Protein AF-0000000083173110 (afdb_homodimer)

Sequence (834 aa):
MFFTTTPSADDDFALIEDNNPDKIYEQFDQLRRKCPVAHTSQTGGFWLLTRYDDVKRAASATDTFISSVKAVIPSDPRGIRRPPLNTDPPAHTPYRTALDRTLKPARLKRLGPVLERHAQRELDALLKTNNLDNQDAGNETKASQIDISAQFGASFAAWVEVAWLNLEDEIAPVLATTAAKWVNAWRQQNAAETSAQSARLYDLARELFADRKKSNRDPESDPASSLLLEVGPDGQPLDDELLVGALRQSLVVGMVAPPILLGDTCAHLSRDRDLQAKLRADPALIPAAVEEFIRLYVPYRGFCRTPKHDIDLHGRTIPAGQPVTMTYAAANRDPEVFDNPNSFILNRENISSHLGFGRGRHRCAGMPLARMALQIALRVILQRTEDFEVNGPLQYAGMPEMGITSCPLRVVPARSQMFFTTTPSADDDFALIEDNNPDKIYEQFDQLRRKCPVAHTSQTGGFWLLTRYDDVKRAASATDTFISSVKAVIPSDPRGIRRPPLNTDPPAHTPYRTALDRTLKPARLKRLGPVLERHAQRELDALLKTNNLDNQDAGNETKASQIDISAQFGASFAAWVEVAWLNLEDEIAPVLATTAAKWVNAWRQQNAAETSAQSARLYDLARELFADRKKSNRDPESDPASSLLLEVGPDGQPLDDELLVGALRQSLVVGMVAPPILLGDTCAHLSRDRDLQAKLRADPALIPAAVEEFIRLYVPYRGFCRTPKHDIDLHGRTIPAGQPVTMTYAAANRDPEVFDNPNSFILNRENISSHLGFGRGRHRCAGMPLARMALQIALRVILQRTEDFEVNGPLQYAGMPEMGITSCPLRVVPARSQ

Organism: Aspergillus parasiticus (NCBI:txid5067)

InterPro domains:
  IPR001128 Cytochrome P450 [PF00067] (270-384)
  IPR002397 Cytochrome P450, B-class [PR00359] (87-98)
  IPR002397 Cytochrome P450, B-class [PR00359] (288-299)
  IPR002397 Cytochrome P450, B-class [PR00359] (305-332)
  IPR002397 Cytochrome P450, B-class [PR00359] (333-348)
  IPR002397 Cytochrome P450, B-class [PR00359] (355-364)
  IPR002397 Cytochrome P450, B-class [PR00359] (364-375)
  IPR017972 Cytochrome P450, conserved site [PS00086] (357-366)
  IPR036396 Cytochrome P450 superfamily [G3DSA:1.10.630.10] (6-415)
  IPR036396 Cytochrome P450 superfamily [SSF48264] (22-394)

pLDDT: mean 92.24, std 10.42, range [32.91, 98.88]

Secondary structure (DSSP, 8-state):
-----PPPTT-S----TT--HHHHHHHHHHHHHH-SEEEE-GGG-EEEE-SHHHHHHHHH-TTTEESSS-SBSSPPTT----TTTT--TTTTHHHHHHHHHTT-HHHHHHHHHHHHHHHHHHHHHHHHHTEE---SSS----EEEEEIIIIIIHHHHHHHHHHHTT--TTHHHHHHHHHHHHHHHHHTT-HHHHHHHHHHHHHHHHHHHHHHHHS---TTT-HHHHHHH-B-TTSSBPPHHHHHHHHHHHHHHHHHHHHHHHHHHHHHHHH-HHHHHHHHH-GGGHHHHHHHHHHHT-SBS-BEEEESS-EEETTEEE-TT--EEE-HHHHTT-TTTSSSTTS--TT-TTGGG--TT--GGGS-TTHHHHHHHHHHHHHHHHHHEEEEEE-S--EE--TTB-SEEE-EEEEEE----/-----SPPTT-S----TT--HHHHHHHHHHHHHH-SEEEE-GGG-EEEE-SHHHHHHHHH-TTTEESSS-SBSSPPTT----TTTT--TTTTHHHHHHHHHTT-HHHHHHHHHHHHHHHHHHHHHHHHHTEE---SSS----EEEEEIIIIIIHHHHHHHHHHHTT--TTHHHHHHHHHHHHHHHHHTT-HHHHHHHHHHHHHHHHHHHHHHHHS---TTT-HHHHHHH-B-TTSSBPPHHHHHHHHHHHHHHHHHHHHHHHHHHHHHHHH-HHHHHHHHH-GGGHHHHHHHHHHHT-SBS-BEEEESS-EEETTEEE-TT--EEE-HHHHTT-TTTSSSTTS--TT-TTGGG--TT--GGGS-TTHHHHHHHHHHHHHHHHHHEEEEEE-S--EE--TTB-SEEE-EEEEEE----

Radius of gyration: 28.02 Å; Cα contacts (8 Å, |Δi|>4): 1527; chains: 2; bounding box: 62×88×80 Å

Nearest PDB structures (foldseek):
  5fyf-assembly1_A  TM=8.042E-01  e=8.363E-24  Marinobacter nauticus
  6dcd-assembly1_A  TM=8.250E-01  e=1.441E-21  Mycobacterium marinum M
  6t0g-assembly1_A  TM=8.529E-01  e=3.324E-20  Mycobacterium tuberculosis H37Rv
  8fkb-assembly1_A  TM=8.661E-01  e=2.607E-19  Mycobacterium marinum ATCC BAA-535
  5gwe-assembly2_B  TM=8.086E-01  e=7.687E-18  Corynebacterium glutamicum ATCC 13032

Structure (mmCIF, N/CA/C/O backbone):
data_AF-0000000083173110-model_v1
#
loop_
_entity.id
_entity.type
_entity.pdbx_description
1 polymer 'Cytochrome P450'
#
loop_
_atom_site.group_PDB
_atom_site.id
_atom_site.type_symbol
_atom_site.label_atom_id
_atom_site.label_alt_id
_atom_site.label_comp_id
_atom_site.label_asym_id
_atom_site.label_entity_id
_atom_site.label_seq_id
_atom_site.pdbx_PDB_ins_code
_atom_site.Cartn_x
_atom_site.Cartn_y
_atom_site.Cartn_z
_atom_site.occupancy
_atom_site.B_iso_or_equiv
_atom_site.auth_seq_id
_atom_site.auth_comp_id
_atom_site.auth_asym_id
_atom_site.auth_atom_id
_atom_site.pdbx_PDB_model_num
ATOM 1 N N . MET A 1 1 ? -14.875 36.469 5.09 1 32.94 1 MET A N 1
ATOM 2 C CA . MET A 1 1 ? -16.125 35.781 4.812 1 32.94 1 MET A CA 1
ATOM 3 C C . MET A 1 1 ? -16.469 34.781 5.934 1 32.94 1 MET A C 1
ATOM 5 O O . MET A 1 1 ? -15.664 33.938 6.27 1 32.94 1 MET A O 1
ATOM 9 N N . PHE A 1 2 ? -17.25 35.281 6.73 1 40.94 2 PHE A N 1
ATOM 10 C CA . PHE A 1 2 ? -17.703 34.625 7.965 1 40.94 2 PHE A CA 1
ATOM 11 C C . PHE A 1 2 ? -18.438 33.344 7.664 1 40.94 2 PHE A C 1
ATOM 13 O O . PHE A 1 2 ? -19.344 33.312 6.832 1 40.94 2 PHE A O 1
ATOM 20 N N . PHE A 1 3 ? -17.656 32.219 7.637 1 54.19 3 PHE A N 1
ATOM 21 C CA . PHE A 1 3 ? -18.344 30.953 7.449 1 54.19 3 PHE A CA 1
ATOM 22 C C . PHE A 1 3 ? -19.516 30.828 8.422 1 54.19 3 PHE A C 1
ATOM 24 O O . PHE A 1 3 ? -19.406 31.188 9.594 1 54.19 3 PHE A O 1
ATOM 31 N N . THR A 1 4 ? -20.75 31.109 7.863 1 54.44 4 THR A N 1
ATOM 32 C CA . THR A 1 4 ? -21.906 30.906 8.727 1 54.44 4 THR A CA 1
ATOM 33 C C . THR A 1 4 ? -21.812 29.594 9.477 1 54.44 4 THR A C 1
ATOM 35 O O . THR A 1 4 ? -21.625 28.531 8.867 1 54.44 4 THR A O 1
ATOM 38 N N . THR A 1 5 ? -21.547 29.641 10.781 1 64.19 5 THR A N 1
ATOM 39 C CA . THR A 1 5 ? -21.344 28.469 11.625 1 64.19 5 THR A CA 1
ATOM 40 C C . THR A 1 5 ? -22.672 28 12.227 1 64.19 5 THR A C 1
ATOM 42 O O . THR A 1 5 ? -22.719 27.016 12.977 1 64.19 5 THR A O 1
ATOM 45 N N . THR A 1 6 ? -23.828 28.734 11.672 1 72.75 6 THR A N 1
ATOM 46 C CA . THR A 1 6 ? -25.078 28.328 12.305 1 72.75 6 THR A CA 1
ATOM 47 C C . THR A 1 6 ? -25.812 27.312 11.438 1 72.75 6 THR A C 1
ATOM 49 O O . THR A 1 6 ? -26.031 27.531 10.25 1 72.75 6 THR A O 1
ATOM 52 N N . PRO A 1 7 ? -26.156 26.266 12.039 1 82.44 7 PRO A N 1
ATOM 53 C CA . PRO A 1 7 ? -26.859 25.219 11.281 1 82.44 7 PRO A CA 1
ATOM 54 C C . PRO A 1 7 ? -28.281 25.641 10.891 1 82.44 7 PRO A C 1
ATOM 56 O O . PRO A 1 7 ? -28.906 26.453 11.594 1 82.44 7 PRO A O 1
ATOM 59 N N . SER A 1 8 ? -28.672 25.25 9.734 1 84.75 8 SER A N 1
ATOM 60 C CA . SER A 1 8 ? -30.031 25.438 9.25 1 84.75 8 SER A CA 1
ATOM 61 C C . SER A 1 8 ? -30.906 24.234 9.555 1 84.75 8 SER A C 1
ATOM 63 O O . SER A 1 8 ? -30.391 23.141 9.805 1 84.75 8 SER A O 1
ATOM 65 N N . ALA A 1 9 ? -32.219 24.422 9.508 1 84.81 9 ALA A N 1
ATOM 66 C CA . ALA A 1 9 ? -33.156 23.359 9.758 1 84.81 9 ALA A CA 1
ATOM 67 C C . ALA A 1 9 ? -33.094 22.297 8.664 1 84.81 9 ALA A C 1
ATOM 69 O O . ALA A 1 9 ? -33.438 21.125 8.898 1 84.81 9 ALA A O 1
ATOM 70 N N . ASP A 1 10 ? -32.531 22.625 7.559 1 90.12 10 ASP A N 1
ATOM 71 C CA . ASP A 1 10 ? -32.5 21.719 6.422 1 90.12 10 ASP A CA 1
ATOM 72 C C . ASP A 1 10 ? -31.188 20.922 6.41 1 90.12 10 ASP A C 1
ATOM 74 O O . ASP A 1 10 ? -31.016 20.031 5.586 1 90.12 10 ASP A O 1
ATOM 78 N N . ASP A 1 11 ? -30.375 21.266 7.418 1 96 11 ASP A N 1
ATOM 79 C CA . ASP A 1 11 ? -29.094 20.562 7.469 1 96 11 ASP A CA 1
ATOM 80 C C . ASP A 1 11 ? -29.25 19.141 8 1 96 11 ASP A C 1
ATOM 82 O O . ASP A 1 11 ? -30.031 18.906 8.922 1 96 11 ASP A O 1
ATOM 86 N N . ASP A 1 12 ? -28.531 18.219 7.391 1 97.06 12 ASP A N 1
ATOM 87 C CA . ASP A 1 12 ? -28.547 16.828 7.859 1 97.06 12 ASP A CA 1
ATOM 88 C C . ASP A 1 12 ? -27.734 16.688 9.148 1 97.06 12 ASP A C 1
ATOM 90 O O . ASP A 1 12 ? -27.938 15.727 9.906 1 97.06 12 ASP A O 1
ATOM 94 N N . PHE A 1 13 ? -26.766 17.547 9.367 1 96.25 13 PHE A N 1
ATOM 95 C CA . PHE A 1 13 ? -25.922 17.531 10.555 1 96.25 13 PHE A CA 1
ATOM 96 C C . PHE A 1 13 ? -25.359 18.906 10.844 1 96.25 13 PHE A C 1
ATOM 98 O O . PHE A 1 13 ? -25.453 19.812 10.016 1 96.25 13 PHE A O 1
ATOM 105 N N . ALA A 1 14 ? -24.859 19.078 12.086 1 95.38 14 ALA A N 1
ATOM 106 C CA . ALA A 1 14 ? -24.156 20.281 12.5 1 95.38 14 ALA A CA 1
ATOM 107 C C . ALA A 1 14 ? -22.703 19.969 12.898 1 95.38 14 ALA A C 1
ATOM 109 O O . ALA A 1 14 ? -22.438 18.922 13.469 1 95.38 14 ALA A O 1
ATOM 110 N N . LEU A 1 15 ? -21.844 20.922 12.562 1 94 15 LEU A N 1
ATOM 111 C CA . LEU A 1 15 ? -20.438 20.75 12.953 1 94 15 LEU A CA 1
ATOM 112 C C . LEU A 1 15 ? -20.297 20.719 14.469 1 94 15 LEU A C 1
ATOM 114 O O . LEU A 1 15 ? -21 21.453 15.172 1 94 15 LEU A O 1
ATOM 118 N N . ILE A 1 16 ? -19.422 19.844 14.93 1 94 16 ILE A N 1
ATOM 119 C CA . ILE A 1 16 ? -19.156 19.75 16.359 1 94 16 ILE A CA 1
ATOM 120 C C . ILE A 1 16 ? -18.344 20.953 16.812 1 94 16 ILE A C 1
ATOM 122 O O . ILE A 1 16 ? -17.203 21.156 16.375 1 94 16 ILE A O 1
ATOM 126 N N . GLU A 1 17 ? -18.75 21.703 17.75 1 89.5 17 GLU A N 1
ATOM 127 C CA . GLU A 1 17 ? -18.219 23.016 18.094 1 89.5 17 GLU A CA 1
ATOM 128 C C . GLU A 1 17 ? -16.875 22.891 18.828 1 89.5 17 GLU A C 1
ATOM 130 O O . GLU A 1 17 ? -15.969 23.703 18.609 1 89.5 17 GLU A O 1
ATOM 135 N N . ASP A 1 18 ? -16.734 21.969 19.734 1 91.19 18 ASP A N 1
ATOM 136 C CA . ASP A 1 18 ? -15.531 21.906 20.547 1 91.19 18 ASP A CA 1
ATOM 137 C C . ASP A 1 18 ? -14.438 21.094 19.844 1 91.19 18 ASP A C 1
ATOM 139 O O . ASP A 1 18 ? -13.359 20.891 20.391 1 91.19 18 ASP A O 1
ATOM 143 N N . ASN A 1 19 ? -14.711 20.531 18.641 1 93.69 19 ASN A N 1
ATOM 144 C CA . ASN A 1 19 ? -13.773 19.828 17.781 1 93.69 19 ASN A CA 1
ATOM 145 C C . ASN A 1 19 ? -13.219 18.578 18.453 1 93.69 19 ASN A C 1
ATOM 147 O O . ASN A 1 19 ? -12.172 18.062 18.047 1 93.69 19 ASN A O 1
ATOM 151 N N . ASN A 1 20 ? -13.891 18.078 19.469 1 95.94 20 ASN A N 1
ATOM 152 C CA . ASN A 1 20 ? -13.484 16.828 20.109 1 95.94 20 ASN A CA 1
ATOM 153 C C . ASN A 1 20 ? -13.594 15.656 19.141 1 95.94 20 ASN A C 1
ATOM 155 O O . ASN A 1 20 ? -14.688 15.32 18.688 1 95.94 20 ASN A O 1
ATOM 159 N N . PRO A 1 21 ? -12.516 14.992 18.891 1 97.19 21 PRO A N 1
ATOM 160 C CA . PRO A 1 21 ? -12.547 13.922 17.891 1 97.19 21 PRO A CA 1
ATOM 161 C C . PRO A 1 21 ? -13.508 12.797 18.25 1 97.19 21 PRO A C 1
ATOM 163 O O . PRO A 1 21 ? -14.133 12.203 17.375 1 97.19 21 PRO A O 1
ATOM 166 N N . ASP A 1 22 ? -13.617 12.5 19.516 1 96.44 22 ASP A N 1
ATOM 167 C CA . ASP A 1 22 ? -14.508 11.422 19.938 1 96.44 22 ASP A CA 1
ATOM 168 C C . ASP A 1 22 ? -15.953 11.719 19.531 1 96.44 22 ASP A C 1
ATOM 170 O O . ASP A 1 22 ? -16.672 10.828 19.078 1 96.44 22 ASP A O 1
ATOM 174 N N . LYS A 1 23 ? -16.328 12.945 19.719 1 97.25 23 LYS A N 1
ATOM 175 C CA . LYS A 1 23 ? -17.672 13.359 19.328 1 97.25 23 LYS A CA 1
ATOM 176 C C . LYS A 1 23 ? -17.828 13.359 17.812 1 97.25 23 LYS A C 1
ATOM 178 O O . LYS A 1 23 ? -18.891 13.016 17.281 1 97.25 23 LYS A O 1
ATOM 183 N N . ILE A 1 24 ? -16.828 13.742 17.125 1 97.62 24 ILE A N 1
ATOM 184 C CA . ILE A 1 24 ? -16.844 13.781 15.672 1 97.62 24 ILE A CA 1
ATOM 185 C C . ILE A 1 24 ? -16.969 12.367 15.117 1 97.62 24 ILE A C 1
ATOM 187 O O . ILE A 1 24 ? -17.766 12.109 14.219 1 97.62 24 ILE A O 1
ATOM 191 N N . TYR A 1 25 ? -16.203 11.391 15.664 1 97.75 25 TYR A N 1
ATOM 192 C CA . TYR A 1 25 ? -16.281 9.992 15.242 1 97.75 25 TYR A CA 1
ATOM 193 C C . TYR A 1 25 ? -17.688 9.445 15.438 1 97.75 25 TYR A C 1
ATOM 195 O O . TYR A 1 25 ? -18.219 8.727 14.586 1 97.75 25 TYR A O 1
ATOM 203 N N . GLU A 1 26 ? -18.234 9.773 16.578 1 97.5 26 GLU A N 1
ATOM 204 C CA . GLU A 1 26 ? -19.594 9.328 16.875 1 97.5 26 GLU A CA 1
ATOM 205 C C . GLU A 1 26 ? -20.578 9.875 15.852 1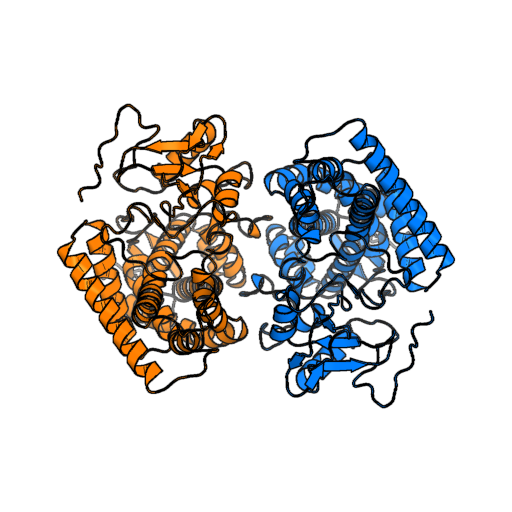 97.5 26 GLU A C 1
ATOM 207 O O . GLU A 1 26 ? -21.484 9.164 15.398 1 97.5 26 GLU A O 1
ATOM 212 N N . GLN A 1 27 ? -20.406 11.117 15.539 1 97.88 27 GLN A N 1
ATOM 213 C CA . GLN A 1 27 ? -21.266 11.727 14.523 1 97.88 27 GLN A CA 1
ATOM 214 C C . GLN A 1 27 ? -21.078 11.039 13.172 1 97.88 27 GLN A C 1
ATOM 216 O O . GLN A 1 27 ? -22.062 10.789 12.469 1 97.88 27 GLN A O 1
ATOM 221 N N . PHE A 1 28 ? -19.891 10.789 12.789 1 98 28 PHE A N 1
ATOM 222 C CA . PHE A 1 28 ? -19.641 10.094 11.531 1 98 28 PHE A CA 1
ATOM 223 C C . PHE A 1 28 ? -20.312 8.719 11.531 1 98 28 PHE A C 1
ATOM 225 O O . PHE A 1 28 ? -20.875 8.305 10.523 1 98 28 PHE A O 1
ATOM 232 N N . ASP A 1 29 ? -20.203 8 12.617 1 97.69 29 ASP A N 1
ATOM 233 C CA . ASP A 1 29 ? -20.828 6.688 12.742 1 97.69 29 ASP A CA 1
ATOM 234 C C . ASP A 1 29 ? -22.344 6.773 12.539 1 97.69 29 ASP A C 1
ATOM 236 O O . ASP A 1 29 ? -22.922 5.961 11.82 1 97.69 29 ASP A O 1
ATOM 240 N N . GLN A 1 30 ? -22.906 7.75 13.203 1 97.56 30 GLN A N 1
ATOM 241 C CA . GLN A 1 30 ? -24.344 7.953 13.078 1 97.56 30 GLN A CA 1
ATOM 242 C C . GLN A 1 30 ? -24.734 8.289 11.641 1 97.56 30 GLN A C 1
ATOM 244 O O . GLN A 1 30 ? -25.703 7.738 11.117 1 97.56 30 GLN A O 1
ATOM 249 N N . LEU A 1 31 ? -23.984 9.172 11.055 1 97.94 31 LEU A N 1
ATOM 250 C CA . LEU A 1 31 ? -24.281 9.578 9.68 1 97.94 31 LEU A CA 1
ATOM 251 C C . LEU A 1 31 ? -24.109 8.398 8.727 1 97.94 31 LEU A C 1
ATOM 253 O O . LEU A 1 31 ? -24.906 8.219 7.805 1 97.94 31 LEU A O 1
ATOM 257 N N . ARG A 1 32 ? -23.094 7.645 8.891 1 97.38 32 ARG A N 1
ATOM 258 C CA . ARG A 1 32 ? -22.844 6.492 8.031 1 97.38 32 ARG A CA 1
ATOM 259 C C . ARG A 1 32 ? -24.047 5.555 8.008 1 97.38 32 ARG A C 1
ATOM 261 O O . ARG A 1 32 ? -24.391 5.008 6.961 1 97.38 32 ARG A O 1
ATOM 268 N N . ARG A 1 33 ? -24.703 5.348 9.117 1 95.69 33 ARG A N 1
ATOM 269 C CA . ARG A 1 33 ? -25.828 4.438 9.258 1 95.69 33 ARG A CA 1
ATOM 270 C C . ARG A 1 33 ? -27.109 5.074 8.734 1 95.69 33 ARG A C 1
ATOM 272 O O . ARG A 1 33 ? -27.906 4.414 8.055 1 95.69 33 ARG A O 1
ATOM 279 N N . LYS A 1 34 ? -27.297 6.391 8.969 1 96.31 34 LYS A N 1
ATOM 280 C CA . LYS A 1 34 ? -28.609 6.988 8.797 1 96.31 34 LYS A CA 1
ATOM 281 C C . LYS A 1 34 ? -28.641 7.883 7.555 1 96.31 34 LYS A C 1
ATOM 283 O O . LYS A 1 34 ? -29.703 8.047 6.938 1 96.31 34 LYS A O 1
ATOM 288 N N . CYS A 1 35 ? -27.562 8.477 7.281 1 97.19 35 CYS A N 1
ATOM 289 C CA . CYS A 1 35 ? -27.484 9.461 6.207 1 97.19 35 CYS A CA 1
ATOM 290 C C . CYS A 1 35 ? -26.078 9.508 5.625 1 97.19 35 CYS A C 1
ATOM 292 O O . CYS A 1 35 ? -25.375 10.508 5.773 1 97.19 35 CYS A O 1
ATOM 294 N N . PRO A 1 36 ? -25.688 8.508 4.855 1 97.19 36 PRO A N 1
ATOM 295 C CA . PRO A 1 36 ? -24.297 8.367 4.43 1 97.19 36 PRO A CA 1
ATOM 296 C C . PRO A 1 36 ? -23.875 9.461 3.445 1 97.19 36 PRO A C 1
ATOM 298 O O . PRO A 1 36 ? -22.688 9.641 3.191 1 97.19 36 PRO A O 1
ATOM 301 N N . VAL A 1 37 ? -24.844 10.109 2.797 1 98.19 37 VAL A N 1
ATOM 302 C CA . VAL A 1 37 ? -24.656 11.297 1.966 1 98.19 37 VAL A CA 1
ATOM 303 C C . VAL A 1 37 ? -25.359 12.492 2.598 1 98.19 37 VAL A C 1
ATOM 305 O O . VAL A 1 37 ? -26.531 12.742 2.33 1 98.19 37 VAL A O 1
ATOM 308 N N . ALA A 1 38 ? -24.594 13.25 3.383 1 98.25 38 ALA A N 1
ATOM 309 C CA . ALA A 1 38 ? -25.203 14.289 4.215 1 98.25 38 ALA A CA 1
ATOM 310 C C . ALA A 1 38 ? -24.797 15.68 3.734 1 98.25 38 ALA A C 1
ATOM 312 O O . ALA A 1 38 ? -23.766 15.852 3.086 1 98.25 38 ALA A O 1
ATOM 313 N N . HIS A 1 39 ? -25.609 16.625 4.012 1 97.94 39 HIS A N 1
ATOM 314 C CA . HIS A 1 39 ? -25.359 18.016 3.611 1 97.94 39 HIS A CA 1
ATOM 315 C C . HIS A 1 39 ? -25.531 18.969 4.789 1 97.94 39 HIS A C 1
ATOM 317 O O . HIS A 1 39 ? -26.406 18.766 5.633 1 97.94 39 HIS A O 1
ATOM 323 N N . THR A 1 40 ? -24.672 19.953 4.871 1 96.88 40 THR A N 1
ATOM 324 C CA . THR A 1 40 ? -24.844 21.062 5.789 1 96.88 40 THR A CA 1
ATOM 325 C C . THR A 1 40 ? -24.594 22.391 5.082 1 96.88 40 THR A C 1
ATOM 327 O O . THR A 1 40 ? -23.828 22.453 4.121 1 96.88 40 THR A O 1
ATOM 330 N N . SER A 1 41 ? -25.234 23.422 5.508 1 95 41 SER A N 1
ATOM 331 C CA . SER A 1 41 ? -25.047 24.75 4.945 1 95 41 SER A CA 1
ATOM 332 C C . SER A 1 41 ? -23.891 25.484 5.629 1 95 41 SER A C 1
ATOM 334 O O . SER A 1 41 ? -23.484 26.562 5.18 1 95 41 SER A O 1
ATOM 336 N N . GLN A 1 42 ? -23.406 24.875 6.645 1 92.19 42 GLN A N 1
ATOM 337 C CA . GLN A 1 42 ? -22.312 25.516 7.371 1 92.19 42 GLN A CA 1
ATOM 338 C C . GLN A 1 42 ? -21.062 25.641 6.496 1 92.19 42 GLN A C 1
ATOM 340 O O . GLN A 1 42 ? -20.859 24.828 5.594 1 92.19 42 GLN A O 1
ATOM 345 N N . THR A 1 43 ? -20.25 26.719 6.781 1 88.06 43 THR A N 1
ATOM 346 C CA . THR A 1 43 ? -19 26.984 6.086 1 88.06 43 THR A CA 1
ATOM 347 C C . THR A 1 43 ? -19.234 27.141 4.586 1 88.06 43 THR A C 1
ATOM 349 O O . THR A 1 43 ? -18.422 26.656 3.775 1 88.06 43 THR A O 1
ATOM 352 N N . GLY A 1 44 ? -20.344 27.625 4.207 1 88.12 44 GLY A N 1
ATOM 353 C CA . GLY A 1 44 ? -20.672 27.875 2.811 1 88.12 44 GLY A CA 1
ATOM 354 C C . GLY A 1 44 ? -21.375 26.719 2.141 1 88.12 44 GLY A C 1
ATOM 355 O O . GLY A 1 44 ? -21.719 26.781 0.958 1 88.12 44 GLY A O 1
ATOM 356 N N . GLY A 1 45 ? -21.562 25.672 2.871 1 93.75 45 GLY A N 1
ATOM 357 C CA . GLY A 1 45 ? -22.297 24.516 2.359 1 93.75 45 GLY A CA 1
ATOM 358 C C . GLY A 1 45 ? -21.406 23.469 1.73 1 93.75 45 GLY A C 1
ATOM 359 O O . GLY A 1 45 ? -20.516 23.797 0.935 1 93.75 45 GLY A O 1
ATOM 360 N N . PHE A 1 46 ? -21.594 22.234 2.127 1 96.31 46 PHE A N 1
ATOM 361 C CA . PHE A 1 46 ? -20.859 21.125 1.533 1 96.31 46 PHE A CA 1
ATOM 362 C C . PHE A 1 46 ? -21.547 19.797 1.83 1 96.31 46 PHE A C 1
ATOM 364 O O . PHE A 1 46 ? -22.359 19.703 2.756 1 96.31 46 PHE A O 1
ATOM 371 N N . TRP A 1 47 ? -21.297 18.844 0.943 1 97.94 47 TRP A N 1
ATOM 372 C CA . TRP A 1 47 ? -21.719 17.469 1.142 1 97.94 47 TRP A CA 1
ATOM 373 C C . TRP A 1 47 ? -20.641 16.656 1.848 1 97.94 47 TRP A C 1
ATOM 375 O O . TRP A 1 47 ? -19.453 16.969 1.75 1 97.94 47 TRP A O 1
ATOM 385 N N . LEU A 1 48 ? -21.109 15.633 2.607 1 98 48 LEU A N 1
ATOM 386 C CA . LEU A 1 48 ? -20.203 14.789 3.385 1 98 48 LEU A CA 1
ATOM 387 C C . LEU A 1 48 ? -20.453 13.312 3.104 1 98 48 LEU A C 1
ATOM 389 O O . LEU A 1 48 ? -21.594 12.844 3.232 1 98 48 LEU A O 1
ATOM 393 N N . LEU A 1 49 ? -19.391 12.609 2.621 1 98.31 49 LEU A N 1
ATOM 394 C CA . LEU A 1 49 ? -19.438 11.156 2.455 1 98.31 49 LEU A CA 1
ATOM 395 C C . LEU A 1 49 ? -18.797 10.453 3.645 1 98.31 49 LEU A C 1
ATOM 397 O O . LEU A 1 49 ? -17.719 10.852 4.105 1 98.31 49 LEU A O 1
ATOM 401 N N . THR A 1 50 ? -19.438 9.352 4.16 1 97.81 50 THR A N 1
ATOM 402 C CA . THR A 1 50 ? -18.906 8.719 5.363 1 97.81 50 THR A CA 1
ATOM 403 C C . THR A 1 50 ? -18.578 7.25 5.098 1 97.81 50 THR A C 1
ATOM 405 O O . THR A 1 50 ? -17.828 6.637 5.852 1 97.81 50 THR A O 1
ATOM 408 N N . ARG A 1 51 ? -19.141 6.684 4.059 1 97.62 51 ARG A N 1
ATOM 409 C CA . ARG A 1 51 ? -18.875 5.273 3.791 1 97.62 51 ARG A CA 1
ATOM 410 C C . ARG A 1 51 ? -17.578 5.082 3.025 1 97.62 51 ARG A C 1
ATOM 412 O O . ARG A 1 51 ? -17.25 5.867 2.129 1 97.62 51 ARG A O 1
ATOM 419 N N . TYR A 1 52 ? -16.875 4.02 3.348 1 97.75 52 TYR A N 1
ATOM 420 C CA . TYR A 1 52 ? -15.562 3.721 2.797 1 97.75 52 TYR A CA 1
ATOM 421 C C . TYR A 1 52 ? -15.602 3.705 1.274 1 97.75 52 TYR A C 1
ATOM 423 O O . TYR A 1 52 ? -14.82 4.406 0.621 1 97.75 52 TYR A O 1
ATOM 431 N N . ASP A 1 53 ? -16.531 2.994 0.734 1 95.06 53 ASP A N 1
ATOM 432 C CA . ASP A 1 53 ? -16.562 2.797 -0.712 1 95.06 53 ASP A CA 1
ATOM 433 C C . ASP A 1 53 ? -16.859 4.109 -1.438 1 95.06 53 ASP A C 1
ATOM 435 O O . ASP A 1 53 ? -16.312 4.363 -2.514 1 95.06 53 ASP A O 1
ATOM 439 N N . ASP A 1 54 ? -17.719 4.902 -0.884 1 97 54 ASP A N 1
ATOM 440 C CA . ASP A 1 54 ? -18.047 6.191 -1.486 1 97 54 ASP A CA 1
ATOM 441 C C . ASP A 1 54 ? -16.859 7.137 -1.463 1 97 54 ASP A C 1
ATOM 443 O O . ASP A 1 54 ? -16.562 7.801 -2.459 1 97 54 ASP A O 1
ATOM 447 N N . VAL A 1 55 ? -16.203 7.195 -0.305 1 97.81 55 VAL A N 1
ATOM 448 C CA . VAL A 1 55 ? -15.047 8.07 -0.135 1 97.81 55 VAL A CA 1
ATOM 449 C C . VAL A 1 55 ? -13.938 7.637 -1.086 1 97.81 55 VAL A C 1
ATOM 451 O O . VAL A 1 55 ? -13.344 8.469 -1.778 1 97.81 55 VAL A O 1
ATOM 454 N N . LYS A 1 56 ? -13.672 6.379 -1.126 1 96.69 56 LYS A N 1
ATOM 455 C CA . LYS A 1 56 ? -12.625 5.844 -1.999 1 96.69 56 LYS A CA 1
ATOM 456 C C . LYS A 1 56 ? -12.93 6.141 -3.465 1 96.69 56 LYS A C 1
ATOM 458 O O . LYS A 1 56 ? -12.039 6.523 -4.223 1 96.69 56 LYS A O 1
ATOM 463 N N . ARG A 1 57 ? -14.148 5.949 -3.873 1 93.94 57 ARG A N 1
ATOM 464 C CA . ARG A 1 57 ? -14.562 6.223 -5.246 1 93.94 57 ARG A CA 1
ATOM 465 C C . ARG A 1 57 ? -14.359 7.691 -5.598 1 93.94 57 ARG A C 1
ATOM 467 O O . ARG A 1 57 ? -13.828 8.016 -6.66 1 93.94 57 ARG A O 1
ATOM 474 N N . ALA A 1 58 ? -14.797 8.539 -4.738 1 96.56 58 ALA A N 1
ATOM 475 C CA . ALA A 1 58 ? -14.656 9.977 -4.984 1 96.56 58 ALA A CA 1
ATOM 476 C C . ALA A 1 58 ? -13.188 10.375 -5.086 1 96.56 58 ALA A C 1
ATOM 478 O O . ALA A 1 58 ? -12.82 11.203 -5.922 1 96.56 58 ALA A O 1
ATOM 479 N N . ALA A 1 59 ? -12.398 9.82 -4.266 1 96.06 59 ALA A N 1
ATOM 480 C CA . ALA A 1 59 ? -10.977 10.133 -4.25 1 96.06 59 ALA A CA 1
ATOM 481 C C . ALA A 1 59 ? -10.289 9.625 -5.516 1 96.06 59 ALA A C 1
ATOM 483 O O . ALA A 1 59 ? -9.32 10.227 -5.988 1 96.06 59 ALA A O 1
ATOM 484 N N . SER A 1 60 ? -10.805 8.594 -6.082 1 93.5 60 SER A N 1
ATOM 485 C CA . SER A 1 60 ? -10.141 7.91 -7.184 1 93.5 60 SER A CA 1
ATOM 486 C C . SER A 1 60 ? -10.625 8.43 -8.531 1 93.5 60 SER A C 1
ATOM 488 O O . SER A 1 60 ? -9.883 8.406 -9.516 1 93.5 60 SER A O 1
ATOM 490 N N . ALA A 1 61 ? -11.859 8.852 -8.617 1 92.62 61 ALA A N 1
ATOM 491 C CA . ALA A 1 61 ? -12.461 9.266 -9.883 1 92.62 61 ALA A CA 1
ATOM 492 C C . ALA A 1 61 ? -12.125 10.711 -10.211 1 92.62 61 ALA A C 1
ATOM 494 O O . ALA A 1 61 ? -13.008 11.57 -10.258 1 92.62 61 ALA A O 1
ATOM 495 N N . THR A 1 62 ? -10.938 10.945 -10.617 1 91.56 62 THR A N 1
ATOM 496 C CA . THR A 1 62 ? -10.398 12.289 -10.773 1 91.56 62 THR A CA 1
ATOM 497 C C . THR A 1 62 ? -11.023 12.992 -11.977 1 91.56 62 THR A C 1
ATOM 499 O O . THR A 1 62 ? -10.977 14.219 -12.078 1 91.56 62 THR A O 1
ATOM 502 N N . ASP A 1 63 ? -11.602 12.258 -12.82 1 90.75 63 ASP A N 1
ATOM 503 C CA . ASP A 1 63 ? -12.258 12.859 -13.977 1 90.75 63 ASP A CA 1
ATOM 504 C C . ASP A 1 63 ? -13.625 13.422 -13.594 1 90.75 63 ASP A C 1
ATOM 506 O O . ASP A 1 63 ? -14.188 14.242 -14.312 1 90.75 63 ASP A O 1
ATOM 510 N N . THR A 1 64 ? -14.133 12.961 -12.523 1 94.19 64 THR A N 1
ATOM 511 C CA . THR A 1 64 ? -15.461 13.359 -12.07 1 94.19 64 THR A CA 1
ATOM 512 C C . THR A 1 64 ? -15.359 14.328 -10.898 1 94.19 64 THR A C 1
ATOM 514 O O . THR A 1 64 ? -16.016 15.367 -10.883 1 94.19 64 THR A O 1
ATOM 517 N N . PHE A 1 65 ? -14.547 14 -9.969 1 96.69 65 PHE A N 1
ATOM 518 C CA . PHE A 1 65 ? -14.344 14.781 -8.758 1 96.69 65 PHE A CA 1
ATOM 519 C C . PHE A 1 65 ? -13.031 15.547 -8.828 1 96.69 65 PHE A C 1
ATOM 521 O O . PHE A 1 65 ? -11.953 14.961 -8.695 1 96.69 65 PHE A O 1
ATOM 528 N N . ILE A 1 66 ? -13.117 16.875 -8.922 1 95.69 66 ILE A N 1
ATOM 529 C CA . ILE A 1 66 ? -11.914 17.656 -9.203 1 95.69 66 ILE A CA 1
ATOM 530 C C . ILE A 1 66 ? -11.5 18.438 -7.961 1 95.69 66 ILE A C 1
ATOM 532 O O . ILE A 1 66 ? -12.336 18.781 -7.125 1 95.69 66 ILE A O 1
ATOM 536 N N . SER A 1 67 ? -10.242 18.719 -7.879 1 93.88 67 SER A N 1
ATOM 537 C CA . SER A 1 67 ? -9.664 19.422 -6.742 1 93.88 67 SER A CA 1
ATOM 538 C C . SER A 1 67 ? -9.453 20.906 -7.059 1 93.88 67 SER A C 1
ATOM 540 O O . SER A 1 67 ? -9.227 21.719 -6.156 1 93.88 67 SER A O 1
ATOM 542 N N . SER A 1 68 ? -9.602 21.344 -8.25 1 92 68 SER A N 1
ATOM 543 C CA . SER A 1 68 ? -9.203 22.656 -8.727 1 92 68 SER A CA 1
ATOM 544 C C . SER A 1 68 ? -10.172 23.734 -8.242 1 92 68 SER A C 1
ATOM 546 O O . SER A 1 68 ? -9.836 24.922 -8.258 1 92 68 SER A O 1
ATOM 548 N N . VAL A 1 69 ? -11.406 23.359 -7.871 1 92.06 69 VAL A N 1
ATOM 549 C CA . VAL A 1 69 ? -12.367 24.328 -7.387 1 92.06 69 VAL A CA 1
ATOM 550 C C . VAL A 1 69 ? -12.188 24.531 -5.883 1 92.06 69 VAL A C 1
ATOM 552 O O . VAL A 1 69 ? -11.891 25.641 -5.43 1 92.06 69 VAL A O 1
ATOM 555 N N . LYS A 1 70 ? -12.305 23.484 -5.086 1 91.62 70 LYS A N 1
ATOM 556 C CA . LYS A 1 70 ? -12.055 23.438 -3.648 1 91.62 70 LYS A CA 1
ATOM 557 C C . LYS A 1 70 ? -11.328 22.156 -3.254 1 91.62 70 LYS A C 1
ATOM 559 O O . LYS A 1 70 ? -11.742 21.062 -3.643 1 91.62 70 LYS A O 1
ATOM 564 N N . ALA A 1 71 ? -10.312 22.391 -2.477 1 91.25 71 ALA A N 1
ATOM 565 C CA . ALA A 1 71 ? -9.555 21.219 -2.051 1 91.25 71 ALA A CA 1
ATOM 566 C C . ALA A 1 71 ? -9.828 20.891 -0.584 1 91.25 71 ALA A C 1
ATOM 568 O O . ALA A 1 71 ? -9.602 19.766 -0.14 1 91.25 71 ALA A O 1
ATOM 569 N N . VAL A 1 72 ? -10.336 21.906 0.153 1 90.38 72 VAL A N 1
ATOM 570 C CA . VAL A 1 72 ? -10.633 21.703 1.569 1 90.38 72 VAL A CA 1
ATOM 571 C C . VAL A 1 72 ? -11.828 22.562 1.973 1 90.38 72 VAL A C 1
ATOM 573 O O . VAL A 1 72 ? -12.148 23.547 1.304 1 90.38 72 VAL A O 1
ATOM 576 N N . ILE A 1 73 ? -12.445 22.094 2.984 1 90 73 ILE A N 1
ATOM 577 C CA . ILE A 1 73 ? -13.5 22.844 3.646 1 90 73 ILE A CA 1
ATOM 578 C C . ILE A 1 73 ? -13.078 23.172 5.078 1 90 73 ILE A C 1
ATOM 580 O O . ILE A 1 73 ? -12.727 22.281 5.852 1 90 73 ILE A O 1
ATOM 584 N N . PRO A 1 74 ? -13.141 24.375 5.527 1 87.12 74 PRO A N 1
ATOM 585 C CA . PRO A 1 74 ? -13.367 25.562 4.695 1 87.12 74 PRO A CA 1
ATOM 586 C C . PRO A 1 74 ? -12.211 25.844 3.742 1 87.12 74 PRO A C 1
ATOM 588 O O . PRO A 1 74 ? -11.086 25.406 3.986 1 87.12 74 PRO A O 1
ATOM 591 N N . SER A 1 75 ? -12.508 26.453 2.654 1 82.5 75 SER A N 1
ATOM 592 C CA . SER A 1 75 ? -11.492 26.781 1.659 1 82.5 75 SER A CA 1
ATOM 593 C C . SER A 1 75 ? -10.906 28.172 1.899 1 82.5 75 SER A C 1
ATOM 595 O O . SER A 1 75 ? -11.531 29 2.555 1 82.5 75 SER A O 1
ATOM 597 N N . ASP A 1 76 ? -9.648 28.281 1.443 1 73.62 76 ASP A N 1
ATOM 598 C CA . ASP A 1 76 ? -9.062 29.609 1.442 1 73.62 76 ASP A CA 1
ATOM 599 C C . ASP A 1 76 ? -9.914 30.594 0.639 1 73.62 76 ASP A C 1
ATOM 601 O O . ASP A 1 76 ? -10.117 30.406 -0.561 1 73.62 76 ASP A O 1
ATOM 605 N N . PRO A 1 77 ? -10.312 31.547 1.342 1 65.62 77 PRO A N 1
ATOM 606 C CA . PRO A 1 77 ? -11.211 32.469 0.663 1 65.62 77 PRO A CA 1
ATOM 607 C C . PRO A 1 77 ? -10.523 33.219 -0.474 1 65.62 77 PRO A C 1
ATOM 609 O O . PRO A 1 77 ? -11.195 33.781 -1.346 1 65.62 77 PRO A O 1
ATOM 612 N N . ARG A 1 78 ? -9.188 33.281 -0.4 1 67.88 78 ARG A N 1
ATOM 613 C CA . ARG A 1 78 ? -8.477 34.031 -1.428 1 67.88 78 ARG A CA 1
ATOM 614 C C . ARG A 1 78 ? -8.375 33.219 -2.723 1 67.88 78 ARG A C 1
ATOM 616 O O . ARG A 1 78 ? -8.047 33.781 -3.775 1 67.88 78 ARG A O 1
ATOM 623 N N . GLY A 1 79 ? -8.734 32.031 -2.643 1 65.62 79 GLY A N 1
ATOM 624 C CA . GLY A 1 79 ? -8.766 31.172 -3.83 1 65.62 79 GLY A CA 1
ATOM 625 C C . GLY A 1 79 ? -7.391 30.906 -4.41 1 65.62 79 GLY A C 1
ATOM 626 O O . GLY A 1 79 ? -7.254 30.672 -5.613 1 65.62 79 GLY A O 1
ATOM 627 N N . ILE A 1 80 ? -6.41 31.031 -3.676 1 71.31 80 ILE A N 1
ATOM 628 C CA . ILE A 1 80 ? -5.055 30.859 -4.176 1 71.31 80 ILE A CA 1
ATOM 629 C C . ILE A 1 80 ? -4.816 29.375 -4.5 1 71.31 80 ILE A C 1
ATOM 631 O O . ILE A 1 80 ? -5.129 28.5 -3.693 1 71.31 80 ILE A O 1
ATOM 635 N N . ARG A 1 81 ? -4.367 29.219 -5.715 1 69.69 81 ARG A N 1
ATOM 636 C CA . ARG A 1 81 ? -4.051 27.875 -6.188 1 69.69 81 ARG A CA 1
ATOM 637 C C . ARG A 1 81 ? -2.613 27.5 -5.84 1 69.69 81 ARG A C 1
ATOM 639 O O . ARG A 1 81 ? -1.682 28.266 -6.129 1 69.69 81 ARG A O 1
ATOM 646 N N . ARG A 1 82 ? -2.459 26.422 -5.266 1 87.06 82 ARG A N 1
ATOM 647 C CA . ARG A 1 82 ? -1.139 25.906 -4.926 1 87.06 82 ARG A CA 1
ATOM 648 C C . ARG A 1 82 ? -0.975 24.469 -5.406 1 87.06 82 ARG A C 1
ATOM 650 O O . ARG A 1 82 ? -1.388 23.531 -4.719 1 87.06 82 ARG A O 1
ATOM 657 N N . PRO A 1 83 ? -0.251 24.328 -6.496 1 90.25 83 PRO A N 1
ATOM 658 C CA . PRO A 1 83 ? -0.048 22.953 -6.988 1 90.25 83 PRO A CA 1
ATOM 659 C C . PRO A 1 83 ? 0.844 22.125 -6.066 1 90.25 83 PRO A C 1
ATOM 661 O O . PRO A 1 83 ? 1.672 22.688 -5.34 1 90.25 83 PRO A O 1
ATOM 664 N N . PRO A 1 84 ? 0.574 20.828 -6.082 1 91.56 84 PRO A N 1
ATOM 665 C CA . PRO A 1 84 ? -0.387 20.125 -6.938 1 91.56 84 PRO A CA 1
ATOM 666 C C . PRO A 1 84 ? -1.787 20.078 -6.332 1 91.56 84 PRO A C 1
ATOM 668 O O . PRO A 1 84 ? -2.734 19.641 -6.992 1 91.56 84 PRO A O 1
ATOM 671 N N . LEU A 1 85 ? -2.043 20.594 -5.203 1 87.88 85 LEU A N 1
ATOM 672 C CA . LEU A 1 85 ? -3.266 20.406 -4.434 1 87.88 85 LEU A CA 1
ATOM 673 C C . LEU A 1 85 ? -4.473 20.953 -5.188 1 87.88 85 LEU A C 1
ATOM 675 O O . LEU A 1 85 ? -5.5 20.266 -5.297 1 87.88 85 LEU A O 1
ATOM 679 N N . ASN A 1 86 ? -4.379 22.062 -5.805 1 90.19 86 ASN A N 1
ATOM 680 C CA . ASN A 1 86 ? -5.527 22.719 -6.414 1 90.19 86 ASN A CA 1
ATOM 681 C C . ASN A 1 86 ? -5.508 22.594 -7.934 1 90.19 86 ASN A C 1
ATOM 683 O O . ASN A 1 86 ? -5.992 23.484 -8.641 1 90.19 86 ASN A O 1
ATOM 687 N N . THR A 1 87 ? -4.859 21.625 -8.398 1 91.5 87 THR A N 1
ATOM 688 C CA . THR A 1 87 ? -4.828 21.375 -9.836 1 91.5 87 THR A CA 1
ATOM 689 C C . THR A 1 87 ? -5.289 19.953 -10.133 1 91.5 87 THR A C 1
ATOM 691 O O . THR A 1 87 ? -5.289 19.094 -9.25 1 91.5 87 THR A O 1
ATOM 694 N N . ASP A 1 88 ? -5.738 19.812 -11.32 1 93.69 88 ASP A N 1
ATOM 695 C CA . ASP A 1 88 ? -6.113 18.484 -11.805 1 93.69 88 ASP A CA 1
ATOM 696 C C . ASP A 1 88 ? -5.297 18.094 -13.031 1 93.69 88 ASP A C 1
ATOM 698 O O . ASP A 1 88 ? -4.789 18.953 -13.75 1 93.69 88 ASP A O 1
ATOM 702 N N . PRO A 1 89 ? -5.125 16.734 -13.242 1 91 89 PRO A N 1
ATOM 703 C CA . PRO A 1 89 ? -4.461 16.359 -14.492 1 91 89 PRO A CA 1
ATOM 704 C C . PRO A 1 89 ? -5.148 16.938 -15.727 1 91 89 PRO A C 1
ATOM 706 O O . PRO A 1 89 ? -6.379 17.031 -15.758 1 91 89 PRO A O 1
ATOM 709 N N . PRO A 1 90 ? -4.328 17.453 -16.641 1 92.31 90 PRO A N 1
ATOM 710 C CA . PRO A 1 90 ? -2.891 17.219 -16.797 1 92.31 90 PRO A CA 1
ATOM 711 C C . PRO A 1 90 ? -2.045 18.297 -16.109 1 92.31 90 PRO A C 1
ATOM 713 O O . PRO A 1 90 ? -0.835 18.109 -15.938 1 92.31 90 PRO A O 1
ATOM 716 N N . ALA A 1 91 ? -2.641 19.359 -15.672 1 92.44 91 ALA A N 1
ATOM 717 C CA . ALA A 1 91 ? -1.887 20.438 -15.047 1 92.44 91 ALA A CA 1
ATOM 718 C C . ALA A 1 91 ? -1.229 19.984 -13.75 1 92.44 91 ALA A C 1
ATOM 720 O O . ALA A 1 91 ? -0.169 20.484 -13.375 1 92.44 91 ALA A O 1
ATOM 721 N N . HIS A 1 92 ? -1.806 19.047 -13.141 1 94.69 92 HIS A N 1
ATOM 722 C CA . HIS A 1 92 ? -1.36 18.484 -11.867 1 94.69 92 HIS A CA 1
ATOM 723 C C . HIS A 1 92 ? -0.082 17.672 -12.047 1 94.69 92 HIS A C 1
ATOM 725 O O . HIS A 1 92 ? 0.802 17.703 -11.188 1 94.69 92 HIS A O 1
ATOM 731 N N . THR A 1 93 ? 0.141 17.047 -13.086 1 94.19 93 THR A N 1
ATOM 732 C CA . THR A 1 93 ? 1.035 15.914 -13.297 1 94.19 93 THR A CA 1
ATOM 733 C C . THR A 1 93 ? 2.494 16.344 -13.172 1 94.19 93 THR A C 1
ATOM 735 O O . THR A 1 93 ? 3.287 15.68 -12.5 1 94.19 93 THR A O 1
ATOM 738 N N . PRO A 1 94 ? 2.877 17.469 -13.758 1 95.38 94 PRO A N 1
ATOM 739 C CA . PRO A 1 94 ? 4.293 17.828 -13.672 1 95.38 94 PRO A CA 1
ATOM 740 C C . PRO A 1 94 ? 4.746 18.094 -12.234 1 95.38 94 PRO A C 1
ATOM 742 O O . PRO A 1 94 ? 5.867 17.734 -11.859 1 95.38 94 PRO A O 1
ATOM 745 N N . TYR A 1 95 ? 3.92 18.656 -11.461 1 96.62 95 TYR A N 1
ATOM 746 C CA . TYR A 1 95 ? 4.266 18.938 -10.07 1 96.62 95 TYR A CA 1
ATOM 747 C C . TYR A 1 95 ? 4.398 17.656 -9.273 1 96.62 95 TYR A C 1
ATOM 749 O O . TYR A 1 95 ? 5.348 17.5 -8.5 1 96.62 95 TYR A O 1
ATOM 757 N N . ARG A 1 96 ? 3.449 16.781 -9.508 1 95.62 96 ARG A N 1
ATOM 758 C CA . ARG A 1 96 ? 3.473 15.508 -8.805 1 95.62 96 ARG A CA 1
ATOM 759 C C . ARG A 1 96 ? 4.703 14.695 -9.195 1 95.62 96 ARG A C 1
ATOM 761 O O . ARG A 1 96 ? 5.348 14.086 -8.336 1 95.62 96 ARG A O 1
ATOM 768 N N . THR A 1 97 ? 4.996 14.695 -10.422 1 93.81 97 THR A N 1
ATOM 769 C CA . THR A 1 97 ? 6.164 13.977 -10.922 1 93.81 97 THR A CA 1
ATOM 770 C C . THR A 1 97 ? 7.438 14.484 -10.258 1 93.81 97 THR A C 1
ATOM 772 O O . THR A 1 97 ? 8.273 13.688 -9.812 1 93.81 97 THR A O 1
ATOM 775 N N . ALA A 1 98 ? 7.535 15.727 -10.195 1 96.56 98 ALA A N 1
ATOM 776 C CA . ALA A 1 98 ? 8.719 16.344 -9.617 1 96.56 98 ALA A CA 1
ATOM 777 C C . ALA A 1 98 ? 8.875 15.969 -8.141 1 96.56 98 ALA A C 1
ATOM 779 O O . ALA A 1 98 ? 9.977 15.625 -7.699 1 96.56 98 ALA A O 1
ATOM 780 N N . LEU A 1 99 ? 7.816 16.047 -7.422 1 96.62 99 LEU A N 1
ATOM 781 C CA . LEU A 1 99 ? 7.883 15.75 -5.996 1 96.62 99 LEU A CA 1
ATOM 782 C C . LEU A 1 99 ? 8.156 14.266 -5.758 1 96.62 99 LEU A C 1
ATOM 784 O O . LEU A 1 99 ? 8.992 13.906 -4.93 1 96.62 99 LEU A O 1
ATOM 788 N N . ASP A 1 100 ? 7.484 13.422 -6.465 1 94.56 100 ASP A N 1
ATOM 789 C CA . ASP A 1 100 ? 7.656 11.984 -6.324 1 94.56 100 ASP A CA 1
ATOM 790 C C . ASP A 1 100 ? 9.102 11.57 -6.598 1 94.56 100 ASP A C 1
ATOM 792 O O . ASP A 1 100 ? 9.617 10.641 -5.973 1 94.56 100 ASP A O 1
ATOM 796 N N . ARG A 1 101 ? 9.727 12.242 -7.492 1 94.19 101 ARG A N 1
ATOM 797 C CA . ARG A 1 101 ? 11.109 11.969 -7.883 1 94.19 101 ARG A CA 1
ATOM 798 C C . ARG A 1 101 ? 12.047 12.07 -6.684 1 94.19 101 ARG A C 1
ATOM 800 O O . ARG A 1 101 ? 13.039 11.344 -6.605 1 94.19 101 ARG A O 1
ATOM 807 N N . THR A 1 102 ? 11.664 12.836 -5.742 1 96.31 102 THR A N 1
ATOM 808 C CA . THR A 1 102 ? 12.555 13.109 -4.621 1 96.31 102 THR A CA 1
ATOM 809 C C . THR A 1 102 ? 12.148 12.297 -3.393 1 96.31 102 THR A C 1
ATOM 811 O O . THR A 1 102 ? 12.672 12.508 -2.299 1 96.31 102 THR A O 1
ATOM 814 N N . LEU A 1 103 ? 11.195 11.383 -3.568 1 95.81 103 LEU A N 1
ATOM 815 C CA . LEU A 1 103 ? 10.695 10.586 -2.453 1 95.81 103 LEU A CA 1
ATOM 816 C C . LEU A 1 103 ? 10.875 9.102 -2.723 1 95.81 103 LEU A C 1
ATOM 818 O O . LEU A 1 103 ? 10.18 8.266 -2.141 1 95.81 103 LEU A O 1
ATOM 822 N N . LYS A 1 104 ? 11.82 8.852 -3.529 1 92.56 104 LYS A N 1
ATOM 823 C CA . LYS A 1 104 ? 12.148 7.461 -3.84 1 92.56 104 LYS A CA 1
ATOM 824 C C . LYS A 1 104 ? 12.758 6.754 -2.633 1 92.56 104 LYS A C 1
ATOM 826 O O . LYS A 1 104 ? 13.391 7.395 -1.786 1 92.56 104 LYS A O 1
ATOM 831 N N . PRO A 1 105 ? 12.641 5.48 -2.572 1 90.19 105 PRO A N 1
ATOM 832 C CA . PRO A 1 105 ? 13.102 4.715 -1.412 1 90.19 105 PRO A CA 1
ATOM 833 C C . PRO A 1 105 ? 14.586 4.898 -1.135 1 90.19 105 PRO A C 1
ATOM 835 O O . PRO A 1 105 ? 14.992 5.008 0.025 1 90.19 105 PRO A O 1
ATOM 838 N N . ALA A 1 106 ? 15.391 4.953 -2.162 1 88.94 106 ALA A N 1
ATOM 839 C CA . ALA A 1 106 ? 16.828 5.125 -1.965 1 88.94 106 ALA A CA 1
ATOM 840 C C . ALA A 1 106 ? 17.125 6.449 -1.266 1 88.94 106 ALA A C 1
ATOM 842 O O . ALA A 1 106 ? 18.016 6.516 -0.4 1 88.94 106 ALA A O 1
ATOM 843 N N . ARG A 1 107 ? 16.438 7.445 -1.666 1 93.62 107 ARG A N 1
ATOM 844 C CA . ARG A 1 107 ? 16.625 8.742 -1.033 1 93.62 107 ARG A CA 1
ATOM 845 C C . ARG A 1 107 ? 16.141 8.727 0.412 1 93.62 107 ARG A C 1
ATOM 847 O O . ARG A 1 107 ? 16.797 9.281 1.299 1 93.62 107 ARG A O 1
ATOM 854 N N . LEU A 1 108 ? 15.023 8.172 0.637 1 94.81 108 LEU A N 1
ATOM 855 C CA . LEU A 1 108 ? 14.477 8.078 1.986 1 94.81 108 LEU A CA 1
ATOM 856 C C . LEU A 1 108 ? 15.43 7.324 2.906 1 94.81 108 LEU A C 1
ATOM 858 O O . LEU A 1 108 ? 15.602 7.695 4.07 1 94.81 108 LEU A O 1
ATOM 862 N N . LYS A 1 109 ? 15.992 6.277 2.381 1 90.19 109 LYS A N 1
ATOM 863 C CA . LYS A 1 109 ? 16.969 5.52 3.156 1 90.19 109 LYS A CA 1
ATOM 864 C C . LYS A 1 109 ? 18.109 6.418 3.625 1 90.19 109 LYS A C 1
ATOM 866 O O . LYS A 1 109 ? 18.578 6.293 4.758 1 90.19 109 LYS A O 1
ATOM 871 N N . ARG A 1 110 ? 18.484 7.348 2.811 1 92.56 110 ARG A N 1
ATOM 872 C CA . ARG A 1 110 ? 19.562 8.258 3.146 1 92.56 110 ARG A CA 1
ATOM 873 C C . ARG A 1 110 ? 19.109 9.312 4.152 1 92.56 110 ARG A C 1
ATOM 875 O O . ARG A 1 110 ? 19.906 9.773 4.977 1 92.56 110 ARG A O 1
ATOM 882 N N . LEU A 1 111 ? 17.891 9.672 4.133 1 96.25 111 LEU A N 1
ATOM 883 C CA . LEU A 1 111 ? 17.344 10.688 5.031 1 96.25 111 LEU A CA 1
ATOM 884 C C . LEU A 1 111 ? 17.141 10.117 6.43 1 96.25 111 LEU A C 1
ATOM 886 O O . LEU A 1 111 ? 17.156 10.859 7.418 1 96.25 111 LEU A O 1
ATOM 890 N N . GLY A 1 112 ? 17 8.828 6.543 1 95.5 112 GLY A N 1
ATOM 891 C CA . GLY A 1 112 ? 16.656 8.156 7.785 1 95.5 112 GLY A CA 1
ATOM 892 C C . GLY A 1 112 ? 17.562 8.539 8.945 1 95.5 112 GLY A C 1
ATOM 893 O O . GLY A 1 112 ? 17.094 9.117 9.93 1 95.5 112 GLY A O 1
ATOM 894 N N . PRO A 1 113 ? 18.859 8.281 8.82 1 95.06 113 PRO A N 1
ATOM 895 C CA . PRO A 1 113 ? 19.781 8.578 9.922 1 95.06 113 PRO A CA 1
ATOM 896 C C . PRO A 1 113 ? 19.812 10.062 10.266 1 95.06 113 PRO A C 1
ATOM 898 O O . PRO A 1 113 ? 19.969 10.422 11.438 1 95.06 113 PRO A O 1
ATOM 901 N N . VAL A 1 114 ? 19.641 10.914 9.266 1 97.25 114 VAL A N 1
ATOM 902 C CA . VAL A 1 114 ? 19.641 12.359 9.492 1 97.25 114 VAL A CA 1
ATOM 903 C C . VAL A 1 114 ? 18.422 12.75 10.344 1 97.25 114 VAL A C 1
ATOM 905 O O . VAL A 1 114 ? 18.562 13.5 11.312 1 97.25 114 VAL A O 1
ATOM 908 N N . LEU A 1 115 ? 17.312 12.25 10.016 1 98.19 115 LEU A N 1
ATOM 909 C CA . LEU A 1 115 ? 16.078 12.578 10.727 1 98.19 115 LEU A CA 1
ATOM 910 C C . LEU A 1 115 ? 16.094 11.984 12.133 1 98.19 115 LEU A C 1
ATOM 912 O O . LEU A 1 115 ? 15.578 12.594 13.078 1 98.19 115 LEU A O 1
ATOM 916 N N . GLU A 1 116 ? 16.672 10.812 12.266 1 97.75 116 GLU A N 1
ATOM 917 C CA . GLU A 1 116 ? 16.766 10.195 13.586 1 97.75 116 GLU A CA 1
ATOM 918 C C . GLU A 1 116 ? 17.609 11.055 14.531 1 97.75 116 GLU A C 1
ATOM 920 O O . GLU A 1 116 ? 17.25 11.25 15.695 1 97.75 116 GLU A O 1
ATOM 925 N N . ARG A 1 117 ? 18.688 11.57 14.039 1 98.06 117 ARG A N 1
ATOM 926 C CA . ARG A 1 117 ? 19.531 12.445 14.836 1 98.06 117 ARG A CA 1
ATOM 927 C C . ARG A 1 117 ? 18.797 13.711 15.25 1 98.06 117 ARG A C 1
ATOM 929 O O . ARG A 1 117 ? 18.906 14.164 16.391 1 98.06 117 ARG A O 1
ATOM 936 N N . HIS A 1 118 ? 18.047 14.273 14.32 1 98.19 118 HIS A N 1
ATOM 937 C CA . HIS A 1 118 ? 17.266 15.469 14.641 1 98.19 118 HIS A CA 1
ATOM 938 C C . HIS A 1 118 ? 16.219 15.172 15.703 1 98.19 118 HIS A C 1
ATOM 940 O O . HIS A 1 118 ? 16.016 15.969 16.625 1 98.19 118 HIS A O 1
ATOM 946 N N . ALA A 1 119 ? 15.555 14.047 15.602 1 98.56 119 ALA A N 1
ATOM 947 C CA . ALA A 1 119 ? 14.531 13.672 16.578 1 98.56 119 ALA A CA 1
ATOM 948 C C . ALA A 1 119 ? 15.133 13.516 17.969 1 98.56 119 ALA A C 1
ATOM 950 O O . ALA A 1 119 ? 14.586 14.039 18.938 1 98.56 119 ALA A O 1
ATOM 951 N N . GLN A 1 120 ? 16.25 12.844 18.016 1 97.94 120 GLN A N 1
ATOM 952 C CA . GLN A 1 120 ? 16.938 12.633 19.281 1 97.94 120 GLN A CA 1
ATOM 953 C C . GLN A 1 120 ? 17.359 13.961 19.922 1 97.94 120 GLN A C 1
ATOM 955 O O . GLN A 1 120 ? 17.094 14.203 21.094 1 97.94 120 GLN A O 1
ATOM 960 N N . ARG A 1 121 ? 17.922 14.781 19.094 1 97.62 121 ARG A N 1
ATOM 961 C CA . ARG A 1 121 ? 18.406 16.062 19.578 1 97.62 121 ARG A CA 1
ATOM 962 C C . ARG A 1 121 ? 17.266 16.922 20.109 1 97.62 121 ARG A C 1
ATOM 964 O O . ARG A 1 121 ? 17.344 17.484 21.203 1 97.62 121 ARG A O 1
ATOM 971 N N . GLU A 1 122 ? 16.188 17.016 19.328 1 97.12 122 GLU A N 1
ATOM 972 C CA . GLU A 1 122 ? 15.055 17.859 19.703 1 97.12 122 GLU A CA 1
ATOM 973 C C . GLU A 1 122 ? 14.383 17.344 20.969 1 97.12 122 GLU A C 1
ATOM 975 O O . GLU A 1 122 ? 13.992 18.125 21.844 1 97.12 122 GLU A O 1
ATOM 980 N N . LEU A 1 123 ? 14.203 16.016 21.109 1 97.88 123 LEU A N 1
ATOM 981 C CA . LEU A 1 123 ? 13.555 15.461 22.281 1 97.88 123 LEU A CA 1
ATOM 982 C C . LEU A 1 123 ? 14.438 15.617 23.516 1 97.88 123 LEU A C 1
ATOM 984 O O . LEU A 1 123 ? 13.953 16 24.594 1 97.88 123 LEU A O 1
ATOM 988 N N . ASP A 1 124 ? 15.727 15.352 23.391 1 95.81 124 ASP A N 1
ATOM 989 C CA . ASP A 1 124 ? 16.672 15.508 24.5 1 95.81 124 ASP A CA 1
ATOM 990 C C . ASP A 1 124 ? 16.672 16.938 25.016 1 95.81 124 ASP A C 1
ATOM 992 O O . ASP A 1 124 ? 16.688 17.172 26.234 1 95.81 124 ASP A O 1
ATOM 996 N N . ALA A 1 125 ? 16.672 17.859 24.125 1 95.19 125 ALA A N 1
ATOM 997 C CA . ALA A 1 125 ? 16.672 19.266 24.516 1 95.19 125 ALA A CA 1
ATOM 998 C C . ALA A 1 125 ? 15.398 19.625 25.297 1 95.19 125 ALA A C 1
ATOM 1000 O O . ALA A 1 125 ? 15.461 20.359 26.281 1 95.19 125 ALA A O 1
ATOM 1001 N N . LEU A 1 126 ? 14.273 19.141 24.875 1 94.69 126 LEU A N 1
ATOM 1002 C CA . LEU A 1 126 ? 13 19.422 25.531 1 94.69 126 LEU A CA 1
ATOM 1003 C C . LEU A 1 126 ? 12.961 18.797 26.922 1 94.69 126 LEU A C 1
ATOM 1005 O O . LEU A 1 126 ? 12.469 19.422 27.859 1 94.69 126 LEU A O 1
ATOM 1009 N N . LEU A 1 127 ? 13.453 17.578 27.016 1 93.44 127 LEU A N 1
ATOM 1010 C CA . LEU A 1 127 ? 13.43 16.875 28.297 1 93.44 127 LEU A CA 1
ATOM 1011 C C . LEU A 1 127 ? 14.367 17.547 29.297 1 93.44 127 LEU A C 1
ATOM 1013 O O . LEU A 1 127 ? 14.078 17.578 30.5 1 93.44 127 LEU A O 1
ATOM 1017 N N . LYS A 1 128 ? 15.422 18.094 28.844 1 90.38 128 LYS A N 1
ATOM 1018 C CA . LYS A 1 128 ? 16.391 18.766 29.703 1 90.38 128 LYS A CA 1
ATOM 1019 C C . LYS A 1 128 ? 15.852 20.094 30.203 1 90.38 128 LYS A C 1
ATOM 1021 O O . LYS A 1 128 ? 16.094 20.484 31.359 1 90.38 128 LYS A O 1
ATOM 1026 N N . THR A 1 129 ? 15.109 20.781 29.453 1 88.81 129 THR A N 1
ATOM 1027 C CA . THR A 1 129 ? 14.695 22.141 29.766 1 88.81 129 THR A CA 1
ATOM 1028 C C . THR A 1 129 ? 13.383 22.141 30.547 1 88.81 129 THR A C 1
ATOM 1030 O O . THR A 1 129 ? 13.008 23.156 31.125 1 88.81 129 THR A O 1
ATOM 1033 N N . ASN A 1 130 ? 12.672 21.062 30.578 1 85.44 130 ASN A N 1
ATOM 1034 C CA . ASN A 1 130 ? 11.344 21.047 31.188 1 85.44 130 ASN A CA 1
ATOM 1035 C C . ASN A 1 130 ? 11.266 20.047 32.312 1 85.44 130 ASN A C 1
ATOM 1037 O O . ASN A 1 130 ? 10.297 19.281 32.438 1 85.44 130 ASN A O 1
ATOM 1041 N N . ASN A 1 131 ? 12.258 20.156 33.156 1 80.69 131 ASN A N 1
ATOM 1042 C CA . ASN A 1 131 ? 12.281 19.281 34.312 1 80.69 131 ASN A CA 1
ATOM 1043 C C . ASN A 1 131 ? 11.242 19.688 35.344 1 80.69 131 ASN A C 1
ATOM 1045 O O . ASN A 1 131 ? 11.023 20.875 35.594 1 80.69 131 ASN A O 1
ATOM 1049 N N . LEU A 1 132 ? 10.469 18.766 35.656 1 74.38 132 LEU A N 1
ATOM 1050 C CA . LEU A 1 132 ? 9.531 19.016 36.75 1 74.38 132 LEU A CA 1
ATOM 1051 C C . LEU A 1 132 ? 10.227 18.953 38.094 1 74.38 132 LEU A C 1
ATOM 1053 O O . LEU A 1 132 ? 11.07 18.078 38.344 1 74.38 132 LEU A O 1
ATOM 1057 N N . ASP A 1 133 ? 10.281 20.203 38.844 1 60.91 133 ASP A N 1
ATOM 1058 C CA . ASP A 1 133 ? 10.844 20.25 40.188 1 60.91 133 ASP A CA 1
ATOM 1059 C C . ASP A 1 133 ? 10.141 19.266 41.125 1 60.91 133 ASP A C 1
ATOM 1061 O O . ASP A 1 133 ? 8.906 19.266 41.219 1 60.91 133 ASP A O 1
ATOM 1065 N N . ASN A 1 134 ? 10.453 18.125 41.094 1 53.62 134 ASN A N 1
ATOM 1066 C CA . ASN A 1 134 ? 9.859 17.328 42.188 1 53.62 134 ASN A CA 1
ATOM 1067 C C . ASN A 1 134 ? 10.203 17.875 43.562 1 53.62 134 ASN A C 1
ATOM 1069 O O . ASN A 1 134 ? 11.375 17.875 43.938 1 53.62 134 ASN A O 1
ATOM 1073 N N . GLN A 1 135 ? 9.422 19.062 44.062 1 45.94 135 GLN A N 1
ATOM 1074 C CA . GLN A 1 135 ? 9.664 19.484 45.438 1 45.94 135 GLN A CA 1
ATOM 1075 C C . GLN A 1 135 ? 9.844 18.281 46.344 1 45.94 135 GLN A C 1
ATOM 1077 O O . GLN A 1 135 ? 10.477 18.391 47.406 1 45.94 135 GLN A O 1
ATOM 1082 N N . ASP A 1 136 ? 8.633 17.734 46.75 1 37.69 136 ASP A N 1
ATOM 1083 C CA . ASP A 1 136 ? 8.664 16.906 47.969 1 37.69 136 ASP A CA 1
ATOM 1084 C C . ASP A 1 136 ? 9.836 15.93 47.906 1 37.69 136 ASP A C 1
ATOM 1086 O O . ASP A 1 136 ? 10.367 15.633 46.844 1 37.69 136 ASP A O 1
ATOM 1090 N N . ALA A 1 137 ? 9.375 14.547 48.844 1 39.5 137 ALA A N 1
ATOM 1091 C CA . ALA A 1 137 ? 10.195 13.602 49.625 1 39.5 137 ALA A CA 1
ATOM 1092 C C . ALA A 1 137 ? 11.273 12.977 48.719 1 39.5 137 ALA A C 1
ATOM 1094 O O . ALA A 1 137 ? 11.195 13.039 47.5 1 39.5 137 ALA A O 1
ATOM 1095 N N . GLY A 1 138 ? 11.836 11.938 48.781 1 40.88 138 GLY A N 1
ATOM 1096 C CA . GLY A 1 138 ? 12.789 10.836 48.812 1 40.88 138 GLY A CA 1
ATOM 1097 C C . GLY A 1 138 ? 12.953 10.18 47.438 1 40.88 138 GLY A C 1
ATOM 1098 O O . GLY A 1 138 ? 13.828 9.344 47.25 1 40.88 138 GLY A O 1
ATOM 1099 N N . ASN A 1 139 ? 11.812 9.695 46.688 1 47.5 139 ASN A N 1
ATOM 1100 C CA . ASN A 1 139 ? 11.914 8.812 45.531 1 47.5 139 ASN A CA 1
ATOM 1101 C C . ASN A 1 139 ? 12.148 9.594 44.25 1 47.5 139 ASN A C 1
ATOM 1103 O O . ASN A 1 139 ? 11.281 10.336 43.812 1 47.5 139 ASN A O 1
ATOM 1107 N N . GLU A 1 140 ? 13.32 10.016 43.812 1 52 140 GLU A N 1
ATOM 1108 C CA . GLU A 1 140 ? 14.008 10.859 42.844 1 52 140 GLU A CA 1
ATOM 1109 C C . GLU A 1 140 ? 13.539 10.555 41.406 1 52 140 GLU A C 1
ATOM 1111 O O . GLU A 1 140 ? 14.352 10.234 40.531 1 52 140 GLU A O 1
ATOM 1116 N N . THR A 1 141 ? 12.406 9.992 41.062 1 59.19 141 THR A N 1
ATOM 1117 C CA . THR A 1 141 ? 12.273 9.742 39.625 1 59.19 141 THR A CA 1
ATOM 1118 C C . THR A 1 141 ? 12.102 11.055 38.875 1 59.19 141 THR A C 1
ATOM 1120 O O . THR A 1 141 ? 11.117 11.773 39.062 1 59.19 141 THR A O 1
ATOM 1123 N N . LYS A 1 142 ? 13.156 11.633 38.156 1 76.88 142 LYS A N 1
ATOM 1124 C CA . LYS A 1 142 ? 13.18 12.812 37.312 1 76.88 142 LYS A CA 1
ATOM 1125 C C . LYS A 1 142 ? 12.086 12.75 36.25 1 76.88 142 LYS A C 1
ATOM 1127 O O . LYS A 1 142 ? 11.867 11.703 35.656 1 76.88 142 LYS A O 1
ATOM 1132 N N . ALA A 1 143 ? 11.094 13.75 36.438 1 85.25 143 ALA A N 1
ATOM 1133 C CA . ALA A 1 143 ? 10.047 13.852 35.438 1 85.25 143 ALA A CA 1
ATOM 1134 C C . ALA A 1 143 ? 10.109 15.195 34.719 1 85.25 143 ALA A C 1
ATOM 1136 O O . ALA A 1 143 ? 10.688 16.156 35.219 1 85.25 143 ALA A O 1
ATOM 1137 N N . SER A 1 144 ? 9.719 15.156 33.406 1 87.94 144 SER A N 1
ATOM 1138 C CA . SER A 1 144 ? 9.609 16.359 32.594 1 87.94 144 SER A CA 1
ATOM 1139 C C . SER A 1 144 ? 8.188 16.547 32.062 1 87.94 144 SER A C 1
ATOM 1141 O O . SER A 1 144 ? 7.43 15.578 31.969 1 87.94 144 SER A O 1
ATOM 1143 N N . GLN A 1 145 ? 7.852 17.781 31.938 1 93.38 145 GLN A N 1
ATOM 1144 C CA . GLN A 1 145 ? 6.578 18.094 31.297 1 93.38 145 GLN A CA 1
ATOM 1145 C C . GLN A 1 145 ? 6.801 18.734 29.922 1 93.38 145 GLN A C 1
ATOM 1147 O O . GLN A 1 145 ? 7.422 19.781 29.812 1 93.38 145 GLN A O 1
ATOM 1152 N N . ILE A 1 146 ? 6.312 18.078 28.906 1 96.12 146 ILE A N 1
ATOM 1153 C CA . ILE A 1 146 ? 6.473 18.594 27.547 1 96.12 146 ILE A CA 1
ATOM 1154 C C . ILE A 1 146 ? 5.164 18.438 26.781 1 96.12 146 ILE A C 1
ATOM 1156 O O . ILE A 1 146 ? 4.324 17.594 27.141 1 96.12 146 ILE A O 1
ATOM 1160 N N . ASP A 1 147 ? 4.922 19.266 25.812 1 96.62 147 ASP A N 1
ATOM 1161 C CA . ASP A 1 147 ? 3.85 19.047 24.844 1 96.62 147 ASP A CA 1
ATOM 1162 C C . ASP A 1 147 ? 4.363 18.281 23.625 1 96.62 147 ASP A C 1
ATOM 1164 O O . ASP A 1 147 ? 5.078 18.844 22.797 1 96.62 147 ASP A O 1
ATOM 1168 N N . ILE A 1 148 ? 3.955 17.047 23.484 1 98.12 148 ILE A N 1
ATOM 1169 C CA . ILE A 1 148 ? 4.555 16.172 22.484 1 98.12 148 ILE A CA 1
ATOM 1170 C C . ILE A 1 148 ? 4.125 16.609 21.094 1 98.12 148 ILE A C 1
ATOM 1172 O O . ILE A 1 148 ? 4.855 16.406 20.125 1 98.12 148 ILE A O 1
ATOM 1176 N N . SER A 1 149 ? 2.959 17.219 20.922 1 96.69 149 SER A N 1
ATOM 1177 C CA . SER A 1 149 ? 2.469 17.688 19.625 1 96.69 149 SER A CA 1
ATOM 1178 C C . SER A 1 149 ? 2.998 19.094 19.312 1 96.69 149 SER A C 1
ATOM 1180 O O . SER A 1 149 ? 3.725 19.281 18.344 1 96.69 149 SER A O 1
ATOM 1182 N N . ALA A 1 150 ? 2.814 20.062 20.172 1 94.06 150 ALA A N 1
ATOM 1183 C CA . ALA A 1 150 ? 3.055 21.484 19.906 1 94.06 150 ALA A CA 1
ATOM 1184 C C . ALA A 1 150 ? 4.539 21.812 20.016 1 94.06 150 ALA A C 1
ATOM 1186 O O . ALA A 1 150 ? 5 22.812 19.453 1 94.06 150 ALA A O 1
ATOM 1187 N N . GLN A 1 151 ? 5.285 20.984 20.734 1 94.88 151 GLN A N 1
ATOM 1188 C CA . GLN A 1 151 ? 6.711 21.266 20.891 1 94.88 151 GLN A CA 1
ATOM 1189 C C . GLN A 1 151 ? 7.547 20.281 20.062 1 94.88 151 GLN A C 1
ATOM 1191 O O . GLN A 1 151 ? 7.961 20.609 18.938 1 94.88 151 GLN A O 1
ATOM 1196 N N . PHE A 1 152 ? 7.641 19.031 20.516 1 97.38 152 PHE A N 1
ATOM 1197 C CA . PHE A 1 152 ? 8.477 18.062 19.812 1 97.38 152 PHE A CA 1
ATOM 1198 C C . PHE A 1 152 ? 7.969 17.844 18.391 1 97.38 152 PHE A C 1
ATOM 1200 O O . PHE A 1 152 ? 8.742 17.891 17.438 1 97.38 152 PHE A O 1
ATOM 1207 N N . GLY A 1 153 ? 6.672 17.547 18.25 1 97.56 153 GLY A N 1
ATOM 1208 C CA . GLY A 1 153 ? 6.09 17.281 16.953 1 97.56 153 GLY A CA 1
ATOM 1209 C C . GLY A 1 153 ? 6.305 18.406 15.953 1 97.56 153 GLY A C 1
ATOM 1210 O O . GLY A 1 153 ? 6.672 18.172 14.805 1 97.56 153 GLY A O 1
ATOM 1211 N N . ALA A 1 154 ? 6.082 19.625 16.406 1 95.19 154 ALA A N 1
ATOM 1212 C CA . ALA A 1 154 ? 6.258 20.797 15.539 1 95.19 154 ALA A CA 1
ATOM 1213 C C . ALA A 1 154 ? 7.719 20.969 15.133 1 95.19 154 ALA A C 1
ATOM 1215 O O . ALA A 1 154 ? 8.023 21.203 13.961 1 95.19 154 ALA A O 1
ATOM 1216 N N . SER A 1 155 ? 8.602 20.828 16.078 1 96.69 155 SER A N 1
ATOM 1217 C CA . SER A 1 155 ? 10.023 21 15.82 1 96.69 155 SER A CA 1
ATOM 1218 C C . SER A 1 155 ? 10.547 19.922 14.875 1 96.69 155 SER A C 1
ATOM 1220 O O . SER A 1 155 ? 11.25 20.219 13.914 1 96.69 155 SER A O 1
ATOM 1222 N N . PHE A 1 156 ? 10.219 18.703 15.188 1 98.19 156 PHE A N 1
ATOM 1223 C CA . PHE A 1 156 ? 10.703 17.594 14.367 1 98.19 156 PHE A CA 1
ATOM 1224 C C . PHE A 1 156 ? 10.148 17.703 12.953 1 98.19 156 PHE A C 1
ATOM 1226 O O . PHE A 1 156 ? 10.852 17.422 11.977 1 98.19 156 PHE A O 1
ATOM 1233 N N . ALA A 1 157 ? 8.859 18.047 12.789 1 97.69 157 ALA A N 1
ATOM 1234 C CA . ALA A 1 157 ? 8.273 18.25 11.461 1 97.69 157 ALA A CA 1
ATOM 1235 C C . ALA A 1 157 ? 9.062 19.266 10.656 1 97.69 157 ALA A C 1
ATOM 1237 O O . ALA A 1 157 ? 9.273 19.094 9.453 1 97.69 157 ALA A O 1
ATOM 1238 N N . ALA A 1 158 ? 9.445 20.328 11.305 1 97.44 158 ALA A N 1
ATOM 1239 C CA . ALA A 1 158 ? 10.242 21.344 10.625 1 97.44 158 ALA A CA 1
ATOM 1240 C C . ALA A 1 158 ? 11.562 20.781 10.125 1 97.44 158 ALA A C 1
ATOM 1242 O O . ALA A 1 158 ? 12 21.078 9.008 1 97.44 158 ALA A O 1
ATOM 1243 N N . TRP A 1 159 ? 12.195 19.938 10.93 1 98 159 TRP A N 1
ATOM 1244 C CA . TRP A 1 159 ? 13.453 19.312 10.531 1 98 159 TRP A CA 1
ATOM 1245 C C . TRP A 1 159 ? 13.242 18.375 9.359 1 98 159 TRP A C 1
ATOM 1247 O O . TRP A 1 159 ? 14.102 18.266 8.477 1 98 159 TRP A O 1
ATOM 1257 N N . VAL A 1 160 ? 12.133 17.672 9.336 1 98.19 160 VAL A N 1
ATOM 1258 C CA . VAL A 1 160 ? 11.812 16.781 8.227 1 98.19 160 VAL A CA 1
ATOM 1259 C C . VAL A 1 160 ? 11.719 17.594 6.934 1 98.19 160 VAL A C 1
ATOM 1261 O O . VAL A 1 160 ? 12.305 17.219 5.918 1 98.19 160 VAL A O 1
ATOM 1264 N N . GLU A 1 161 ? 11.016 18.703 7 1 96.94 161 GLU A N 1
ATOM 1265 C CA . GLU A 1 161 ? 10.836 19.547 5.816 1 96.94 161 GLU A CA 1
ATOM 1266 C C . GLU A 1 161 ? 12.164 20.141 5.359 1 96.94 161 GLU A C 1
ATOM 1268 O O . GLU A 1 161 ? 12.461 20.172 4.164 1 96.94 161 GLU A O 1
ATOM 1273 N N . VAL A 1 162 ? 12.938 20.594 6.305 1 96.81 162 VAL A N 1
ATOM 1274 C CA . VAL A 1 162 ? 14.219 21.234 6.008 1 96.81 162 VAL A CA 1
ATOM 1275 C C . VAL A 1 162 ? 15.164 20.219 5.363 1 96.81 162 VAL A C 1
ATOM 1277 O O . VAL A 1 162 ? 15.828 20.516 4.375 1 96.81 162 VAL A O 1
ATOM 1280 N N . ALA A 1 163 ? 15.172 19.031 5.906 1 97.38 163 ALA A N 1
ATOM 1281 C CA . ALA A 1 163 ? 16.031 17.984 5.359 1 97.38 163 ALA A CA 1
ATOM 1282 C C . ALA A 1 163 ? 15.586 17.578 3.961 1 97.38 163 ALA A C 1
ATOM 1284 O O . ALA A 1 163 ? 16.406 17.422 3.055 1 97.38 163 ALA A O 1
ATOM 1285 N N . TRP A 1 164 ? 14.305 17.406 3.764 1 97.19 164 TRP A N 1
ATOM 1286 C CA . TRP A 1 164 ? 13.773 16.953 2.482 1 97.19 164 TRP A CA 1
ATOM 1287 C C . TRP A 1 164 ? 13.969 18.016 1.406 1 97.19 164 TRP A C 1
ATOM 1289 O O . TRP A 1 164 ? 14.312 17.703 0.266 1 97.19 164 TRP A O 1
ATOM 1299 N N . LEU A 1 165 ? 13.844 19.328 1.735 1 96.75 165 LEU A N 1
ATOM 1300 C CA . LEU A 1 165 ? 13.922 20.422 0.786 1 96.75 165 LEU A CA 1
ATOM 1301 C C . LEU A 1 165 ? 15.359 20.922 0.646 1 96.75 165 LEU A C 1
ATOM 1303 O O . LEU A 1 165 ? 15.633 21.844 -0.112 1 96.75 165 LEU A O 1
ATOM 1307 N N . ASN A 1 166 ? 16.25 20.25 1.394 1 96.62 166 ASN A N 1
ATOM 1308 C CA . ASN A 1 166 ? 17.656 20.625 1.387 1 96.62 166 ASN A CA 1
ATOM 1309 C C . ASN A 1 166 ? 17.844 22.094 1.758 1 96.62 166 ASN A C 1
ATOM 1311 O O . ASN A 1 166 ? 18.547 22.828 1.056 1 96.62 166 ASN A O 1
ATOM 1315 N N . LEU A 1 167 ? 17.234 22.547 2.803 1 96.12 167 LEU A N 1
ATOM 1316 C CA . LEU A 1 167 ? 17.391 23.891 3.33 1 96.12 167 LEU A CA 1
ATOM 1317 C C . LEU A 1 167 ? 18.469 23.938 4.406 1 96.12 167 LEU A C 1
ATOM 1319 O O . LEU A 1 167 ? 18.938 22.891 4.867 1 96.12 167 LEU A O 1
ATOM 1323 N N . GLU A 1 168 ? 18.828 25.172 4.73 1 95.5 168 GLU A N 1
ATOM 1324 C CA . GLU A 1 168 ? 19.781 25.359 5.812 1 95.5 168 GLU A CA 1
ATOM 1325 C C . GLU A 1 168 ? 19.156 25.062 7.172 1 95.5 168 GLU A C 1
ATOM 1327 O O . GLU A 1 168 ? 17.984 25.391 7.395 1 95.5 168 GLU A O 1
ATOM 1332 N N . ASP A 1 169 ? 19.891 24.547 8.07 1 95 169 ASP A N 1
ATOM 1333 C CA . ASP A 1 169 ? 19.422 24.109 9.383 1 95 169 ASP A CA 1
ATOM 1334 C C . ASP A 1 169 ? 18.734 25.25 10.133 1 95 169 ASP A C 1
ATOM 1336 O O . ASP A 1 169 ? 17.797 25.031 10.891 1 95 169 ASP A O 1
ATOM 1340 N N . GLU A 1 170 ? 19.219 26.453 9.867 1 95.06 170 GLU A N 1
ATOM 1341 C CA . GLU A 1 170 ? 18.719 27.625 10.594 1 95.06 170 GLU A CA 1
ATOM 1342 C C . GLU A 1 170 ? 17.266 27.906 10.258 1 95.06 170 GLU A C 1
ATOM 1344 O O . GLU A 1 170 ? 16.578 28.625 11 1 95.06 170 GLU A O 1
ATOM 1349 N N . ILE A 1 171 ? 16.828 27.312 9.219 1 94.5 171 ILE A N 1
ATOM 1350 C CA . ILE A 1 171 ? 15.461 27.562 8.758 1 94.5 171 ILE A CA 1
ATOM 1351 C C . ILE A 1 171 ? 14.477 26.734 9.586 1 94.5 171 ILE A C 1
ATOM 1353 O O . ILE A 1 171 ? 13.297 27.078 9.672 1 94.5 171 ILE A O 1
ATOM 1357 N N . ALA A 1 172 ? 14.906 25.688 10.219 1 94.94 172 ALA A N 1
ATOM 1358 C CA . ALA A 1 172 ? 14.008 24.766 10.898 1 94.94 172 ALA A CA 1
ATOM 1359 C C . ALA A 1 172 ? 13.25 25.453 12.023 1 94.94 172 ALA A C 1
ATOM 1361 O O . ALA A 1 172 ? 12.016 25.422 12.062 1 94.94 172 ALA A O 1
ATOM 1362 N N . PRO A 1 173 ? 13.938 26.203 12.93 1 94 173 PRO A N 1
ATOM 1363 C CA . PRO A 1 173 ? 13.18 26.891 13.977 1 94 173 PRO A CA 1
ATOM 1364 C C . PRO A 1 173 ? 12.258 27.969 13.422 1 94 173 PRO A C 1
ATOM 1366 O O . PRO A 1 173 ? 11.172 28.203 13.961 1 94 173 PRO A O 1
ATOM 1369 N N . VAL A 1 174 ? 12.641 28.625 12.375 1 93.25 174 VAL A N 1
ATOM 1370 C CA . VAL A 1 174 ? 11.828 29.656 11.742 1 93.25 174 VAL A CA 1
ATOM 1371 C C . VAL A 1 174 ? 10.562 29.031 11.164 1 93.25 174 VAL A C 1
ATOM 1373 O O . VAL A 1 174 ? 9.469 29.562 11.344 1 93.25 174 VAL A O 1
ATOM 1376 N N . LEU A 1 175 ? 10.766 27.938 10.492 1 93.62 175 LEU A N 1
ATOM 1377 C CA . LEU A 1 175 ? 9.633 27.25 9.883 1 93.62 175 LEU A CA 1
ATOM 1378 C C . LEU A 1 175 ? 8.664 26.75 10.945 1 93.62 175 LEU A C 1
ATOM 1380 O O . LEU A 1 175 ? 7.445 26.875 10.797 1 93.62 175 LEU A O 1
ATOM 1384 N N . ALA A 1 176 ? 9.18 26.188 12.008 1 92.69 176 ALA A N 1
ATOM 1385 C CA . ALA A 1 176 ? 8.344 25.688 13.094 1 92.69 176 ALA A CA 1
ATOM 1386 C C . ALA A 1 176 ? 7.5 26.797 13.695 1 92.69 176 ALA A C 1
ATOM 1388 O O . ALA A 1 176 ? 6.289 26.641 13.883 1 92.69 176 ALA A O 1
ATOM 1389 N N . THR A 1 177 ? 8.094 27.891 13.945 1 91.12 177 THR A N 1
ATOM 1390 C CA . THR A 1 177 ? 7.414 29.016 14.57 1 91.12 177 THR A CA 1
ATOM 1391 C C . THR A 1 177 ? 6.391 29.625 13.609 1 91.12 177 THR A C 1
ATOM 1393 O O . THR A 1 177 ? 5.262 29.922 14.008 1 91.12 177 THR A O 1
ATOM 1396 N N . THR A 1 178 ? 6.805 29.812 12.414 1 90.06 178 THR A N 1
ATOM 1397 C CA . THR A 1 178 ? 5.938 30.422 11.414 1 90.06 178 THR A CA 1
ATOM 1398 C C . THR A 1 178 ? 4.719 29.547 11.148 1 90.06 178 THR A C 1
ATOM 1400 O O . THR A 1 178 ? 3.59 30.031 11.086 1 90.06 178 THR A O 1
ATOM 1403 N N . ALA A 1 179 ? 4.977 28.281 10.969 1 85.88 179 ALA A N 1
ATOM 1404 C CA . ALA A 1 179 ? 3.885 27.359 10.695 1 85.88 179 ALA A CA 1
ATOM 1405 C C . ALA A 1 179 ? 2.918 27.281 11.875 1 85.88 179 ALA A C 1
ATOM 1407 O O . ALA A 1 179 ? 1.699 27.266 11.68 1 85.88 179 ALA A O 1
ATOM 1408 N N . ALA A 1 180 ? 3.465 27.234 13.07 1 84.88 180 ALA A N 1
ATOM 1409 C CA . ALA A 1 180 ? 2.623 27.203 14.266 1 84.88 180 ALA A CA 1
ATOM 1410 C C . ALA A 1 180 ? 1.74 28.438 14.344 1 84.88 180 ALA A C 1
ATOM 1412 O O . ALA A 1 180 ? 0.544 28.344 14.633 1 84.88 180 ALA A O 1
ATOM 1413 N N . LYS A 1 181 ? 2.309 29.547 14.094 1 85.81 181 LYS A N 1
ATOM 1414 C CA . LYS A 1 181 ? 1.56 30.797 14.125 1 85.81 181 LYS A CA 1
ATOM 1415 C C . LYS A 1 181 ? 0.503 30.828 13.023 1 85.81 181 LYS A C 1
ATOM 1417 O O . LYS A 1 181 ? -0.609 31.328 13.234 1 85.81 181 LYS A O 1
ATOM 1422 N N . TRP A 1 182 ? 0.876 30.359 11.906 1 84.12 182 TRP A N 1
ATOM 1423 C CA . TRP A 1 182 ? -0.051 30.312 10.781 1 84.12 182 TRP A CA 1
ATOM 1424 C C . TRP A 1 182 ? -1.254 29.438 11.094 1 84.12 182 TRP A C 1
ATOM 1426 O O . TRP A 1 182 ? -2.4 29.844 10.891 1 84.12 182 TRP A O 1
ATOM 1436 N N . VAL A 1 183 ? -1.019 28.297 11.586 1 77.69 183 VAL A N 1
ATOM 1437 C CA . VAL A 1 183 ? -2.078 27.344 11.906 1 77.69 183 VAL A CA 1
ATOM 1438 C C . VAL A 1 183 ? -2.984 27.906 12.992 1 77.69 183 VAL A C 1
ATOM 1440 O O . VAL A 1 183 ? -4.211 27.812 12.906 1 77.69 183 VAL A O 1
ATOM 1443 N N . ASN A 1 184 ? -2.322 28.5 14 1 78.31 184 ASN A N 1
ATOM 1444 C CA . ASN A 1 184 ? -3.096 29.094 15.078 1 78.31 184 ASN A CA 1
ATOM 1445 C C . ASN A 1 184 ? -3.951 30.266 14.57 1 78.31 184 ASN A C 1
ATOM 1447 O O . ASN A 1 184 ? -5.098 30.422 14.992 1 78.31 184 ASN A O 1
ATOM 1451 N N . ALA A 1 185 ? -3.348 31.031 13.734 1 82.12 185 ALA A N 1
ATOM 1452 C CA . ALA A 1 185 ? -4.082 32.156 13.156 1 82.12 185 ALA A CA 1
ATOM 1453 C C . ALA A 1 185 ? -5.27 31.656 12.328 1 82.12 185 ALA A C 1
ATOM 1455 O O . ALA A 1 185 ? -6.355 32.25 12.383 1 82.12 185 ALA A O 1
ATOM 1456 N N . TRP A 1 186 ? -5.047 30.625 11.586 1 74.88 186 TRP A N 1
ATOM 1457 C CA . TRP A 1 186 ? -6.102 30.016 10.773 1 74.88 186 TRP A CA 1
ATOM 1458 C C . TRP A 1 186 ? -7.238 29.516 11.656 1 74.88 186 TRP A C 1
ATOM 1460 O O . TRP A 1 186 ? -8.414 29.781 11.383 1 74.88 186 TRP A O 1
ATOM 1470 N N . ARG A 1 187 ? -6.898 28.922 12.742 1 70.31 187 ARG A N 1
ATOM 1471 C CA . ARG A 1 187 ? -7.871 28.359 13.68 1 70.31 187 ARG A CA 1
ATOM 1472 C C . ARG A 1 187 ? -8.688 29.469 14.344 1 70.31 187 ARG A C 1
ATOM 1474 O O . ARG A 1 187 ? -9.875 29.297 14.609 1 70.31 187 ARG A O 1
ATOM 1481 N N . GLN A 1 188 ? -8.039 30.547 14.562 1 74.88 188 GLN A N 1
ATOM 1482 C CA . GLN A 1 188 ? -8.68 31.672 15.227 1 74.88 188 GLN A CA 1
ATOM 1483 C C . GLN A 1 188 ? -9.391 32.562 14.219 1 74.88 188 GLN A C 1
ATOM 1485 O O . GLN A 1 188 ? -9.984 33.594 14.602 1 74.88 188 GLN A O 1
ATOM 1490 N N . GLN A 1 189 ? -9.219 32.156 13.008 1 74.75 189 GLN A N 1
ATOM 1491 C CA . GLN A 1 189 ? -9.805 32.938 11.922 1 74.75 189 GLN A CA 1
ATOM 1492 C C . GLN A 1 189 ? -9.32 34.406 11.969 1 74.75 189 GLN A C 1
ATOM 1494 O O . GLN A 1 189 ? -10.109 35.312 11.797 1 74.75 189 GLN A O 1
ATOM 1499 N N . ASN A 1 190 ? -8.086 34.5 12.383 1 82.31 190 ASN A N 1
ATOM 1500 C CA . ASN A 1 190 ? -7.398 35.781 12.32 1 82.31 190 ASN A CA 1
ATOM 1501 C C . ASN A 1 190 ? -6.777 36.031 10.945 1 82.31 190 ASN A C 1
ATOM 1503 O O . ASN A 1 190 ? -5.617 35.688 10.719 1 82.31 190 ASN A O 1
ATOM 1507 N N . ALA A 1 191 ? -7.508 36.656 10.133 1 80.56 191 ALA A N 1
ATOM 1508 C CA . ALA A 1 191 ? -7.145 36.812 8.727 1 80.56 191 ALA A CA 1
ATOM 1509 C C . ALA A 1 191 ? -5.824 37.562 8.578 1 80.56 191 ALA A C 1
ATOM 1511 O O . ALA A 1 191 ? -4.988 37.188 7.746 1 80.56 191 ALA A O 1
ATOM 1512 N N . ALA A 1 192 ? -5.723 38.656 9.352 1 86.5 192 ALA A N 1
ATOM 1513 C CA . ALA A 1 192 ? -4.523 39.469 9.258 1 86.5 192 ALA A CA 1
ATOM 1514 C C . ALA A 1 192 ? -3.273 38.656 9.602 1 86.5 192 ALA A C 1
ATOM 1516 O O . ALA A 1 192 ? -2.275 38.719 8.883 1 86.5 192 ALA A O 1
ATOM 1517 N N . GLU A 1 193 ? -3.363 37.906 10.68 1 87.75 193 GLU A N 1
ATOM 1518 C CA . GLU A 1 193 ? -2.225 37.094 11.109 1 87.75 193 GLU A CA 1
ATOM 1519 C C . GLU A 1 193 ? -1.976 35.938 10.141 1 87.75 193 GLU A C 1
ATOM 1521 O O . GLU A 1 193 ? -0.826 35.594 9.867 1 87.75 193 GLU A O 1
ATOM 1526 N N . THR A 1 194 ? -3.004 35.375 9.68 1 84.5 194 THR A N 1
ATOM 1527 C CA . THR A 1 194 ? -2.875 34.281 8.695 1 84.5 194 THR A CA 1
ATOM 1528 C C . THR A 1 194 ? -2.131 34.781 7.457 1 84.5 194 THR A C 1
ATOM 1530 O O . THR A 1 194 ? -1.219 34.125 6.965 1 84.5 194 THR A O 1
ATOM 1533 N N . SER A 1 195 ? -2.51 35.938 7.023 1 86.25 195 SER A N 1
ATOM 1534 C CA . SER A 1 195 ? -1.894 36.5 5.836 1 86.25 195 SER A CA 1
ATOM 1535 C C . SER A 1 195 ? -0.425 36.844 6.082 1 86.25 195 SER A C 1
ATOM 1537 O O . SER A 1 195 ? 0.421 36.625 5.211 1 86.25 195 SER A O 1
ATOM 1539 N N . ALA A 1 196 ? -0.208 37.406 7.215 1 90.44 196 ALA A N 1
ATOM 1540 C CA . ALA A 1 196 ? 1.162 37.781 7.547 1 90.44 196 ALA A CA 1
ATOM 1541 C C . ALA A 1 196 ? 2.08 36.562 7.578 1 90.44 196 ALA A C 1
ATOM 1543 O O . ALA A 1 196 ? 3.189 36.594 7.043 1 90.44 196 ALA A O 1
ATOM 1544 N N . GLN A 1 197 ? 1.655 35.531 8.258 1 89.12 197 GLN A N 1
ATOM 1545 C CA . GLN A 1 197 ? 2.461 34.312 8.344 1 89.12 197 GLN A CA 1
ATOM 1546 C C . GLN A 1 197 ? 2.557 33.625 6.992 1 89.12 197 GLN A C 1
ATOM 1548 O O . GLN A 1 197 ? 3.584 33.031 6.664 1 89.12 197 GLN A O 1
ATOM 1553 N N . SER A 1 198 ? 1.501 33.688 6.227 1 88.19 198 SER A N 1
ATOM 1554 C CA . SER A 1 198 ? 1.534 33.156 4.867 1 88.19 198 SER A CA 1
ATOM 1555 C C . SER A 1 198 ? 2.592 33.844 4.027 1 88.19 198 SER A C 1
ATOM 1557 O O . SER A 1 198 ? 3.299 33.219 3.244 1 88.19 198 SER A O 1
ATOM 1559 N N . ALA A 1 199 ? 2.635 35.156 4.168 1 91.38 199 ALA A N 1
ATOM 1560 C CA . ALA A 1 199 ? 3.619 35.938 3.426 1 91.38 199 ALA A CA 1
ATOM 1561 C C . ALA A 1 199 ? 5.039 35.5 3.775 1 91.38 199 ALA A C 1
ATOM 1563 O O . ALA A 1 199 ? 5.914 35.469 2.906 1 91.38 199 ALA A O 1
ATOM 1564 N N . ARG A 1 200 ? 5.262 35.219 5 1 92.69 200 ARG A N 1
ATOM 1565 C CA . ARG A 1 200 ? 6.578 34.75 5.43 1 92.69 200 ARG A CA 1
ATOM 1566 C C . ARG A 1 200 ? 6.926 33.406 4.777 1 92.69 200 ARG A C 1
ATOM 1568 O O . ARG A 1 200 ? 8.07 33.188 4.383 1 92.69 200 ARG A O 1
ATOM 1575 N N . LEU A 1 201 ? 5.988 32.562 4.727 1 91.94 201 LEU A N 1
ATOM 1576 C CA . LEU A 1 201 ? 6.195 31.266 4.078 1 91.94 201 LEU A CA 1
ATOM 1577 C C . LEU A 1 201 ? 6.469 31.453 2.588 1 91.94 201 LEU A C 1
ATOM 1579 O O . LEU A 1 201 ? 7.316 30.75 2.021 1 91.94 201 LEU A O 1
ATOM 1583 N N . TYR A 1 202 ? 5.793 32.375 1.978 1 93.62 202 TYR A N 1
ATOM 1584 C CA . TYR A 1 202 ? 6.047 32.656 0.571 1 93.62 202 TYR A CA 1
ATOM 1585 C C . TYR A 1 202 ? 7.445 33.219 0.376 1 93.62 202 TYR A C 1
ATOM 1587 O O . TYR A 1 202 ? 8.109 32.938 -0.621 1 93.62 202 TYR A O 1
ATOM 1595 N N . ASP A 1 203 ? 7.793 34.062 1.271 1 95.56 203 ASP A N 1
ATOM 1596 C CA . ASP A 1 203 ? 9.141 34.625 1.183 1 95.56 203 ASP A CA 1
ATOM 1597 C C . ASP A 1 203 ? 10.195 33.531 1.222 1 95.56 203 ASP A C 1
ATOM 1599 O O . ASP A 1 203 ? 11.156 33.531 0.445 1 95.56 203 ASP A O 1
ATOM 1603 N N . LEU A 1 204 ? 10.047 32.594 2.123 1 94.44 204 LEU A N 1
ATOM 1604 C CA . LEU A 1 204 ? 10.961 31.453 2.195 1 94.44 204 LEU A CA 1
ATOM 1605 C C . LEU A 1 204 ? 10.953 30.672 0.887 1 94.44 204 LEU A C 1
ATOM 1607 O O . LEU A 1 204 ? 12.008 30.25 0.404 1 94.44 204 LEU A O 1
ATOM 1611 N N . ALA A 1 205 ? 9.789 30.5 0.327 1 96.38 205 ALA A N 1
ATOM 1612 C CA . ALA A 1 205 ? 9.641 29.766 -0.93 1 96.38 205 ALA A CA 1
ATOM 1613 C C . ALA A 1 205 ? 10.32 30.5 -2.078 1 96.38 205 ALA A C 1
ATOM 1615 O O . ALA A 1 205 ? 10.969 29.891 -2.924 1 96.38 205 ALA A O 1
ATOM 1616 N N . ARG A 1 206 ? 10.133 31.781 -2.109 1 97.44 206 ARG A N 1
ATOM 1617 C CA . ARG A 1 206 ? 10.742 32.594 -3.15 1 97.44 206 ARG A CA 1
ATOM 1618 C C . ARG A 1 206 ? 12.258 32.562 -3.057 1 97.44 206 ARG A C 1
ATOM 1620 O O . ARG A 1 206 ? 12.953 32.531 -4.078 1 97.44 206 ARG A O 1
ATOM 1627 N N . GLU A 1 207 ? 12.727 32.625 -1.863 1 96.88 207 GLU A N 1
ATOM 1628 C CA . GLU A 1 207 ? 14.164 32.562 -1.667 1 96.88 207 GLU A CA 1
ATOM 1629 C C . GLU A 1 207 ? 14.719 31.219 -2.139 1 96.88 207 GLU A C 1
ATOM 1631 O O . GLU A 1 207 ? 15.75 31.156 -2.803 1 96.88 207 GLU A O 1
ATOM 1636 N N . LEU A 1 208 ? 14.07 30.188 -1.773 1 96.94 208 LEU A N 1
ATOM 1637 C CA . LEU A 1 208 ? 14.469 28.844 -2.201 1 96.94 208 LEU A CA 1
ATOM 1638 C C . LEU A 1 208 ? 14.43 28.719 -3.721 1 96.94 208 LEU A C 1
ATOM 1640 O O . LEU A 1 208 ? 15.359 28.188 -4.328 1 96.94 208 LEU A O 1
ATOM 1644 N N . PHE A 1 209 ? 13.352 29.219 -4.293 1 97.62 209 PHE A N 1
ATOM 1645 C CA . PHE A 1 209 ? 13.18 29.219 -5.742 1 97.62 209 PHE A CA 1
ATOM 1646 C C . PHE A 1 209 ? 14.32 29.969 -6.426 1 97.62 209 PHE A C 1
ATOM 1648 O O . PHE A 1 209 ? 14.938 29.453 -7.363 1 97.62 209 PHE A O 1
ATOM 1655 N N . ALA A 1 210 ? 14.594 31.125 -5.961 1 97.69 210 ALA A N 1
ATOM 1656 C CA . ALA A 1 210 ? 15.641 31.969 -6.543 1 97.69 210 ALA A CA 1
ATOM 1657 C C . ALA A 1 210 ? 17.016 31.312 -6.43 1 97.69 210 ALA A C 1
ATOM 1659 O O . ALA A 1 210 ? 17.812 31.359 -7.367 1 97.69 210 ALA A O 1
ATOM 1660 N N . ASP A 1 211 ? 17.219 30.719 -5.336 1 97.06 211 ASP A N 1
ATOM 1661 C CA . ASP A 1 211 ? 18.5 30.062 -5.094 1 97.06 211 ASP A CA 1
ATOM 1662 C C . ASP A 1 211 ? 18.719 28.922 -6.09 1 97.06 211 ASP A C 1
ATOM 1664 O O . ASP A 1 211 ? 19.797 28.781 -6.652 1 97.06 211 ASP A O 1
ATOM 1668 N N . ARG A 1 212 ? 17.703 28.109 -6.316 1 97.38 212 ARG A N 1
ATOM 1669 C CA . ARG A 1 212 ? 17.844 26.922 -7.168 1 97.38 212 ARG A CA 1
ATOM 1670 C C . ARG A 1 212 ? 17.828 27.312 -8.641 1 97.38 212 ARG A C 1
ATOM 1672 O O . ARG A 1 212 ? 18.359 26.594 -9.484 1 97.38 212 ARG A O 1
ATOM 1679 N N . LYS A 1 213 ? 17.125 28.391 -8.898 1 95.62 213 LYS A N 1
ATOM 1680 C CA . LYS A 1 213 ? 17.188 28.906 -10.266 1 95.62 213 LYS A CA 1
ATOM 1681 C C . LYS A 1 213 ? 18.609 29.328 -10.633 1 95.62 213 LYS A C 1
ATOM 1683 O O . LYS A 1 213 ? 19.031 29.172 -11.773 1 95.62 213 LYS A O 1
ATOM 1688 N N . LYS A 1 214 ? 19.266 29.891 -9.703 1 96.12 214 LYS A N 1
ATOM 1689 C CA . LYS A 1 214 ? 20.641 30.328 -9.898 1 96.12 214 LYS A CA 1
ATOM 1690 C C . LYS A 1 214 ? 21.594 29.141 -9.906 1 96.12 214 LYS A C 1
ATOM 1692 O O . LYS A 1 214 ? 22.531 29.094 -10.703 1 96.12 214 LYS A O 1
ATOM 1697 N N . SER A 1 215 ? 21.359 28.219 -9.016 1 95.06 215 SER A N 1
ATOM 1698 C CA . SER A 1 215 ? 22.219 27.047 -8.875 1 95.06 215 SER A CA 1
ATOM 1699 C C . SER A 1 215 ? 21.406 25.781 -8.633 1 95.06 215 SER A C 1
ATOM 1701 O O . SER A 1 215 ? 21.172 25.406 -7.484 1 95.06 215 SER A O 1
ATOM 1703 N N . ASN A 1 216 ? 21.156 25.078 -9.695 1 94.25 216 ASN A N 1
ATOM 1704 C CA . ASN A 1 216 ? 20.391 23.844 -9.594 1 94.25 216 ASN A CA 1
ATOM 1705 C C . ASN A 1 216 ? 21.156 22.766 -8.852 1 94.25 216 ASN A C 1
ATOM 1707 O O . ASN A 1 216 ? 22.391 22.75 -8.875 1 94.25 216 ASN A O 1
ATOM 1711 N N . ARG A 1 217 ? 20.406 21.969 -8.203 1 96.06 217 ARG A N 1
ATOM 1712 C CA . ARG A 1 217 ? 20.953 20.781 -7.547 1 96.06 217 ARG A CA 1
ATOM 1713 C C . ARG A 1 217 ? 20.438 19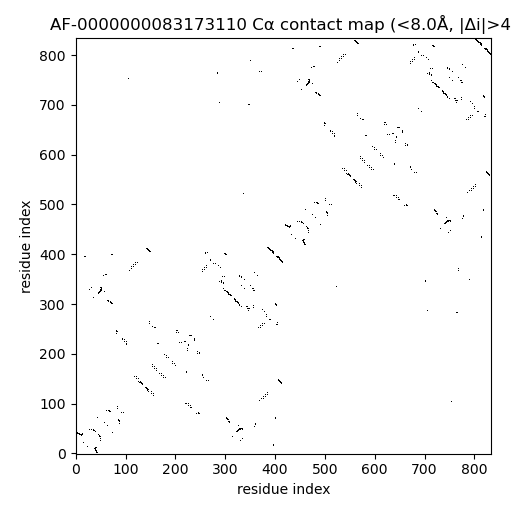.516 -8.211 1 96.06 217 ARG A C 1
ATOM 1715 O O . ARG A 1 217 ? 19.812 19.562 -9.266 1 96.06 217 ARG A O 1
ATOM 1722 N N . ASP A 1 218 ? 20.891 18.344 -7.602 1 95.5 218 ASP A N 1
ATOM 1723 C CA . ASP A 1 218 ? 20.422 17.062 -8.133 1 95.5 218 ASP A CA 1
ATOM 1724 C C . ASP A 1 218 ? 18.906 16.922 -8.008 1 95.5 218 ASP A C 1
ATOM 1726 O O . ASP A 1 218 ? 18.375 16.875 -6.898 1 95.5 218 ASP A O 1
ATOM 1730 N N . PRO A 1 219 ? 18.203 16.859 -9.164 1 95.38 219 PRO A N 1
ATOM 1731 C CA . PRO A 1 219 ? 16.734 16.797 -9.125 1 95.38 219 PRO A CA 1
ATOM 1732 C C . PRO A 1 219 ? 16.219 15.555 -8.406 1 95.38 219 PRO A C 1
ATOM 1734 O O . PRO A 1 219 ? 15.078 15.531 -7.941 1 95.38 219 PRO A O 1
ATOM 1737 N N . GLU A 1 220 ? 17 14.562 -8.25 1 92.19 220 GLU A N 1
ATOM 1738 C CA . GLU A 1 220 ? 16.594 13.344 -7.562 1 92.19 220 GLU A CA 1
ATOM 1739 C C . GLU A 1 220 ? 16.562 13.547 -6.051 1 92.19 220 GLU A C 1
ATOM 1741 O O . GLU A 1 220 ? 15.93 12.781 -5.328 1 92.19 220 GLU A O 1
ATOM 1746 N N . SER A 1 221 ? 17.219 14.602 -5.629 1 95.62 221 SER A N 1
ATOM 1747 C CA . SER A 1 221 ? 17.312 14.758 -4.18 1 95.62 221 SER A CA 1
ATOM 1748 C C . SER A 1 221 ? 16.906 16.156 -3.748 1 95.62 221 SER A C 1
ATOM 1750 O O . SER A 1 221 ? 16.938 16.484 -2.561 1 95.62 221 SER A O 1
ATOM 1752 N N . ASP A 1 222 ? 16.562 17.031 -4.703 1 97.38 222 ASP A N 1
ATOM 1753 C CA . ASP A 1 222 ? 16.172 18.406 -4.383 1 97.38 222 ASP A CA 1
ATOM 1754 C C . ASP A 1 222 ? 14.852 18.766 -5.039 1 97.38 222 ASP A C 1
ATOM 1756 O O . ASP A 1 222 ? 14.805 19.078 -6.227 1 97.38 222 ASP A O 1
ATOM 1760 N N . PRO A 1 223 ? 13.805 18.875 -4.246 1 97.5 223 PRO A N 1
ATOM 1761 C CA . PRO A 1 223 ? 12.469 19.109 -4.801 1 97.5 223 PRO A CA 1
ATOM 1762 C C . PRO A 1 223 ? 12.383 20.391 -5.629 1 97.5 223 PRO A C 1
ATOM 1764 O O . PRO A 1 223 ? 11.719 20.406 -6.668 1 97.5 223 PRO A O 1
ATOM 1767 N N . ALA A 1 224 ? 13.039 21.438 -5.191 1 98.06 224 ALA A N 1
ATOM 1768 C CA . ALA A 1 224 ? 12.992 22.688 -5.945 1 98.06 224 ALA A CA 1
ATOM 1769 C C . ALA A 1 224 ? 13.633 22.531 -7.32 1 98.06 224 ALA A C 1
ATOM 1771 O O . ALA A 1 224 ? 13.07 22.953 -8.328 1 98.06 224 ALA A O 1
ATOM 1772 N N . SER A 1 225 ? 14.758 21.891 -7.34 1 98.31 225 SER A N 1
ATOM 1773 C CA . SER A 1 225 ? 15.438 21.641 -8.609 1 98.31 225 SER A CA 1
ATOM 1774 C C . SER A 1 225 ? 14.633 20.672 -9.477 1 98.31 225 SER A C 1
ATOM 1776 O O . SER A 1 225 ? 14.609 20.812 -10.703 1 98.31 225 SER A O 1
ATOM 1778 N N . SER A 1 226 ? 14.039 19.703 -8.812 1 97.88 226 SER A N 1
ATOM 1779 C CA . SER A 1 226 ? 13.195 18.75 -9.539 1 97.88 226 SER A CA 1
ATOM 1780 C C . SER A 1 226 ? 12.031 19.453 -10.227 1 97.88 226 SER A C 1
ATOM 1782 O O . SER A 1 226 ? 11.703 19.141 -11.375 1 97.88 226 SER A O 1
ATOM 1784 N N . LEU A 1 227 ? 11.438 20.391 -9.547 1 97.62 227 LEU A N 1
ATOM 1785 C CA . LEU A 1 227 ? 10.328 21.156 -10.094 1 97.62 227 LEU A CA 1
ATOM 1786 C C . LEU A 1 227 ? 10.766 21.969 -11.305 1 97.62 227 LEU A C 1
ATOM 1788 O O . LEU A 1 227 ? 10.031 22.078 -12.289 1 97.62 227 LEU A O 1
ATOM 1792 N N . LEU A 1 228 ? 11.945 22.484 -11.266 1 97.19 228 LEU A N 1
ATOM 1793 C CA . LEU A 1 228 ? 12.469 23.328 -12.344 1 97.19 228 LEU A CA 1
ATOM 1794 C C . LEU A 1 228 ? 12.703 22.5 -13.609 1 97.19 228 LEU A C 1
ATOM 1796 O O . LEU A 1 228 ? 12.766 23.062 -14.703 1 97.19 228 LEU A O 1
ATOM 1800 N N . LEU A 1 229 ? 12.82 21.188 -13.461 1 95.62 229 LEU A N 1
ATOM 1801 C CA . LEU A 1 229 ? 13.094 20.297 -14.586 1 95.62 229 LEU A CA 1
ATOM 1802 C C . LEU A 1 229 ? 11.812 20 -15.367 1 95.62 229 LEU A C 1
ATOM 1804 O O . LEU A 1 229 ? 11.875 19.594 -16.531 1 95.62 229 LEU A O 1
ATOM 1808 N N . GLU A 1 230 ? 10.664 20.172 -14.766 1 95.88 230 GLU A N 1
ATOM 1809 C CA . GLU A 1 230 ? 9.398 19.75 -15.359 1 95.88 230 GLU A CA 1
ATOM 1810 C C . GLU A 1 230 ? 8.859 20.781 -16.344 1 95.88 230 GLU A C 1
ATOM 1812 O O . GLU A 1 230 ? 9.195 21.969 -16.234 1 95.88 230 GLU A O 1
ATOM 1817 N N . VAL A 1 231 ? 8.047 20.281 -17.281 1 95.69 231 VAL A N 1
ATOM 1818 C CA . VAL A 1 231 ? 7.371 21.141 -18.25 1 95.69 231 VAL A CA 1
ATOM 1819 C C . VAL A 1 231 ? 5.867 20.875 -18.203 1 95.69 231 VAL A C 1
ATOM 1821 O O . VAL A 1 231 ? 5.43 19.797 -17.812 1 95.69 231 VAL A O 1
ATOM 1824 N N . GLY A 1 232 ? 5.148 21.922 -18.578 1 92.69 232 GLY A N 1
ATOM 1825 C CA . GLY A 1 232 ? 3.699 21.781 -18.609 1 92.69 232 GLY A CA 1
ATOM 1826 C C . GLY A 1 232 ? 3.203 20.953 -19.766 1 92.69 232 GLY A C 1
ATOM 1827 O O . GLY A 1 232 ? 3.998 20.5 -20.594 1 92.69 232 GLY A O 1
ATOM 1828 N N . PRO A 1 233 ? 1.941 20.672 -19.781 1 89.38 233 PRO A N 1
ATOM 1829 C CA . PRO A 1 233 ? 1.346 19.906 -20.875 1 89.38 233 PRO A CA 1
ATOM 1830 C C . PRO A 1 233 ? 1.593 20.547 -22.234 1 89.38 233 PRO A C 1
ATOM 1832 O O . PRO A 1 233 ? 1.585 19.859 -23.266 1 89.38 233 PRO A O 1
ATOM 1835 N N . ASP A 1 234 ? 1.814 21.766 -22.219 1 91.62 234 ASP A N 1
ATOM 1836 C CA . ASP A 1 234 ? 2.057 22.484 -23.469 1 91.62 234 ASP A CA 1
ATOM 1837 C C . ASP A 1 234 ? 3.533 22.438 -23.859 1 91.62 234 ASP A C 1
ATOM 1839 O O . ASP A 1 234 ? 3.936 23.016 -24.875 1 91.62 234 ASP A O 1
ATOM 1843 N N . GLY A 1 235 ? 4.289 21.844 -23.078 1 93.19 235 GLY A N 1
ATOM 1844 C CA . GLY A 1 235 ? 5.711 21.703 -23.359 1 93.19 235 GLY A CA 1
ATOM 1845 C C . GLY A 1 235 ? 6.535 22.875 -22.859 1 93.19 235 GLY A C 1
ATOM 1846 O O . GLY A 1 235 ? 7.758 22.891 -23.031 1 93.19 235 GLY A O 1
ATOM 1847 N N . GLN A 1 236 ? 5.898 23.844 -22.328 1 94.75 236 GLN A N 1
ATOM 1848 C CA . GLN A 1 236 ? 6.59 25.031 -21.812 1 94.75 236 GLN A CA 1
ATOM 1849 C C . GLN A 1 236 ? 6.973 24.859 -20.359 1 94.75 236 GLN A C 1
ATOM 1851 O O . GLN A 1 236 ? 6.355 24.062 -19.625 1 94.75 236 GLN A O 1
ATOM 1856 N N . PRO A 1 237 ? 7.965 25.625 -19.953 1 94.31 237 PRO A N 1
ATOM 1857 C CA . PRO A 1 237 ? 8.297 25.594 -18.531 1 94.31 237 PRO A CA 1
ATOM 1858 C C . PRO A 1 237 ? 7.117 25.984 -17.641 1 94.31 237 PRO A C 1
ATOM 1860 O O . PRO A 1 237 ? 6.273 26.781 -18.047 1 94.31 237 PRO A O 1
ATOM 1863 N N . LEU A 1 238 ? 7.102 25.438 -16.5 1 95.81 238 LEU A N 1
ATOM 1864 C CA . LEU A 1 238 ? 6.055 25.781 -15.539 1 95.81 238 LEU A CA 1
ATOM 1865 C C . LEU A 1 238 ? 6.16 27.25 -15.125 1 95.81 238 LEU A C 1
ATOM 1867 O O . LEU A 1 238 ? 7.254 27.812 -15.102 1 95.81 238 LEU A O 1
ATOM 1871 N N . ASP A 1 239 ? 5.031 27.812 -14.836 1 94.88 239 ASP A N 1
ATOM 1872 C CA . ASP A 1 239 ? 4.965 29.219 -14.422 1 94.88 239 ASP A CA 1
ATOM 1873 C C . ASP A 1 239 ? 5.699 29.438 -13.102 1 94.88 239 ASP A C 1
ATOM 1875 O O . ASP A 1 239 ? 5.508 28.688 -12.148 1 94.88 239 ASP A O 1
ATOM 1879 N N . ASP A 1 240 ? 6.477 30.531 -13.047 1 95.88 240 ASP A N 1
ATOM 1880 C CA . ASP A 1 240 ? 7.297 30.812 -11.875 1 95.88 240 ASP A CA 1
ATOM 1881 C C . ASP A 1 240 ? 6.43 30.984 -10.625 1 95.88 240 ASP A C 1
ATOM 1883 O O . ASP A 1 240 ? 6.793 30.531 -9.547 1 95.88 240 ASP A O 1
ATOM 1887 N N . GLU A 1 241 ? 5.379 31.672 -10.789 1 94.31 241 GLU A N 1
ATOM 1888 C CA . GLU A 1 241 ? 4.523 31.922 -9.633 1 94.31 241 GLU A CA 1
ATOM 1889 C C . GLU A 1 241 ? 3.918 30.625 -9.109 1 94.31 241 GLU A C 1
ATOM 1891 O O . GLU A 1 241 ? 3.748 30.453 -7.902 1 94.31 241 GLU A O 1
ATOM 1896 N N . LEU A 1 242 ? 3.578 29.75 -10.016 1 94.69 242 LEU A N 1
ATOM 1897 C CA . LEU A 1 242 ? 3.02 28.453 -9.617 1 94.69 242 LEU A CA 1
ATOM 1898 C C . LEU A 1 242 ? 4.09 27.578 -8.992 1 94.69 242 LEU A C 1
ATOM 1900 O O . LEU A 1 242 ? 3.801 26.797 -8.07 1 94.69 242 LEU A O 1
ATOM 1904 N N . LEU A 1 243 ? 5.281 27.719 -9.492 1 96.88 243 LEU A N 1
ATOM 1905 C CA . LEU A 1 243 ? 6.395 27 -8.883 1 96.88 243 LEU A CA 1
ATOM 1906 C C . LEU A 1 243 ? 6.633 27.469 -7.453 1 96.88 243 LEU A C 1
ATOM 1908 O O . LEU A 1 243 ? 6.832 26.656 -6.551 1 96.88 243 LEU A O 1
ATOM 1912 N N . VAL A 1 244 ? 6.602 28.766 -7.246 1 96.31 244 VAL A N 1
ATOM 1913 C CA . VAL A 1 244 ? 6.738 29.312 -5.906 1 96.31 244 VAL A CA 1
ATOM 1914 C C . VAL A 1 244 ? 5.586 28.828 -5.027 1 96.31 244 VAL A C 1
ATOM 1916 O O . VAL A 1 244 ? 5.789 28.5 -3.857 1 96.31 244 VAL A O 1
ATOM 1919 N N . GLY A 1 245 ? 4.414 28.828 -5.613 1 94.25 245 GLY A N 1
ATOM 1920 C CA . GLY A 1 245 ? 3.27 28.297 -4.895 1 94.25 245 GLY A CA 1
ATOM 1921 C C . GLY A 1 245 ? 3.445 26.859 -4.473 1 94.25 245 GLY A C 1
ATOM 1922 O O . GLY A 1 245 ? 3.076 26.469 -3.361 1 94.25 245 GLY A O 1
ATOM 1923 N N . ALA A 1 246 ? 3.986 26.047 -5.344 1 96.06 246 ALA A N 1
ATOM 1924 C CA . ALA A 1 246 ? 4.242 24.641 -5.047 1 96.06 246 ALA A CA 1
ATOM 1925 C C . ALA A 1 246 ? 5.262 24.5 -3.924 1 96.06 246 ALA A C 1
ATOM 1927 O O . ALA A 1 246 ? 5.113 23.641 -3.053 1 96.06 246 ALA A O 1
ATOM 1928 N N . LEU A 1 247 ? 6.266 25.312 -3.965 1 96.5 247 LEU A N 1
ATOM 1929 C CA . LEU A 1 247 ? 7.285 25.266 -2.922 1 96.5 247 LEU A CA 1
ATOM 1930 C C . LEU A 1 247 ? 6.715 25.734 -1.585 1 96.5 247 LEU A C 1
ATOM 1932 O O . LEU A 1 247 ? 7.023 25.156 -0.542 1 96.5 247 LEU A O 1
ATOM 1936 N N . ARG A 1 248 ? 5.93 26.75 -1.639 1 93.88 248 ARG A N 1
ATOM 1937 C CA . ARG A 1 248 ? 5.254 27.203 -0.427 1 93.88 248 ARG A CA 1
ATOM 1938 C C . ARG A 1 248 ? 4.398 26.078 0.169 1 93.88 248 ARG A C 1
ATOM 1940 O O . ARG A 1 248 ? 4.418 25.859 1.382 1 93.88 248 ARG A O 1
ATOM 1947 N N . GLN A 1 249 ? 3.652 25.422 -0.649 1 91.81 249 GLN A N 1
ATOM 1948 C CA . GLN A 1 249 ? 2.828 24.297 -0.207 1 91.81 249 GLN A CA 1
ATOM 1949 C C . GLN A 1 249 ? 3.686 23.203 0.405 1 91.81 249 GLN A C 1
ATOM 1951 O O . GLN A 1 249 ? 3.318 22.609 1.429 1 91.81 249 GLN A O 1
ATOM 1956 N N . SER A 1 250 ? 4.785 22.922 -0.164 1 93.56 250 SER A N 1
ATOM 1957 C CA . SER A 1 250 ? 5.699 21.891 0.307 1 93.56 250 SER A CA 1
ATOM 1958 C C . SER A 1 250 ? 6.266 22.234 1.681 1 93.56 250 SER A C 1
ATOM 1960 O O . SER A 1 250 ? 6.559 21.344 2.479 1 93.56 250 SER A O 1
ATOM 1962 N N . LEU A 1 251 ? 6.383 23.5 1.999 1 91.06 251 LEU A N 1
ATOM 1963 C CA . LEU A 1 251 ? 6.906 23.953 3.285 1 91.06 251 LEU A CA 1
ATOM 1964 C C . LEU A 1 251 ? 5.895 23.703 4.398 1 91.06 251 LEU A C 1
ATOM 1966 O O . LEU A 1 251 ? 6.27 23.359 5.52 1 91.06 251 LEU A O 1
ATOM 1970 N N . VAL A 1 252 ? 4.648 23.781 4.043 1 85.56 252 VAL A N 1
ATOM 1971 C CA . VAL A 1 252 ? 3.68 23.844 5.133 1 85.56 252 VAL A CA 1
ATOM 1972 C C . VAL A 1 252 ? 2.943 22.516 5.258 1 85.56 252 VAL A C 1
ATOM 1974 O O . VAL A 1 252 ? 2.438 22.172 6.328 1 85.56 252 VAL A O 1
ATOM 1977 N N . VAL A 1 253 ? 2.867 21.781 4.211 1 82.19 253 VAL A N 1
ATOM 1978 C CA . VAL A 1 253 ? 2 20.609 4.184 1 82.19 253 VAL A CA 1
ATOM 1979 C C . VAL A 1 253 ? 2.484 19.578 5.211 1 82.19 253 VAL A C 1
ATOM 1981 O O . VAL A 1 253 ? 1.682 18.844 5.785 1 82.19 253 VAL A O 1
ATOM 1984 N N . GLY A 1 254 ? 3.721 19.5 5.531 1 89.5 254 GLY A N 1
ATOM 1985 C CA . GLY A 1 254 ? 4.258 18.562 6.5 1 89.5 254 GLY A CA 1
ATOM 1986 C C . GLY A 1 254 ? 4.258 19.094 7.918 1 89.5 254 GLY A C 1
ATOM 1987 O O . GLY A 1 254 ? 4.652 18.406 8.852 1 89.5 254 GLY A O 1
ATOM 1988 N N . MET A 1 255 ? 3.691 20.25 8.086 1 91.5 255 MET A N 1
ATOM 1989 C CA . MET A 1 255 ? 3.797 20.922 9.383 1 91.5 255 MET A CA 1
ATOM 1990 C C . MET A 1 255 ? 2.527 20.734 10.203 1 91.5 255 MET A C 1
ATOM 1992 O O . MET A 1 255 ? 2.518 20.984 11.406 1 91.5 255 MET A O 1
ATOM 1996 N N . VAL A 1 256 ? 1.552 20.219 9.633 1 90.38 256 VAL A N 1
ATOM 1997 C CA . VAL A 1 256 ? 0.273 20.219 10.336 1 90.38 256 VAL A CA 1
ATOM 1998 C C . VAL A 1 256 ? -0.092 18.797 10.75 1 90.38 256 VAL A C 1
ATOM 2000 O O . VAL A 1 256 ? -0.187 18.484 11.938 1 90.38 256 VAL A O 1
ATOM 2003 N N . ALA A 1 257 ? -0.108 17.938 9.805 1 94.38 257 ALA A N 1
ATOM 2004 C CA . ALA A 1 257 ? -0.642 16.594 10.023 1 94.38 257 ALA A CA 1
ATOM 2005 C C . ALA A 1 257 ? 0.266 15.789 10.945 1 94.38 257 ALA A C 1
ATOM 2007 O O . ALA A 1 257 ? -0.204 15.172 11.898 1 94.38 257 ALA A O 1
ATOM 2008 N N . PRO A 1 258 ? 1.575 15.828 10.781 1 96.81 258 PRO A N 1
ATOM 2009 C CA . PRO A 1 258 ? 2.42 14.945 11.594 1 96.81 258 PRO A CA 1
ATOM 2010 C C . PRO A 1 258 ? 2.367 15.281 13.078 1 96.81 258 PRO A C 1
ATOM 2012 O O . PRO A 1 258 ? 2.213 14.383 13.914 1 96.81 258 PRO A O 1
ATOM 2015 N N . PRO A 1 259 ? 2.414 16.578 13.508 1 96.56 259 PRO A N 1
ATOM 2016 C CA . PRO A 1 259 ? 2.287 16.875 14.938 1 96.56 259 PRO A CA 1
ATOM 2017 C C . PRO A 1 259 ? 0.967 16.375 15.531 1 96.56 259 PRO A C 1
ATOM 2019 O O . PRO A 1 259 ? 0.938 15.891 16.656 1 96.56 259 PRO A O 1
ATOM 2022 N N . ILE A 1 260 ? -0.086 16.5 14.766 1 96.81 260 ILE A N 1
ATOM 2023 C CA . ILE A 1 260 ? -1.394 16.062 15.234 1 96.81 260 ILE A CA 1
ATOM 2024 C C . ILE A 1 260 ? -1.383 14.539 15.438 1 96.81 260 ILE A C 1
ATOM 2026 O O . ILE A 1 260 ? -1.821 14.039 16.469 1 96.81 260 ILE A O 1
ATOM 2030 N N . LEU A 1 261 ? -0.826 13.836 14.516 1 98.31 261 LEU A N 1
ATOM 2031 C CA . LEU A 1 261 ? -0.753 12.383 14.594 1 98.31 261 LEU A CA 1
ATOM 2032 C C . LEU A 1 261 ? 0.091 11.945 15.789 1 98.31 261 LEU A C 1
ATOM 2034 O O . LEU A 1 261 ? -0.241 10.969 16.469 1 98.31 261 LEU A O 1
ATOM 2038 N N . LEU A 1 262 ? 1.158 12.641 16.031 1 98.44 262 LEU A N 1
ATOM 2039 C CA . LEU A 1 262 ? 2.006 12.312 17.172 1 98.44 262 LEU A CA 1
ATOM 2040 C C . LEU A 1 262 ? 1.269 12.562 18.484 1 98.44 262 LEU A C 1
ATOM 2042 O O . LEU A 1 262 ? 1.38 11.766 19.422 1 98.44 262 LEU A O 1
ATOM 2046 N N . GLY A 1 263 ? 0.554 13.688 18.531 1 98.5 263 GLY A N 1
ATOM 2047 C CA . GLY A 1 263 ? -0.267 13.945 19.703 1 98.5 263 GLY A CA 1
ATOM 2048 C C . GLY A 1 263 ? -1.29 12.859 19.969 1 98.5 263 GLY A C 1
ATOM 2049 O O . GLY A 1 263 ? -1.406 12.367 21.094 1 98.5 263 GLY A O 1
ATOM 2050 N N . ASP A 1 264 ? -1.979 12.461 18.938 1 98.75 264 ASP A N 1
ATOM 2051 C CA . ASP A 1 264 ? -2.996 11.422 19.062 1 98.75 264 ASP A CA 1
ATOM 2052 C C . ASP A 1 264 ? -2.371 10.078 19.453 1 98.75 264 ASP A C 1
ATOM 2054 O O . ASP A 1 264 ? -2.92 9.352 20.281 1 98.75 264 ASP A O 1
ATOM 2058 N N . THR A 1 265 ? -1.247 9.773 18.828 1 98.81 265 THR A N 1
ATOM 2059 C CA . THR A 1 265 ? -0.542 8.523 19.109 1 98.81 265 THR A CA 1
ATOM 2060 C C . THR A 1 265 ? -0.113 8.461 20.562 1 98.81 265 THR A C 1
ATOM 2062 O O . THR A 1 265 ? -0.357 7.465 21.25 1 98.81 265 THR A O 1
ATOM 2065 N N . CYS A 1 266 ? 0.445 9.508 21.078 1 98.88 266 CYS A N 1
ATOM 2066 C CA . CYS A 1 266 ? 0.944 9.508 22.453 1 98.88 266 CYS A CA 1
ATOM 2067 C C . CYS A 1 266 ? -0.205 9.57 23.453 1 98.88 266 CYS A C 1
ATOM 2069 O O . CYS A 1 266 ? -0.119 9 24.547 1 98.88 266 CYS A O 1
ATOM 2071 N N . ALA A 1 267 ? -1.271 10.312 23.078 1 98.81 267 ALA A N 1
ATOM 2072 C CA . ALA A 1 267 ? -2.465 10.273 23.922 1 98.81 267 ALA A CA 1
ATOM 2073 C C . ALA A 1 267 ? -3.014 8.852 24.031 1 98.81 267 ALA A C 1
ATOM 2075 O O . ALA A 1 267 ? -3.393 8.406 25.109 1 98.81 267 ALA A O 1
ATOM 2076 N N . HIS A 1 268 ? -3.066 8.172 22.906 1 98.81 268 HIS A N 1
ATOM 2077 C CA . HIS A 1 268 ? -3.514 6.789 22.891 1 98.81 268 HIS A CA 1
ATOM 2078 C C . HIS A 1 268 ? -2.633 5.918 23.781 1 98.81 268 HIS A C 1
ATOM 2080 O O . HIS A 1 268 ? -3.141 5.145 24.594 1 98.81 268 HIS A O 1
ATOM 2086 N N . LEU A 1 269 ? -1.334 6.047 23.641 1 98.81 269 LEU A N 1
ATOM 2087 C CA . LEU A 1 269 ? -0.386 5.223 24.375 1 98.81 269 LEU A CA 1
ATOM 2088 C C . LEU A 1 269 ? -0.405 5.578 25.859 1 98.81 269 LEU A C 1
ATOM 2090 O O . LEU A 1 269 ? -0.066 4.746 26.703 1 98.81 269 LEU A O 1
ATOM 2094 N N . SER A 1 270 ? -0.784 6.797 26.219 1 98.62 270 SER A N 1
ATOM 2095 C CA . SER A 1 270 ? -0.957 7.188 27.609 1 98.62 270 SER A CA 1
ATOM 2096 C C . SER A 1 270 ? -2.115 6.434 28.25 1 98.62 270 SER A C 1
ATOM 2098 O O . SER A 1 270 ? -2.096 6.164 29.453 1 98.62 270 SER A O 1
ATOM 2100 N N . ARG A 1 271 ? -3.119 6.133 27.484 1 97.88 271 ARG A N 1
ATOM 2101 C CA . ARG A 1 271 ? -4.277 5.383 27.953 1 97.88 271 ARG A CA 1
ATOM 2102 C C . ARG A 1 271 ? -4.012 3.883 27.906 1 97.88 271 ARG A C 1
ATOM 2104 O O . ARG A 1 271 ? -4.469 3.139 28.781 1 97.88 271 ARG A O 1
ATOM 2111 N N . ASP A 1 272 ? -3.342 3.5 26.922 1 98.19 272 ASP A N 1
ATOM 2112 C CA . ASP A 1 272 ? -3.004 2.094 26.719 1 98.19 272 ASP A CA 1
ATOM 2113 C C . ASP A 1 272 ? -1.564 1.808 27.141 1 98.19 272 ASP A C 1
ATOM 2115 O O . ASP A 1 272 ? -0.701 1.562 26.297 1 98.19 272 ASP A O 1
ATOM 2119 N N . ARG A 1 273 ? -1.366 1.6 28.359 1 97.12 273 ARG A N 1
ATOM 2120 C CA . ARG A 1 273 ? -0.029 1.473 28.938 1 97.12 273 ARG A CA 1
ATOM 2121 C C . ARG A 1 273 ? 0.6 0.134 28.562 1 97.12 273 ARG A C 1
ATOM 2123 O O . ARG A 1 273 ? 1.82 0.033 28.422 1 97.12 273 ARG A O 1
ATOM 2130 N N . ASP A 1 274 ? -0.244 -0.83 28.406 1 97.81 274 ASP A N 1
ATOM 2131 C CA . ASP A 1 274 ? 0.259 -2.129 27.969 1 97.81 274 ASP A CA 1
ATOM 2132 C C . ASP A 1 274 ? 0.89 -2.035 26.578 1 97.81 274 ASP A C 1
ATOM 2134 O O . ASP A 1 274 ? 1.959 -2.6 26.344 1 97.81 274 ASP A O 1
ATOM 2138 N N . LEU A 1 275 ? 0.218 -1.341 25.75 1 98.38 275 LEU A N 1
ATOM 2139 C CA . LEU A 1 275 ? 0.761 -1.156 24.406 1 98.38 275 LEU A CA 1
ATOM 2140 C C . LEU A 1 275 ? 2.031 -0.313 24.438 1 98.38 275 LEU A C 1
ATOM 2142 O O . LEU A 1 275 ? 2.986 -0.588 23.719 1 98.38 275 LEU A O 1
ATOM 2146 N N . GLN A 1 276 ? 2.074 0.755 25.25 1 98.56 276 GLN A N 1
ATOM 2147 C CA . GLN A 1 276 ? 3.27 1.578 25.406 1 98.56 276 GLN A CA 1
ATOM 2148 C C . GLN A 1 276 ? 4.473 0.728 25.812 1 98.56 276 GLN A C 1
ATOM 2150 O O . GLN A 1 276 ? 5.543 0.842 25.203 1 98.56 276 GLN A O 1
ATOM 2155 N N . ALA A 1 277 ? 4.273 -0.156 26.828 1 98.06 277 ALA A N 1
ATOM 2156 C CA . ALA A 1 277 ? 5.336 -1.034 27.312 1 98.06 277 ALA A CA 1
ATOM 2157 C C . ALA A 1 277 ? 5.746 -2.041 26.234 1 98.06 277 ALA A C 1
ATOM 2159 O O . ALA A 1 277 ? 6.938 -2.322 26.062 1 98.06 277 ALA A O 1
ATOM 2160 N N . LYS A 1 278 ? 4.758 -2.529 25.562 1 97.56 278 LYS A N 1
ATOM 2161 C CA . LYS A 1 278 ? 5.004 -3.523 24.531 1 97.56 278 LYS A CA 1
ATOM 2162 C C . LYS A 1 278 ? 5.863 -2.943 23.406 1 97.56 278 LYS A C 1
ATOM 2164 O O . LYS A 1 278 ? 6.828 -3.572 22.969 1 97.56 278 LYS A O 1
ATOM 2169 N N . LEU A 1 279 ? 5.566 -1.774 22.906 1 97.94 279 LEU A N 1
ATOM 2170 C CA . LEU A 1 279 ? 6.305 -1.145 21.812 1 97.94 279 LEU A CA 1
ATOM 2171 C C . LEU A 1 279 ? 7.703 -0.74 22.266 1 97.94 279 LEU A C 1
ATOM 2173 O O . LEU A 1 279 ? 8.648 -0.78 21.484 1 97.94 279 LEU A O 1
ATOM 2177 N N . ARG A 1 280 ? 7.805 -0.318 23.5 1 97.44 280 ARG A N 1
ATOM 2178 C CA . ARG A 1 280 ? 9.117 0 24.047 1 97.44 280 ARG A CA 1
ATOM 2179 C C . ARG A 1 280 ? 10.008 -1.235 24.094 1 97.44 280 ARG A C 1
ATOM 2181 O O . ARG A 1 280 ? 11.195 -1.162 23.75 1 97.44 280 ARG A O 1
ATOM 2188 N N . ALA A 1 281 ? 9.461 -2.334 24.453 1 95.81 281 ALA A N 1
ATOM 2189 C CA . ALA A 1 281 ? 10.203 -3.582 24.609 1 95.81 281 ALA A CA 1
ATOM 2190 C C . ALA A 1 281 ? 10.578 -4.18 23.266 1 95.81 281 ALA A C 1
ATOM 2192 O O . ALA A 1 281 ? 11.594 -4.863 23.141 1 95.81 281 ALA A O 1
ATOM 2193 N N . ASP A 1 282 ? 9.797 -3.949 22.25 1 95.12 282 ASP A N 1
ATOM 2194 C CA . ASP A 1 282 ? 10.039 -4.508 20.938 1 95.12 282 ASP A CA 1
ATOM 2195 C C . ASP A 1 282 ? 9.82 -3.459 19.844 1 95.12 282 ASP A C 1
ATOM 2197 O O . ASP A 1 282 ? 8.789 -3.471 19.156 1 95.12 282 ASP A O 1
ATOM 2201 N N . PRO A 1 283 ? 10.859 -2.699 19.578 1 94.88 283 PRO A N 1
ATOM 2202 C CA . PRO A 1 283 ? 10.742 -1.604 18.609 1 94.88 283 PRO A CA 1
ATOM 2203 C C . PRO A 1 283 ? 10.445 -2.092 17.203 1 94.88 283 PRO A C 1
ATOM 2205 O O . PRO A 1 283 ? 10 -1.312 16.359 1 94.88 283 PRO A O 1
ATOM 2208 N N . ALA A 1 284 ? 10.648 -3.287 16.938 1 91.25 284 ALA A N 1
ATOM 2209 C CA . ALA A 1 284 ? 10.359 -3.842 15.617 1 91.25 284 ALA A CA 1
ATOM 2210 C C . ALA A 1 284 ? 8.867 -3.803 15.32 1 91.25 284 ALA A C 1
ATOM 2212 O O . ALA A 1 284 ? 8.453 -3.949 14.164 1 91.25 284 ALA A O 1
ATOM 2213 N N . LEU A 1 285 ? 7.977 -3.602 16.344 1 95.88 285 LEU A N 1
ATOM 2214 C CA . LEU A 1 285 ? 6.527 -3.557 16.188 1 95.88 285 LEU A CA 1
ATOM 2215 C C . LEU A 1 285 ? 6.07 -2.164 15.773 1 95.88 285 LEU A C 1
ATOM 2217 O O . LEU A 1 285 ? 4.918 -1.978 15.375 1 95.88 285 LEU A O 1
ATOM 2221 N N . ILE A 1 286 ? 6.973 -1.23 15.742 1 97.06 286 ILE A N 1
ATOM 2222 C CA . ILE A 1 286 ? 6.621 0.178 15.609 1 97.06 286 ILE A CA 1
ATOM 2223 C C . ILE A 1 286 ? 6.066 0.434 14.203 1 97.06 286 ILE A C 1
ATOM 2225 O O . ILE A 1 286 ? 5.051 1.12 14.047 1 97.06 286 ILE A O 1
ATOM 2229 N N . PRO A 1 287 ? 6.648 -0.1 13.172 1 95.94 287 PRO A N 1
ATOM 2230 C CA . PRO A 1 287 ? 6.074 0.158 11.844 1 95.94 287 PRO A CA 1
ATOM 2231 C C . PRO A 1 287 ? 4.613 -0.271 11.742 1 95.94 287 PRO A C 1
ATOM 2233 O O . PRO A 1 287 ? 3.777 0.49 11.25 1 95.94 287 PRO A O 1
ATOM 2236 N N . ALA A 1 288 ? 4.246 -1.433 12.242 1 95.94 288 ALA A N 1
ATOM 2237 C CA . ALA A 1 288 ? 2.867 -1.911 12.227 1 95.94 288 ALA A CA 1
ATOM 2238 C C . ALA A 1 288 ? 1.97 -1.035 13.094 1 95.94 288 ALA A C 1
ATOM 2240 O O . ALA A 1 288 ? 0.82 -0.767 12.734 1 95.94 288 ALA A O 1
ATOM 2241 N N . ALA A 1 289 ? 2.506 -0.659 14.203 1 98.12 289 ALA A N 1
ATOM 2242 C CA . ALA A 1 289 ? 1.735 0.194 15.102 1 98.12 289 ALA A CA 1
ATOM 2243 C C . ALA A 1 289 ? 1.432 1.543 14.461 1 98.12 289 ALA A C 1
ATOM 2245 O O . ALA A 1 289 ? 0.304 2.035 14.539 1 98.12 289 ALA A O 1
ATOM 2246 N N . VAL A 1 290 ? 2.414 2.119 13.805 1 98.25 290 VAL A N 1
ATOM 2247 C CA . VAL A 1 290 ? 2.26 3.428 13.18 1 98.25 290 VAL A CA 1
ATOM 2248 C C . VAL A 1 290 ? 1.185 3.361 12.094 1 98.25 290 VAL A C 1
ATOM 2250 O O . VAL A 1 290 ? 0.364 4.273 11.969 1 98.25 290 VAL A O 1
ATOM 2253 N N . GLU A 1 291 ? 1.196 2.32 11.359 1 97.31 291 GLU A N 1
ATOM 2254 C CA . GLU A 1 291 ? 0.188 2.195 10.312 1 97.31 291 GLU A CA 1
ATOM 2255 C C . GLU A 1 291 ? -1.22 2.18 10.898 1 97.31 291 GLU A C 1
ATOM 2257 O O . GLU A 1 291 ? -2.137 2.793 10.344 1 97.31 291 GLU A O 1
ATOM 2262 N N . GLU A 1 292 ? -1.432 1.415 11.953 1 98.25 292 GLU A N 1
ATOM 2263 C CA . GLU A 1 292 ? -2.738 1.377 12.602 1 98.25 292 GLU A CA 1
ATOM 2264 C C . GLU A 1 292 ? -3.094 2.73 13.211 1 98.25 292 GLU A C 1
ATOM 2266 O O . GLU A 1 292 ? -4.262 3.125 13.227 1 98.25 292 GLU A O 1
ATOM 2271 N N . PHE A 1 293 ? -2.086 3.459 13.75 1 98.75 293 PHE A N 1
ATOM 2272 C CA . PHE A 1 293 ? -2.336 4.801 14.258 1 98.75 293 PHE A CA 1
ATOM 2273 C C . PHE A 1 293 ? -2.758 5.738 13.133 1 98.75 293 PHE A C 1
ATOM 2275 O O . PHE A 1 293 ? -3.633 6.586 13.32 1 98.75 293 PHE A O 1
ATOM 2282 N N . ILE A 1 294 ? -2.15 5.613 11.969 1 98.31 294 ILE A N 1
ATOM 2283 C CA . ILE A 1 294 ? -2.525 6.438 10.828 1 98.31 294 ILE A CA 1
ATOM 2284 C C . ILE A 1 294 ? -3.971 6.141 10.43 1 98.31 294 ILE A C 1
ATOM 2286 O O . ILE A 1 294 ? -4.73 7.055 10.102 1 98.31 294 ILE A O 1
ATOM 2290 N N . ARG A 1 295 ? -4.34 4.852 10.453 1 98.25 295 ARG A N 1
ATOM 2291 C CA . ARG A 1 295 ? -5.723 4.504 10.148 1 98.25 295 ARG A CA 1
ATOM 2292 C C . ARG A 1 295 ? -6.684 5.152 11.141 1 98.25 295 ARG A C 1
ATOM 2294 O O . ARG A 1 295 ? -7.672 5.77 10.742 1 98.25 295 ARG A O 1
ATOM 2301 N N . LEU A 1 296 ? -6.395 5.039 12.43 1 98.31 296 LEU A N 1
ATOM 2302 C CA . LEU A 1 296 ? -7.293 5.438 13.516 1 98.31 296 LEU A CA 1
ATOM 2303 C C . LEU A 1 296 ? -7.387 6.953 13.617 1 98.31 296 LEU A C 1
ATOM 2305 O O . LEU A 1 296 ? -8.445 7.492 13.953 1 98.31 296 LEU A O 1
ATOM 2309 N N . TYR A 1 297 ? -6.23 7.633 13.367 1 98.38 297 TYR A N 1
ATOM 2310 C CA . TYR A 1 297 ? -6.16 9.039 13.734 1 98.38 297 TYR A CA 1
ATOM 2311 C C . TYR A 1 297 ? -5.836 9.906 12.523 1 98.38 297 TYR A C 1
ATOM 2313 O O . TYR A 1 297 ? -4.988 10.797 12.602 1 98.38 297 TYR A O 1
ATOM 2321 N N . VAL A 1 298 ? -6.535 9.664 11.445 1 96.12 298 VAL A N 1
ATOM 2322 C CA . VAL A 1 298 ? -6.395 10.516 10.273 1 96.12 298 VAL A CA 1
ATOM 2323 C C . VAL A 1 298 ? -6.609 11.977 10.664 1 96.12 298 VAL A C 1
ATOM 2325 O O . VAL A 1 298 ? -7.637 12.32 11.258 1 96.12 298 VAL A O 1
ATOM 2328 N N . PRO A 1 299 ? -5.715 12.844 10.312 1 96.06 299 PRO A N 1
ATOM 2329 C CA . PRO A 1 299 ? -5.777 14.203 10.859 1 96.06 299 PRO A CA 1
ATOM 2330 C C . PRO A 1 299 ? -6.598 15.156 9.992 1 96.06 299 PRO A C 1
ATOM 2332 O O . PRO A 1 299 ? -6.406 16.375 10.047 1 96.06 299 PRO A O 1
ATOM 2335 N N . TYR A 1 300 ? -7.434 14.641 9.156 1 93.62 300 TYR A N 1
ATOM 2336 C CA . TYR A 1 300 ? -8.227 15.508 8.289 1 93.62 300 TYR A CA 1
ATOM 2337 C C . TYR A 1 300 ? -9.664 15.016 8.195 1 93.62 300 TYR A C 1
ATOM 2339 O O . TYR A 1 300 ? -9.914 13.812 8.195 1 93.62 300 TYR A O 1
ATOM 2347 N N . ARG A 1 301 ? -10.57 15.969 8.102 1 91.25 301 ARG A N 1
ATOM 2348 C CA . ARG A 1 301 ? -11.984 15.656 7.871 1 91.25 301 ARG A CA 1
ATOM 2349 C C . ARG A 1 301 ? -12.57 16.562 6.793 1 91.25 301 ARG A C 1
ATOM 2351 O O . ARG A 1 301 ? -13.766 16.469 6.484 1 91.25 301 ARG A O 1
ATOM 2358 N N . GLY A 1 302 ? -11.719 17.359 6.242 1 90 302 GLY A N 1
ATOM 2359 C CA . GLY A 1 302 ? -12.297 18.391 5.391 1 90 302 GLY A CA 1
ATOM 2360 C C . GLY A 1 302 ? -11.734 18.391 3.982 1 90 302 GLY A C 1
ATOM 2361 O O . GLY A 1 302 ? -11.945 19.344 3.223 1 90 302 GLY A O 1
ATOM 2362 N N . PHE A 1 303 ? -10.945 17.359 3.578 1 94.06 303 PHE A N 1
ATOM 2363 C CA . PHE A 1 303 ? -10.562 17.266 2.172 1 94.06 303 PHE A CA 1
ATOM 2364 C C . PHE A 1 303 ? -11.797 17.172 1.284 1 94.06 303 PHE A C 1
ATOM 2366 O O . PHE A 1 303 ? -12.758 16.469 1.618 1 94.06 303 PHE A O 1
ATOM 2373 N N . CYS A 1 304 ? -11.742 17.922 0.216 1 95.19 304 CYS A N 1
ATOM 2374 C CA . CYS A 1 304 ? -12.961 17.969 -0.579 1 95.19 304 CYS A CA 1
ATOM 2375 C C . CYS A 1 304 ? -12.648 17.953 -2.068 1 95.19 304 CYS A C 1
ATOM 2377 O O . CYS A 1 304 ? -11.5 18.203 -2.467 1 95.19 304 CYS A O 1
ATOM 2379 N N . ARG A 1 305 ? -13.562 17.516 -2.82 1 96.81 305 ARG A N 1
ATOM 2380 C CA . ARG A 1 305 ? -13.617 17.594 -4.277 1 96.81 305 ARG A CA 1
ATOM 2381 C C . ARG A 1 305 ? -14.93 18.203 -4.746 1 96.81 305 ARG A C 1
ATOM 2383 O O . ARG A 1 305 ? -15.883 18.328 -3.967 1 96.81 305 ARG A O 1
ATOM 2390 N N . THR A 1 306 ? -14.898 18.609 -5.969 1 97.19 306 THR A N 1
ATOM 2391 C CA . THR A 1 306 ? -16.109 19.141 -6.578 1 97.19 306 THR A CA 1
ATOM 2392 C C . THR A 1 306 ? -16.5 18.328 -7.812 1 97.19 306 THR A C 1
ATOM 2394 O O . THR A 1 306 ? -15.719 18.219 -8.758 1 97.19 306 THR A O 1
ATOM 2397 N N . PRO A 1 307 ? -17.703 17.75 -7.781 1 98.12 307 PRO A N 1
ATOM 2398 C CA . PRO A 1 307 ? -18.109 16.984 -8.961 1 98.12 307 PRO A CA 1
ATOM 2399 C C . PRO A 1 307 ? -18.391 17.875 -10.172 1 98.12 307 PRO A C 1
ATOM 2401 O O . PRO A 1 307 ? -18.969 18.953 -10.031 1 98.12 307 PRO A O 1
ATOM 2404 N N . LYS A 1 308 ? -18.047 17.438 -11.336 1 97.25 308 LYS A N 1
ATOM 2405 C CA . LYS A 1 308 ? -18.25 18.156 -12.586 1 97.25 308 LYS A CA 1
ATOM 2406 C C . LYS A 1 308 ? -19.688 18.031 -13.078 1 97.25 308 LYS A C 1
ATOM 2408 O O . LYS A 1 308 ? -20.141 18.828 -13.906 1 97.25 308 LYS A O 1
ATOM 2413 N N . HIS A 1 309 ? -20.359 17.016 -12.742 1 97.44 309 HIS A N 1
ATOM 2414 C CA . HIS A 1 309 ? -21.75 16.75 -13.094 1 97.44 309 HIS A CA 1
ATOM 2415 C C . HIS A 1 309 ? -22.531 16.219 -11.891 1 97.44 309 HIS A C 1
ATOM 2417 O O . HIS A 1 309 ? -21.938 15.883 -10.867 1 97.44 309 HIS A O 1
ATOM 2423 N N . ASP A 1 310 ? -23.812 16.25 -12.031 1 98.06 310 ASP A N 1
ATOM 2424 C CA . ASP A 1 310 ? -24.641 15.727 -10.945 1 98.06 310 ASP A CA 1
ATOM 2425 C C . ASP A 1 310 ? -24.297 14.266 -10.641 1 98.06 310 ASP A C 1
ATOM 2427 O O . ASP A 1 310 ? -24.047 13.477 -11.547 1 98.06 310 ASP A O 1
ATOM 2431 N N . ILE A 1 311 ? -24.266 13.93 -9.359 1 97 311 ILE A N 1
ATOM 2432 C CA . ILE A 1 311 ? -23.969 12.578 -8.906 1 97 311 ILE A CA 1
ATOM 2433 C C . ILE A 1 311 ? -25.141 12.023 -8.117 1 97 311 ILE A C 1
ATOM 2435 O O . ILE A 1 311 ? -25.609 12.648 -7.168 1 97 311 ILE A O 1
ATOM 2439 N N . ASP A 1 312 ? -25.656 10.891 -8.547 1 96.38 312 ASP A N 1
ATOM 2440 C CA . ASP A 1 312 ? -26.672 10.188 -7.762 1 96.38 312 ASP A CA 1
ATOM 2441 C C . ASP A 1 312 ? -26.031 9.109 -6.887 1 96.38 312 ASP A C 1
ATOM 2443 O O . ASP A 1 312 ? -25.359 8.203 -7.395 1 96.38 312 ASP A O 1
ATOM 2447 N N . LEU A 1 313 ? -26.234 9.219 -5.621 1 95.69 313 LEU A N 1
ATOM 2448 C CA . LEU A 1 313 ? -25.609 8.297 -4.668 1 95.69 313 LEU A CA 1
ATOM 2449 C C . LEU A 1 313 ? -26.547 8.016 -3.5 1 95.69 313 LEU A C 1
ATOM 2451 O O . LEU A 1 313 ? -26.953 8.938 -2.785 1 95.69 313 LEU A O 1
ATOM 2455 N N . HIS A 1 314 ? -26.891 6.773 -3.309 1 95.38 314 HIS A N 1
ATOM 2456 C CA . HIS A 1 314 ? -27.734 6.297 -2.219 1 95.38 314 HIS A CA 1
ATOM 2457 C C . HIS A 1 314 ? -29.062 7.062 -2.174 1 95.38 314 HIS A C 1
ATOM 2459 O O . HIS A 1 314 ? -29.5 7.484 -1.103 1 95.38 314 HIS A O 1
ATOM 2465 N N . GLY A 1 315 ? -29.609 7.328 -3.281 1 95.5 315 GLY A N 1
ATOM 2466 C CA . GLY A 1 315 ? -30.922 7.941 -3.383 1 95.5 315 GLY A CA 1
ATOM 2467 C C . GLY A 1 315 ? -30.891 9.453 -3.305 1 95.5 315 GLY A C 1
ATOM 2468 O O . GLY A 1 315 ? -31.938 10.109 -3.35 1 95.5 315 GLY A O 1
ATOM 2469 N N . ARG A 1 316 ? -29.703 10.07 -3.201 1 97.06 316 ARG A N 1
ATOM 2470 C CA . ARG A 1 316 ? -29.562 11.523 -3.146 1 97.06 316 ARG A CA 1
ATOM 2471 C C . ARG A 1 316 ? -28.75 12.039 -4.332 1 97.06 316 ARG A C 1
ATOM 2473 O O . ARG A 1 316 ? -27.812 11.375 -4.789 1 97.06 316 ARG A O 1
ATOM 2480 N N . THR A 1 317 ? -29.109 13.25 -4.754 1 97.81 317 THR A N 1
ATOM 2481 C CA . THR A 1 317 ? -28.375 13.891 -5.844 1 97.81 317 THR A CA 1
ATOM 2482 C C . THR A 1 317 ? -27.469 15 -5.316 1 97.81 317 THR A C 1
ATOM 2484 O O . THR A 1 317 ? -27.938 15.938 -4.672 1 97.81 317 THR A O 1
ATOM 2487 N N . ILE A 1 318 ? -26.219 14.852 -5.531 1 98.12 318 ILE A N 1
ATOM 2488 C CA . ILE A 1 318 ? -25.266 15.922 -5.293 1 98.12 318 ILE A CA 1
ATOM 2489 C C . ILE A 1 318 ? -25.125 16.781 -6.551 1 98.12 318 ILE A C 1
ATOM 2491 O O . ILE A 1 318 ? -24.656 16.312 -7.582 1 98.12 318 ILE A O 1
ATOM 2495 N N . PRO A 1 319 ? -25.516 18.031 -6.473 1 97.81 319 PRO A N 1
ATOM 2496 C CA . PRO A 1 319 ? -25.438 18.875 -7.672 1 97.81 319 PRO A CA 1
ATOM 2497 C C . PRO A 1 319 ? -24 19.141 -8.117 1 97.81 319 PRO A C 1
ATOM 2499 O O . PRO A 1 319 ? -23.109 19.281 -7.277 1 97.81 319 PRO A O 1
ATOM 2502 N N . ALA A 1 320 ? -23.859 19.281 -9.445 1 97.81 320 ALA A N 1
ATOM 2503 C CA . ALA A 1 320 ? -22.578 19.734 -9.992 1 97.81 320 ALA A CA 1
ATOM 2504 C C . ALA A 1 320 ? -22.125 21.031 -9.344 1 97.81 320 ALA A C 1
ATOM 2506 O O . ALA A 1 320 ? -22.938 21.922 -9.078 1 97.81 320 ALA A O 1
ATOM 2507 N N . GLY A 1 321 ? -20.875 21.047 -9.016 1 97.19 321 GLY A N 1
ATOM 2508 C CA . GLY A 1 321 ? -20.312 22.281 -8.516 1 97.19 321 GLY A CA 1
ATOM 2509 C C . GLY A 1 321 ? -20.359 22.391 -7 1 97.19 321 GLY A C 1
ATOM 2510 O O . GLY A 1 321 ? -19.734 23.266 -6.414 1 97.19 321 GLY A O 1
ATOM 2511 N N . GLN A 1 322 ? -21.094 21.531 -6.371 1 96.94 322 GLN A N 1
ATOM 2512 C CA . GLN A 1 322 ? -21.156 21.562 -4.914 1 96.94 322 GLN A CA 1
ATOM 2513 C C . GLN A 1 322 ? -20.031 20.75 -4.297 1 96.94 322 GLN A C 1
ATOM 2515 O O . GLN A 1 322 ? -19.781 19.609 -4.707 1 96.94 322 GLN A O 1
ATOM 2520 N N . PRO A 1 323 ? -19.359 21.344 -3.303 1 96.88 323 PRO A N 1
ATOM 2521 C CA . PRO A 1 323 ? -18.219 20.641 -2.711 1 96.88 323 PRO A CA 1
ATOM 2522 C C . PRO A 1 323 ? -18.641 19.391 -1.948 1 96.88 323 PRO A C 1
ATOM 2524 O O . PRO A 1 323 ? -19.656 19.391 -1.256 1 96.88 323 PRO A O 1
ATOM 2527 N N . VAL A 1 324 ? -17.844 18.344 -2.135 1 97.94 324 VAL A N 1
ATOM 2528 C CA . VAL A 1 324 ? -18.047 17.078 -1.463 1 97.94 324 VAL A CA 1
ATOM 2529 C C . VAL A 1 324 ? -16.828 16.719 -0.622 1 97.94 324 VAL A C 1
ATOM 2531 O O . VAL A 1 324 ? -15.719 16.578 -1.151 1 97.94 324 VAL A O 1
ATOM 2534 N N . THR A 1 325 ? -17.031 16.641 0.719 1 97.12 325 THR A N 1
ATOM 2535 C CA . THR A 1 325 ? -15.93 16.25 1.593 1 97.12 325 THR A CA 1
ATOM 2536 C C . THR A 1 325 ? -15.766 14.742 1.62 1 97.12 325 THR A C 1
ATOM 2538 O O . THR A 1 325 ? -16.75 14.008 1.744 1 97.12 325 THR A O 1
ATOM 2541 N N . MET A 1 326 ? -14.531 14.328 1.364 1 95.19 326 MET A N 1
ATOM 2542 C CA . MET A 1 326 ? -14.109 12.938 1.53 1 95.19 326 MET A CA 1
ATOM 2543 C C . MET A 1 326 ? -13.555 12.703 2.93 1 95.19 326 MET A C 1
ATOM 2545 O O . MET A 1 326 ? -12.352 12.859 3.16 1 95.19 326 MET A O 1
ATOM 2549 N N . THR A 1 327 ? -14.359 12.219 3.805 1 96.19 327 THR A N 1
ATOM 2550 C CA . THR A 1 327 ? -13.961 12.07 5.199 1 96.19 327 THR A CA 1
ATOM 2551 C C . THR A 1 327 ? -13.227 10.742 5.41 1 96.19 327 THR A C 1
ATOM 2553 O O . THR A 1 327 ? -13.828 9.758 5.836 1 96.19 327 THR A O 1
ATOM 2556 N N . TYR A 1 328 ? -11.938 10.82 5.25 1 96.69 328 TYR A N 1
ATOM 2557 C CA . TYR A 1 328 ? -11.102 9.633 5.402 1 96.69 328 TYR A CA 1
ATOM 2558 C C . TYR A 1 328 ? -11.203 9.07 6.816 1 96.69 328 TYR A C 1
ATOM 2560 O O . TYR A 1 328 ? -11.141 7.859 7.016 1 96.69 328 TYR A O 1
ATOM 2568 N N . ALA A 1 329 ? -11.391 9.977 7.789 1 96.5 329 ALA A N 1
ATOM 2569 C CA . ALA A 1 329 ? -11.539 9.562 9.18 1 96.5 329 ALA A CA 1
ATOM 2570 C C . ALA A 1 329 ? -12.773 8.68 9.359 1 96.5 329 ALA A C 1
ATOM 2572 O O . ALA A 1 329 ? -12.742 7.711 10.117 1 96.5 329 ALA A O 1
ATOM 2573 N N . ALA A 1 330 ? -13.812 9.039 8.688 1 97.62 330 ALA A N 1
ATOM 2574 C CA . ALA A 1 330 ? -15.023 8.234 8.75 1 97.62 330 ALA A CA 1
ATOM 2575 C C . ALA A 1 330 ? -14.844 6.906 8.016 1 97.62 330 ALA A C 1
ATOM 2577 O O . ALA A 1 330 ? -15.219 5.852 8.531 1 97.62 330 ALA A O 1
ATOM 2578 N N . ALA A 1 331 ? -14.273 6.992 6.828 1 97.69 331 ALA A N 1
ATOM 2579 C CA . ALA A 1 331 ? -14.062 5.805 6.004 1 97.69 331 ALA A CA 1
ATOM 2580 C C . ALA A 1 331 ? -13.211 4.773 6.734 1 97.69 331 ALA A C 1
ATOM 2582 O O . ALA A 1 331 ? -13.484 3.572 6.672 1 97.69 331 ALA A O 1
ATOM 2583 N N . ASN A 1 332 ? -12.195 5.188 7.438 1 97.94 332 ASN A N 1
ATOM 2584 C CA . ASN A 1 332 ? -11.266 4.305 8.133 1 97.94 332 ASN A CA 1
ATOM 2585 C C . ASN A 1 332 ? -11.898 3.67 9.359 1 97.94 332 ASN A C 1
ATOM 2587 O O . ASN A 1 332 ? -11.281 2.838 10.031 1 97.94 332 ASN A O 1
ATOM 2591 N N . ARG A 1 333 ? -13.125 4.027 9.672 1 97.88 333 ARG A N 1
ATOM 2592 C CA . ARG A 1 333 ? -13.844 3.451 10.805 1 97.88 333 ARG A CA 1
ATOM 2593 C C . ARG A 1 333 ? -15.133 2.768 10.344 1 97.88 333 ARG A C 1
ATOM 2595 O O . ARG A 1 333 ? -16.031 2.523 11.156 1 97.88 333 ARG A O 1
ATOM 2602 N N . ASP A 1 334 ? -15.266 2.533 9.055 1 97.94 334 ASP A N 1
ATOM 2603 C CA . ASP A 1 334 ? -16.406 1.812 8.492 1 97.94 334 ASP A CA 1
ATOM 2604 C C . ASP A 1 334 ? -16.359 0.334 8.875 1 97.94 334 ASP A C 1
ATOM 2606 O O . ASP A 1 334 ? -15.438 -0.384 8.492 1 97.94 334 ASP A O 1
ATOM 2610 N N . PRO A 1 335 ? -17.328 -0.149 9.594 1 97.12 335 PRO A N 1
ATOM 2611 C CA . PRO A 1 335 ? -17.312 -1.541 10.047 1 97.12 335 PRO A CA 1
ATOM 2612 C C . PRO A 1 335 ? -17.516 -2.539 8.906 1 97.12 335 PRO A C 1
ATOM 2614 O O . PRO A 1 335 ? -17.281 -3.736 9.086 1 97.12 335 PRO A O 1
ATOM 2617 N N . GLU A 1 336 ? -17.969 -2.049 7.777 1 94.88 336 GLU A N 1
ATOM 2618 C CA . GLU A 1 336 ? -18.078 -2.936 6.621 1 94.88 336 GLU A CA 1
ATOM 2619 C C . GLU A 1 336 ? -16.703 -3.326 6.09 1 94.88 336 GLU A C 1
ATOM 2621 O O . GLU A 1 336 ? -16.562 -4.328 5.387 1 94.88 336 GLU A O 1
ATOM 2626 N N . VAL A 1 337 ? -15.695 -2.6 6.438 1 96 337 VAL A N 1
ATOM 2627 C CA . VAL A 1 337 ? -14.344 -2.818 5.926 1 96 337 VAL A CA 1
ATOM 2628 C C . VAL A 1 337 ? -13.43 -3.264 7.059 1 96 337 VAL A C 1
ATOM 2630 O O . VAL A 1 337 ? -12.688 -4.242 6.922 1 96 337 VAL A O 1
ATOM 2633 N N . PHE A 1 338 ? -13.516 -2.617 8.156 1 96.69 338 PHE A N 1
ATOM 2634 C CA . PHE A 1 338 ? -12.617 -2.895 9.273 1 96.69 338 PHE A CA 1
ATOM 2635 C C . PHE A 1 338 ? -13.383 -3.479 10.453 1 96.69 338 PHE A C 1
ATOM 2637 O O . PHE A 1 338 ? -14.328 -2.865 10.953 1 96.69 338 PHE A O 1
ATOM 2644 N N . ASP A 1 339 ? -12.875 -4.648 10.945 1 93.81 339 ASP A N 1
ATOM 2645 C CA . ASP A 1 339 ? -13.438 -5.203 12.18 1 93.81 339 ASP A CA 1
ATOM 2646 C C . ASP A 1 339 ? -13.023 -4.375 13.391 1 93.81 339 ASP A C 1
ATOM 2648 O O . ASP A 1 339 ? -11.867 -3.953 13.5 1 93.81 339 ASP A O 1
ATOM 2652 N N . ASN A 1 340 ? -13.945 -4.16 14.273 1 96.38 340 ASN A N 1
ATOM 2653 C CA . ASN A 1 340 ? -13.656 -3.318 15.43 1 96.38 340 ASN A CA 1
ATOM 2654 C C . ASN A 1 340 ? -12.93 -2.041 15.031 1 96.38 340 ASN A C 1
ATOM 2656 O O . ASN A 1 340 ? -11.844 -1.75 15.539 1 96.38 340 ASN A O 1
ATOM 2660 N N . PRO A 1 341 ? -13.602 -1.249 14.188 1 97.38 341 PRO A N 1
ATOM 2661 C CA . PRO A 1 341 ? -12.898 -0.165 13.5 1 97.38 341 PRO A CA 1
ATOM 2662 C C . PRO A 1 341 ? -12.43 0.932 14.453 1 97.38 341 PRO A C 1
ATOM 2664 O O . PRO A 1 341 ? -11.555 1.729 14.102 1 97.38 341 PRO A O 1
ATOM 2667 N N . ASN A 1 342 ? -12.961 1.04 15.68 1 97.44 342 ASN A N 1
ATOM 2668 C CA . ASN A 1 342 ? -12.586 2.088 16.625 1 97.44 342 ASN A CA 1
ATOM 2669 C C . ASN A 1 342 ? -11.469 1.628 17.562 1 97.44 342 ASN A C 1
ATOM 2671 O O . ASN A 1 342 ? -10.969 2.412 18.359 1 97.44 342 ASN A O 1
ATOM 2675 N N . SER A 1 343 ? -11.094 0.377 17.422 1 97.5 343 SER A N 1
ATOM 2676 C CA . SER A 1 343 ? -10.07 -0.185 18.297 1 97.5 343 SER A CA 1
ATOM 2677 C C . SER A 1 343 ? -8.734 -0.303 17.562 1 97.5 343 SER A C 1
ATOM 2679 O O . SER A 1 343 ? -8.688 -0.535 16.359 1 97.5 343 SER A O 1
ATOM 2681 N N . PHE A 1 344 ? -7.684 -0.107 18.422 1 98.06 344 PHE A N 1
ATOM 2682 C CA . PHE A 1 344 ? -6.344 -0.401 17.938 1 98.06 344 PHE A CA 1
ATOM 2683 C C . PHE A 1 344 ? -6.117 -1.905 17.844 1 98.06 344 PHE A C 1
ATOM 2685 O O . PHE A 1 344 ? -6.324 -2.631 18.812 1 98.06 344 PHE A O 1
ATOM 2692 N N . ILE A 1 345 ? -5.754 -2.34 16.625 1 96.88 345 ILE A N 1
ATOM 2693 C CA . ILE A 1 345 ? -5.383 -3.734 16.422 1 96.88 345 ILE A CA 1
ATOM 2694 C C . ILE A 1 345 ? -4.016 -3.807 15.734 1 96.88 345 I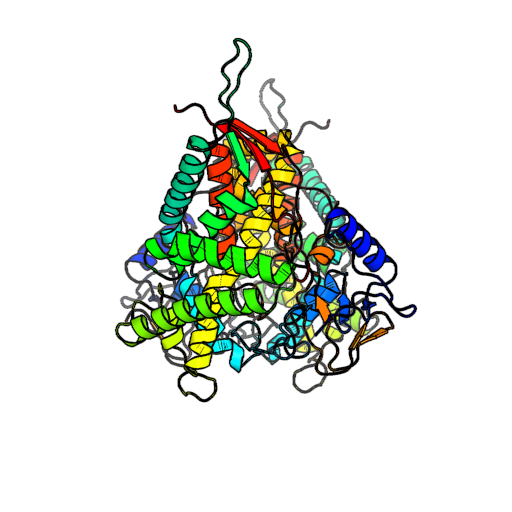LE A C 1
ATOM 2696 O O . ILE A 1 345 ? -3.869 -3.396 14.586 1 96.88 345 ILE A O 1
ATOM 2700 N N . LEU A 1 346 ? -3.018 -4.223 16.516 1 95.75 346 LEU A N 1
ATOM 2701 C CA . LEU A 1 346 ? -1.676 -4.387 15.969 1 95.75 346 LEU A CA 1
ATOM 2702 C C . LEU A 1 346 ? -1.667 -5.434 14.867 1 95.75 346 LEU A C 1
ATOM 2704 O O . LEU A 1 346 ? -2.223 -6.523 15.031 1 95.75 346 LEU A O 1
ATOM 2708 N N . ASN A 1 347 ? -1.091 -5.105 13.664 1 92.94 347 ASN A N 1
ATOM 2709 C CA . ASN A 1 347 ? -0.98 -6 12.516 1 92.94 347 ASN A CA 1
ATOM 2710 C C . ASN A 1 347 ? -2.354 -6.402 11.984 1 92.94 347 ASN A C 1
ATOM 2712 O O . ASN A 1 347 ? -2.604 -7.578 11.727 1 92.94 347 ASN A O 1
ATOM 2716 N N . ARG A 1 348 ? -3.162 -5.434 11.922 1 92.81 348 ARG A N 1
ATOM 2717 C CA . ARG A 1 348 ? -4.473 -5.664 11.32 1 92.81 348 ARG A CA 1
ATOM 2718 C C . ARG A 1 348 ? -4.336 -6.277 9.93 1 92.81 348 ARG A C 1
ATOM 2720 O O . ARG A 1 348 ? -3.543 -5.801 9.109 1 92.81 348 ARG A O 1
ATOM 2727 N N . GLU A 1 349 ? -5.074 -7.328 9.656 1 87.5 349 GLU A N 1
ATOM 2728 C CA . GLU A 1 349 ? -4.945 -8.125 8.445 1 87.5 349 GLU A CA 1
ATOM 2729 C C . GLU A 1 349 ? -5.148 -7.273 7.195 1 87.5 349 GLU A C 1
ATOM 2731 O O . GLU A 1 349 ? -4.473 -7.469 6.184 1 87.5 349 GLU A O 1
ATOM 2736 N N . ASN A 1 350 ? -6.086 -6.367 7.145 1 91.81 350 ASN A N 1
ATOM 2737 C CA . ASN A 1 350 ? -6.359 -5.574 5.953 1 91.81 350 ASN A CA 1
ATOM 2738 C C . ASN A 1 350 ? -5.926 -4.121 6.133 1 91.81 350 ASN A C 1
ATOM 2740 O O . ASN A 1 350 ? -6.559 -3.209 5.598 1 91.81 350 ASN A O 1
ATOM 2744 N N . ILE A 1 351 ? -4.789 -3.936 6.836 1 94.19 351 ILE A N 1
ATOM 2745 C CA . ILE A 1 351 ? -4.34 -2.596 7.199 1 94.19 351 ILE A CA 1
ATOM 2746 C C . ILE A 1 351 ? -3.973 -1.813 5.941 1 94.19 351 ILE A C 1
ATOM 2748 O O . ILE A 1 351 ? -4.105 -0.588 5.906 1 94.19 351 ILE A O 1
ATOM 2752 N N . SER A 1 352 ? -3.596 -2.459 4.922 1 90.5 352 SER A N 1
ATOM 2753 C CA . SER A 1 352 ? -3.174 -1.804 3.689 1 90.5 352 SER A CA 1
ATOM 2754 C C . SER A 1 352 ? -4.352 -1.135 2.988 1 90.5 352 SER A C 1
ATOM 2756 O O . SER A 1 352 ? -4.16 -0.343 2.062 1 90.5 352 SER A O 1
ATOM 2758 N N . SER A 1 353 ? -5.547 -1.395 3.43 1 93.94 353 SER A N 1
ATOM 2759 C CA . SER A 1 353 ? -6.742 -0.853 2.791 1 93.94 353 SER A CA 1
ATOM 2760 C C . SER A 1 353 ? -7.074 0.536 3.326 1 93.94 353 SER A C 1
ATOM 2762 O O . SER A 1 353 ? -7.914 1.24 2.764 1 93.94 353 SER A O 1
ATOM 2764 N N . HIS A 1 354 ? -6.402 0.983 4.348 1 96.81 354 HIS A N 1
ATOM 2765 C CA . HIS A 1 354 ? -6.848 2.234 4.953 1 96.81 354 HIS A CA 1
ATOM 2766 C C . HIS A 1 354 ? -6.586 3.418 4.027 1 96.81 354 HIS A C 1
ATOM 2768 O O . HIS A 1 354 ? -5.762 3.328 3.115 1 96.81 354 HIS A O 1
ATOM 2774 N N . LEU A 1 355 ? -7.297 4.488 4.258 1 97.56 355 LEU A N 1
ATOM 2775 C CA . LEU A 1 355 ? -7.262 5.645 3.373 1 97.56 355 LEU A CA 1
ATOM 2776 C C . LEU A 1 355 ? -6.605 6.836 4.062 1 97.56 355 LEU A C 1
ATOM 2778 O O . LEU A 1 355 ? -6.918 7.988 3.746 1 97.56 355 LEU A O 1
ATOM 2782 N N . GLY A 1 356 ? -5.762 6.559 4.984 1 97.06 356 GLY A N 1
ATOM 2783 C CA . GLY A 1 356 ? -5.188 7.625 5.793 1 97.06 356 GLY A CA 1
ATOM 2784 C C . GLY A 1 356 ? -4.395 8.625 4.977 1 97.06 356 GLY A C 1
ATOM 2785 O O . GLY A 1 356 ? -4.262 9.789 5.371 1 97.06 356 GLY A O 1
ATOM 2786 N N . PHE A 1 357 ? -3.889 8.203 3.826 1 96.75 357 PHE A N 1
ATOM 2787 C CA . PHE A 1 357 ? -3.098 9.094 2.977 1 96.75 357 PHE A CA 1
ATOM 2788 C C . PHE A 1 357 ? -3.857 9.438 1.701 1 96.75 357 PHE A C 1
ATOM 2790 O O . PHE A 1 357 ? -3.271 9.938 0.739 1 96.75 357 PHE A O 1
ATOM 2797 N N . GLY A 1 358 ? -5.141 9.141 1.723 1 95.75 358 GLY A N 1
ATOM 2798 C CA . GLY A 1 358 ? -5.957 9.367 0.538 1 95.75 358 GLY A CA 1
ATOM 2799 C C . GLY A 1 358 ? -5.762 8.305 -0.528 1 95.75 358 GLY A C 1
ATOM 2800 O O . GLY A 1 358 ? -5.234 7.223 -0.25 1 95.75 358 GLY A O 1
ATOM 2801 N N . ARG A 1 359 ? -6.277 8.57 -1.675 1 93.38 359 ARG A N 1
ATOM 2802 C CA . ARG A 1 359 ? -6.246 7.648 -2.805 1 93.38 359 ARG A CA 1
ATOM 2803 C C . ARG A 1 359 ? -6.297 8.398 -4.129 1 93.38 359 ARG A C 1
ATOM 2805 O O . ARG A 1 359 ? -6.719 9.562 -4.176 1 93.38 359 ARG A O 1
ATOM 2812 N N . GLY A 1 360 ? -5.844 7.707 -5.238 1 91.94 360 GLY A N 1
ATOM 2813 C CA . GLY A 1 360 ? -5.934 8.305 -6.562 1 91.94 360 GLY A CA 1
ATOM 2814 C C . GLY A 1 360 ? -4.809 9.281 -6.855 1 91.94 360 GLY A C 1
ATOM 2815 O O . GLY A 1 360 ? -3.742 9.211 -6.238 1 91.94 360 GLY A O 1
ATOM 2816 N N . ARG A 1 361 ? -5.027 10.172 -7.746 1 90.88 361 ARG A N 1
ATOM 2817 C CA . ARG A 1 361 ? -4.004 11.086 -8.25 1 90.88 361 ARG A CA 1
ATOM 2818 C C . ARG A 1 361 ? -3.594 12.086 -7.176 1 90.88 361 ARG A C 1
ATOM 2820 O O . ARG A 1 361 ? -2.473 12.602 -7.195 1 90.88 361 ARG A O 1
ATOM 2827 N N . HIS A 1 362 ? -4.5 12.32 -6.238 1 94.56 362 HIS A N 1
ATOM 2828 C CA . HIS A 1 362 ? -4.215 13.305 -5.207 1 94.56 362 HIS A CA 1
ATOM 2829 C C . HIS A 1 362 ? -3.869 12.641 -3.879 1 94.56 362 HIS A C 1
ATOM 2831 O O . HIS A 1 362 ? -3.973 13.266 -2.82 1 94.56 362 HIS A O 1
ATOM 2837 N N . ARG A 1 363 ? -3.541 11.375 -3.969 1 95.06 363 ARG A N 1
ATOM 2838 C CA . ARG A 1 363 ? -3.006 10.75 -2.764 1 95.06 363 ARG A CA 1
ATOM 2839 C C . ARG A 1 363 ? -1.806 11.523 -2.23 1 95.06 363 ARG A C 1
ATOM 2841 O O . ARG A 1 363 ? -1.095 12.18 -2.994 1 95.06 363 ARG A O 1
ATOM 2848 N N . CYS A 1 364 ? -1.591 11.438 -0.968 1 95.88 364 CYS A N 1
ATOM 2849 C CA . CYS A 1 364 ? -0.511 12.188 -0.341 1 95.88 364 CYS A CA 1
ATOM 2850 C C . CYS A 1 364 ? 0.822 11.898 -1.021 1 95.88 364 CYS A C 1
ATOM 2852 O O . CYS A 1 364 ? 1.287 10.758 -1.025 1 95.88 364 CYS A O 1
ATOM 2854 N N . ALA A 1 365 ? 1.467 12.938 -1.525 1 94.31 365 ALA A N 1
ATOM 2855 C CA . ALA A 1 365 ? 2.781 12.789 -2.146 1 94.31 365 ALA A CA 1
ATOM 2856 C C . ALA A 1 365 ? 3.84 12.422 -1.11 1 94.31 365 ALA A C 1
ATOM 2858 O O . ALA A 1 365 ? 4.746 11.641 -1.392 1 94.31 365 ALA A O 1
ATOM 2859 N N . GLY A 1 366 ? 3.721 12.953 0.056 1 95.81 366 GLY A N 1
ATOM 2860 C CA . GLY A 1 366 ? 4.723 12.789 1.096 1 95.81 366 GLY A CA 1
ATOM 2861 C C . GLY A 1 366 ? 4.527 11.531 1.926 1 95.81 366 GLY A C 1
ATOM 2862 O O . GLY A 1 366 ? 5.164 11.367 2.969 1 95.81 366 GLY A O 1
ATOM 2863 N N . MET A 1 367 ? 3.701 10.625 1.499 1 96 367 MET A N 1
ATOM 2864 C CA . MET A 1 367 ? 3.293 9.461 2.277 1 96 367 MET A CA 1
ATOM 2865 C C . MET A 1 367 ? 4.508 8.664 2.742 1 96 367 MET A C 1
ATOM 2867 O O . MET A 1 367 ? 4.629 8.344 3.926 1 96 367 MET A O 1
ATOM 2871 N N . PRO A 1 368 ? 5.527 8.328 1.877 1 95.5 368 PRO A N 1
ATOM 2872 C CA . PRO A 1 368 ? 6.648 7.504 2.346 1 95.5 368 PRO A CA 1
ATOM 2873 C C . PRO A 1 368 ? 7.52 8.227 3.371 1 95.5 368 PRO A C 1
ATOM 2875 O O . PRO A 1 368 ? 8 7.605 4.324 1 95.5 368 PRO A O 1
ATOM 2878 N N . LEU A 1 369 ? 7.695 9.484 3.182 1 96.56 369 LEU A N 1
ATOM 2879 C CA . LEU A 1 369 ? 8.477 10.273 4.125 1 96.56 369 LEU A CA 1
ATOM 2880 C C . LEU A 1 369 ? 7.742 10.422 5.453 1 96.56 369 LEU A C 1
ATOM 2882 O O . LEU A 1 369 ? 8.352 10.32 6.52 1 96.56 369 LEU A O 1
ATOM 2886 N N . ALA A 1 370 ? 6.438 10.688 5.363 1 97.25 370 ALA A N 1
ATOM 2887 C CA . ALA A 1 370 ? 5.625 10.836 6.57 1 97.25 370 ALA A CA 1
ATOM 2888 C C . ALA A 1 370 ? 5.645 9.555 7.398 1 97.25 370 ALA A C 1
ATOM 2890 O O . ALA A 1 370 ? 5.789 9.602 8.625 1 97.25 370 ALA A O 1
ATOM 2891 N N . ARG A 1 371 ? 5.516 8.422 6.738 1 96.56 371 ARG A N 1
ATOM 2892 C CA . ARG A 1 371 ? 5.574 7.133 7.426 1 96.56 371 ARG A CA 1
ATOM 2893 C C . ARG A 1 371 ? 6.898 6.961 8.164 1 96.56 371 ARG A C 1
ATOM 2895 O O . ARG A 1 371 ? 6.914 6.625 9.352 1 96.56 371 ARG A O 1
ATOM 2902 N N . MET A 1 372 ? 7.938 7.191 7.473 1 96.38 372 MET A N 1
ATOM 2903 C CA . MET A 1 372 ? 9.266 7.027 8.055 1 96.38 372 MET A CA 1
ATOM 2904 C C . MET A 1 372 ? 9.461 7.977 9.234 1 96.38 372 MET A C 1
ATOM 2906 O O . MET A 1 372 ? 9.961 7.574 10.281 1 96.38 372 MET A O 1
ATOM 2910 N N . ALA A 1 373 ? 9.062 9.188 9.039 1 98.19 373 ALA A N 1
ATOM 2911 C CA . ALA A 1 373 ? 9.258 10.195 10.078 1 98.19 373 ALA A CA 1
ATOM 2912 C C . ALA A 1 373 ? 8.453 9.859 11.328 1 98.19 373 ALA A C 1
ATOM 2914 O O . ALA A 1 373 ? 8.938 10.023 12.445 1 98.19 373 ALA A O 1
ATOM 2915 N N . LEU A 1 374 ? 7.238 9.422 11.164 1 98.44 374 LEU A N 1
ATOM 2916 C CA . LEU A 1 374 ? 6.402 9.047 12.297 1 98.44 374 LEU A CA 1
ATOM 2917 C C . LEU A 1 374 ? 6.992 7.844 13.031 1 98.44 374 LEU A C 1
ATOM 2919 O O . LEU A 1 374 ? 6.965 7.789 14.266 1 98.44 374 LEU A O 1
ATOM 2923 N N . GLN A 1 375 ? 7.512 6.914 12.281 1 98.38 375 GLN A N 1
ATOM 2924 C CA . GLN A 1 375 ? 8.156 5.754 12.891 1 98.38 375 GLN A CA 1
ATOM 2925 C C . GLN A 1 375 ? 9.391 6.168 13.695 1 98.38 375 GLN A C 1
ATOM 2927 O O . GLN A 1 375 ? 9.578 5.711 14.82 1 98.38 375 GLN A O 1
ATOM 2932 N N . ILE A 1 376 ? 10.203 7.004 13.102 1 98.38 376 ILE A N 1
ATOM 2933 C CA . ILE A 1 376 ? 11.398 7.5 13.773 1 98.38 376 ILE A CA 1
ATOM 2934 C C . ILE A 1 376 ? 11 8.234 15.055 1 98.38 376 ILE A C 1
ATOM 2936 O O . ILE A 1 376 ? 11.57 7.996 16.125 1 98.38 376 ILE A O 1
ATOM 2940 N N . ALA A 1 377 ? 10.008 9.094 14.945 1 98.81 377 ALA A N 1
ATOM 2941 C CA . ALA A 1 377 ? 9.57 9.883 16.094 1 98.81 377 ALA A CA 1
ATOM 2942 C C . ALA A 1 377 ? 9.109 8.977 17.234 1 98.81 377 ALA A C 1
ATOM 2944 O O . ALA A 1 377 ? 9.531 9.148 18.375 1 98.81 377 ALA A O 1
ATOM 2945 N N . LEU A 1 378 ? 8.242 8.062 16.906 1 98.75 378 LEU A N 1
ATOM 2946 C CA . LEU A 1 378 ? 7.719 7.184 17.953 1 98.75 378 LEU A CA 1
ATOM 2947 C C . LEU A 1 378 ? 8.828 6.348 18.562 1 98.75 378 LEU A C 1
ATOM 2949 O O . LEU A 1 378 ? 8.867 6.164 19.781 1 98.75 378 LEU A O 1
ATOM 2953 N N . ARG A 1 379 ? 9.719 5.82 17.734 1 98.38 379 ARG A N 1
ATOM 2954 C CA . ARG A 1 379 ? 10.844 5.035 18.234 1 98.38 379 ARG A CA 1
ATOM 2955 C C . ARG A 1 379 ? 11.703 5.855 19.188 1 98.38 379 ARG A C 1
ATOM 2957 O O . ARG A 1 379 ? 12.055 5.391 20.266 1 98.38 379 ARG A O 1
ATOM 2964 N N . VAL A 1 380 ? 12.047 7.051 18.812 1 98.56 380 VAL A N 1
ATOM 2965 C CA . VAL A 1 380 ? 12.906 7.918 19.609 1 98.56 380 VAL A CA 1
ATOM 2966 C C . VAL A 1 380 ? 12.203 8.258 20.922 1 98.56 380 VAL A C 1
ATOM 2968 O O . VAL A 1 380 ? 12.82 8.234 22 1 98.56 380 VAL A O 1
ATOM 2971 N N . ILE A 1 381 ? 10.93 8.555 20.906 1 98.62 381 ILE A N 1
ATOM 2972 C CA . ILE A 1 381 ? 10.164 8.875 22.109 1 98.62 381 ILE A CA 1
ATOM 2973 C C . ILE A 1 381 ? 10.219 7.695 23.094 1 98.62 381 ILE A C 1
ATOM 2975 O O . ILE A 1 381 ? 10.508 7.875 24.266 1 98.62 381 ILE A O 1
ATOM 2979 N N . LEU A 1 382 ? 9.984 6.508 22.562 1 98.44 382 LEU A N 1
ATOM 2980 C CA . LEU A 1 382 ? 9.93 5.324 23.422 1 98.44 382 LEU A CA 1
ATOM 2981 C C . LEU A 1 382 ? 11.32 4.965 23.938 1 98.44 382 LEU A C 1
ATOM 2983 O O . LEU A 1 382 ? 11.461 4.469 25.062 1 98.44 382 LEU A O 1
ATOM 2987 N N . GLN A 1 383 ? 12.336 5.227 23.141 1 97.31 383 GLN A N 1
ATOM 2988 C CA . GLN A 1 383 ? 13.711 4.934 23.531 1 97.31 383 GLN A CA 1
ATOM 2989 C C . GLN A 1 383 ? 14.203 5.918 24.594 1 97.31 383 GLN A C 1
ATOM 2991 O O . GLN A 1 383 ? 14.977 5.551 25.469 1 97.31 383 GLN A O 1
ATOM 2996 N N . ARG A 1 384 ? 13.742 7.141 24.531 1 96.56 384 ARG A N 1
ATOM 2997 C CA . ARG A 1 384 ? 14.281 8.203 25.359 1 96.56 384 ARG A CA 1
ATOM 2998 C C . ARG A 1 384 ? 13.438 8.391 26.625 1 96.56 384 ARG A C 1
ATOM 3000 O O . ARG A 1 384 ? 13.75 9.242 27.469 1 96.56 384 ARG A O 1
ATOM 3007 N N . THR A 1 385 ? 12.445 7.594 26.797 1 96.5 385 THR A N 1
ATOM 3008 C CA . THR A 1 385 ? 11.586 7.695 27.969 1 96.5 385 THR A CA 1
ATOM 3009 C C . THR A 1 385 ? 11.352 6.32 28.594 1 96.5 385 THR A C 1
ATOM 3011 O O . THR A 1 385 ? 11.461 5.301 27.906 1 96.5 385 THR A O 1
ATOM 3014 N N . GLU A 1 386 ? 11.055 6.32 29.844 1 95.75 386 GLU A N 1
ATOM 3015 C CA . GLU A 1 386 ? 10.656 5.098 30.547 1 95.75 386 GLU A CA 1
ATOM 3016 C C . GLU A 1 386 ? 9.133 4.988 30.625 1 95.75 386 GLU A C 1
ATOM 3018 O O . GLU A 1 386 ? 8.594 3.885 30.703 1 95.75 386 GLU A O 1
ATOM 3023 N N . ASP A 1 387 ? 8.648 6.168 30.641 1 95.62 387 ASP A N 1
ATOM 3024 C CA . ASP A 1 387 ? 7.195 6.27 30.781 1 95.62 387 ASP A CA 1
ATOM 3025 C C . ASP A 1 387 ? 6.703 7.668 30.406 1 95.62 387 ASP A C 1
ATOM 3027 O O . ASP A 1 387 ? 7.461 8.633 30.484 1 95.62 387 ASP A O 1
ATOM 3031 N N . PHE A 1 388 ? 5.461 7.699 29.922 1 97.75 388 PHE A N 1
ATOM 3032 C CA . PHE A 1 388 ? 4.824 9 29.766 1 97.75 388 PHE A CA 1
ATOM 3033 C C . PHE A 1 388 ? 3.311 8.883 29.859 1 97.75 388 PHE A C 1
ATOM 3035 O O . PHE A 1 388 ? 2.75 7.805 29.625 1 97.75 388 PHE A O 1
ATOM 3042 N N . GLU A 1 389 ? 2.641 9.961 30.234 1 97.94 389 GLU A N 1
ATOM 3043 C CA . GLU A 1 389 ? 1.185 10.039 30.312 1 97.94 389 GLU A CA 1
ATOM 3044 C C . GLU A 1 389 ? 0.701 11.477 30.109 1 97.94 389 GLU A C 1
ATOM 3046 O O . GLU A 1 389 ? 1.403 12.43 30.453 1 97.94 389 GLU A O 1
ATOM 3051 N N . VAL A 1 390 ? -0.469 11.555 29.594 1 98.06 390 VAL A N 1
ATOM 3052 C CA . VAL A 1 390 ? -1.075 12.867 29.438 1 98.06 390 VAL A CA 1
ATOM 3053 C C . VAL A 1 390 ? -1.266 13.508 30.812 1 98.06 390 VAL A C 1
ATOM 3055 O O . VAL A 1 390 ? -1.766 12.867 31.734 1 98.06 390 VAL A O 1
ATOM 3058 N N . ASN A 1 391 ? -0.838 14.727 30.922 1 94.94 391 ASN A N 1
ATOM 3059 C CA . ASN A 1 391 ? -0.913 15.383 32.219 1 94.94 391 ASN A CA 1
ATOM 3060 C C . ASN A 1 391 ? -1.417 16.812 32.094 1 94.94 391 ASN A C 1
ATOM 3062 O O . ASN A 1 391 ? -0.88 17.719 32.75 1 94.94 391 ASN A O 1
ATOM 3066 N N . GLY A 1 392 ? -2.295 17.125 31.312 1 95.69 392 GLY A N 1
ATOM 3067 C CA . GLY A 1 392 ? -2.922 18.422 31.078 1 95.69 392 GLY A CA 1
ATOM 3068 C C . GLY A 1 392 ? -4.035 18.359 30.047 1 95.69 392 GLY A C 1
ATOM 3069 O O . GLY A 1 392 ? -4.32 17.297 29.484 1 95.69 392 GLY A O 1
ATOM 3070 N N . PRO A 1 393 ? -4.684 19.453 29.891 1 95.94 393 PRO A N 1
ATOM 3071 C CA . PRO A 1 393 ? -5.789 19.469 28.922 1 95.94 393 PRO A CA 1
ATOM 3072 C C . PRO A 1 393 ? -5.316 19.297 27.484 1 95.94 393 PRO A C 1
ATOM 3074 O O . PRO A 1 393 ? -4.273 19.828 27.109 1 95.94 393 PRO A O 1
ATOM 3077 N N . LEU A 1 394 ? -6.07 18.5 26.766 1 97.19 394 LEU A N 1
ATOM 3078 C CA . LEU A 1 394 ? -5.848 18.359 25.328 1 97.19 394 LEU A CA 1
ATOM 3079 C C . LEU A 1 394 ? -6.512 19.5 24.562 1 97.19 394 LEU A C 1
ATOM 3081 O O . LEU A 1 394 ? -7.555 20 24.969 1 97.19 394 LEU A O 1
ATOM 3085 N N . GLN A 1 395 ? -5.879 19.953 23.547 1 94.31 395 GLN A N 1
ATOM 3086 C CA . GLN A 1 395 ? -6.5 20.875 22.594 1 94.31 395 GLN A CA 1
ATOM 3087 C C . GLN A 1 395 ? -6.695 20.219 21.234 1 94.31 395 GLN A C 1
ATOM 3089 O O . GLN A 1 395 ? -5.957 19.297 20.875 1 94.31 395 GLN A O 1
ATOM 3094 N N . TYR A 1 396 ? -7.688 20.703 20.516 1 94.62 396 TYR A N 1
ATOM 3095 C CA . TYR A 1 396 ? -8.086 20.016 19.297 1 94.62 396 TYR A CA 1
ATOM 3096 C C . TYR A 1 396 ? -8.07 20.969 18.109 1 94.62 396 TYR A C 1
ATOM 3098 O O . TYR A 1 396 ? -8.312 22.156 18.25 1 94.62 396 TYR A O 1
ATOM 3106 N N . ALA A 1 397 ? -7.773 20.344 16.953 1 91.94 397 ALA A N 1
ATOM 3107 C CA . ALA A 1 397 ? -7.766 21.094 15.695 1 91.94 397 ALA A CA 1
ATOM 3108 C C . ALA A 1 397 ? -9.188 21.344 15.195 1 91.94 397 ALA A C 1
ATOM 3110 O O . ALA A 1 397 ? -10.078 20.516 15.398 1 91.94 397 ALA A O 1
ATOM 3111 N N . GLY A 1 398 ? -9.359 22.453 14.57 1 87.88 398 GLY A N 1
ATOM 3112 C CA . GLY A 1 398 ? -10.586 22.703 13.828 1 87.88 398 GLY A CA 1
ATOM 3113 C C . GLY A 1 398 ? -10.5 22.266 12.383 1 87.88 398 GLY A C 1
ATOM 3114 O O . GLY A 1 398 ? -9.438 21.828 11.914 1 87.88 398 GLY A O 1
ATOM 3115 N N . MET A 1 399 ? -11.586 22.375 11.617 1 87.19 399 MET A N 1
ATOM 3116 C CA . MET A 1 399 ? -11.602 22.047 10.195 1 87.19 399 MET A CA 1
ATOM 3117 C C . MET A 1 399 ? -10.617 22.922 9.422 1 87.19 399 MET A C 1
ATOM 3119 O O . MET A 1 399 ? -10.445 24.094 9.734 1 87.19 399 MET A O 1
ATOM 3123 N N . PRO A 1 400 ? -9.961 22.375 8.352 1 89.94 400 PRO A N 1
ATOM 3124 C CA . PRO A 1 400 ? -10.242 21.094 7.727 1 89.94 400 PRO A CA 1
ATOM 3125 C C . PRO A 1 400 ? -9.578 19.922 8.461 1 89.94 400 PRO A C 1
ATOM 3127 O O . PRO A 1 400 ? -9.82 18.766 8.125 1 89.94 400 PRO A O 1
ATOM 3130 N N . GLU A 1 401 ? -8.781 20.203 9.484 1 92.69 401 GLU A N 1
ATOM 3131 C CA . GLU A 1 401 ? -8.07 19.188 10.242 1 92.69 401 GLU A CA 1
ATOM 3132 C C . GLU A 1 401 ? -8.945 18.609 11.352 1 92.69 401 GLU A C 1
ATOM 3134 O O . GLU A 1 401 ? -10.109 18.984 11.492 1 92.69 401 GLU A O 1
ATOM 3139 N N . MET A 1 402 ? -8.484 17.656 12.008 1 95.25 402 MET A N 1
ATOM 3140 C CA . MET A 1 402 ? -9.008 17.109 13.25 1 95.25 402 MET A CA 1
ATOM 3141 C C . MET A 1 402 ? -7.918 16.375 14.031 1 95.25 402 MET A C 1
ATOM 3143 O O . MET A 1 402 ? -6.891 15.992 13.461 1 95.25 402 MET A O 1
ATOM 3147 N N . GLY A 1 403 ? -8.172 16.281 15.359 1 97.12 403 GLY A N 1
ATOM 3148 C CA . GLY A 1 403 ? -7.211 15.609 16.219 1 97.12 403 GLY A CA 1
ATOM 3149 C C . GLY A 1 403 ? -6.594 16.531 17.25 1 97.12 403 GLY A C 1
ATOM 3150 O O . GLY A 1 403 ? -7.098 17.625 17.5 1 97.12 403 GLY A O 1
ATOM 3151 N N . ILE A 1 404 ? -5.477 16.094 17.875 1 97.06 404 ILE A N 1
ATOM 3152 C CA . ILE A 1 404 ? -4.898 16.75 19.031 1 97.06 404 ILE A CA 1
ATOM 3153 C C . ILE A 1 404 ? -3.773 17.688 18.594 1 97.06 404 ILE A C 1
ATOM 3155 O O . ILE A 1 404 ? -2.779 17.234 18.016 1 97.06 404 ILE A O 1
ATOM 3159 N N . THR A 1 405 ? -3.904 18.984 18.906 1 94.19 405 THR A N 1
ATOM 3160 C CA . THR A 1 405 ? -2.893 19.969 18.531 1 94.19 405 THR A CA 1
ATOM 3161 C C . THR A 1 405 ? -1.995 20.297 19.719 1 94.19 405 THR A C 1
ATOM 3163 O O . THR A 1 405 ? -0.913 20.859 19.531 1 94.19 405 THR A O 1
ATOM 3166 N N . SER A 1 406 ? -2.449 20.031 20.906 1 95.56 406 SER A N 1
ATOM 3167 C CA . SER A 1 406 ? -1.669 20.141 22.141 1 95.56 406 SER A CA 1
ATOM 3168 C C . SER A 1 406 ? -1.885 18.922 23.047 1 95.56 406 SER A C 1
ATOM 3170 O O . SER A 1 406 ? -3.02 18.609 23.406 1 95.56 406 SER A O 1
ATOM 3172 N N . CYS A 1 407 ? -0.815 18.25 23.312 1 97.75 407 CYS A N 1
ATOM 3173 C CA . CYS A 1 407 ? -0.824 17.047 24.125 1 97.75 407 CYS A CA 1
ATOM 3174 C C . CYS A 1 407 ? 0.261 17.109 25.203 1 97.75 407 CYS A C 1
ATOM 3176 O O . CYS A 1 407 ? 1.328 16.516 25.047 1 97.75 407 CYS A O 1
ATOM 3178 N N . PRO A 1 408 ? -0.066 17.766 26.344 1 97.31 408 PRO A N 1
ATOM 3179 C CA . PRO A 1 408 ? 0.903 17.828 27.438 1 97.31 408 PRO A CA 1
ATOM 3180 C C . PRO A 1 408 ? 1.152 16.453 28.062 1 97.31 408 PRO A C 1
ATOM 3182 O O . PRO A 1 408 ? 0.202 15.75 28.422 1 97.31 408 PRO A O 1
ATOM 3185 N N . LEU A 1 409 ? 2.426 16.141 28.156 1 97.75 409 LEU A N 1
ATOM 3186 C CA . LEU A 1 409 ? 2.816 14.859 28.75 1 97.75 409 LEU A CA 1
ATOM 3187 C C . LEU A 1 409 ? 3.693 15.078 29.984 1 97.75 409 LEU A C 1
ATOM 3189 O O . LEU A 1 409 ? 4.535 15.977 30 1 97.75 409 LEU A O 1
ATOM 3193 N N . ARG A 1 410 ? 3.438 14.328 30.984 1 96.69 410 ARG A N 1
ATOM 3194 C CA . ARG A 1 410 ? 4.465 14.023 31.984 1 96.69 410 ARG A CA 1
ATOM 3195 C C . ARG A 1 410 ? 5.352 12.867 31.516 1 96.69 410 ARG A C 1
ATOM 3197 O O . ARG A 1 410 ? 4.855 11.789 31.203 1 96.69 410 ARG A O 1
ATOM 3204 N N . VAL A 1 411 ? 6.609 13.125 31.469 1 96.31 411 VAL A N 1
ATOM 3205 C CA . VAL A 1 411 ? 7.527 12.148 30.891 1 96.31 411 VAL A CA 1
ATOM 3206 C C . VAL A 1 411 ? 8.586 11.766 31.922 1 96.31 411 VAL A C 1
ATOM 3208 O O . VAL A 1 411 ? 9.133 12.625 32.625 1 96.31 411 VAL A O 1
ATOM 3211 N N . VAL A 1 412 ? 8.797 10.484 32.062 1 94.75 412 VAL A N 1
ATOM 3212 C CA . VAL A 1 412 ? 9.953 9.977 32.812 1 94.75 412 VAL A CA 1
ATOM 3213 C C . VAL A 1 412 ? 11.07 9.633 31.828 1 94.75 412 VAL A C 1
ATOM 3215 O O . VAL A 1 412 ? 10.977 8.648 31.078 1 94.75 412 VAL A O 1
ATOM 3218 N N . PRO A 1 413 ? 12.094 10.469 31.766 1 93.25 413 PRO A N 1
ATOM 3219 C CA . PRO A 1 413 ? 13.18 10.203 30.828 1 93.25 413 PRO A CA 1
ATOM 3220 C C . PRO A 1 413 ? 13.852 8.852 31.062 1 93.25 413 PRO A C 1
ATOM 3222 O O . PRO A 1 413 ? 13.906 8.383 32.219 1 93.25 413 PRO A O 1
ATOM 3225 N N . ALA A 1 414 ? 14.336 8.266 29.984 1 91.5 414 ALA A N 1
ATOM 3226 C CA . ALA A 1 414 ? 15.086 7.023 30.125 1 91.5 414 ALA A CA 1
ATOM 3227 C C . ALA A 1 414 ? 16.391 7.25 30.891 1 91.5 414 ALA A C 1
ATOM 3229 O O . ALA A 1 414 ? 17 8.32 30.781 1 91.5 414 ALA A O 1
ATOM 3230 N N . ARG A 1 415 ? 16.688 6.211 31.766 1 75.38 415 ARG A N 1
ATOM 3231 C CA . ARG A 1 415 ? 17.922 6.297 32.531 1 75.38 415 ARG A CA 1
ATOM 3232 C C . ARG A 1 415 ? 19.156 6.203 31.641 1 75.38 415 ARG A C 1
ATOM 3234 O O . ARG A 1 415 ? 19.141 5.465 30.656 1 75.38 415 ARG A O 1
ATOM 3241 N N . SER A 1 416 ? 19.875 7.266 31.422 1 60.56 416 SER A N 1
ATOM 3242 C CA . SER A 1 416 ? 21.125 7.254 30.672 1 60.56 416 SER A CA 1
ATOM 3243 C C . SER A 1 416 ? 21.875 5.945 30.875 1 60.56 416 SER A C 1
ATOM 3245 O O . SER A 1 416 ? 22.047 5.48 32 1 60.56 416 SER A O 1
ATOM 3247 N N . GLN A 1 417 ? 21.75 4.844 30.016 1 41.88 417 GLN A N 1
ATOM 3248 C CA . GLN A 1 417 ? 22.781 3.838 30.234 1 41.88 417 GLN A CA 1
ATOM 3249 C C . GLN A 1 417 ? 24.172 4.469 30.203 1 41.88 417 GLN A C 1
ATOM 3251 O O . GLN A 1 417 ? 24.406 5.441 29.5 1 41.88 417 GLN A O 1
ATOM 3256 N N . MET B 1 1 ? 8.211 -24.672 -30.547 1 32.91 1 MET B N 1
ATOM 3257 C CA . MET B 1 1 ? 9.305 -23.719 -30.734 1 32.91 1 MET B CA 1
ATOM 3258 C C . MET B 1 1 ? 10.32 -23.828 -29.594 1 32.91 1 MET B C 1
ATOM 3260 O O . MET B 1 1 ? 9.953 -23.719 -28.422 1 32.91 1 MET B O 1
ATOM 3264 N N . PHE B 1 2 ? 11.273 -24.531 -29.891 1 41.19 2 PHE B N 1
ATOM 3265 C CA . PHE B 1 2 ? 12.352 -24.922 -29 1 41.19 2 PHE B CA 1
ATOM 3266 C C . PHE B 1 2 ? 13.133 -23.703 -28.516 1 41.19 2 PHE B C 1
ATOM 3268 O O . PHE B 1 2 ? 13.555 -22.875 -29.328 1 41.19 2 PHE B O 1
ATOM 3275 N N . PHE B 1 3 ? 12.656 -23.141 -27.375 1 54.28 3 PHE B N 1
ATOM 3276 C CA . PHE B 1 3 ? 13.453 -22.031 -26.844 1 54.28 3 PHE B CA 1
ATOM 3277 C C . PHE B 1 3 ? 14.922 -22.422 -26.766 1 54.28 3 PHE B C 1
ATOM 3279 O O . PHE B 1 3 ? 15.266 -23.531 -26.375 1 54.28 3 PHE B O 1
ATOM 3286 N N . THR B 1 4 ? 15.695 -21.906 -27.766 1 54.16 4 THR B N 1
ATOM 3287 C CA . THR B 1 4 ? 17.125 -22.156 -27.688 1 54.16 4 THR B CA 1
ATOM 3288 C C . THR B 1 4 ? 17.641 -21.875 -26.281 1 54.16 4 THR B C 1
ATOM 3290 O O . THR B 1 4 ? 17.422 -20.781 -25.734 1 54.16 4 THR B O 1
ATOM 3293 N N . THR B 1 5 ? 17.969 -22.922 -25.5 1 64.12 5 THR B N 1
ATOM 3294 C CA . THR B 1 5 ? 18.391 -22.812 -24.125 1 64.12 5 THR B CA 1
ATOM 3295 C C . THR B 1 5 ? 19.906 -22.688 -24.031 1 64.12 5 THR B C 1
ATOM 3297 O O . THR B 1 5 ? 20.469 -22.578 -22.938 1 64.12 5 THR B O 1
ATOM 3300 N N . THR B 1 6 ? 20.531 -22.516 -25.359 1 73.19 6 THR B N 1
ATOM 3301 C CA . THR B 1 6 ? 21.984 -22.453 -25.266 1 73.19 6 THR B CA 1
ATOM 3302 C C . THR B 1 6 ? 22.469 -21 -25.297 1 73.19 6 THR B C 1
ATOM 3304 O O . THR B 1 6 ? 22.094 -20.234 -26.188 1 73.19 6 THR B O 1
ATOM 3307 N N . PRO B 1 7 ? 23.25 -20.688 -24.375 1 82.44 7 PRO B N 1
ATOM 3308 C CA . PRO B 1 7 ? 23.75 -19.312 -24.328 1 82.44 7 PRO B CA 1
ATOM 3309 C C . PRO B 1 7 ? 24.719 -19 -25.453 1 82.44 7 PRO B C 1
ATOM 3311 O O . PRO B 1 7 ? 25.406 -19.906 -25.938 1 82.44 7 PRO B O 1
ATOM 3314 N N . SER B 1 8 ? 24.641 -17.812 -25.953 1 84.75 8 SER B N 1
ATOM 3315 C CA . SER B 1 8 ? 25.594 -17.312 -26.938 1 84.75 8 SER B CA 1
ATOM 3316 C C . SER B 1 8 ? 26.734 -16.547 -26.281 1 84.75 8 SER B C 1
ATOM 3318 O O . SER B 1 8 ? 26.625 -16.125 -25.125 1 84.75 8 SER B O 1
ATOM 3320 N N . ALA B 1 9 ? 27.828 -16.391 -27 1 84.75 9 ALA B N 1
ATOM 3321 C CA . ALA B 1 9 ? 28.984 -15.664 -26.5 1 84.75 9 ALA B CA 1
ATOM 3322 C C . ALA B 1 9 ? 28.656 -14.195 -26.266 1 84.75 9 ALA B C 1
ATOM 3324 O O . ALA B 1 9 ? 29.297 -13.531 -25.453 1 84.75 9 ALA B O 1
ATOM 3325 N N . ASP B 1 10 ? 27.625 -13.719 -26.891 1 90.12 10 ASP B N 1
ATOM 3326 C CA . ASP B 1 10 ? 27.281 -12.305 -26.812 1 90.12 10 ASP B CA 1
ATOM 3327 C C . ASP B 1 10 ? 26.297 -12.047 -25.656 1 90.12 10 ASP B C 1
ATOM 3329 O O . ASP B 1 10 ? 25.969 -10.898 -25.359 1 90.12 10 ASP B O 1
ATOM 3333 N N . ASP B 1 11 ? 25.953 -13.172 -25.031 1 96 11 ASP B N 1
ATOM 3334 C CA . ASP B 1 11 ? 25 -13.016 -23.938 1 96 11 ASP B CA 1
ATOM 3335 C C . ASP B 1 11 ? 25.672 -12.445 -22.688 1 96 11 ASP B C 1
ATOM 3337 O O . ASP B 1 11 ? 26.797 -12.805 -22.375 1 96 11 ASP B O 1
ATOM 3341 N N . ASP B 1 12 ? 24.953 -11.547 -22.016 1 97.06 12 ASP B N 1
ATOM 3342 C CA . ASP B 1 12 ? 25.453 -10.977 -20.766 1 97.06 12 ASP B CA 1
ATOM 3343 C C . ASP B 1 12 ? 25.344 -11.984 -19.625 1 97.06 12 ASP B C 1
ATOM 3345 O O . ASP B 1 12 ? 26.047 -11.867 -18.625 1 97.06 12 ASP B O 1
ATOM 3349 N N . PHE B 1 13 ? 24.406 -12.914 -19.719 1 96.25 13 PHE B N 1
ATOM 3350 C CA . PHE B 1 13 ? 24.203 -13.938 -18.703 1 96.25 13 PHE B CA 1
ATOM 3351 C C . PHE B 1 13 ? 23.547 -15.172 -19.312 1 96.25 13 PHE B C 1
ATOM 3353 O O . PHE B 1 13 ? 23.078 -15.141 -20.453 1 96.25 13 PHE B O 1
ATOM 3360 N N . ALA B 1 14 ? 23.609 -16.281 -18.547 1 95.38 14 ALA B N 1
ATOM 3361 C CA . ALA B 1 14 ? 22.922 -17.531 -18.906 1 95.38 14 ALA B CA 1
ATOM 3362 C C . ALA B 1 14 ? 21.906 -17.922 -17.844 1 95.38 14 ALA B C 1
ATOM 3364 O O . ALA B 1 14 ? 22.125 -17.703 -16.656 1 95.38 14 ALA B O 1
ATOM 3365 N N . LEU B 1 15 ? 20.797 -18.469 -18.328 1 94 15 LEU B N 1
ATOM 3366 C CA . LEU B 1 15 ? 19.781 -18.938 -17.391 1 94 15 LEU B CA 1
ATOM 3367 C C . LEU B 1 15 ? 20.328 -20.047 -16.5 1 94 15 LEU B C 1
ATOM 3369 O O . LEU B 1 15 ? 21.094 -20.906 -16.969 1 94 15 LEU B O 1
ATOM 3373 N N . ILE B 1 16 ? 19.953 -20 -15.242 1 93.94 16 ILE B N 1
ATOM 3374 C CA . ILE B 1 16 ? 20.344 -21.031 -14.289 1 93.94 16 ILE B CA 1
ATOM 3375 C C . ILE B 1 16 ? 19.578 -22.328 -14.578 1 93.94 16 ILE B C 1
ATOM 3377 O O . ILE B 1 16 ? 18.359 -22.359 -14.453 1 93.94 16 ILE B O 1
ATOM 3381 N N . GLU B 1 17 ? 20.188 -23.422 -14.805 1 89.44 17 GLU B N 1
ATOM 3382 C CA . GLU B 1 17 ? 19.594 -24.641 -15.352 1 89.44 17 GLU B CA 1
ATOM 3383 C C . GLU B 1 17 ? 18.781 -25.375 -14.289 1 89.44 17 GLU B C 1
ATOM 3385 O O . GLU B 1 17 ? 17.719 -25.922 -14.594 1 89.44 17 GLU B O 1
ATOM 3390 N N . ASP B 1 18 ? 19.234 -25.453 -13.086 1 91.19 18 ASP B N 1
ATOM 3391 C CA . ASP B 1 18 ? 18.547 -26.25 -12.078 1 91.19 18 ASP B CA 1
ATOM 3392 C C . ASP B 1 18 ? 17.453 -25.438 -11.391 1 91.19 18 ASP B C 1
ATOM 3394 O O . ASP B 1 18 ? 16.797 -25.922 -10.477 1 91.19 18 ASP B O 1
ATOM 3398 N N . ASN B 1 19 ? 17.297 -24.141 -11.734 1 93.69 19 ASN B N 1
ATOM 3399 C CA . ASN B 1 19 ? 16.234 -23.25 -11.273 1 93.69 19 ASN B CA 1
ATOM 3400 C C . ASN B 1 19 ? 16.297 -23.031 -9.766 1 93.69 19 ASN B C 1
ATOM 3402 O O . ASN B 1 19 ? 15.312 -22.625 -9.148 1 93.69 19 ASN B O 1
ATOM 3406 N N . ASN B 1 20 ? 17.453 -23.312 -9.156 1 95.94 20 ASN B N 1
ATOM 3407 C CA . ASN B 1 20 ? 17.625 -23.047 -7.73 1 95.94 20 ASN B CA 1
ATOM 3408 C C . ASN B 1 20 ? 17.547 -21.547 -7.43 1 95.94 20 ASN B C 1
ATOM 3410 O O . ASN B 1 20 ? 18.359 -20.766 -7.918 1 95.94 20 ASN B O 1
ATOM 3414 N N . PRO B 1 21 ? 16.625 -21.156 -6.613 1 97.19 21 PRO B N 1
ATOM 3415 C CA . PRO B 1 21 ? 16.422 -19.719 -6.379 1 97.19 21 PRO B CA 1
ATOM 3416 C C . PRO B 1 21 ? 17.656 -19.047 -5.781 1 97.19 21 PRO B C 1
ATOM 3418 O O . PRO B 1 21 ? 17.953 -17.891 -6.09 1 97.19 21 PRO B O 1
ATOM 3421 N N . ASP B 1 22 ? 18.375 -19.75 -4.938 1 96.38 22 ASP B N 1
ATOM 3422 C CA . ASP B 1 22 ? 19.562 -19.156 -4.324 1 96.38 22 ASP B CA 1
ATOM 3423 C C . ASP B 1 22 ? 20.578 -18.766 -5.379 1 96.38 22 ASP B C 1
ATOM 3425 O O . ASP B 1 22 ? 21.203 -17.703 -5.285 1 96.38 22 ASP B O 1
ATOM 3429 N N . LYS B 1 23 ? 20.734 -19.625 -6.348 1 97.19 23 LYS B N 1
ATOM 3430 C CA . LYS B 1 23 ? 21.656 -19.328 -7.441 1 97.19 23 LYS B CA 1
ATOM 3431 C C . LYS B 1 23 ? 21.125 -18.203 -8.312 1 97.19 23 LYS B C 1
ATOM 3433 O O . LYS B 1 23 ? 21.906 -17.375 -8.805 1 97.19 23 LYS B O 1
ATOM 3438 N N . ILE B 1 24 ? 19.875 -18.156 -8.508 1 97.62 24 ILE B N 1
ATOM 3439 C CA . ILE B 1 24 ? 19.25 -17.109 -9.32 1 97.62 24 ILE B CA 1
ATOM 3440 C C . ILE B 1 24 ? 19.406 -15.758 -8.633 1 97.62 24 ILE B C 1
ATOM 3442 O O . ILE B 1 24 ? 19.781 -14.773 -9.273 1 97.62 24 ILE B O 1
ATOM 3446 N N . TYR B 1 25 ? 19.188 -15.68 -7.301 1 97.75 25 TYR B N 1
ATOM 3447 C CA . TYR B 1 25 ? 19.359 -14.445 -6.543 1 97.75 25 TYR B CA 1
ATOM 3448 C C . TYR B 1 25 ? 20.797 -13.938 -6.652 1 97.75 25 TYR B C 1
ATOM 3450 O O . TYR B 1 25 ? 21.031 -12.742 -6.812 1 97.75 25 TYR B O 1
ATOM 3458 N N . GLU B 1 26 ? 21.703 -14.875 -6.527 1 97.56 26 GLU B N 1
ATOM 3459 C CA . GLU B 1 26 ? 23.109 -14.508 -6.645 1 97.56 26 GLU B CA 1
ATOM 3460 C C . GLU B 1 26 ? 23.422 -13.922 -8.016 1 97.56 26 GLU B C 1
ATOM 3462 O O . GLU B 1 26 ? 24.156 -12.938 -8.125 1 97.56 26 GLU B O 1
ATOM 3467 N N . GLN B 1 27 ? 22.859 -14.539 -9 1 97.88 27 GLN B N 1
ATOM 3468 C CA . GLN B 1 27 ? 23.047 -14.016 -10.352 1 97.88 27 GLN B CA 1
ATOM 3469 C C . GLN B 1 27 ? 22.453 -12.625 -10.5 1 97.88 27 GLN B C 1
ATOM 3471 O O . GLN B 1 27 ? 23.062 -11.742 -11.109 1 97.88 27 GLN B O 1
ATOM 3476 N N . PHE B 1 28 ? 21.297 -12.422 -10 1 98 28 PHE B N 1
ATOM 3477 C CA . PHE B 1 28 ? 20.656 -11.109 -10.039 1 98 28 PHE B CA 1
ATOM 3478 C C . PHE B 1 28 ? 21.531 -10.07 -9.336 1 98 28 PHE B C 1
ATOM 3480 O O . PHE B 1 28 ? 21.672 -8.945 -9.812 1 98 28 PHE B O 1
ATOM 3487 N N . ASP B 1 29 ? 22.062 -10.414 -8.195 1 97.75 29 ASP B N 1
ATOM 3488 C CA . ASP B 1 29 ? 22.938 -9.523 -7.441 1 97.75 29 ASP B CA 1
ATOM 3489 C C . ASP B 1 29 ? 24.156 -9.117 -8.266 1 97.75 29 ASP B C 1
ATOM 3491 O O . ASP B 1 29 ? 24.516 -7.938 -8.312 1 97.75 29 ASP B O 1
ATOM 3495 N N . GLN B 1 30 ? 24.734 -10.109 -8.883 1 97.56 30 GLN B N 1
ATOM 3496 C CA . GLN B 1 30 ? 25.906 -9.852 -9.719 1 97.56 30 GLN B CA 1
ATOM 3497 C C . GLN B 1 30 ? 25.547 -8.945 -10.891 1 97.56 30 GLN B C 1
ATOM 3499 O O . GLN B 1 30 ? 26.281 -8 -11.195 1 97.56 30 GLN B O 1
ATOM 3504 N N . LEU B 1 31 ? 24.453 -9.258 -11.523 1 98 31 LEU B N 1
ATOM 3505 C CA . LEU B 1 31 ? 24.016 -8.461 -12.672 1 98 31 LEU B CA 1
ATOM 3506 C C . LEU B 1 31 ? 23.688 -7.027 -12.25 1 98 31 LEU B C 1
ATOM 3508 O O . LEU B 1 31 ? 24.031 -6.078 -12.953 1 98 31 LEU B O 1
ATOM 3512 N N . ARG B 1 32 ? 23.031 -6.867 -11.164 1 97.38 32 ARG B N 1
ATOM 3513 C CA . ARG B 1 32 ? 22.672 -5.539 -10.68 1 97.38 32 ARG B CA 1
ATOM 3514 C C . ARG B 1 32 ? 23.922 -4.664 -10.531 1 97.38 32 ARG B C 1
ATOM 3516 O O . ARG B 1 32 ? 23.891 -3.473 -10.844 1 97.38 32 ARG B O 1
ATOM 3523 N N . ARG B 1 33 ? 25.016 -5.199 -10.07 1 95.69 33 ARG B N 1
ATOM 3524 C CA . ARG B 1 33 ? 26.25 -4.473 -9.82 1 95.69 33 ARG B CA 1
ATOM 3525 C C . ARG B 1 33 ? 27.016 -4.238 -11.125 1 95.69 33 ARG B C 1
ATOM 3527 O O . ARG B 1 33 ? 27.547 -3.15 -11.344 1 95.69 33 ARG B O 1
ATOM 3534 N N . LYS B 1 34 ? 27 -5.238 -12.031 1 96.31 34 LYS B N 1
ATOM 3535 C CA . LYS B 1 34 ? 27.953 -5.227 -13.141 1 96.31 34 LYS B CA 1
ATOM 3536 C C . LYS B 1 34 ? 27.266 -4.902 -14.461 1 96.31 34 LYS B C 1
ATOM 3538 O O . LYS B 1 34 ? 27.875 -4.34 -15.367 1 96.31 34 LYS B O 1
ATOM 3543 N N . CYS B 1 35 ? 26.078 -5.312 -14.578 1 97.19 35 CYS B N 1
ATOM 3544 C CA . CYS B 1 35 ? 25.328 -5.191 -15.82 1 97.19 35 CYS B CA 1
ATOM 3545 C C . CYS B 1 35 ? 23.844 -5.086 -15.555 1 97.19 35 CYS B C 1
ATOM 3547 O O . CYS B 1 35 ? 23.078 -5.992 -15.891 1 97.19 35 CYS B O 1
ATOM 3549 N N . PRO B 1 36 ? 23.375 -3.943 -15.062 1 97.12 36 PRO B N 1
ATOM 3550 C CA . PRO B 1 36 ? 22 -3.828 -14.578 1 97.12 36 PRO B CA 1
ATOM 3551 C C . PRO B 1 36 ? 20.969 -3.914 -15.711 1 97.12 36 PRO B C 1
ATOM 3553 O O . PRO B 1 36 ? 19.781 -4.086 -15.453 1 97.12 36 PRO B O 1
ATOM 3556 N N . VAL B 1 37 ? 21.406 -3.672 -16.953 1 98.19 37 VAL B N 1
ATOM 3557 C CA . VAL B 1 37 ? 20.641 -3.883 -18.172 1 98.19 37 VAL B CA 1
ATOM 3558 C C . VAL B 1 37 ? 21.281 -4.98 -19.016 1 98.19 37 VAL B C 1
ATOM 3560 O O . VAL B 1 37 ? 22.141 -4.703 -19.859 1 98.19 37 VAL B O 1
ATOM 3563 N N . ALA B 1 38 ? 20.781 -6.207 -18.812 1 98.25 38 ALA B N 1
ATOM 3564 C CA . ALA B 1 38 ? 21.469 -7.367 -19.391 1 98.25 38 ALA B CA 1
ATOM 3565 C C . ALA B 1 38 ? 2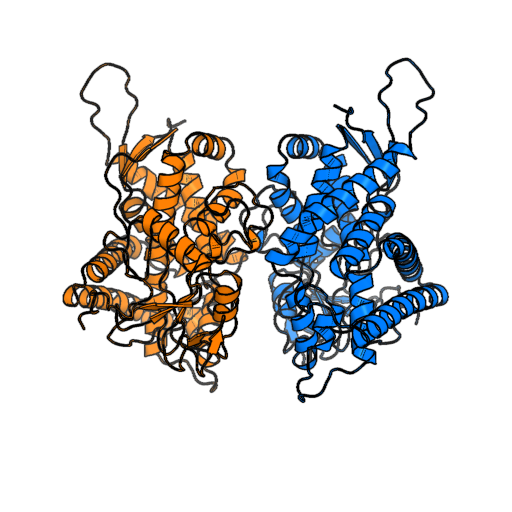0.625 -8.008 -20.484 1 98.25 38 ALA B C 1
ATOM 3567 O O . ALA B 1 38 ? 19.391 -7.855 -20.5 1 98.25 38 ALA B O 1
ATOM 3568 N N . HIS B 1 39 ? 21.25 -8.656 -21.391 1 97.94 39 HIS B N 1
ATOM 3569 C CA . HIS B 1 39 ? 20.562 -9.32 -22.484 1 97.94 39 HIS B CA 1
ATOM 3570 C C . HIS B 1 39 ? 21.031 -10.766 -22.641 1 97.94 39 HIS B C 1
ATOM 3572 O O . HIS B 1 39 ? 22.203 -11.07 -22.422 1 97.94 39 HIS B O 1
ATOM 3578 N N . THR B 1 40 ? 20.125 -11.641 -22.953 1 96.88 40 THR B N 1
ATOM 3579 C CA . THR B 1 40 ? 20.438 -13.008 -23.344 1 96.88 40 THR B CA 1
ATOM 3580 C C . THR B 1 40 ? 19.641 -13.414 -24.578 1 96.88 40 THR B C 1
ATOM 3582 O O . THR B 1 40 ? 18.531 -12.914 -24.781 1 96.88 40 THR B O 1
ATOM 3585 N N . SER B 1 41 ? 20.156 -14.266 -25.375 1 95 41 SER B N 1
ATOM 3586 C CA . SER B 1 41 ? 19.484 -14.766 -26.562 1 95 41 SER B CA 1
ATOM 3587 C C . SER B 1 41 ? 18.625 -15.984 -26.234 1 95 41 SER B C 1
ATOM 3589 O O . SER B 1 41 ? 17.844 -16.438 -27.062 1 95 41 SER B O 1
ATOM 3591 N N . GLN B 1 42 ? 18.766 -16.422 -25.031 1 92.12 42 GLN B N 1
ATOM 3592 C CA . GLN B 1 42 ? 18 -17.609 -24.641 1 92.12 42 GLN B CA 1
ATOM 3593 C C . GLN B 1 42 ? 16.5 -17.312 -24.641 1 92.12 42 GLN B C 1
ATOM 3595 O O . GLN B 1 42 ? 16.078 -16.172 -24.438 1 92.12 42 GLN B O 1
ATOM 3600 N N . THR B 1 43 ? 15.688 -18.391 -24.922 1 87.94 43 THR B N 1
ATOM 3601 C CA . THR B 1 43 ? 14.234 -18.328 -24.938 1 87.94 43 THR B CA 1
ATOM 3602 C C . THR B 1 43 ? 13.75 -17.281 -25.938 1 87.94 43 THR B C 1
ATOM 3604 O O . THR B 1 43 ? 12.789 -16.562 -25.688 1 87.94 43 THR B O 1
ATOM 3607 N N . GLY B 1 44 ? 14.461 -17.094 -26.984 1 88.06 44 GLY B N 1
ATOM 3608 C CA . GLY B 1 44 ? 14.078 -16.172 -28.047 1 88.06 44 GLY B CA 1
ATOM 3609 C C . GLY B 1 44 ? 14.648 -14.781 -27.859 1 88.06 44 GLY B C 1
ATOM 3610 O O . GLY B 1 44 ? 14.422 -13.898 -28.688 1 88.06 44 GLY B O 1
ATOM 3611 N N . GLY B 1 45 ? 15.352 -14.578 -26.797 1 93.81 45 GLY B N 1
ATOM 3612 C CA . GLY B 1 45 ? 16.016 -13.305 -26.547 1 93.81 45 GLY B CA 1
ATOM 3613 C C . GLY B 1 45 ? 15.172 -12.344 -25.734 1 93.81 45 GLY B C 1
ATOM 3614 O O . GLY B 1 45 ? 13.984 -12.156 -26.016 1 93.81 45 GLY B O 1
ATOM 3615 N N . PHE B 1 46 ? 15.766 -11.789 -24.719 1 96.38 46 PHE B N 1
ATOM 3616 C CA . PHE B 1 46 ? 15.094 -10.789 -23.906 1 96.38 46 PHE B CA 1
ATOM 3617 C C . PHE B 1 46 ? 16.094 -9.992 -23.078 1 96.38 46 PHE B C 1
ATOM 3619 O O . PHE B 1 46 ? 17.234 -10.438 -22.875 1 96.38 46 PHE B O 1
ATOM 3626 N N . TRP B 1 47 ? 15.688 -8.773 -22.75 1 97.94 47 TRP B N 1
ATOM 3627 C CA . TRP B 1 47 ? 16.438 -7.93 -21.828 1 97.94 47 TRP B CA 1
ATOM 3628 C C . TRP B 1 47 ? 15.961 -8.141 -20.391 1 97.94 47 TRP B C 1
ATOM 3630 O O . TRP B 1 47 ? 14.82 -8.523 -20.156 1 97.94 47 TRP B O 1
ATOM 3640 N N . LEU B 1 48 ? 16.906 -7.922 -19.438 1 98.06 48 LEU B N 1
ATOM 3641 C CA . LEU B 1 48 ? 16.625 -8.133 -18.016 1 98.06 48 LEU B CA 1
ATOM 3642 C C . LEU B 1 48 ? 17.031 -6.91 -17.203 1 98.06 48 LEU B C 1
ATOM 3644 O O . LEU B 1 48 ? 18.172 -6.457 -17.281 1 98.06 48 LEU B O 1
ATOM 3648 N N . LEU B 1 49 ? 16.031 -6.32 -16.484 1 98.31 49 LEU B N 1
ATOM 3649 C CA . LEU B 1 49 ? 16.297 -5.242 -15.531 1 98.31 49 LEU B CA 1
ATOM 3650 C C . LEU B 1 49 ? 16.406 -5.785 -14.109 1 98.31 49 LEU B C 1
ATOM 3652 O O . LEU B 1 49 ? 15.578 -6.602 -13.695 1 98.31 49 LEU B O 1
ATOM 3656 N N . THR B 1 50 ? 17.422 -5.305 -13.32 1 97.81 50 THR B N 1
ATOM 3657 C CA . THR B 1 50 ? 17.609 -5.875 -11.992 1 97.81 50 THR B CA 1
ATOM 3658 C C . THR B 1 50 ? 17.516 -4.797 -10.914 1 97.81 50 THR B C 1
ATOM 3660 O O . THR B 1 50 ? 17.312 -5.102 -9.734 1 97.81 50 THR B O 1
ATOM 3663 N N . ARG B 1 51 ? 17.656 -3.557 -11.297 1 97.69 51 ARG B N 1
ATOM 3664 C CA . ARG B 1 51 ? 17.625 -2.49 -10.297 1 97.69 51 ARG B CA 1
ATOM 3665 C C . ARG B 1 51 ? 16.172 -2.08 -10 1 97.69 51 ARG B C 1
ATOM 3667 O O . ARG B 1 51 ? 15.352 -2.002 -10.906 1 97.69 51 ARG B O 1
ATOM 3674 N N . TYR B 1 52 ? 15.93 -1.771 -8.75 1 97.75 52 TYR B N 1
ATOM 3675 C CA . TYR B 1 52 ? 14.594 -1.447 -8.25 1 97.75 52 TYR B CA 1
ATOM 3676 C C . TYR B 1 52 ? 13.969 -0.318 -9.062 1 97.75 52 TYR B C 1
ATOM 3678 O O . TYR B 1 52 ? 12.859 -0.46 -9.578 1 97.75 52 TYR B O 1
ATOM 3686 N N . ASP B 1 53 ? 14.695 0.739 -9.234 1 95.12 53 ASP B N 1
ATOM 3687 C CA . ASP B 1 53 ? 14.141 1.929 -9.875 1 95.12 53 ASP B CA 1
ATOM 3688 C C . ASP B 1 53 ? 13.805 1.658 -11.336 1 95.12 53 ASP B C 1
ATOM 3690 O O . ASP B 1 53 ? 12.805 2.16 -11.852 1 95.12 53 ASP B O 1
ATOM 3694 N N . ASP B 1 54 ? 14.625 0.914 -12 1 97.12 54 ASP B N 1
ATOM 3695 C CA . ASP B 1 54 ? 14.391 0.582 -13.398 1 97.12 54 ASP B CA 1
ATOM 3696 C C . ASP B 1 54 ? 13.164 -0.305 -13.562 1 97.12 54 ASP B C 1
ATOM 3698 O O . ASP B 1 54 ? 12.328 -0.074 -14.445 1 97.12 54 ASP B O 1
ATOM 3702 N N . VAL B 1 55 ? 13.086 -1.321 -12.711 1 97.81 55 VAL B N 1
ATOM 3703 C CA . VAL B 1 55 ? 11.969 -2.254 -12.75 1 97.81 55 VAL B CA 1
ATOM 3704 C C . VAL B 1 55 ? 10.664 -1.512 -12.453 1 97.81 55 VAL B C 1
ATOM 3706 O O . VAL B 1 55 ? 9.68 -1.671 -13.172 1 97.81 55 VAL B O 1
ATOM 3709 N N . LYS B 1 56 ? 10.68 -0.723 -11.438 1 96.69 56 LYS B N 1
ATOM 3710 C CA . LYS B 1 56 ? 9.5 0.047 -11.062 1 96.69 56 LYS B CA 1
ATOM 3711 C C . LYS B 1 56 ? 9.07 0.984 -12.188 1 96.69 56 LYS B C 1
ATOM 3713 O O . LYS B 1 56 ? 7.875 1.102 -12.477 1 96.69 56 LYS B O 1
ATOM 3718 N N . ARG B 1 57 ? 10 1.66 -12.797 1 94.06 57 ARG B N 1
ATOM 3719 C CA . ARG B 1 57 ? 9.703 2.568 -13.898 1 94.06 57 ARG B CA 1
ATOM 3720 C C . ARG B 1 57 ? 9.07 1.822 -15.07 1 94.06 57 ARG B C 1
ATOM 3722 O O . ARG B 1 57 ? 8.07 2.275 -15.633 1 94.06 57 ARG B O 1
ATOM 3729 N N . ALA B 1 58 ? 9.648 0.734 -15.422 1 96.62 58 ALA B N 1
ATOM 3730 C CA . ALA B 1 58 ? 9.125 -0.05 -16.531 1 96.62 58 ALA B CA 1
ATOM 3731 C C . ALA B 1 58 ? 7.711 -0.544 -16.234 1 96.62 58 ALA B C 1
ATOM 3733 O O . ALA B 1 58 ? 6.852 -0.552 -17.125 1 96.62 58 ALA B O 1
ATOM 3734 N N . ALA B 1 59 ? 7.488 -0.946 -15.055 1 96.06 59 ALA B N 1
ATOM 3735 C CA . ALA B 1 59 ? 6.184 -1.459 -14.656 1 96.06 59 ALA B CA 1
ATOM 3736 C C . ALA B 1 59 ? 5.133 -0.35 -14.656 1 96.06 59 ALA B C 1
ATOM 3738 O O . ALA B 1 59 ? 3.957 -0.6 -14.922 1 96.06 59 ALA B O 1
ATOM 3739 N N . SER B 1 60 ? 5.555 0.85 -14.422 1 93.5 60 SER B N 1
ATOM 3740 C CA . SER B 1 60 ? 4.629 1.957 -14.219 1 93.5 60 SER B CA 1
ATOM 3741 C C . SER B 1 60 ? 4.359 2.699 -15.523 1 93.5 60 SER B C 1
ATOM 3743 O O . SER B 1 60 ? 3.285 3.277 -15.703 1 93.5 60 SER B O 1
ATOM 3745 N N . ALA B 1 61 ? 5.328 2.742 -16.422 1 92.69 61 ALA B N 1
ATOM 3746 C CA . ALA B 1 61 ? 5.223 3.523 -17.656 1 92.69 61 ALA B CA 1
ATOM 3747 C C . ALA B 1 61 ? 4.477 2.744 -18.734 1 92.69 61 ALA B C 1
ATOM 3749 O O . ALA B 1 61 ? 5.055 2.404 -19.766 1 92.69 61 ALA B O 1
ATOM 3750 N N . THR B 1 62 ? 3.215 2.635 -18.594 1 91.5 62 THR B N 1
ATOM 3751 C CA . THR B 1 62 ? 2.398 1.754 -19.422 1 91.5 62 THR B CA 1
ATOM 3752 C C . THR B 1 62 ? 2.275 2.301 -20.844 1 91.5 62 THR B C 1
ATOM 3754 O O . THR B 1 62 ? 1.928 1.567 -21.766 1 91.5 62 THR B O 1
ATOM 3757 N N . ASP B 1 63 ? 2.564 3.523 -21 1 90.75 63 ASP B N 1
ATOM 3758 C CA . ASP B 1 63 ? 2.516 4.109 -22.328 1 90.75 63 ASP B CA 1
ATOM 3759 C C . ASP B 1 63 ? 3.762 3.746 -23.141 1 90.75 63 ASP B C 1
ATOM 3761 O O . ASP B 1 63 ? 3.766 3.854 -24.375 1 90.75 63 ASP B O 1
ATOM 3765 N N . THR B 1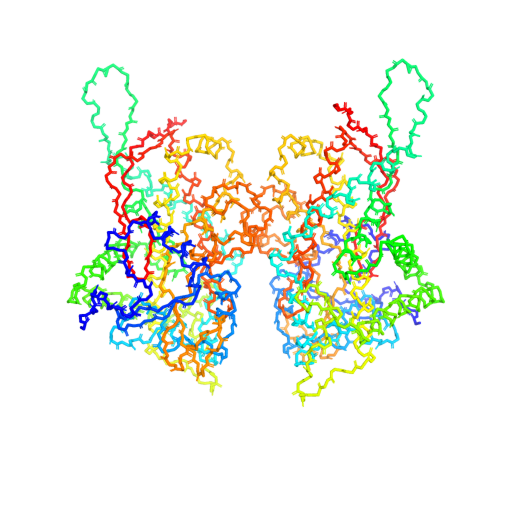 64 ? 4.762 3.383 -22.469 1 94.31 64 THR B N 1
ATOM 3766 C CA . THR B 1 64 ? 6.035 3.066 -23.094 1 94.31 64 THR B CA 1
ATOM 3767 C C . THR B 1 64 ? 6.258 1.557 -23.141 1 94.31 64 THR B C 1
ATOM 3769 O O . THR B 1 64 ? 6.625 1.006 -24.188 1 94.31 64 THR B O 1
ATOM 3772 N N . PHE B 1 65 ? 6.027 0.935 -22.047 1 96.75 65 PHE B N 1
ATOM 3773 C CA . PHE B 1 65 ? 6.215 -0.503 -21.891 1 96.75 65 PHE B CA 1
ATOM 3774 C C . PHE B 1 65 ? 4.875 -1.228 -21.906 1 96.75 65 PHE B C 1
ATOM 3776 O O . PHE B 1 65 ? 4.117 -1.165 -20.938 1 96.75 65 PHE B O 1
ATOM 3783 N N . ILE B 1 66 ? 4.625 -2.01 -22.969 1 95.62 66 ILE B N 1
ATOM 3784 C CA . ILE B 1 66 ? 3.285 -2.557 -23.156 1 95.62 66 ILE B CA 1
ATOM 3785 C C . ILE B 1 66 ? 3.299 -4.059 -22.891 1 95.62 66 ILE B C 1
ATOM 3787 O O . ILE B 1 66 ? 4.328 -4.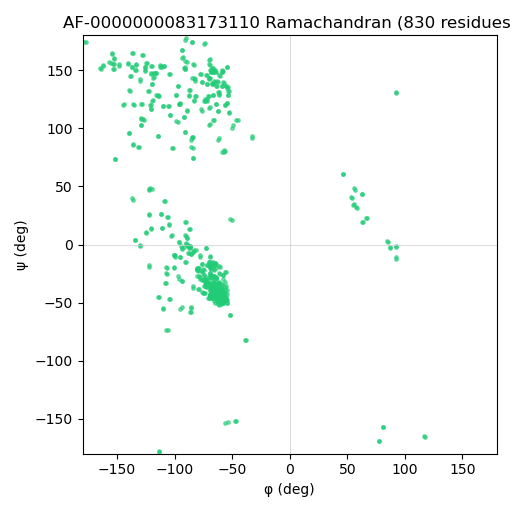719 -23.047 1 95.62 66 ILE B O 1
ATOM 3791 N N . SER B 1 67 ? 2.186 -4.57 -22.5 1 93.88 67 SER B N 1
ATOM 3792 C CA . SER B 1 67 ? 2.025 -5.98 -22.156 1 93.88 67 SER B CA 1
ATOM 3793 C C . SER B 1 67 ? 1.403 -6.762 -23.312 1 93.88 67 SER B C 1
ATOM 3795 O O . SER B 1 67 ? 1.431 -7.992 -23.328 1 93.88 67 SER B O 1
ATOM 3797 N N . SER B 1 68 ? 0.917 -6.141 -24.312 1 92.06 68 SER B N 1
ATOM 3798 C CA . SER B 1 68 ? 0.085 -6.75 -25.359 1 92.06 68 SER B CA 1
ATOM 3799 C C . SER B 1 68 ? 0.92 -7.602 -26.297 1 92.06 68 SER B C 1
ATOM 3801 O O . SER B 1 68 ? 0.381 -8.445 -27.031 1 92.06 68 SER B O 1
ATOM 3803 N N . VAL B 1 69 ? 2.244 -7.359 -26.375 1 92.06 69 VAL B N 1
ATOM 3804 C CA . VAL B 1 69 ? 3.098 -8.148 -27.25 1 92.06 69 VAL B CA 1
ATOM 3805 C C . VAL B 1 69 ? 3.561 -9.414 -26.531 1 92.06 69 VAL B C 1
ATOM 3807 O O . VAL B 1 69 ? 3.27 -10.531 -26.969 1 92.06 69 VAL B O 1
ATOM 3810 N N . LYS B 1 70 ? 4.223 -9.273 -25.406 1 91.62 70 LYS B N 1
ATOM 3811 C CA . LYS B 1 70 ? 4.637 -10.344 -24.5 1 91.62 70 LYS B CA 1
ATOM 3812 C C . LYS B 1 70 ? 4.449 -9.945 -23.047 1 91.62 70 LYS B C 1
ATOM 3814 O O . LYS B 1 70 ? 4.863 -8.859 -22.641 1 91.62 70 LYS B O 1
ATOM 3819 N N . ALA B 1 71 ? 3.855 -10.883 -22.359 1 91.25 71 ALA B N 1
ATOM 3820 C CA . ALA B 1 71 ? 3.623 -10.586 -20.938 1 91.25 71 ALA B CA 1
ATOM 3821 C C . ALA B 1 71 ? 4.566 -11.391 -20.047 1 91.25 71 ALA B C 1
ATOM 3823 O O . ALA B 1 71 ? 4.789 -11.023 -18.891 1 91.25 71 ALA B O 1
ATOM 3824 N N . VAL B 1 72 ? 5.117 -12.477 -20.609 1 90.38 72 VAL B N 1
ATOM 3825 C CA . VAL B 1 72 ? 6.031 -13.32 -19.844 1 90.38 72 VAL B CA 1
ATOM 3826 C C . VAL B 1 72 ? 7.082 -13.93 -20.781 1 90.38 72 VAL B C 1
ATOM 3828 O O . VAL B 1 72 ? 6.863 -14.016 -22 1 90.38 72 VAL B O 1
ATOM 3831 N N . ILE B 1 73 ? 8.172 -14.203 -20.172 1 89.94 73 ILE B N 1
ATOM 3832 C CA . ILE B 1 73 ? 9.227 -14.961 -20.828 1 89.94 73 ILE B CA 1
ATOM 3833 C C . ILE B 1 73 ? 9.414 -16.312 -20.125 1 89.94 73 ILE B C 1
ATOM 3835 O O . ILE B 1 73 ? 9.633 -16.359 -18.922 1 89.94 73 ILE B O 1
ATOM 3839 N N . PRO B 1 74 ? 9.414 -17.406 -20.781 1 87 74 PRO B N 1
ATOM 3840 C CA . PRO B 1 74 ? 9.008 -17.531 -22.188 1 87 74 PRO B CA 1
ATOM 3841 C C . PRO B 1 74 ? 7.516 -17.266 -22.391 1 87 74 PRO B C 1
ATOM 3843 O O . PRO B 1 74 ? 6.723 -17.391 -21.453 1 87 74 PRO B O 1
ATOM 3846 N N . SER B 1 75 ? 7.18 -16.812 -23.547 1 82.31 75 SER B N 1
ATOM 3847 C CA . SER B 1 75 ? 5.789 -16.516 -23.875 1 82.31 75 SER B CA 1
ATOM 3848 C C . SER B 1 75 ? 5.105 -17.719 -24.516 1 82.31 75 SER B C 1
ATOM 3850 O O . SER B 1 75 ? 5.77 -18.609 -25.062 1 82.31 75 SER B O 1
ATOM 3852 N N . ASP B 1 76 ? 3.775 -17.734 -24.281 1 73.38 76 ASP B N 1
ATOM 3853 C CA . ASP B 1 76 ? 2.988 -18.734 -25 1 73.38 76 ASP B CA 1
ATOM 3854 C C . ASP B 1 76 ? 3.186 -18.609 -26.516 1 73.38 76 ASP B C 1
ATOM 3856 O O . ASP B 1 76 ? 2.887 -17.562 -27.094 1 73.38 76 ASP B O 1
ATOM 3860 N N . PRO B 1 77 ? 3.645 -19.656 -27.016 1 65.38 77 PRO B N 1
ATOM 3861 C CA . PRO B 1 77 ? 3.943 -19.578 -28.453 1 65.38 77 PRO B CA 1
ATOM 3862 C C . PRO B 1 77 ? 2.691 -19.391 -29.297 1 65.38 77 PRO B C 1
ATOM 3864 O O . PRO B 1 77 ? 2.789 -18.984 -30.453 1 65.38 77 PRO B O 1
ATOM 3867 N N . ARG B 1 78 ? 1.552 -19.75 -28.719 1 67.75 78 ARG B N 1
ATOM 3868 C CA . ARG B 1 78 ? 0.327 -19.641 -29.5 1 67.75 78 ARG B CA 1
ATOM 3869 C C . ARG B 1 78 ? -0.156 -18.203 -29.562 1 67.75 78 ARG B C 1
ATOM 3871 O O . ARG B 1 78 ? -1.019 -17.859 -30.375 1 67.75 78 ARG B O 1
ATOM 3878 N N . GLY B 1 79 ? 0.434 -17.391 -28.781 1 65.31 79 GLY B N 1
ATOM 3879 C CA . GLY B 1 79 ? 0.117 -15.969 -28.812 1 65.31 79 GLY B CA 1
ATOM 3880 C C . GLY B 1 79 ? -1.287 -15.664 -28.328 1 65.31 79 GLY B C 1
ATOM 3881 O O . GLY B 1 79 ? -1.889 -14.664 -28.734 1 65.31 79 GLY B O 1
ATOM 3882 N N . ILE B 1 80 ? -1.851 -16.484 -27.578 1 71.19 80 ILE B N 1
ATOM 3883 C CA . ILE B 1 80 ? -3.221 -16.281 -27.125 1 71.19 80 ILE B CA 1
ATOM 3884 C C . ILE B 1 80 ? -3.27 -15.133 -26.125 1 71.19 80 ILE B C 1
ATOM 3886 O O . ILE B 1 80 ? -2.461 -15.07 -25.188 1 71.19 80 ILE B O 1
ATOM 3890 N N . ARG B 1 81 ? -4.172 -14.242 -26.453 1 69.38 81 ARG B N 1
ATOM 3891 C CA . ARG B 1 81 ? -4.383 -13.094 -25.594 1 69.38 81 ARG B CA 1
ATOM 3892 C C . ARG B 1 81 ? -5.414 -13.398 -24.5 1 69.38 81 ARG B C 1
ATOM 3894 O O . ARG B 1 81 ? -6.516 -13.859 -24.797 1 69.38 81 ARG B O 1
ATOM 3901 N N . ARG B 1 82 ? -5.07 -13.148 -23.344 1 86.62 82 ARG B N 1
ATOM 3902 C CA . ARG B 1 82 ? -5.973 -13.328 -22.219 1 86.62 82 ARG B CA 1
ATOM 3903 C C . ARG B 1 82 ? -6.027 -12.078 -21.344 1 86.62 82 ARG B C 1
ATOM 3905 O O . ARG B 1 82 ? -5.176 -11.875 -20.484 1 86.62 82 ARG B O 1
ATOM 3912 N N . PRO B 1 83 ? -7.109 -11.336 -21.516 1 89.88 83 PRO B N 1
ATOM 3913 C CA . PRO B 1 83 ? -7.223 -10.133 -20.688 1 89.88 83 PRO B CA 1
ATOM 3914 C C . PRO B 1 83 ? -7.43 -10.445 -19.203 1 89.88 83 PRO B C 1
ATOM 3916 O O . PRO B 1 83 ? -7.949 -11.508 -18.859 1 89.88 83 PRO B O 1
ATOM 3919 N N . PRO B 1 84 ? -6.934 -9.531 -18.391 1 91.44 84 PRO B N 1
ATOM 3920 C CA . PRO B 1 84 ? -6.324 -8.25 -18.75 1 91.44 84 PRO B CA 1
ATOM 3921 C C . PRO B 1 84 ? -4.82 -8.367 -19 1 91.44 84 PRO B C 1
ATOM 3923 O O . PRO B 1 84 ? -4.191 -7.402 -19.438 1 91.44 84 PRO B O 1
ATOM 3926 N N . LEU B 1 85 ? -4.219 -9.469 -18.875 1 87.38 85 LEU B N 1
ATOM 3927 C CA . LEU B 1 85 ? -2.77 -9.648 -18.859 1 87.38 85 LEU B CA 1
ATOM 3928 C C . LEU B 1 85 ? -2.152 -9.203 -20.188 1 87.38 85 LEU B C 1
ATOM 3930 O O . LEU B 1 85 ? -1.165 -8.461 -20.188 1 87.38 85 LEU B O 1
ATOM 3934 N N . ASN B 1 86 ? -2.727 -9.484 -21.281 1 89.81 86 ASN B N 1
ATOM 3935 C CA . ASN B 1 86 ? -2.119 -9.234 -22.578 1 89.81 86 ASN B CA 1
ATOM 3936 C C . ASN B 1 86 ? -2.775 -8.055 -23.281 1 89.81 86 ASN B C 1
ATOM 3938 O O . ASN B 1 86 ? -2.84 -8.016 -24.516 1 89.81 86 ASN B O 1
ATOM 3942 N N . THR B 1 87 ? -3.355 -7.219 -22.547 1 91.38 87 THR B N 1
ATOM 3943 C CA . THR B 1 87 ? -3.955 -6.012 -23.109 1 91.38 87 THR B CA 1
ATOM 3944 C C . THR B 1 87 ? -3.387 -4.766 -22.438 1 91.38 87 THR B C 1
ATOM 3946 O O . THR B 1 87 ? -2.82 -4.848 -21.344 1 91.38 87 THR B O 1
ATOM 3949 N N . ASP B 1 88 ? -3.48 -3.729 -23.156 1 93.62 88 ASP B N 1
ATOM 3950 C CA . ASP B 1 88 ? -3.088 -2.432 -22.609 1 93.62 88 ASP B CA 1
ATOM 3951 C C . ASP B 1 88 ? -4.262 -1.453 -22.609 1 93.62 88 ASP B C 1
ATOM 3953 O O . ASP B 1 88 ? -5.195 -1.605 -23.406 1 93.62 88 ASP B O 1
ATOM 3957 N N . PRO B 1 89 ? -4.227 -0.441 -21.656 1 90.81 89 PRO B N 1
ATOM 3958 C CA . PRO B 1 89 ? -5.277 0.576 -21.766 1 90.81 89 PRO B CA 1
ATOM 3959 C C . PRO B 1 89 ? -5.332 1.238 -23.141 1 90.81 89 PRO B C 1
ATOM 3961 O O . PRO B 1 89 ? -4.293 1.445 -23.766 1 90.81 89 PRO B O 1
ATOM 3964 N N . PRO B 1 90 ? -6.562 1.391 -23.641 1 92.19 90 PRO B N 1
ATOM 3965 C CA . PRO B 1 90 ? -7.84 1.354 -22.938 1 92.19 90 PRO B CA 1
ATOM 3966 C C . PRO B 1 90 ? -8.5 -0.022 -22.984 1 92.19 90 PRO B C 1
ATOM 3968 O O . PRO B 1 90 ? -9.453 -0.278 -22.234 1 92.19 90 PRO B O 1
ATOM 3971 N N . ALA B 1 91 ? -8.008 -0.91 -23.781 1 92.31 91 ALA B N 1
ATOM 3972 C CA . ALA B 1 91 ? -8.625 -2.23 -23.922 1 92.31 91 ALA B CA 1
ATOM 3973 C C . ALA B 1 91 ? -8.539 -3.008 -22.609 1 92.31 91 ALA B C 1
ATOM 3975 O O . ALA B 1 91 ? -9.406 -3.83 -22.312 1 92.31 91 ALA B O 1
ATOM 3976 N N . HIS B 1 92 ? -7.57 -2.736 -21.859 1 94.62 92 HIS B N 1
ATOM 3977 C CA . HIS B 1 92 ? -7.289 -3.379 -20.578 1 94.62 92 HIS B CA 1
ATOM 3978 C C . HIS B 1 92 ? -8.32 -2.984 -19.531 1 94.62 92 HIS B C 1
ATOM 3980 O O . HIS B 1 92 ? -8.727 -3.812 -18.719 1 94.62 92 HIS B O 1
ATOM 3986 N N . THR B 1 93 ? -8.836 -1.871 -19.531 1 94.12 93 THR B N 1
ATOM 3987 C CA . THR B 1 93 ? -9.477 -1.164 -18.422 1 94.12 93 THR B CA 1
ATOM 3988 C C . THR B 1 93 ? -10.789 -1.842 -18.031 1 94.12 93 THR B C 1
ATOM 3990 O O . THR B 1 93 ? -11.055 -2.064 -16.859 1 94.12 93 THR B O 1
ATOM 3993 N N . PRO B 1 94 ? -11.617 -2.234 -19.016 1 95.25 94 PRO B N 1
ATOM 3994 C CA . PRO B 1 94 ? -12.891 -2.83 -18.609 1 95.25 94 PRO B CA 1
ATOM 3995 C C . PRO B 1 94 ? -12.719 -4.141 -17.844 1 95.25 94 PRO B C 1
ATOM 3997 O O . PRO B 1 94 ? -13.461 -4.414 -16.906 1 95.25 94 PRO B O 1
ATOM 4000 N N . TYR B 1 95 ? -11.766 -4.898 -18.203 1 96.62 95 TYR B N 1
ATOM 4001 C CA . TYR B 1 95 ? -11.523 -6.164 -17.531 1 96.62 95 TYR B CA 1
ATOM 4002 C C . TYR B 1 95 ? -11.023 -5.938 -16.109 1 96.62 95 TYR B C 1
ATOM 4004 O O . TYR B 1 95 ? -11.492 -6.582 -15.172 1 96.62 95 TYR B O 1
ATOM 4012 N N . ARG B 1 96 ?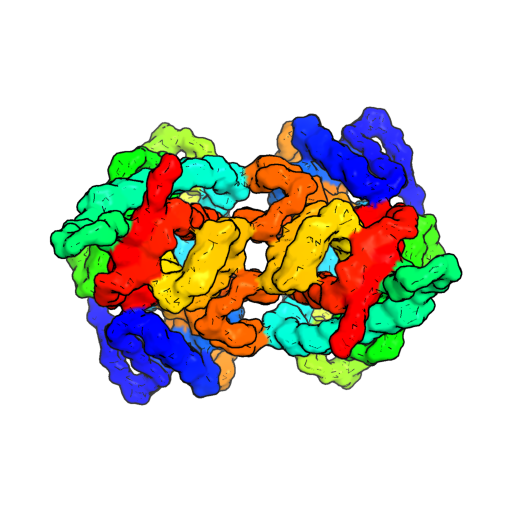 -10.109 -5 -16 1 95.62 96 ARG B N 1
ATOM 4013 C CA . ARG B 1 96 ? -9.562 -4.68 -14.695 1 95.62 96 ARG B CA 1
ATOM 4014 C C . ARG B 1 96 ? -10.641 -4.117 -13.773 1 95.62 96 ARG B C 1
ATOM 4016 O O . ARG B 1 96 ? -10.711 -4.477 -12.594 1 95.62 96 ARG B O 1
ATOM 4023 N N . THR B 1 97 ? -11.438 -3.295 -14.289 1 93.81 97 THR B N 1
ATOM 4024 C CA . THR B 1 97 ? -12.531 -2.701 -13.523 1 93.81 97 THR B CA 1
ATOM 4025 C C . THR B 1 97 ? -13.461 -3.783 -12.984 1 93.81 97 THR B C 1
ATOM 4027 O O . THR B 1 97 ? -13.828 -3.762 -11.805 1 93.81 97 THR B O 1
ATOM 4030 N N . ALA B 1 98 ? -13.781 -4.656 -13.82 1 96.56 98 ALA B N 1
ATOM 4031 C CA . ALA B 1 98 ? -14.695 -5.734 -13.453 1 96.56 98 ALA B CA 1
ATOM 4032 C C . ALA B 1 98 ? -14.109 -6.586 -12.328 1 96.56 98 ALA B C 1
ATOM 4034 O O . ALA B 1 98 ? -14.805 -6.918 -11.367 1 96.56 98 ALA B O 1
ATOM 4035 N N . LEU B 1 99 ? -12.883 -6.941 -12.461 1 96.62 99 LEU B N 1
ATOM 4036 C CA . LEU B 1 99 ? -12.258 -7.801 -11.461 1 96.62 99 LEU B CA 1
ATOM 4037 C C . LEU B 1 99 ? -12.078 -7.059 -10.141 1 96.62 99 LEU B C 1
ATOM 4039 O O . LEU B 1 99 ? -12.383 -7.602 -9.078 1 96.62 99 LEU B O 1
ATOM 4043 N N . ASP B 1 100 ? -11.633 -5.852 -10.195 1 94.5 100 ASP B N 1
ATOM 4044 C CA . ASP B 1 100 ? -11.422 -5.047 -9 1 94.5 100 ASP B CA 1
ATOM 4045 C C . ASP B 1 100 ? -12.719 -4.883 -8.219 1 94.5 100 ASP B C 1
ATOM 4047 O O . ASP B 1 100 ? -12.711 -4.836 -6.984 1 94.5 100 ASP B O 1
ATOM 4051 N N . ARG B 1 101 ? -13.805 -4.797 -8.906 1 94.19 101 ARG B N 1
ATOM 4052 C CA . ARG B 1 101 ? -15.125 -4.629 -8.312 1 94.19 101 ARG B CA 1
ATOM 4053 C C . ARG B 1 101 ? -15.445 -5.762 -7.344 1 94.19 101 ARG B C 1
ATOM 4055 O O . ARG B 1 101 ? -16.141 -5.555 -6.344 1 94.19 101 ARG B O 1
ATOM 4062 N N . THR B 1 102 ? -14.859 -6.863 -7.562 1 96.38 102 THR B N 1
ATOM 4063 C CA . THR B 1 102 ? -15.203 -8.047 -6.777 1 96.38 102 THR B CA 1
ATOM 4064 C C . THR B 1 102 ? -14.141 -8.32 -5.719 1 96.38 102 THR B C 1
ATOM 4066 O O . THR B 1 102 ? -14.164 -9.375 -5.07 1 96.38 102 THR B O 1
ATOM 4069 N N . LEU B 1 103 ? -13.195 -7.395 -5.566 1 95.81 103 LEU B N 1
ATOM 4070 C CA . LEU B 1 103 ? -12.109 -7.582 -4.613 1 95.81 103 LEU B CA 1
ATOM 4071 C C . LEU B 1 103 ? -12.078 -6.449 -3.594 1 95.81 103 LEU B C 1
ATOM 4073 O O . LEU B 1 103 ? -11.039 -6.176 -2.99 1 95.81 103 LEU B O 1
ATOM 4077 N N . LYS B 1 104 ? -13.203 -5.898 -3.42 1 92.5 104 LYS B N 1
ATOM 4078 C CA . LYS B 1 104 ? -13.336 -4.832 -2.434 1 92.5 104 LYS B CA 1
ATOM 4079 C C . LYS B 1 104 ? -13.211 -5.371 -1.014 1 92.5 104 LYS B C 1
ATOM 4081 O O . LYS B 1 104 ? -13.516 -6.539 -0.759 1 92.5 104 LYS B O 1
ATOM 4086 N N . PRO B 1 105 ? -12.82 -4.559 -0.102 1 89.94 105 PRO B N 1
ATOM 4087 C CA . PRO B 1 105 ? -12.562 -4.996 1.272 1 89.94 105 PRO B CA 1
ATOM 4088 C C . PRO B 1 105 ? -13.781 -5.633 1.93 1 89.94 105 PRO B C 1
ATOM 4090 O O . PRO B 1 105 ? -13.656 -6.633 2.641 1 89.94 105 PRO B O 1
ATOM 4093 N N . ALA B 1 106 ? -14.945 -5.082 1.701 1 88.81 106 ALA B N 1
ATOM 4094 C CA . ALA B 1 106 ? -16.156 -5.641 2.305 1 88.81 106 ALA B CA 1
ATOM 4095 C C . ALA B 1 106 ? -16.391 -7.074 1.843 1 88.81 106 ALA B C 1
ATOM 4097 O O . ALA B 1 106 ? -16.781 -7.934 2.637 1 88.81 106 ALA B O 1
ATOM 4098 N N . ARG B 1 107 ? -16.172 -7.297 0.603 1 93.56 107 ARG B N 1
ATOM 4099 C CA . ARG B 1 107 ? -16.328 -8.648 0.075 1 93.56 107 ARG B CA 1
ATOM 4100 C C . ARG B 1 107 ? -15.258 -9.586 0.643 1 93.56 107 ARG B C 1
ATOM 4102 O O . ARG B 1 107 ? -15.562 -10.727 0.998 1 93.56 107 ARG B O 1
ATOM 4109 N N . LEU B 1 108 ? -14.062 -9.148 0.669 1 94.81 108 LEU B N 1
ATOM 4110 C CA . LEU B 1 108 ? -12.977 -9.953 1.217 1 94.81 108 LEU B CA 1
ATOM 4111 C C . LEU B 1 108 ? -13.258 -10.336 2.666 1 94.81 108 LEU B C 1
ATOM 4113 O O . LEU B 1 108 ? -12.977 -11.461 3.084 1 94.81 108 LEU B O 1
ATOM 4117 N N . LYS B 1 109 ? -13.758 -9.375 3.396 1 90.19 109 LYS B N 1
ATOM 4118 C CA . LYS B 1 109 ? -14.125 -9.656 4.781 1 90.19 109 LYS B CA 1
ATOM 4119 C C . LYS B 1 109 ? -15.102 -10.82 4.867 1 90.19 109 LYS B C 1
ATOM 4121 O O . LYS B 1 109 ? -14.992 -11.664 5.762 1 90.19 109 LYS B O 1
ATOM 4126 N N . ARG B 1 110 ? -15.977 -10.922 3.922 1 92.69 110 ARG B N 1
ATOM 4127 C CA . ARG B 1 110 ? -16.969 -11.984 3.908 1 92.69 110 ARG B CA 1
ATOM 4128 C C . ARG B 1 110 ? -16.344 -13.312 3.479 1 92.69 110 ARG B C 1
ATOM 4130 O O . ARG B 1 110 ? -16.781 -14.375 3.918 1 92.69 110 ARG B O 1
ATOM 4137 N N . LEU B 1 111 ? -15.359 -13.273 2.674 1 96.31 111 LEU B N 1
ATOM 4138 C CA . LEU B 1 111 ? -14.703 -14.484 2.176 1 96.31 111 LEU B CA 1
ATOM 4139 C C . LEU B 1 111 ? -13.797 -15.086 3.242 1 96.31 111 LEU B C 1
ATOM 4141 O O . LEU B 1 111 ? -13.539 -16.297 3.232 1 96.31 111 LEU B O 1
ATOM 4145 N N . GLY B 1 112 ? -13.359 -14.305 4.18 1 95.5 112 GLY B N 1
ATOM 4146 C CA . GLY B 1 112 ? -12.375 -14.695 5.176 1 95.5 112 GLY B CA 1
ATOM 4147 C C . GLY B 1 112 ? -12.734 -15.977 5.902 1 95.5 112 GLY B C 1
ATOM 4148 O O . GLY B 1 112 ? -12.023 -16.984 5.805 1 95.5 112 GLY B O 1
ATOM 4149 N N . PRO B 1 113 ? -13.875 -15.984 6.586 1 95.19 113 PRO B N 1
ATOM 4150 C CA . PRO B 1 113 ? -14.266 -17.172 7.352 1 95.19 113 PRO B CA 1
ATOM 4151 C C . PRO B 1 113 ? -14.461 -18.406 6.469 1 95.19 113 PRO B C 1
ATOM 4153 O O . PRO B 1 113 ? -14.164 -19.531 6.895 1 95.19 113 PRO B O 1
ATOM 4156 N N . VAL B 1 114 ? -14.906 -18.188 5.242 1 97.25 114 VAL B N 1
ATOM 4157 C CA . VAL B 1 114 ? -15.102 -19.297 4.309 1 97.25 114 VAL B CA 1
ATOM 4158 C C . VAL B 1 114 ? -13.758 -19.922 3.951 1 97.25 114 VAL B C 1
ATOM 4160 O O . VAL B 1 114 ? -13.602 -21.141 3.975 1 97.25 114 VAL B O 1
ATOM 4163 N N . LEU B 1 115 ? -12.82 -19.125 3.654 1 98.25 115 LEU B N 1
ATOM 4164 C CA . LEU B 1 115 ? -11.5 -19.594 3.258 1 98.25 115 LEU B CA 1
ATOM 4165 C C . LEU B 1 115 ? -10.773 -20.234 4.438 1 98.25 115 LEU B C 1
ATOM 4167 O O . LEU B 1 115 ? -10.047 -21.219 4.27 1 98.25 115 LEU B O 1
ATOM 4171 N N . GLU B 1 116 ? -10.984 -19.688 5.613 1 97.75 116 GLU B N 1
ATOM 4172 C CA . GLU B 1 116 ? -10.375 -20.281 6.805 1 97.75 116 GLU B CA 1
ATOM 4173 C C . GLU B 1 116 ? -10.875 -21.703 7.043 1 97.75 116 GLU B C 1
ATOM 4175 O O . GLU B 1 116 ? -10.094 -22.594 7.363 1 97.75 116 GLU B O 1
ATOM 4180 N N . ARG B 1 117 ? -12.141 -21.906 6.875 1 98.06 117 ARG B N 1
ATOM 4181 C CA . ARG B 1 117 ? -12.711 -23.234 7.035 1 98.06 117 ARG B CA 1
ATOM 4182 C C . ARG B 1 117 ? -12.141 -24.203 6.004 1 98.06 117 ARG B C 1
ATOM 4184 O O . ARG B 1 117 ? -11.836 -25.344 6.332 1 98.06 117 ARG B O 1
ATOM 4191 N N . HIS B 1 118 ? -12 -23.734 4.781 1 98.19 118 HIS B N 1
ATOM 4192 C CA . HIS B 1 118 ? -11.43 -24.594 3.746 1 98.19 118 HIS B CA 1
ATOM 4193 C C . HIS B 1 118 ? -9.984 -24.953 4.066 1 98.19 118 HIS B C 1
ATOM 4195 O O . HIS B 1 118 ? -9.562 -26.094 3.887 1 98.19 118 HIS B O 1
ATOM 4201 N N . ALA B 1 119 ? -9.219 -24 4.551 1 98.62 119 ALA B N 1
ATOM 4202 C CA . ALA B 1 119 ? -7.824 -24.25 4.898 1 98.62 119 ALA B CA 1
ATOM 4203 C C . ALA B 1 119 ? -7.711 -25.281 6.008 1 98.62 119 ALA B C 1
ATOM 4205 O O . ALA B 1 119 ? -6.918 -26.219 5.91 1 98.62 119 ALA B O 1
ATOM 4206 N N . GLN B 1 120 ? -8.523 -25.125 7.008 1 98 120 GLN B N 1
ATOM 4207 C CA . GLN B 1 120 ? -8.523 -26.047 8.133 1 98 120 GLN B CA 1
ATOM 4208 C C . GLN B 1 120 ? -8.891 -27.453 7.68 1 98 120 GLN B C 1
ATOM 4210 O O . GLN B 1 120 ? -8.203 -28.422 8.016 1 98 120 GLN B O 1
ATOM 4215 N N . ARG B 1 121 ? -9.914 -27.516 6.895 1 97.62 121 ARG B N 1
ATOM 4216 C CA . ARG B 1 121 ? -10.391 -28.812 6.426 1 97.62 121 ARG B CA 1
ATOM 4217 C C . ARG B 1 121 ? -9.336 -29.516 5.586 1 97.62 121 ARG B C 1
ATOM 4219 O O . ARG B 1 121 ? -9.055 -30.703 5.793 1 97.62 121 ARG B O 1
ATOM 4226 N N . GLU B 1 122 ? -8.758 -28.797 4.629 1 97.12 122 GLU B N 1
ATOM 4227 C CA . GLU B 1 122 ? -7.773 -29.375 3.727 1 97.12 122 GLU B CA 1
ATOM 4228 C C . GLU B 1 122 ? -6.523 -29.828 4.484 1 97.12 122 GLU B C 1
ATOM 4230 O O . GLU B 1 122 ? -5.969 -30.891 4.211 1 97.12 122 GLU B O 1
ATOM 4235 N N . LEU B 1 123 ? -6.031 -29.016 5.445 1 97.88 123 LEU B N 1
ATOM 4236 C CA . LEU B 1 123 ? -4.832 -29.375 6.188 1 97.88 123 LEU B CA 1
ATOM 4237 C C . LEU B 1 123 ? -5.102 -30.562 7.113 1 97.88 123 LEU B C 1
ATOM 4239 O O . LEU B 1 123 ? -4.297 -31.484 7.188 1 97.88 123 LEU B O 1
ATOM 4243 N N . ASP B 1 124 ? -6.238 -30.562 7.801 1 95.94 124 ASP B N 1
ATOM 4244 C CA . ASP B 1 124 ? -6.609 -31.656 8.68 1 95.94 124 ASP B CA 1
ATOM 4245 C C . ASP B 1 124 ? -6.68 -32.969 7.918 1 95.94 124 ASP B C 1
ATOM 4247 O O . ASP B 1 124 ? -6.211 -34 8.406 1 95.94 124 ASP B O 1
ATOM 4251 N N . ALA B 1 125 ? -7.258 -32.938 6.766 1 95.19 125 ALA B N 1
ATOM 4252 C CA . ALA B 1 125 ? -7.379 -34.125 5.949 1 95.19 125 ALA B CA 1
ATOM 4253 C C . ALA B 1 125 ? -6.008 -34.688 5.555 1 95.19 125 ALA B C 1
ATOM 4255 O O . ALA B 1 125 ? -5.777 -35.875 5.57 1 95.19 125 ALA B O 1
ATOM 4256 N N . LEU B 1 126 ? -5.109 -33.812 5.191 1 94.75 126 LEU B N 1
ATOM 4257 C CA . LEU B 1 126 ? -3.766 -34.219 4.785 1 94.75 126 LEU B CA 1
ATOM 4258 C C . LEU B 1 126 ? -2.996 -34.812 5.957 1 94.75 126 LEU B C 1
ATOM 4260 O O . LEU B 1 126 ? -2.283 -35.812 5.797 1 94.75 126 LEU B O 1
ATOM 4264 N N . LEU B 1 127 ? -3.121 -34.156 7.117 1 93.5 127 LEU B N 1
ATOM 4265 C CA . LEU B 1 127 ? -2.398 -34.656 8.297 1 93.5 127 LEU B CA 1
ATOM 4266 C C . LEU B 1 127 ? -2.92 -36 8.742 1 93.5 127 LEU B C 1
ATOM 4268 O O . LEU B 1 127 ? -2.148 -36.844 9.219 1 93.5 127 LEU B O 1
ATOM 4272 N N . LYS B 1 128 ? -4.16 -36.25 8.562 1 90.44 128 LYS B N 1
ATOM 4273 C CA . LYS B 1 128 ? -4.777 -37.5 8.953 1 90.44 128 LYS B CA 1
ATOM 4274 C C . LYS B 1 128 ? -4.359 -38.625 8.008 1 90.44 128 LYS B C 1
ATOM 4276 O O . LYS B 1 128 ? -4.156 -39.781 8.445 1 90.44 128 LYS B O 1
ATOM 4281 N N . THR B 1 129 ? -4.168 -38.375 6.789 1 89 129 THR B N 1
ATOM 4282 C CA . THR B 1 129 ? -3.955 -39.406 5.781 1 89 129 THR B CA 1
ATOM 4283 C C . THR B 1 129 ? -2.469 -39.719 5.609 1 89 129 THR B C 1
ATOM 4285 O O . THR B 1 129 ? -2.094 -40.719 5.004 1 89 129 THR B O 1
ATOM 4288 N N . ASN B 1 130 ? -1.605 -38.875 6.109 1 85.69 130 ASN B N 1
ATOM 4289 C CA . ASN B 1 130 ? -0.175 -39.031 5.863 1 85.69 130 ASN B CA 1
ATOM 4290 C C . ASN B 1 130 ? 0.602 -39.219 7.168 1 85.69 130 ASN B C 1
ATOM 4292 O O . ASN B 1 130 ? 1.652 -38.594 7.352 1 85.69 130 ASN B O 1
ATOM 4296 N N . ASN B 1 131 ? 0.08 -40.094 7.965 1 80.88 131 ASN B N 1
ATOM 4297 C CA . ASN B 1 131 ? 0.749 -40.375 9.234 1 80.88 131 ASN B CA 1
ATOM 4298 C C . ASN B 1 131 ? 2.031 -41.156 9.023 1 80.88 131 ASN B C 1
ATOM 4300 O O . ASN B 1 131 ? 2.076 -42.062 8.18 1 80.88 131 ASN B O 1
ATOM 4304 N N . LEU B 1 132 ? 3.029 -40.625 9.531 1 74.5 132 LEU B N 1
ATOM 4305 C CA . LEU B 1 132 ? 4.273 -41.375 9.5 1 74.5 132 LEU B CA 1
ATOM 4306 C C . LEU B 1 132 ? 4.27 -42.469 10.555 1 74.5 132 LEU B C 1
ATOM 4308 O O . LEU B 1 132 ? 3.795 -42.281 11.672 1 74.5 132 LEU B O 1
ATOM 4312 N N . ASP B 1 133 ? 4.332 -43.844 10.055 1 60.91 133 ASP B N 1
ATOM 4313 C CA . ASP B 1 133 ? 4.418 -44.969 10.969 1 60.91 133 ASP B CA 1
ATOM 4314 C C . ASP B 1 133 ? 5.625 -44.875 11.891 1 60.91 133 ASP B C 1
ATOM 4316 O O . ASP B 1 133 ? 6.75 -44.656 11.43 1 60.91 133 ASP B O 1
ATOM 4320 N N . ASN B 1 134 ? 5.547 -44.188 12.859 1 53.69 134 ASN B N 1
ATOM 4321 C CA . ASN B 1 134 ? 6.688 -44.312 13.758 1 53.69 134 ASN B CA 1
ATOM 4322 C C . ASN B 1 134 ? 6.867 -45.75 14.234 1 53.69 134 ASN B C 1
ATOM 4324 O O . ASN B 1 134 ? 6.02 -46.281 14.953 1 53.69 134 ASN B O 1
ATOM 4328 N N . GLN B 1 135 ? 7.535 -46.719 13.297 1 45.97 135 GLN B N 1
ATOM 4329 C CA . GLN B 1 135 ? 7.84 -48.031 13.828 1 45.97 135 GLN B CA 1
ATOM 4330 C C . GLN B 1 135 ? 8.312 -47.969 15.273 1 45.97 135 GLN B C 1
ATOM 4332 O O . GLN B 1 135 ? 8.172 -48.906 16.047 1 45.97 135 GLN B O 1
ATOM 4337 N N . ASP B 1 136 ? 9.672 -47.656 15.383 1 37.78 136 ASP B N 1
ATOM 4338 C CA . ASP B 1 136 ? 10.328 -48 16.641 1 37.78 136 ASP B CA 1
ATOM 4339 C C . ASP B 1 136 ? 9.492 -47.531 17.828 1 37.78 136 ASP B C 1
ATOM 4341 O O . ASP B 1 136 ? 8.617 -46.688 17.703 1 37.78 136 ASP B O 1
ATOM 4345 N N . ALA B 1 137 ? 10.578 -47.219 19.141 1 38.62 137 ALA B N 1
ATOM 4346 C CA . ALA B 1 137 ? 10.375 -47.312 20.578 1 38.62 137 ALA B CA 1
ATOM 4347 C C . ALA B 1 137 ? 9.164 -46.5 21.016 1 38.62 137 ALA B C 1
ATOM 4349 O O . ALA B 1 137 ? 8.695 -45.625 20.266 1 38.62 137 ALA B O 1
ATOM 4350 N N . GLY B 1 138 ? 8.898 -45.969 22.031 1 40.72 138 GLY B N 1
ATOM 4351 C CA . GLY B 1 138 ? 8.305 -45.438 23.266 1 40.72 138 GLY B CA 1
ATOM 4352 C C . GLY B 1 138 ? 7.711 -44.062 23.094 1 40.72 138 GLY B C 1
ATOM 4353 O O . GLY B 1 138 ? 7.035 -43.562 24 1 40.72 138 GLY B O 1
ATOM 4354 N N . ASN B 1 139 ? 8.484 -42.969 22.594 1 47.47 139 ASN B N 1
ATOM 4355 C CA . ASN B 1 139 ? 8.062 -41.562 22.656 1 47.47 139 ASN B CA 1
ATOM 4356 C C . ASN B 1 139 ? 7.141 -41.188 21.5 1 47.47 139 ASN B C 1
ATOM 4358 O O . ASN B 1 139 ? 7.57 -41.156 20.359 1 47.47 139 ASN B O 1
ATOM 4362 N N . GLU B 1 140 ? 5.844 -41.406 21.453 1 51.88 140 GLU B N 1
ATOM 4363 C CA . GLU B 1 140 ? 4.648 -41.375 20.609 1 51.88 140 GLU B CA 1
ATOM 4364 C C . GLU B 1 140 ? 4.496 -40.062 19.875 1 51.88 140 GLU B C 1
ATOM 4366 O O . GLU B 1 140 ? 3.482 -39.375 20.016 1 51.88 140 GLU B O 1
ATOM 4371 N N . THR B 1 141 ? 5.453 -39.188 19.625 1 59.12 141 THR B N 1
ATOM 4372 C CA . THR B 1 141 ? 4.996 -37.969 18.984 1 59.12 141 THR B CA 1
ATOM 4373 C C . THR B 1 141 ? 4.551 -38.25 17.547 1 59.12 141 THR B C 1
ATOM 4375 O O . THR B 1 141 ? 5.352 -38.656 16.703 1 59.12 141 THR B O 1
ATOM 4378 N N . LYS B 1 142 ? 3.215 -38.312 17.203 1 76.75 142 LYS B N 1
ATOM 4379 C CA . LYS B 1 142 ? 2.584 -38.469 15.906 1 76.75 142 LYS B CA 1
ATOM 4380 C C . LYS B 1 142 ? 3.102 -37.438 14.914 1 76.75 142 LYS B C 1
ATOM 4382 O O . LYS B 1 142 ? 3.246 -36.281 15.258 1 76.75 142 LYS B O 1
ATOM 4387 N N . ALA B 1 143 ? 3.842 -38.031 13.867 1 85.38 143 ALA B N 1
ATOM 4388 C CA . ALA B 1 143 ? 4.297 -37.156 12.797 1 85.38 143 ALA B CA 1
ATOM 4389 C C . ALA B 1 143 ? 3.656 -37.531 11.469 1 85.38 143 ALA B C 1
ATOM 4391 O O . ALA B 1 143 ? 3.176 -38.625 11.289 1 85.38 143 ALA B O 1
ATOM 4392 N N . SER B 1 144 ? 3.445 -36.469 10.641 1 88.06 144 SER B N 1
ATOM 4393 C CA . SER B 1 144 ? 2.936 -36.625 9.281 1 88.06 144 SER B CA 1
ATOM 4394 C C . SER B 1 144 ? 3.91 -36.062 8.25 1 88.06 144 SER B C 1
ATOM 4396 O O . SER B 1 144 ? 4.723 -35.188 8.57 1 88.06 144 SER B O 1
ATOM 4398 N N . GLN B 1 145 ? 3.893 -36.719 7.137 1 93.38 145 GLN B N 1
ATOM 4399 C CA . GLN B 1 145 ? 4.66 -36.188 6.016 1 93.38 145 GLN B CA 1
ATOM 4400 C C . GLN B 1 145 ? 3.74 -35.656 4.922 1 93.38 145 GLN B C 1
ATOM 4402 O O . GLN B 1 145 ? 2.934 -36.406 4.363 1 93.38 145 GLN B O 1
ATOM 4407 N N . ILE B 1 146 ? 3.855 -34.406 4.645 1 96.19 146 ILE B N 1
ATOM 4408 C CA . ILE B 1 146 ? 3.021 -33.781 3.621 1 96.19 146 ILE B CA 1
ATOM 4409 C C . ILE B 1 146 ? 3.867 -32.844 2.764 1 96.19 146 ILE B C 1
ATOM 4411 O O . ILE B 1 146 ? 4.93 -32.375 3.191 1 96.19 146 ILE B O 1
ATOM 4415 N N . ASP B 1 147 ? 3.492 -32.625 1.525 1 96.69 147 ASP B N 1
ATOM 4416 C CA . ASP B 1 147 ? 4.059 -31.547 0.718 1 96.69 147 ASP B CA 1
ATOM 4417 C C . ASP B 1 147 ? 3.232 -30.281 0.848 1 96.69 147 ASP B C 1
ATOM 4419 O O . ASP B 1 147 ? 2.129 -30.188 0.305 1 96.69 147 ASP B O 1
ATOM 4423 N N . ILE B 1 148 ? 3.777 -29.297 1.5 1 98.12 148 ILE B N 1
ATOM 4424 C CA . ILE B 1 148 ? 2.998 -28.109 1.871 1 98.12 148 ILE B CA 1
ATOM 4425 C C . ILE B 1 148 ? 2.672 -27.297 0.624 1 98.12 148 ILE B C 1
ATOM 4427 O O . ILE B 1 148 ? 1.648 -26.609 0.575 1 98.12 148 ILE B O 1
ATOM 4431 N N . SER B 1 149 ? 3.494 -27.328 -0.42 1 96.69 149 SER B N 1
ATOM 4432 C CA . SER B 1 149 ? 3.264 -26.594 -1.659 1 96.69 149 SER B CA 1
ATOM 4433 C C . SER B 1 149 ? 2.373 -27.375 -2.613 1 96.69 149 SER B C 1
ATOM 4435 O O . SER B 1 149 ? 1.272 -26.938 -2.951 1 96.69 149 SER B O 1
ATOM 4437 N N . ALA B 1 150 ? 2.707 -28.594 -2.947 1 94.12 150 ALA B N 1
ATOM 4438 C CA . ALA B 1 150 ? 2.086 -29.375 -4.016 1 94.12 150 ALA B CA 1
ATOM 4439 C C . ALA B 1 150 ? 0.767 -29.984 -3.555 1 94.12 150 ALA B C 1
ATOM 4441 O O . ALA B 1 150 ? -0.09 -30.328 -4.375 1 94.12 150 ALA B O 1
ATOM 4442 N N . GLN B 1 151 ? 0.597 -30.141 -2.246 1 94.94 151 GLN B N 1
ATOM 4443 C CA . GLN B 1 151 ? -0.642 -30.719 -1.747 1 94.94 151 GLN B CA 1
ATOM 4444 C C . GLN B 1 151 ? -1.537 -29.656 -1.114 1 94.94 151 GLN B C 1
ATOM 4446 O O . GLN B 1 151 ? -2.461 -29.156 -1.757 1 94.94 151 GLN B O 1
ATOM 4451 N N . PHE B 1 152 ? -1.16 -29.188 0.079 1 97.38 152 PHE B N 1
ATOM 4452 C CA . PHE B 1 152 ? -2.006 -28.219 0.77 1 97.38 152 PHE B CA 1
ATOM 4453 C C . PHE B 1 152 ? -2.135 -26.938 -0.043 1 97.38 152 PHE B C 1
ATOM 4455 O O . PHE B 1 152 ? -3.242 -26.438 -0.247 1 97.38 152 PHE B O 1
ATOM 4462 N N . GLY B 1 153 ? -0.991 -26.375 -0.467 1 97.62 153 GLY B N 1
ATOM 4463 C CA . GLY B 1 153 ? -0.996 -25.125 -1.218 1 97.62 153 GLY B CA 1
ATOM 4464 C C . GLY B 1 153 ? -1.85 -25.188 -2.471 1 97.62 153 GLY B C 1
ATOM 4465 O O . GLY B 1 153 ? -2.625 -24.281 -2.746 1 97.62 153 GLY B O 1
ATOM 4466 N N . ALA B 1 154 ? -1.716 -26.266 -3.213 1 95.19 154 ALA B N 1
ATOM 4467 C CA . ALA B 1 154 ? -2.484 -26.438 -4.441 1 95.19 154 ALA B CA 1
ATOM 4468 C C . ALA B 1 154 ? -3.977 -26.562 -4.145 1 95.19 154 ALA B C 1
ATOM 4470 O O . ALA B 1 154 ? -4.801 -25.922 -4.812 1 95.19 154 ALA B O 1
ATOM 4471 N N . SER B 1 155 ? -4.305 -27.344 -3.17 1 96.69 155 SER B N 1
ATOM 4472 C CA . SER B 1 155 ? -5.699 -27.562 -2.809 1 96.69 155 SER B CA 1
ATOM 4473 C C . SER B 1 155 ? -6.348 -26.266 -2.303 1 96.69 155 SER B C 1
ATOM 4475 O O . SER B 1 155 ? -7.449 -25.922 -2.729 1 96.69 155 SER B O 1
ATOM 4477 N N . PHE B 1 156 ? -5.68 -25.641 -1.385 1 98.19 156 PHE B N 1
ATOM 4478 C CA . PHE B 1 156 ? -6.234 -24.422 -0.81 1 98.19 156 PHE B CA 1
ATOM 4479 C C . PHE B 1 156 ? -6.383 -23.344 -1.874 1 98.19 156 PHE B C 1
ATOM 4481 O O . PHE B 1 156 ? -7.375 -22.609 -1.885 1 98.19 156 PHE B O 1
ATOM 4488 N N . ALA B 1 157 ? -5.406 -23.188 -2.775 1 97.69 157 ALA B N 1
ATOM 4489 C CA . ALA B 1 157 ? -5.508 -22.219 -3.871 1 97.69 157 ALA B CA 1
ATOM 4490 C C . ALA B 1 157 ? -6.762 -22.469 -4.707 1 97.69 157 ALA B C 1
ATOM 4492 O O . ALA B 1 157 ? -7.438 -21.516 -5.117 1 97.69 157 ALA B O 1
ATOM 4493 N N . ALA B 1 158 ? -7.035 -23.703 -4.961 1 97.44 158 ALA B N 1
ATOM 4494 C CA . ALA B 1 158 ? -8.234 -24.047 -5.719 1 97.44 158 ALA B CA 1
ATOM 4495 C C . ALA B 1 158 ? -9.492 -23.594 -4.992 1 97.44 158 ALA B C 1
ATOM 4497 O O . ALA B 1 158 ? -10.422 -23.062 -5.613 1 97.44 158 ALA B O 1
ATOM 4498 N N . TRP B 1 159 ? -9.523 -23.75 -3.684 1 98 159 TRP B N 1
ATOM 4499 C CA . TRP B 1 159 ? -10.672 -23.328 -2.896 1 98 159 TRP B CA 1
ATOM 4500 C C . TRP B 1 159 ? -10.805 -21.797 -2.916 1 98 159 TRP B C 1
ATOM 4502 O O . TRP B 1 159 ? -11.922 -21.266 -2.93 1 98 159 TRP B O 1
ATOM 4512 N N . VAL B 1 160 ? -9.695 -21.109 -2.9 1 98.19 160 VAL B N 1
ATOM 4513 C CA . VAL B 1 160 ? -9.719 -19.641 -2.979 1 98.19 160 VAL B CA 1
ATOM 4514 C C . VAL B 1 160 ? -10.367 -19.203 -4.293 1 98.19 160 VAL B C 1
ATOM 4516 O O . VAL B 1 160 ? -11.25 -18.344 -4.297 1 98.19 160 VAL B O 1
ATOM 4519 N N . GLU B 1 161 ? -9.953 -19.844 -5.375 1 96.94 161 GLU B N 1
ATOM 4520 C CA . GLU B 1 161 ? -10.484 -19.484 -6.688 1 96.94 161 GLU B CA 1
ATOM 4521 C C . GLU B 1 161 ? -11.969 -19.828 -6.793 1 96.94 161 GLU B C 1
ATOM 4523 O O . GLU B 1 161 ? -12.758 -19.031 -7.312 1 96.94 161 GLU B O 1
ATOM 4528 N N . VAL B 1 162 ? -12.328 -20.969 -6.293 1 96.81 162 VAL B N 1
ATOM 4529 C CA . VAL B 1 162 ? -13.711 -21.438 -6.352 1 96.81 162 VAL B CA 1
ATOM 4530 C C . VAL B 1 162 ? -14.609 -20.5 -5.543 1 96.81 162 VAL B C 1
ATOM 4532 O O . VAL B 1 162 ? -15.688 -20.125 -5.996 1 96.81 162 VAL B O 1
ATOM 4535 N N . ALA B 1 163 ? -14.141 -20.125 -4.383 1 97.44 163 ALA B N 1
ATOM 4536 C CA . ALA B 1 163 ? -14.922 -19.219 -3.537 1 97.44 163 ALA B CA 1
ATOM 4537 C C . ALA B 1 163 ? -15.047 -17.844 -4.176 1 97.44 163 ALA B C 1
ATOM 4539 O O . ALA B 1 163 ? -16.141 -17.25 -4.195 1 97.44 163 ALA B O 1
ATOM 4540 N N . TRP B 1 164 ? -13.977 -17.312 -4.715 1 97.25 164 TRP B N 1
ATOM 4541 C CA . TRP B 1 164 ? -13.977 -15.984 -5.301 1 97.25 164 TRP B CA 1
ATOM 4542 C C . TRP B 1 164 ? -14.836 -15.938 -6.559 1 97.25 164 TRP B C 1
ATOM 4544 O O . TRP B 1 164 ? -15.57 -14.969 -6.781 1 97.25 164 TRP B O 1
ATOM 4554 N N . LEU B 1 165 ? -14.852 -17 -7.387 1 96.81 165 LEU B N 1
ATOM 4555 C CA . LEU B 1 165 ? -15.57 -17.047 -8.656 1 96.81 165 LEU B CA 1
ATOM 4556 C C . LEU B 1 165 ? -16.984 -17.562 -8.461 1 96.81 165 LEU B C 1
ATOM 4558 O O . LEU B 1 165 ? -17.75 -17.688 -9.422 1 96.81 165 LEU B O 1
ATOM 4562 N N . ASN B 1 166 ? -17.312 -17.859 -7.199 1 96.62 166 ASN B N 1
ATOM 4563 C CA . ASN B 1 166 ? -18.625 -18.391 -6.863 1 96.62 166 ASN B CA 1
ATOM 4564 C C . ASN B 1 166 ? -18.938 -19.672 -7.648 1 96.62 166 ASN B C 1
ATOM 4566 O O . ASN B 1 166 ? -20 -19.781 -8.258 1 96.62 166 ASN B O 1
ATOM 4570 N N . LEU B 1 167 ? -18.016 -20.594 -7.691 1 96.19 167 LEU B N 1
ATOM 4571 C CA . LEU B 1 167 ? -18.203 -21.891 -8.328 1 96.19 167 LEU B CA 1
ATOM 4572 C C . LEU B 1 167 ? -18.672 -22.922 -7.316 1 96.19 167 LEU B C 1
ATOM 4574 O O . LEU B 1 167 ? -18.656 -22.688 -6.109 1 96.19 167 LEU B O 1
ATOM 4578 N N . GLU B 1 168 ? -19.109 -24.031 -7.875 1 95.56 168 GLU B N 1
ATOM 4579 C CA . GLU B 1 168 ? -19.516 -25.141 -7.016 1 95.56 168 GLU B CA 1
ATOM 4580 C C . GLU B 1 168 ? -18.312 -25.812 -6.371 1 95.56 168 GLU B C 1
ATOM 4582 O O . GLU B 1 168 ? -17.25 -25.938 -7 1 95.56 168 GLU B O 1
ATOM 4587 N N . ASP B 1 169 ? -18.469 -26.281 -5.191 1 95.12 169 ASP B N 1
ATOM 4588 C CA . ASP B 1 169 ? -17.375 -26.844 -4.391 1 95.12 169 ASP B CA 1
ATOM 4589 C C . ASP B 1 169 ? -16.703 -28 -5.121 1 95.12 169 ASP B C 1
ATOM 4591 O O . ASP B 1 169 ? -15.492 -28.219 -4.973 1 95.12 169 ASP B O 1
ATOM 4595 N N . GLU B 1 170 ? -17.484 -28.688 -5.934 1 95.19 170 GLU B N 1
ATOM 4596 C CA . GLU B 1 170 ? -16.969 -29.891 -6.605 1 95.19 170 GLU B CA 1
ATOM 4597 C C . GLU B 1 170 ? -15.898 -29.531 -7.633 1 95.19 170 GLU B C 1
ATOM 4599 O O . GLU B 1 170 ? -15.125 -30.375 -8.055 1 95.19 170 GLU B O 1
ATOM 4604 N N . ILE B 1 171 ? -15.852 -28.297 -7.938 1 94.69 171 ILE B N 1
ATOM 4605 C CA . ILE B 1 171 ? -14.914 -27.844 -8.961 1 94.69 171 ILE B CA 1
ATOM 4606 C C . ILE B 1 171 ? -13.516 -27.703 -8.352 1 94.69 171 ILE B C 1
ATOM 4608 O O . ILE B 1 171 ? -12.516 -27.734 -9.07 1 94.69 171 ILE B O 1
ATOM 4612 N N . ALA B 1 172 ? -13.398 -27.562 -7.059 1 95.19 172 ALA B N 1
ATOM 4613 C CA . ALA B 1 172 ? -12.125 -27.266 -6.41 1 95.19 172 ALA B CA 1
ATOM 4614 C C . ALA B 1 172 ? -11.109 -28.375 -6.656 1 95.19 172 ALA B C 1
ATOM 4616 O O . ALA B 1 172 ? -10.008 -28.125 -7.148 1 95.19 172 ALA B O 1
ATOM 4617 N N . PRO B 1 173 ? -11.469 -29.672 -6.426 1 94.19 173 PRO B N 1
ATOM 4618 C CA . PRO B 1 173 ? -10.5 -30.734 -6.703 1 94.19 173 PRO B CA 1
ATOM 4619 C C . PRO B 1 173 ? -10.148 -30.844 -8.188 1 94.19 173 PRO B C 1
ATOM 4621 O O . PRO B 1 173 ? -9.008 -31.141 -8.539 1 94.19 173 PRO B O 1
ATOM 4624 N N . VAL B 1 174 ? -11.086 -30.578 -9.055 1 93.38 174 VAL B N 1
ATOM 4625 C CA . VAL B 1 174 ? -10.859 -30.625 -10.492 1 93.38 174 VAL B CA 1
ATOM 4626 C C . VAL B 1 174 ? -9.875 -29.531 -10.898 1 93.38 174 VAL B C 1
ATOM 4628 O O . VAL B 1 174 ? -8.945 -29.781 -11.664 1 93.38 174 VAL B O 1
ATOM 4631 N N . LEU B 1 175 ? -10.109 -28.359 -10.359 1 93.75 175 LEU B N 1
ATOM 4632 C CA . LEU B 1 175 ? -9.242 -27.234 -10.672 1 93.75 175 LEU B CA 1
ATOM 4633 C C . LEU B 1 175 ? -7.824 -27.484 -10.172 1 93.75 175 LEU B C 1
ATOM 4635 O O . LEU B 1 175 ? -6.852 -27.219 -10.883 1 93.75 175 LEU B O 1
ATOM 4639 N N . ALA B 1 176 ? -7.695 -27.984 -8.969 1 92.75 176 ALA B N 1
ATOM 4640 C CA . ALA B 1 176 ? -6.387 -28.281 -8.391 1 92.75 176 ALA B CA 1
ATOM 4641 C C . ALA B 1 176 ? -5.613 -29.266 -9.258 1 92.75 176 ALA B C 1
ATOM 4643 O O . ALA B 1 176 ? -4.441 -29.047 -9.57 1 92.75 176 ALA B O 1
ATOM 4644 N N . THR B 1 177 ? -6.254 -30.297 -9.656 1 91.12 177 THR B N 1
ATOM 4645 C CA . THR B 1 177 ? -5.617 -31.344 -10.445 1 91.12 177 THR B CA 1
ATOM 4646 C C . THR B 1 177 ? -5.266 -30.828 -11.844 1 91.12 177 THR B C 1
ATOM 4648 O O . THR B 1 177 ? -4.16 -31.078 -12.336 1 91.12 177 THR B O 1
ATOM 4651 N N . THR B 1 178 ? -6.191 -30.172 -12.438 1 90.19 178 THR B N 1
ATOM 4652 C CA . THR B 1 178 ? -5.988 -29.656 -13.789 1 90.19 178 THR B CA 1
ATOM 4653 C C . THR B 1 178 ? -4.855 -28.641 -13.82 1 90.19 178 THR B C 1
ATOM 4655 O O . THR B 1 178 ? -3.994 -28.688 -14.695 1 90.19 178 THR B O 1
ATOM 4658 N N . ALA B 1 179 ? -4.898 -27.75 -12.883 1 85.94 179 ALA B N 1
ATOM 4659 C CA . ALA B 1 179 ? -3.865 -26.703 -12.82 1 85.94 179 ALA B CA 1
ATOM 4660 C C . ALA B 1 179 ? -2.49 -27.328 -12.57 1 85.94 179 ALA B C 1
ATOM 4662 O O . ALA B 1 179 ? -1.504 -26.922 -13.195 1 85.94 179 ALA B O 1
ATOM 4663 N N . ALA B 1 180 ? -2.436 -28.281 -11.664 1 84.75 180 ALA B N 1
ATOM 4664 C CA . ALA B 1 180 ? -1.173 -28.953 -11.375 1 84.75 180 ALA B CA 1
ATOM 4665 C C . ALA B 1 180 ? -0.622 -29.641 -12.625 1 84.75 180 ALA B C 1
ATOM 4667 O O . ALA B 1 180 ? 0.569 -29.531 -12.922 1 84.75 180 ALA B O 1
ATOM 4668 N N . LYS B 1 181 ? -1.466 -30.297 -13.312 1 85.75 181 LYS B N 1
ATOM 4669 C CA . LYS B 1 181 ? -1.059 -30.969 -14.539 1 85.75 181 LYS B CA 1
ATOM 4670 C C . LYS B 1 181 ? -0.619 -29.969 -15.609 1 85.75 181 LYS B C 1
ATOM 4672 O O . LYS B 1 181 ? 0.346 -30.219 -16.328 1 85.75 181 LYS B O 1
ATOM 4677 N N . TRP B 1 182 ? -1.326 -28.938 -15.688 1 84.25 182 TRP B N 1
ATOM 4678 C CA . TRP B 1 182 ? -0.999 -27.891 -16.656 1 84.25 182 TRP B CA 1
ATOM 4679 C C . TRP B 1 182 ? 0.377 -27.297 -16.375 1 84.25 182 TRP B C 1
ATOM 4681 O O . TRP B 1 182 ? 1.206 -27.172 -17.281 1 84.25 182 TRP B O 1
ATOM 4691 N N . VAL B 1 183 ? 0.625 -26.953 -15.172 1 77.75 183 VAL B N 1
ATOM 4692 C CA . VAL B 1 183 ? 1.888 -26.344 -14.781 1 77.75 183 VAL B CA 1
ATOM 4693 C C . VAL B 1 183 ? 3.035 -27.328 -15.016 1 77.75 183 VAL B C 1
ATOM 4695 O O . VAL B 1 183 ? 4.09 -26.938 -15.531 1 77.75 183 VAL B O 1
ATOM 4698 N N . ASN B 1 184 ? 2.77 -28.578 -14.617 1 78 184 ASN B N 1
ATOM 4699 C CA . ASN B 1 184 ? 3.789 -29.594 -14.828 1 78 184 ASN B CA 1
ATOM 4700 C C . ASN B 1 184 ? 4.078 -29.812 -16.312 1 78 184 ASN B C 1
ATOM 4702 O O . ASN B 1 184 ? 5.23 -29.984 -16.703 1 78 184 ASN B O 1
ATOM 4706 N N . ALA B 1 185 ? 3.035 -29.828 -17.047 1 82.06 185 ALA B N 1
ATOM 4707 C CA . ALA B 1 185 ? 3.191 -29.984 -18.5 1 82.06 185 ALA B CA 1
ATOM 4708 C C . ALA B 1 185 ? 3.975 -28.812 -19.094 1 82.06 185 ALA B C 1
ATOM 4710 O O . ALA B 1 185 ? 4.824 -29.016 -19.969 1 82.06 185 ALA B O 1
ATOM 4711 N N . TRP B 1 186 ? 3.668 -27.656 -18.641 1 74.62 186 TRP B N 1
ATOM 4712 C CA . TRP B 1 186 ? 4.363 -26.453 -19.094 1 74.62 186 TRP B CA 1
ATOM 4713 C C . TRP B 1 186 ? 5.848 -26.516 -18.75 1 74.62 186 TRP B C 1
ATOM 4715 O O . TRP B 1 186 ? 6.699 -26.266 -19.609 1 74.62 186 TRP B O 1
ATOM 4725 N N . ARG B 1 187 ? 6.145 -27 -17.578 1 70.38 187 ARG B N 1
ATOM 4726 C CA . ARG B 1 187 ? 7.52 -27.109 -17.094 1 70.38 187 ARG B CA 1
ATOM 4727 C C . ARG B 1 187 ? 8.289 -28.156 -17.906 1 70.38 187 ARG B C 1
ATOM 4729 O O . ARG B 1 187 ? 9.484 -27.984 -18.156 1 70.38 187 ARG B O 1
ATOM 4736 N N . GLN B 1 188 ? 7.605 -29.156 -18.297 1 74.56 188 GLN B N 1
ATOM 4737 C CA . GLN B 1 188 ? 8.227 -30.234 -19.047 1 74.56 188 GLN B CA 1
ATOM 4738 C C . GLN B 1 188 ? 8.219 -29.953 -20.547 1 74.56 188 GLN B C 1
ATOM 4740 O O . GLN B 1 188 ? 8.688 -30.766 -21.344 1 74.56 188 GLN B O 1
ATOM 4745 N N . GLN B 1 189 ? 7.633 -28.812 -20.812 1 74.69 189 GLN B N 1
ATOM 4746 C CA . GLN B 1 189 ? 7.508 -28.406 -22.219 1 74.69 189 GLN B CA 1
ATOM 4747 C C . GLN B 1 189 ? 6.805 -29.484 -23.031 1 74.69 189 GLN B C 1
ATOM 4749 O O . GLN B 1 189 ? 7.234 -29.812 -24.141 1 74.69 189 GLN B O 1
ATOM 4754 N N . ASN B 1 190 ? 5.875 -30.141 -22.359 1 82.06 190 ASN B N 1
ATOM 4755 C CA . ASN B 1 190 ? 4.977 -31.078 -23.031 1 82.06 190 ASN B CA 1
ATOM 4756 C C . ASN B 1 190 ? 3.789 -30.359 -23.656 1 82.06 190 ASN B C 1
ATOM 4758 O O . ASN B 1 190 ? 2.748 -30.188 -23.031 1 82.06 190 ASN B O 1
ATOM 4762 N N . ALA B 1 191 ? 3.941 -30.016 -24.859 1 80.38 191 ALA B N 1
ATOM 4763 C CA . ALA B 1 191 ? 2.982 -29.156 -25.562 1 80.38 191 ALA B CA 1
ATOM 4764 C C . ALA B 1 191 ? 1.604 -29.812 -25.609 1 80.38 191 ALA B C 1
ATOM 4766 O O . ALA B 1 191 ? 0.585 -29.141 -25.422 1 80.38 191 ALA B O 1
ATOM 4767 N N . ALA B 1 192 ? 1.625 -31.109 -25.953 1 86.5 192 ALA B N 1
ATOM 4768 C CA . ALA B 1 192 ? 0.359 -31.828 -26.078 1 86.5 192 ALA B CA 1
ATOM 4769 C C . ALA B 1 192 ? -0.418 -31.812 -24.766 1 86.5 192 ALA B C 1
ATOM 4771 O O . ALA B 1 192 ? -1.612 -31.516 -24.75 1 86.5 192 ALA B O 1
ATOM 4772 N N . GLU B 1 193 ? 0.288 -32.094 -23.688 1 87.62 193 GLU B N 1
ATOM 4773 C CA . GLU B 1 193 ? -0.358 -32.094 -22.375 1 87.62 193 GLU B CA 1
ATOM 4774 C C . GLU B 1 193 ? -0.75 -30.703 -21.938 1 87.62 193 GLU B C 1
ATOM 4776 O O . GLU B 1 193 ? -1.8 -30.5 -21.312 1 87.62 193 GLU B O 1
ATOM 4781 N N . THR B 1 194 ? 0.067 -29.781 -22.203 1 84.38 194 THR B N 1
ATOM 4782 C CA . THR B 1 194 ? -0.249 -28.391 -21.891 1 84.38 194 THR B CA 1
ATOM 4783 C C . THR B 1 194 ? -1.543 -27.953 -22.578 1 84.38 194 THR B C 1
ATOM 4785 O O . THR B 1 194 ? -2.416 -27.359 -21.953 1 84.38 194 THR B O 1
ATOM 4788 N N . SER B 1 195 ? -1.63 -28.312 -23.797 1 86.12 195 SER B N 1
ATOM 4789 C CA . SER B 1 195 ? -2.809 -27.953 -24.578 1 86.12 195 SER B CA 1
ATOM 4790 C C . SER B 1 195 ? -4.055 -28.656 -24.062 1 86.12 195 SER B C 1
ATOM 4792 O O . SER B 1 195 ? -5.129 -28.047 -23.984 1 86.12 195 SER B O 1
ATOM 4794 N N . ALA B 1 196 ? -3.879 -29.891 -23.766 1 90.5 196 ALA B N 1
ATOM 4795 C CA . ALA B 1 196 ? -5.016 -30.672 -23.281 1 90.5 196 ALA B CA 1
ATOM 4796 C C . ALA B 1 196 ? -5.551 -30.078 -21.969 1 90.5 196 ALA B C 1
ATOM 4798 O O . ALA B 1 196 ? -6.766 -29.938 -21.797 1 90.5 196 ALA B O 1
ATOM 4799 N N . GLN B 1 197 ? -4.672 -29.828 -21.047 1 89.12 197 GLN B N 1
ATOM 4800 C CA . GLN B 1 197 ? -5.086 -29.266 -19.766 1 89.12 197 GLN B CA 1
ATOM 4801 C C . GLN B 1 197 ? -5.613 -27.844 -19.938 1 89.12 197 GLN B C 1
ATOM 4803 O O . GLN B 1 197 ? -6.531 -27.422 -19.219 1 89.12 197 GLN B O 1
ATOM 4808 N N . SER B 1 198 ? -5.031 -27.094 -20.828 1 88.12 198 SER B N 1
ATOM 4809 C CA . SER B 1 198 ? -5.539 -25.766 -21.156 1 88.12 198 SER B CA 1
ATOM 4810 C C . SER B 1 198 ? -6.98 -25.844 -21.656 1 88.12 198 SER B C 1
ATOM 4812 O O . SER B 1 198 ? -7.805 -25 -21.297 1 88.12 198 SER B O 1
ATOM 4814 N N . ALA B 1 199 ? -7.223 -26.781 -22.5 1 91.44 199 ALA B N 1
ATOM 4815 C CA . ALA B 1 199 ? -8.57 -26.969 -23.047 1 91.44 199 ALA B CA 1
ATOM 4816 C C . ALA B 1 199 ? -9.578 -27.234 -21.922 1 91.44 199 ALA B C 1
ATOM 4818 O O . ALA B 1 199 ? -10.711 -26.75 -21.969 1 91.44 199 ALA B O 1
ATOM 4819 N N . ARG B 1 200 ? -9.172 -27.969 -20.953 1 92.75 200 ARG B N 1
ATOM 4820 C CA . ARG B 1 200 ? -10.047 -28.25 -19.828 1 92.75 200 ARG B CA 1
ATOM 4821 C C . ARG B 1 200 ? -10.359 -26.984 -19.047 1 92.75 200 ARG B C 1
ATOM 4823 O O . ARG B 1 200 ? -11.492 -26.797 -18.594 1 92.75 200 ARG B O 1
ATOM 4830 N N . LEU B 1 201 ? -9.391 -26.188 -18.859 1 91.88 201 LEU B N 1
ATOM 4831 C CA . LEU B 1 201 ? -9.586 -24.922 -18.172 1 91.88 201 LEU B CA 1
ATOM 4832 C C . LEU B 1 201 ? -10.508 -24.016 -18.969 1 91.88 201 LEU B C 1
ATOM 4834 O O . LEU B 1 201 ? -11.352 -23.312 -18.406 1 91.88 201 LEU B O 1
ATOM 4838 N N . TYR B 1 202 ? -10.383 -24.031 -20.25 1 93.62 202 TYR B N 1
ATOM 4839 C CA . TYR B 1 202 ? -11.273 -23.25 -21.109 1 93.62 202 TYR B CA 1
ATOM 4840 C C . TYR B 1 202 ? -12.703 -23.766 -21.016 1 93.62 202 TYR B C 1
ATOM 4842 O O . TYR B 1 202 ? -13.656 -22.984 -21.047 1 93.62 202 TYR B O 1
ATOM 4850 N N . ASP B 1 203 ? -12.789 -25.031 -21 1 95.56 203 ASP B N 1
ATOM 4851 C CA . ASP B 1 203 ? -14.117 -25.625 -20.859 1 95.56 203 ASP B CA 1
ATOM 4852 C C . ASP B 1 203 ? -14.797 -25.141 -19.578 1 95.56 203 ASP B C 1
ATOM 4854 O O . ASP B 1 203 ? -15.984 -24.797 -19.594 1 95.56 203 ASP B O 1
ATOM 4858 N N . LEU B 1 204 ? -14.086 -25.172 -18.5 1 94.44 204 LEU B N 1
ATOM 4859 C CA . LEU B 1 204 ? -14.617 -24.672 -17.234 1 94.44 204 LEU B CA 1
ATOM 4860 C C . LEU B 1 204 ? -15.016 -23.203 -17.359 1 94.44 204 LEU B C 1
ATOM 4862 O O . LEU B 1 204 ? -16.062 -22.797 -16.859 1 94.44 204 LEU B O 1
ATOM 4866 N N . ALA B 1 205 ? -14.203 -22.422 -18.031 1 96.38 205 ALA B N 1
ATOM 4867 C CA . ALA B 1 205 ? -14.477 -21 -18.234 1 96.38 205 ALA B CA 1
ATOM 4868 C C . ALA B 1 205 ? -15.719 -20.797 -19.078 1 96.38 205 ALA B C 1
ATOM 4870 O O . ALA B 1 205 ? -16.531 -19.922 -18.797 1 96.38 205 ALA B O 1
ATOM 4871 N N . ARG B 1 206 ? -15.836 -21.578 -20.109 1 97.44 206 ARG B N 1
ATOM 4872 C CA . ARG B 1 206 ? -16.984 -21.484 -21 1 97.44 206 ARG B CA 1
ATOM 4873 C C . ARG B 1 206 ? -18.281 -21.844 -20.266 1 97.44 206 ARG B C 1
ATOM 4875 O O . ARG B 1 206 ? -19.312 -21.234 -20.484 1 97.44 206 ARG B O 1
ATOM 4882 N N . GLU B 1 207 ? -18.172 -22.859 -19.469 1 96.88 207 GLU B N 1
ATOM 4883 C CA . GLU B 1 207 ? -19.344 -23.25 -18.688 1 96.88 207 GLU B CA 1
ATOM 4884 C C . GLU B 1 207 ? -19.75 -22.141 -17.719 1 96.88 207 GLU B C 1
ATOM 4886 O O . GLU B 1 207 ? -20.938 -21.828 -17.578 1 96.88 207 GLU B O 1
ATOM 4891 N N . LEU B 1 208 ? -18.812 -21.578 -17.047 1 97 208 LEU B N 1
ATOM 4892 C CA . LEU B 1 208 ? -19.062 -20.484 -16.125 1 97 208 LEU B CA 1
ATOM 4893 C C . LEU B 1 208 ? -19.672 -19.297 -16.859 1 97 208 LEU B C 1
ATOM 4895 O O . LEU B 1 208 ? -20.641 -18.688 -16.391 1 97 208 LEU B O 1
ATOM 4899 N N . PHE B 1 209 ? -19.094 -18.984 -18 1 97.62 209 PHE B N 1
ATOM 4900 C CA . PHE B 1 209 ? -19.562 -17.891 -18.844 1 97.62 209 PHE B CA 1
ATOM 4901 C C . PHE B 1 209 ? -21.016 -18.125 -19.25 1 97.62 209 PHE B C 1
ATOM 4903 O O . PHE B 1 209 ? -21.859 -17.234 -19.109 1 97.62 209 PHE B O 1
ATOM 4910 N N . ALA B 1 210 ? -21.312 -19.266 -19.734 1 97.69 210 ALA B N 1
ATOM 4911 C CA . ALA B 1 210 ? -22.656 -19.609 -20.203 1 97.69 210 ALA B CA 1
ATOM 4912 C C . ALA B 1 210 ? -23.656 -19.547 -19.062 1 97.69 210 ALA B C 1
ATOM 4914 O O . ALA B 1 210 ? -24.781 -19.047 -19.25 1 97.69 210 ALA B O 1
ATOM 4915 N N . ASP B 1 211 ? -23.266 -20 -17.953 1 97.12 211 ASP B N 1
ATOM 4916 C CA . ASP B 1 211 ? -24.125 -20 -16.797 1 97.12 211 ASP B CA 1
ATOM 4917 C C . ASP B 1 211 ? -24.516 -18.578 -16.391 1 97.12 211 ASP B C 1
ATOM 4919 O O . ASP B 1 211 ? -25.688 -18.312 -16.109 1 97.12 211 ASP B O 1
ATOM 4923 N N . ARG B 1 212 ? -23.547 -17.688 -16.359 1 97.38 212 ARG B N 1
ATOM 4924 C CA . ARG B 1 212 ? -23.797 -16.328 -15.891 1 97.38 212 ARG B CA 1
ATOM 4925 C C . ARG B 1 212 ? -24.5 -15.492 -16.969 1 97.38 212 ARG B C 1
ATOM 4927 O O . ARG B 1 212 ? -25.203 -14.523 -16.656 1 97.38 212 ARG B O 1
ATOM 4934 N N . LYS B 1 213 ? -24.234 -15.867 -18.188 1 95.69 213 LYS B N 1
ATOM 4935 C CA . LYS B 1 213 ? -24.984 -15.219 -19.266 1 95.69 213 LYS B CA 1
ATOM 4936 C C . LYS B 1 213 ? -26.484 -15.531 -19.141 1 95.69 213 LYS B C 1
ATOM 4938 O O . LYS B 1 213 ? -27.328 -14.68 -19.438 1 95.69 213 LYS B O 1
ATOM 4943 N N . LYS B 1 214 ? -26.766 -16.719 -18.781 1 96.12 214 LYS B N 1
ATOM 4944 C CA . LYS B 1 214 ? -28.156 -17.141 -18.594 1 96.12 214 LYS B CA 1
ATOM 4945 C C . LYS B 1 214 ? -28.75 -16.547 -17.312 1 96.12 214 LYS B C 1
ATOM 4947 O O . LYS B 1 214 ? -29.906 -16.141 -17.297 1 96.12 214 LYS B O 1
ATOM 4952 N N . SER B 1 215 ? -27.969 -16.547 -16.281 1 95.06 215 SER B N 1
ATOM 4953 C CA . SER B 1 215 ? -28.422 -16.062 -14.977 1 95.06 215 SER B CA 1
ATOM 4954 C C . SER B 1 215 ? -27.328 -15.25 -14.289 1 95.06 215 SER B C 1
ATOM 4956 O O . SER B 1 215 ? -26.547 -15.781 -13.5 1 95.06 215 SER B O 1
ATOM 4958 N N . ASN B 1 216 ? -27.422 -13.961 -14.445 1 94.19 216 ASN B N 1
ATOM 4959 C CA . ASN B 1 216 ? -26.453 -13.07 -13.828 1 94.19 216 ASN B CA 1
ATOM 4960 C C . ASN B 1 216 ? -26.578 -13.062 -12.305 1 94.19 216 ASN B C 1
ATOM 4962 O O . ASN B 1 216 ? -27.656 -13.289 -11.773 1 94.19 216 ASN B O 1
ATOM 4966 N N . ARG B 1 217 ? -25.469 -12.859 -11.719 1 96.06 217 ARG B N 1
ATOM 4967 C CA . ARG B 1 217 ? -25.422 -12.68 -10.266 1 96.06 217 ARG B CA 1
ATOM 4968 C C . ARG B 1 217 ? -25 -11.258 -9.906 1 96.06 217 ARG B C 1
ATOM 4970 O O . ARG B 1 217 ? -24.922 -10.391 -10.781 1 96.06 217 ARG B O 1
ATOM 4977 N N . ASP B 1 218 ? -24.891 -11.016 -8.539 1 95.5 218 ASP B N 1
ATOM 4978 C CA . ASP B 1 218 ? -24.453 -9.695 -8.094 1 95.5 218 ASP B CA 1
ATOM 4979 C C . ASP B 1 218 ? -23.047 -9.383 -8.586 1 95.5 218 ASP B C 1
ATOM 4981 O O . ASP B 1 218 ? -22.078 -10.047 -8.188 1 95.5 218 ASP B O 1
ATOM 4985 N N . PRO B 1 219 ? -22.906 -8.359 -9.461 1 95.44 219 PRO B N 1
ATOM 4986 C CA . PRO B 1 219 ? -21.594 -8.039 -10.031 1 95.44 219 PRO B CA 1
ATOM 4987 C C . PRO B 1 219 ? -20.562 -7.652 -8.969 1 95.44 219 PRO B C 1
ATOM 4989 O O . PRO B 1 219 ? -19.359 -7.738 -9.211 1 95.44 219 PRO B O 1
ATOM 4992 N N . GLU B 1 220 ? -20.984 -7.277 -7.828 1 92.31 220 GLU B N 1
ATOM 4993 C CA . GLU B 1 220 ? -20.078 -6.902 -6.754 1 92.31 220 GLU B CA 1
ATOM 4994 C C . GLU B 1 220 ? -19.438 -8.133 -6.113 1 92.31 220 GLU B C 1
ATOM 4996 O O . GLU B 1 220 ? -18.406 -8.023 -5.434 1 92.31 220 GLU B O 1
ATOM 5001 N N . SER B 1 221 ? -20.047 -9.266 -6.379 1 95.69 221 SER B N 1
ATOM 5002 C CA . SER B 1 221 ? -19.531 -10.445 -5.684 1 95.69 221 SER B CA 1
ATOM 5003 C C . SER B 1 221 ? -19.281 -11.586 -6.656 1 95.69 221 SER B C 1
ATOM 5005 O O . SER B 1 221 ? -18.891 -12.68 -6.246 1 95.69 221 SER B O 1
ATOM 5007 N N . ASP B 1 222 ? -19.562 -11.383 -7.934 1 97.38 222 ASP B N 1
ATOM 5008 C CA . ASP B 1 222 ? -19.359 -12.43 -8.93 1 97.38 222 ASP B CA 1
ATOM 5009 C C . ASP B 1 222 ? -18.562 -11.914 -10.125 1 97.38 222 ASP B C 1
ATOM 5011 O O . ASP B 1 222 ? -19.109 -11.25 -11 1 97.38 222 ASP B O 1
ATOM 5015 N N . PRO B 1 223 ? -17.328 -12.359 -10.242 1 97.5 223 PRO B N 1
ATOM 5016 C CA . PRO B 1 223 ? -16.453 -11.82 -11.281 1 97.5 223 PRO B CA 1
ATOM 5017 C C . PRO B 1 223 ? -17 -12.039 -12.695 1 97.5 223 PRO B C 1
ATOM 5019 O O . PRO B 1 223 ? -16.875 -11.156 -13.547 1 97.5 223 PRO B O 1
ATOM 5022 N N . ALA B 1 224 ? -17.594 -13.172 -12.938 1 98.06 224 ALA B N 1
ATOM 5023 C CA . ALA B 1 224 ? -18.141 -13.43 -14.273 1 98.06 224 ALA B CA 1
ATOM 5024 C C . ALA B 1 224 ? -19.266 -12.461 -14.602 1 98.06 224 ALA B C 1
ATOM 5026 O O . ALA B 1 224 ? -19.297 -11.883 -15.688 1 98.06 224 ALA B O 1
ATOM 5027 N N . SER B 1 225 ? -20.125 -12.266 -13.656 1 98.31 225 SER B N 1
ATOM 5028 C CA . SER B 1 225 ? -21.219 -11.312 -13.844 1 98.31 225 SER B CA 1
ATOM 5029 C C . SER B 1 225 ? -20.703 -9.891 -13.953 1 98.31 225 SER B C 1
ATOM 5031 O O . SER B 1 225 ? -21.234 -9.078 -14.719 1 98.31 225 SER B O 1
ATOM 5033 N N . SER B 1 226 ? -19.688 -9.617 -13.156 1 97.88 226 SER B N 1
ATOM 5034 C CA . SER B 1 226 ? -19.078 -8.297 -13.211 1 97.88 226 SER B CA 1
ATOM 5035 C C . SER B 1 226 ? -18.5 -8.008 -14.602 1 97.88 226 SER B C 1
ATOM 5037 O O . SER B 1 226 ? -18.641 -6.902 -15.125 1 97.88 226 SER B O 1
ATOM 5039 N N . LEU B 1 227 ? -17.875 -8.992 -15.18 1 97.62 227 LEU B N 1
ATOM 5040 C CA . LEU B 1 227 ? -17.297 -8.867 -16.516 1 97.62 227 LEU B CA 1
ATOM 5041 C C . LEU B 1 227 ? -18.375 -8.609 -17.547 1 97.62 227 LEU B C 1
ATOM 5043 O O . LEU B 1 227 ? -18.188 -7.809 -18.469 1 97.62 227 LEU B O 1
ATOM 5047 N N . LEU B 1 228 ? -19.5 -9.203 -17.406 1 97.19 228 LEU B N 1
ATOM 5048 C CA . LEU B 1 228 ? -20.594 -9.086 -18.344 1 97.19 228 LEU B CA 1
ATOM 5049 C C . LEU B 1 228 ? -21.188 -7.676 -18.328 1 97.19 228 LEU B C 1
ATOM 5051 O O . LEU B 1 228 ? -21.844 -7.254 -19.281 1 97.19 228 LEU B O 1
ATOM 5055 N N . LEU B 1 229 ? -20.953 -6.953 -17.234 1 95.62 229 LEU B N 1
ATOM 5056 C CA . LEU B 1 229 ? -21.5 -5.609 -17.078 1 95.62 229 LEU B CA 1
ATOM 5057 C C . LEU B 1 229 ? -20.656 -4.582 -17.828 1 95.62 229 LEU B C 1
ATOM 5059 O O . LEU B 1 229 ? -21.141 -3.486 -18.125 1 95.62 229 LEU B O 1
ATOM 5063 N N . GLU B 1 230 ? -19.422 -4.891 -18.141 1 95.88 230 GLU B N 1
ATOM 5064 C CA . GLU B 1 230 ? -18.484 -3.914 -18.672 1 95.88 230 GLU B CA 1
ATOM 5065 C C . GLU B 1 230 ? -18.656 -3.77 -20.188 1 95.88 230 GLU B C 1
ATOM 5067 O O . GLU B 1 230 ? -19.156 -4.68 -20.859 1 95.88 230 GLU B O 1
ATOM 5072 N N . VAL B 1 231 ? -18.25 -2.594 -20.672 1 95.69 231 VAL B N 1
ATOM 5073 C CA . VAL B 1 231 ? -18.25 -2.309 -22.109 1 95.69 231 VAL B CA 1
ATOM 5074 C C . VAL B 1 231 ? -16.859 -1.852 -22.547 1 95.69 231 VAL B C 1
ATOM 5076 O O . VAL B 1 231 ? -16.078 -1.349 -21.734 1 95.69 231 VAL B O 1
ATOM 5079 N N . GLY B 1 232 ? -16.609 -2.113 -23.812 1 92.69 232 GLY B N 1
ATOM 5080 C CA . GLY B 1 232 ? -15.32 -1.697 -24.359 1 92.69 232 GLY B CA 1
ATOM 5081 C C . GLY B 1 232 ? -15.227 -0.201 -24.594 1 92.69 232 GLY B C 1
ATOM 5082 O O . GLY B 1 232 ? -16.203 0.53 -24.359 1 92.69 232 GLY B O 1
ATOM 5083 N N . PRO B 1 233 ? -14.062 0.254 -24.938 1 89.38 233 PRO B N 1
ATOM 5084 C CA . PRO B 1 233 ? -13.867 1.679 -25.219 1 89.38 233 PRO B CA 1
ATOM 5085 C C . PRO B 1 233 ? -14.812 2.201 -26.297 1 89.38 233 PRO B C 1
ATOM 5087 O O . PRO B 1 233 ? -15.109 3.398 -26.328 1 89.38 233 PRO B O 1
ATOM 5090 N N . ASP B 1 234 ? -15.258 1.344 -27.078 1 91.62 234 ASP B N 1
ATOM 5091 C CA . ASP B 1 234 ? -16.172 1.731 -28.141 1 91.62 234 ASP B CA 1
ATOM 5092 C C . ASP B 1 234 ? -17.609 1.735 -27.672 1 91.62 234 ASP B C 1
ATOM 5094 O O . ASP B 1 234 ? -18.531 2.004 -28.453 1 91.62 234 ASP B O 1
ATOM 5098 N N . GLY B 1 235 ? -17.812 1.396 -26.5 1 93.12 235 GLY B N 1
ATOM 5099 C CA . GLY B 1 235 ? -19.141 1.397 -25.922 1 93.12 235 GLY B CA 1
ATOM 5100 C C . GLY B 1 235 ? -19.906 0.103 -26.156 1 93.12 235 GLY B C 1
ATOM 5101 O O . GLY B 1 235 ? -21.047 -0.042 -25.734 1 93.12 235 GLY B O 1
ATOM 5102 N N . GLN B 1 236 ? -19.297 -0.795 -26.859 1 94.75 236 GLN B N 1
ATOM 5103 C CA . GLN B 1 236 ? -19.938 -2.078 -27.156 1 94.75 236 GLN B CA 1
ATOM 5104 C C . GLN B 1 236 ? -19.594 -3.115 -26.094 1 94.75 236 GLN B C 1
ATOM 5106 O O . GLN B 1 236 ? -18.578 -2.998 -25.406 1 94.75 236 GLN B O 1
ATOM 5111 N N . PRO B 1 237 ? -20.453 -4.109 -26.016 1 94.31 237 PRO B N 1
ATOM 5112 C CA . PRO B 1 237 ? -20.109 -5.195 -25.094 1 94.31 237 PRO B CA 1
ATOM 5113 C C . PRO B 1 237 ? -18.781 -5.855 -25.422 1 94.31 237 PRO B C 1
ATOM 5115 O O . PRO B 1 237 ? -18.375 -5.898 -26.594 1 94.31 237 PRO B O 1
ATOM 5118 N N . LEU B 1 238 ? -18.141 -6.336 -24.422 1 95.75 238 LEU B N 1
ATOM 5119 C CA . LEU B 1 238 ? -16.891 -7.039 -24.625 1 95.75 238 LEU B CA 1
ATOM 5120 C C . LEU B 1 238 ? -17.094 -8.312 -25.422 1 95.75 238 LEU B C 1
ATOM 5122 O O . LEU B 1 238 ? -18.156 -8.938 -25.344 1 95.75 238 LEU B O 1
ATOM 5126 N N . ASP B 1 239 ? -16.094 -8.656 -26.172 1 94.94 239 ASP B N 1
ATOM 5127 C CA . ASP B 1 239 ? -16.141 -9.852 -27 1 94.94 239 ASP B CA 1
ATOM 5128 C C . ASP B 1 239 ? -16.266 -11.109 -26.156 1 94.94 239 ASP B C 1
ATOM 5130 O O . ASP B 1 239 ? -15.523 -11.273 -25.172 1 94.94 239 ASP B O 1
ATOM 5134 N N . ASP B 1 240 ? -17.141 -12.039 -26.578 1 95.88 240 ASP B N 1
ATOM 5135 C CA . ASP B 1 240 ? -17.406 -13.242 -25.797 1 95.88 240 ASP B CA 1
ATOM 5136 C C . ASP B 1 240 ? -16.141 -14.086 -25.656 1 95.88 240 ASP B C 1
ATOM 5138 O O . ASP B 1 240 ? -15.891 -14.648 -24.578 1 95.88 240 ASP B O 1
ATOM 5142 N N . GLU B 1 241 ? -15.43 -14.203 -26.688 1 94.25 241 GLU B N 1
ATOM 5143 C CA . GLU B 1 241 ? -14.227 -15.023 -26.625 1 94.25 241 GLU B CA 1
ATOM 5144 C C . GLU B 1 241 ? -13.195 -14.43 -25.672 1 94.25 241 GLU B C 1
ATOM 5146 O O . GLU B 1 241 ? -12.484 -15.164 -24.984 1 94.25 241 GLU B O 1
ATOM 5151 N N . LEU B 1 242 ? -13.125 -13.125 -25.656 1 94.56 242 LEU B N 1
ATOM 5152 C CA . LEU B 1 242 ? -12.195 -12.461 -24.75 1 94.56 242 LEU B CA 1
ATOM 5153 C C . LEU B 1 242 ? -12.68 -12.562 -23.312 1 94.56 242 LEU B C 1
ATOM 5155 O O . LEU B 1 242 ? -11.867 -12.664 -22.375 1 94.56 242 LEU B O 1
ATOM 5159 N N . LEU B 1 243 ? -13.969 -12.547 -23.172 1 96.81 243 LEU B N 1
ATOM 5160 C CA . LEU B 1 243 ? -14.531 -12.742 -21.844 1 96.81 243 LEU B CA 1
ATOM 5161 C C . LEU B 1 243 ? -14.219 -14.141 -21.312 1 96.81 243 LEU B C 1
ATOM 5163 O O . LEU B 1 243 ? -13.828 -14.305 -20.156 1 96.81 243 LEU B O 1
ATOM 5167 N N . VAL B 1 244 ? -14.367 -15.125 -22.156 1 96.25 244 VAL B N 1
ATOM 5168 C CA . VAL B 1 244 ? -14.016 -16.5 -21.797 1 96.25 244 VAL B CA 1
ATOM 5169 C C . VAL B 1 244 ? -12.523 -16.578 -21.484 1 96.25 244 VAL B C 1
ATOM 5171 O O . VAL B 1 244 ? -12.125 -17.25 -20.516 1 96.25 244 VAL B O 1
ATOM 5174 N N . GLY B 1 245 ? -11.75 -15.906 -22.297 1 94.25 245 GLY B N 1
ATOM 5175 C CA . GLY B 1 245 ? -10.32 -15.852 -22.031 1 94.25 245 GLY B CA 1
ATOM 5176 C C . GLY B 1 245 ? -10 -15.242 -20.688 1 94.25 245 GLY B C 1
ATOM 5177 O O . GLY B 1 245 ? -9.109 -15.734 -19.969 1 94.25 245 GLY B O 1
ATOM 5178 N N . ALA B 1 246 ? -10.688 -14.203 -20.328 1 96 246 ALA B N 1
ATOM 5179 C CA . ALA B 1 246 ? -10.492 -13.555 -19.031 1 96 246 ALA B CA 1
ATOM 5180 C C . ALA B 1 246 ? -10.867 -14.484 -17.891 1 96 246 ALA B C 1
ATOM 5182 O O . ALA B 1 246 ? -10.18 -14.531 -16.859 1 96 246 ALA B O 1
ATOM 5183 N N . LEU B 1 247 ? -11.93 -15.195 -18.047 1 96.44 247 LEU B N 1
ATOM 5184 C CA . LEU B 1 247 ? -12.359 -16.141 -17.031 1 96.44 247 LEU B CA 1
ATOM 5185 C C . LEU B 1 247 ? -11.367 -17.297 -16.906 1 96.44 247 LEU B C 1
ATOM 5187 O O . LEU B 1 247 ? -11.07 -17.734 -15.797 1 96.44 247 LEU B O 1
ATOM 5191 N N . ARG B 1 248 ? -10.922 -17.75 -18.031 1 93.88 248 ARG B N 1
ATOM 5192 C CA . ARG B 1 248 ? -9.898 -18.797 -18 1 93.88 248 ARG B CA 1
ATOM 5193 C C . ARG B 1 248 ? -8.664 -18.328 -17.25 1 93.88 248 ARG B C 1
ATOM 5195 O O . ARG B 1 248 ? -8.102 -19.062 -16.438 1 93.88 248 ARG B O 1
ATOM 5202 N N . GLN B 1 249 ? -8.219 -17.141 -17.516 1 91.81 249 GLN B N 1
ATOM 5203 C CA . GLN B 1 249 ? -7.078 -16.562 -16.828 1 91.81 249 GLN B CA 1
ATOM 5204 C C . GLN B 1 249 ? -7.336 -16.453 -15.32 1 91.81 249 GLN B C 1
ATOM 5206 O O . GLN B 1 249 ? -6.453 -16.75 -14.516 1 91.81 249 GLN B O 1
ATOM 5211 N N . SER B 1 250 ? -8.5 -16.109 -14.953 1 93.56 250 SER B N 1
ATOM 5212 C CA . SER B 1 250 ? -8.883 -15.953 -13.555 1 93.56 250 SER B CA 1
ATOM 5213 C C . SER B 1 250 ? -8.867 -17.297 -12.828 1 93.56 250 SER B C 1
ATOM 5215 O O . SER B 1 250 ? -8.617 -17.359 -11.617 1 93.56 250 SER B O 1
ATOM 5217 N N . LEU B 1 251 ? -9.07 -18.391 -13.531 1 91.12 251 LEU B N 1
ATOM 5218 C CA . LEU B 1 251 ? -9.062 -19.719 -12.938 1 91.12 251 LEU B CA 1
ATOM 5219 C C . LEU B 1 251 ? -7.645 -20.172 -12.609 1 91.12 251 LEU B C 1
ATOM 5221 O O . LEU B 1 251 ? -7.418 -20.844 -11.602 1 91.12 251 LEU B O 1
ATOM 5225 N N . VAL B 1 252 ? -6.715 -19.688 -13.383 1 85.56 252 VAL B N 1
ATOM 5226 C CA . VAL B 1 252 ? -5.406 -20.328 -13.281 1 85.56 252 VAL B CA 1
ATOM 5227 C C . VAL B 1 252 ? -4.434 -19.391 -12.57 1 85.56 252 VAL B C 1
ATOM 5229 O O . VAL B 1 252 ? -3.451 -19.844 -11.977 1 85.56 252 VAL B O 1
ATOM 5232 N N . VAL B 1 253 ? -4.68 -18.125 -12.609 1 82.31 253 VAL B N 1
ATOM 5233 C CA . VAL B 1 253 ? -3.691 -17.156 -12.148 1 82.31 253 VAL B CA 1
ATOM 5234 C C . VAL B 1 253 ? -3.445 -17.344 -10.656 1 82.31 253 VAL B C 1
ATOM 5236 O O . VAL B 1 253 ? -2.334 -17.109 -10.172 1 82.31 253 VAL B O 1
ATOM 5239 N N . GLY B 1 254 ? -4.363 -17.781 -9.891 1 89.62 254 GLY B N 1
ATOM 5240 C CA . GLY B 1 254 ? -4.211 -17.984 -8.461 1 89.62 254 GLY B CA 1
ATOM 5241 C C . GLY B 1 254 ? -3.703 -19.359 -8.102 1 89.62 254 GLY B C 1
ATOM 5242 O O . GLY B 1 254 ? -3.498 -19.672 -6.93 1 89.62 254 GLY B O 1
ATOM 5243 N N . MET B 1 255 ? -3.369 -20.125 -9.102 1 91.44 255 MET B N 1
ATOM 5244 C CA . MET B 1 255 ? -3.035 -21.531 -8.859 1 91.44 255 MET B CA 1
ATOM 5245 C C . MET B 1 255 ? -1.523 -21.734 -8.836 1 91.44 255 MET B C 1
ATOM 5247 O O . MET B 1 255 ? -1.039 -22.766 -8.391 1 91.44 255 MET B O 1
ATOM 5251 N N . VAL B 1 256 ? -0.808 -20.781 -9.188 1 90.38 256 VAL B N 1
ATOM 5252 C CA . VAL B 1 256 ? 0.619 -21.016 -9.375 1 90.38 256 VAL B CA 1
ATOM 5253 C C . VAL B 1 256 ? 1.409 -20.312 -8.281 1 90.38 256 VAL B C 1
ATOM 5255 O O . VAL B 1 256 ? 2.072 -20.953 -7.461 1 90.38 256 VAL B O 1
ATOM 5258 N N . ALA B 1 257 ? 1.189 -19.062 -8.172 1 94.38 257 ALA B N 1
ATOM 5259 C CA . ALA B 1 257 ? 2.027 -18.234 -7.312 1 94.38 257 ALA B CA 1
ATOM 5260 C C . ALA B 1 257 ? 1.8 -18.562 -5.84 1 94.38 257 ALA B C 1
ATOM 5262 O O . ALA B 1 257 ? 2.756 -18.75 -5.086 1 94.38 257 ALA B O 1
ATOM 5263 N N . PRO B 1 258 ? 0.574 -18.75 -5.383 1 96.81 258 PRO B N 1
ATOM 5264 C CA . PRO B 1 258 ? 0.371 -18.938 -3.945 1 96.81 258 PRO B CA 1
ATOM 5265 C C . PRO B 1 258 ? 0.998 -20.234 -3.424 1 96.81 258 PRO B C 1
ATOM 5267 O O . PRO B 1 258 ? 1.682 -20.219 -2.396 1 96.81 258 PRO B O 1
ATOM 5270 N N . PRO B 1 259 ? 0.872 -21.391 -4.113 1 96.56 259 PRO B N 1
ATOM 5271 C CA . PRO B 1 259 ? 1.545 -22.594 -3.633 1 96.56 259 PRO B CA 1
ATOM 5272 C C . PRO B 1 259 ? 3.061 -22.438 -3.541 1 96.56 259 PRO B C 1
ATOM 5274 O O . PRO B 1 259 ? 3.682 -22.922 -2.596 1 96.56 259 PRO B O 1
ATOM 5277 N N . ILE B 1 260 ? 3.623 -21.734 -4.484 1 96.75 260 ILE B N 1
ATOM 5278 C CA . ILE B 1 260 ? 5.062 -21.516 -4.48 1 96.75 260 ILE B CA 1
ATOM 5279 C C . ILE B 1 260 ? 5.453 -20.672 -3.27 1 96.75 260 ILE B C 1
ATOM 5281 O O . ILE B 1 260 ? 6.395 -21.016 -2.547 1 96.75 260 ILE B O 1
ATOM 5285 N N . LEU B 1 261 ? 4.707 -19.656 -3.004 1 98.31 261 LEU B N 1
ATOM 5286 C CA . LEU B 1 261 ? 4.98 -18.781 -1.87 1 98.31 261 LEU B CA 1
ATOM 5287 C C . LEU B 1 261 ? 4.848 -19.547 -0.552 1 98.31 261 LEU B C 1
ATOM 5289 O O . LEU B 1 261 ? 5.637 -19.328 0.372 1 98.31 261 LEU B O 1
ATOM 5293 N N . LEU B 1 262 ? 3.883 -20.391 -0.471 1 98.44 262 LEU B N 1
ATOM 5294 C CA . LEU B 1 262 ? 3.703 -21.188 0.741 1 98.44 262 LEU B CA 1
ATOM 5295 C C . LEU B 1 262 ? 4.867 -22.156 0.939 1 98.44 262 LEU B C 1
ATOM 5297 O O . LEU B 1 262 ? 5.344 -22.328 2.062 1 98.44 262 LEU B O 1
ATOM 5301 N N . GLY B 1 263 ? 5.285 -22.766 -0.168 1 98.5 263 GLY B N 1
ATOM 5302 C CA . GLY B 1 263 ? 6.461 -23.625 -0.092 1 98.5 263 GLY B CA 1
ATOM 5303 C C . GLY B 1 263 ? 7.699 -22.891 0.395 1 98.5 263 GLY B C 1
ATOM 5304 O O . GLY B 1 263 ? 8.391 -23.359 1.299 1 98.5 263 GLY B O 1
ATOM 5305 N N . ASP B 1 264 ? 7.941 -21.734 -0.154 1 98.75 264 ASP B N 1
ATOM 5306 C CA . ASP B 1 264 ? 9.094 -20.938 0.224 1 98.75 264 ASP B CA 1
ATOM 5307 C C . ASP B 1 264 ? 8.992 -20.469 1.674 1 98.75 264 ASP B C 1
ATOM 5309 O O . ASP B 1 264 ? 9.984 -20.469 2.406 1 98.75 264 ASP B O 1
ATOM 5313 N N . THR B 1 265 ? 7.801 -20.047 2.057 1 98.81 265 THR B N 1
ATOM 5314 C CA . THR B 1 265 ? 7.562 -19.578 3.418 1 98.81 265 THR B CA 1
ATOM 5315 C C . THR B 1 265 ? 7.836 -20.688 4.426 1 98.81 265 THR B C 1
ATOM 5317 O O . THR B 1 265 ? 8.555 -20.484 5.402 1 98.81 265 THR B O 1
ATOM 5320 N N . CYS B 1 266 ? 7.348 -21.859 4.184 1 98.88 266 CYS B N 1
ATOM 5321 C CA . CYS B 1 266 ? 7.504 -22.969 5.125 1 98.88 266 CYS B CA 1
ATOM 5322 C C . CYS B 1 266 ? 8.93 -23.5 5.109 1 98.88 266 CYS B C 1
ATOM 5324 O O . CYS B 1 266 ? 9.445 -23.938 6.141 1 98.88 266 CYS B O 1
ATOM 5326 N N . ALA B 1 267 ? 9.555 -23.5 3.91 1 98.81 267 ALA B N 1
ATOM 5327 C CA . ALA B 1 267 ? 10.977 -23.844 3.867 1 98.81 267 ALA B CA 1
ATOM 5328 C C . ALA B 1 267 ? 11.797 -22.875 4.715 1 98.81 267 ALA B C 1
ATOM 5330 O O . ALA B 1 267 ? 12.695 -23.297 5.457 1 98.81 267 ALA B O 1
ATOM 5331 N N . HIS B 1 268 ? 11.5 -21.609 4.582 1 98.81 268 HIS B N 1
ATOM 5332 C CA . HIS B 1 268 ? 12.172 -20.594 5.391 1 98.81 268 HIS B CA 1
ATOM 5333 C C . HIS B 1 268 ? 11.969 -20.859 6.879 1 98.81 268 HIS B C 1
ATOM 5335 O O . HIS B 1 268 ? 12.93 -20.844 7.652 1 98.81 268 HIS B O 1
ATOM 5341 N N . LEU B 1 269 ? 10.75 -21.094 7.277 1 98.81 269 LEU B N 1
ATOM 5342 C CA . LEU B 1 269 ? 10.414 -21.297 8.688 1 98.81 269 LEU B CA 1
ATOM 5343 C C . LEU B 1 269 ? 11.008 -22.609 9.203 1 98.81 269 LEU B C 1
ATOM 5345 O O . LEU B 1 269 ? 11.25 -22.75 10.406 1 98.81 269 LEU B O 1
ATOM 5349 N N . SER B 1 270 ? 11.234 -23.578 8.344 1 98.62 270 SER B N 1
ATOM 5350 C CA . SER B 1 270 ? 11.914 -24.812 8.727 1 98.62 270 SER B CA 1
ATOM 5351 C C . SER B 1 270 ? 13.367 -24.547 9.109 1 98.62 270 SER B C 1
ATOM 5353 O O . SER B 1 270 ? 13.93 -25.25 9.945 1 98.62 270 SER B O 1
ATOM 5355 N N . ARG B 1 271 ? 13.969 -23.578 8.477 1 97.88 271 ARG B N 1
ATOM 5356 C CA . ARG B 1 271 ? 15.344 -23.188 8.773 1 97.88 271 ARG B CA 1
ATOM 5357 C C . ARG B 1 271 ? 15.406 -22.219 9.945 1 97.88 271 ARG B C 1
ATOM 5359 O O . ARG B 1 271 ? 16.344 -22.266 10.75 1 97.88 271 ARG B O 1
ATOM 5366 N N . ASP B 1 272 ? 14.453 -21.406 10.008 1 98.19 272 ASP B N 1
ATOM 5367 C CA . ASP B 1 272 ? 14.359 -20.406 11.07 1 98.19 272 ASP B CA 1
ATOM 5368 C C . ASP B 1 272 ? 13.344 -20.828 12.125 1 98.19 272 ASP B C 1
ATOM 5370 O O . ASP B 1 272 ? 12.273 -20.219 12.234 1 98.19 272 ASP B O 1
ATOM 5374 N N . ARG B 1 273 ? 13.742 -21.625 13.008 1 97.12 273 ARG B N 1
ATOM 5375 C CA . ARG B 1 273 ? 12.844 -22.234 13.984 1 97.12 273 ARG B CA 1
ATOM 5376 C C . ARG B 1 273 ? 12.406 -21.219 15.039 1 97.12 273 ARG B C 1
ATOM 5378 O O . ARG B 1 273 ? 11.297 -21.297 15.57 1 97.12 273 ARG B O 1
ATOM 5385 N N . ASP B 1 274 ? 13.289 -20.297 15.289 1 97.81 274 ASP B N 1
ATOM 5386 C CA . ASP B 1 274 ? 12.922 -19.234 16.219 1 97.81 274 ASP B CA 1
ATOM 5387 C C . ASP B 1 274 ? 11.75 -18.406 15.695 1 97.81 274 ASP B C 1
ATOM 5389 O O . ASP B 1 274 ? 10.82 -18.094 16.438 1 97.81 274 ASP B O 1
ATOM 5393 N N . LEU B 1 275 ? 11.82 -18.125 14.445 1 98.38 275 LEU B N 1
ATOM 5394 C CA . LEU B 1 275 ? 10.727 -17.391 13.836 1 98.38 275 LEU B CA 1
ATOM 5395 C C . LEU B 1 275 ? 9.453 -18.234 13.797 1 98.38 275 LEU B C 1
ATOM 5397 O O . LEU B 1 275 ? 8.359 -17.719 14.023 1 98.38 275 LEU B O 1
ATOM 5401 N N . GLN B 1 276 ? 9.547 -19.531 13.469 1 98.56 276 GLN B N 1
ATOM 5402 C CA . GLN B 1 276 ? 8.398 -20.422 13.477 1 98.56 276 GLN B CA 1
ATOM 5403 C C . GLN B 1 276 ? 7.695 -20.406 14.828 1 98.56 276 GLN B C 1
ATOM 5405 O O . GLN B 1 276 ? 6.473 -20.266 14.898 1 98.56 276 GLN B O 1
ATOM 5410 N N . ALA B 1 277 ? 8.5 -20.531 15.922 1 98.06 277 ALA B N 1
ATOM 5411 C CA . ALA B 1 277 ? 7.961 -20.531 17.281 1 98.06 277 ALA B CA 1
ATOM 5412 C C . ALA B 1 277 ? 7.344 -19.188 17.625 1 98.06 277 ALA B C 1
ATOM 5414 O O . ALA B 1 277 ? 6.281 -19.125 18.25 1 98.06 277 ALA B O 1
ATOM 5415 N N . LYS B 1 278 ? 8.023 -18.156 17.188 1 97.56 278 LYS B N 1
ATOM 5416 C CA . LYS B 1 278 ? 7.555 -16.812 17.469 1 97.56 278 LYS B CA 1
ATOM 5417 C C . LYS B 1 278 ? 6.195 -16.547 16.828 1 97.56 278 LYS B C 1
ATOM 5419 O O . LYS B 1 278 ? 5.289 -16.016 17.469 1 97.56 278 LYS B O 1
ATOM 5424 N N . LEU B 1 279 ? 5.992 -16.891 15.594 1 97.94 279 LEU B N 1
ATOM 5425 C CA . LEU B 1 279 ? 4.742 -16.672 14.875 1 97.94 279 LEU B CA 1
ATOM 5426 C C . LEU B 1 279 ? 3.631 -17.547 15.43 1 97.94 279 LEU B C 1
ATOM 5428 O O . LEU B 1 279 ? 2.465 -17.141 15.453 1 97.94 279 LEU B O 1
ATOM 5432 N N . ARG B 1 280 ? 3.992 -18.734 15.82 1 97.44 280 ARG B N 1
ATOM 5433 C CA . ARG B 1 280 ? 3.016 -19.625 16.453 1 97.44 280 ARG B CA 1
ATOM 5434 C C . ARG B 1 280 ? 2.504 -19.031 17.75 1 97.44 280 ARG B C 1
ATOM 5436 O O . ARG B 1 280 ? 1.305 -19.078 18.047 1 97.44 280 ARG B O 1
ATOM 5443 N N . ALA B 1 281 ? 3.369 -18.469 18.516 1 95.81 281 ALA B N 1
ATOM 5444 C CA . ALA B 1 281 ? 3.051 -17.922 19.828 1 95.81 281 ALA B CA 1
ATOM 5445 C C . ALA B 1 281 ? 2.258 -16.625 19.703 1 95.81 281 ALA B C 1
ATOM 5447 O O . ALA B 1 281 ? 1.451 -16.297 20.578 1 95.81 281 ALA B O 1
ATOM 5448 N N . ASP B 1 282 ? 2.455 -15.875 18.672 1 95.12 282 ASP B N 1
ATOM 5449 C CA . ASP B 1 282 ? 1.784 -14.594 18.484 1 95.12 282 ASP B CA 1
ATOM 5450 C C . ASP B 1 282 ? 1.284 -14.445 17.047 1 95.12 282 ASP B C 1
ATOM 5452 O O . ASP B 1 282 ? 1.887 -13.727 16.25 1 95.12 282 ASP B O 1
ATOM 5456 N N . PRO B 1 283 ? 0.097 -14.953 16.812 1 94.88 283 PRO B N 1
ATOM 5457 C CA . PRO B 1 283 ? -0.453 -14.945 15.453 1 94.88 283 PRO B CA 1
ATOM 5458 C C . PRO B 1 283 ? -0.7 -13.531 14.93 1 94.88 283 PRO B C 1
ATOM 5460 O O . PRO B 1 283 ? -0.845 -13.336 13.719 1 94.88 283 PRO B O 1
ATOM 5463 N N . ALA B 1 284 ? -0.747 -12.609 15.75 1 91.25 284 ALA B N 1
ATOM 5464 C CA . ALA B 1 284 ? -0.956 -11.227 15.336 1 91.25 284 ALA B CA 1
ATOM 5465 C C . ALA B 1 284 ? 0.214 -10.727 14.492 1 91.25 284 ALA B C 1
ATOM 5467 O O . ALA B 1 284 ? 0.104 -9.703 13.805 1 91.25 284 ALA B O 1
ATOM 5468 N N . LEU B 1 285 ? 1.405 -11.422 14.5 1 95.88 285 LEU B N 1
ATOM 5469 C CA . LEU B 1 285 ? 2.598 -11.039 13.75 1 95.88 285 LEU B CA 1
ATOM 5470 C C . LEU B 1 285 ? 2.525 -11.547 12.32 1 95.88 285 LEU B C 1
ATOM 5472 O O . LEU B 1 285 ? 3.322 -11.141 11.469 1 95.88 285 LEU B O 1
ATOM 5476 N N . ILE B 1 286 ? 1.524 -12.328 12.016 1 97.06 286 ILE B N 1
ATOM 5477 C CA . ILE B 1 286 ? 1.48 -13.078 10.766 1 97.06 286 ILE B CA 1
ATOM 5478 C C . ILE B 1 286 ? 1.305 -12.109 9.594 1 97.06 286 ILE B C 1
ATOM 5480 O O . ILE B 1 286 ? 1.979 -12.234 8.57 1 97.06 286 ILE B O 1
ATOM 5484 N N . PRO B 1 287 ? 0.45 -11.125 9.688 1 95.94 287 PRO B N 1
ATOM 5485 C CA . PRO B 1 287 ? 0.323 -10.211 8.547 1 95.94 287 PRO B CA 1
ATOM 5486 C C . PRO B 1 287 ? 1.647 -9.547 8.164 1 95.94 287 PRO B C 1
ATOM 5488 O O . PRO B 1 287 ? 2.01 -9.516 6.988 1 95.94 287 PRO B O 1
ATOM 5491 N N . ALA B 1 288 ? 2.434 -9.086 9.117 1 95.94 288 ALA B N 1
ATOM 5492 C CA . ALA B 1 288 ? 3.732 -8.469 8.859 1 95.94 288 ALA B CA 1
ATOM 5493 C C . ALA B 1 288 ? 4.715 -9.492 8.289 1 95.94 288 ALA B C 1
ATOM 5495 O O . ALA B 1 288 ? 5.508 -9.164 7.402 1 95.94 288 ALA B O 1
ATOM 5496 N N . ALA B 1 289 ? 4.652 -10.656 8.836 1 98.12 289 ALA B N 1
ATOM 5497 C CA . ALA B 1 289 ? 5.543 -11.703 8.352 1 98.12 289 ALA B CA 1
ATOM 5498 C C . ALA B 1 289 ? 5.25 -12.055 6.898 1 98.12 289 ALA B C 1
ATOM 5500 O O . ALA B 1 289 ? 6.172 -12.195 6.09 1 98.12 289 ALA B O 1
ATOM 5501 N N . VAL B 1 290 ? 3.982 -12.156 6.555 1 98.25 290 VAL B N 1
ATOM 5502 C CA . VAL B 1 290 ? 3.574 -12.523 5.203 1 98.25 290 VAL B CA 1
ATOM 5503 C C . VAL B 1 290 ? 4.059 -11.469 4.211 1 98.25 290 VAL B C 1
ATOM 5505 O O . VAL B 1 290 ? 4.535 -11.805 3.125 1 98.25 290 VAL B O 1
ATOM 5508 N N . GLU B 1 291 ? 3.938 -10.258 4.594 1 97.31 291 GLU B N 1
ATOM 5509 C CA . GLU B 1 291 ? 4.391 -9.203 3.691 1 97.31 291 GLU B CA 1
ATOM 5510 C C . GLU B 1 291 ? 5.883 -9.328 3.402 1 97.31 291 GLU B C 1
ATOM 5512 O O . GLU B 1 291 ? 6.32 -9.133 2.264 1 97.31 291 GLU B O 1
ATOM 5517 N N . GLU B 1 292 ? 6.688 -9.547 4.418 1 98.25 292 GLU B N 1
ATOM 5518 C CA . GLU B 1 292 ? 8.125 -9.727 4.223 1 98.25 292 GLU B CA 1
ATOM 5519 C C . GLU B 1 292 ? 8.422 -10.977 3.406 1 98.25 292 GLU B C 1
ATOM 5521 O O . GLU B 1 292 ? 9.367 -11 2.615 1 98.25 292 GLU B O 1
ATOM 5526 N N . PHE B 1 293 ? 7.621 -12.062 3.6 1 98.75 293 PHE B N 1
ATOM 5527 C CA . PHE B 1 293 ? 7.785 -13.258 2.783 1 98.75 293 PHE B CA 1
ATOM 5528 C C . PHE B 1 293 ? 7.473 -12.961 1.321 1 98.75 293 PHE B C 1
ATOM 5530 O O . PHE B 1 293 ? 8.148 -13.469 0.422 1 98.75 293 PHE B O 1
ATOM 5537 N N . ILE B 1 294 ? 6.461 -12.156 1.061 1 98.31 294 ILE B N 1
ATOM 5538 C CA . ILE B 1 294 ? 6.121 -11.781 -0.309 1 98.31 294 ILE B CA 1
ATOM 5539 C C . ILE B 1 294 ? 7.273 -11 -0.932 1 98.31 294 ILE B C 1
ATOM 5541 O O . ILE B 1 294 ? 7.605 -11.203 -2.102 1 98.31 294 ILE B O 1
ATOM 5545 N N . ARG B 1 295 ? 7.867 -10.094 -0.136 1 98.25 295 ARG B N 1
ATOM 5546 C CA . ARG B 1 295 ? 9.016 -9.359 -0.648 1 98.25 295 ARG B CA 1
ATOM 5547 C C . ARG B 1 295 ? 10.156 -10.297 -1.01 1 98.25 295 ARG B C 1
ATOM 5549 O O . ARG B 1 295 ? 10.727 -10.211 -2.1 1 98.25 295 ARG B O 1
ATOM 5556 N N . LEU B 1 296 ? 10.5 -11.234 -0.122 1 98.31 296 LEU B N 1
ATOM 5557 C CA . LEU B 1 296 ? 11.68 -12.086 -0.228 1 98.31 296 LEU B CA 1
ATOM 5558 C C . LEU B 1 296 ? 11.492 -13.133 -1.321 1 98.31 296 LEU B C 1
ATOM 5560 O O . LEU B 1 296 ? 12.453 -13.508 -1.997 1 98.31 296 LEU B O 1
ATOM 5564 N N . TYR B 1 297 ? 10.227 -13.641 -1.44 1 98.38 297 TYR B N 1
ATOM 5565 C CA . TYR B 1 297 ? 10.039 -14.844 -2.238 1 98.38 297 TYR B CA 1
ATOM 5566 C C . TYR B 1 297 ? 9.047 -14.602 -3.369 1 98.38 297 TYR B C 1
ATOM 5568 O O . TYR B 1 297 ? 8.141 -15.414 -3.602 1 98.38 297 TYR B O 1
ATOM 5576 N N . VAL B 1 298 ? 9.234 -13.508 -4.078 1 96.12 298 VAL B N 1
ATOM 5577 C CA . VAL B 1 298 ? 8.422 -13.242 -5.258 1 96.12 298 VAL B CA 1
ATOM 5578 C C . VAL B 1 298 ? 8.477 -14.438 -6.203 1 96.12 298 VAL B C 1
ATOM 5580 O O . VAL B 1 298 ? 9.562 -14.883 -6.594 1 96.12 298 VAL B O 1
ATOM 5583 N N . PRO B 1 299 ? 7.359 -14.938 -6.629 1 96.06 299 PRO B N 1
ATOM 5584 C CA . PRO B 1 299 ? 7.367 -16.203 -7.359 1 96.06 299 PRO B CA 1
ATOM 5585 C C . PRO B 1 299 ? 7.512 -16.016 -8.867 1 96.06 299 PRO B C 1
ATOM 5587 O O . PRO B 1 299 ? 7.113 -16.891 -9.641 1 96.06 299 PRO B O 1
ATOM 5590 N N . TYR B 1 300 ? 7.984 -14.906 -9.305 1 93.62 300 TYR B N 1
ATOM 5591 C CA . TYR B 1 300 ? 8.125 -14.68 -10.734 1 93.62 300 TYR B CA 1
ATOM 5592 C C . TYR B 1 300 ? 9.445 -13.984 -11.055 1 93.62 300 TYR B C 1
ATOM 5594 O O . TYR B 1 300 ? 9.914 -13.141 -10.281 1 93.62 300 TYR B O 1
ATOM 5602 N N . ARG B 1 301 ? 10.008 -14.344 -12.188 1 91.25 301 ARG B N 1
ATOM 5603 C CA . ARG B 1 301 ? 11.203 -13.68 -12.695 1 91.25 301 ARG B CA 1
ATOM 5604 C C . ARG B 1 301 ? 11.07 -13.359 -14.18 1 91.25 301 ARG B C 1
ATOM 5606 O O . ARG B 1 301 ? 12 -12.828 -14.789 1 91.25 301 ARG B O 1
ATOM 5613 N N . GLY B 1 302 ? 9.914 -13.664 -14.688 1 89.94 302 GLY B N 1
ATOM 5614 C CA . GLY B 1 302 ? 9.844 -13.594 -16.141 1 89.94 302 GLY B CA 1
ATOM 5615 C C . GLY B 1 302 ? 8.734 -12.688 -16.641 1 89.94 302 GLY B C 1
ATOM 5616 O O . GLY B 1 302 ? 8.391 -12.711 -17.812 1 89.94 302 GLY B O 1
ATOM 5617 N N . PHE B 1 303 ? 8.078 -11.883 -15.758 1 94.06 303 PHE B N 1
ATOM 5618 C CA . PHE B 1 303 ? 7.148 -10.883 -16.266 1 94.06 303 PHE B CA 1
ATOM 5619 C C . PHE B 1 303 ? 7.867 -9.914 -17.203 1 94.06 303 PHE B C 1
ATOM 5621 O O . PHE B 1 303 ? 8.992 -9.492 -16.938 1 94.06 303 PHE B O 1
ATOM 5628 N N . CYS B 1 304 ? 7.199 -9.633 -18.297 1 95.19 304 CYS B N 1
ATOM 5629 C CA . CYS B 1 304 ? 7.914 -8.828 -19.281 1 95.19 304 CYS B CA 1
ATOM 5630 C C . CYS B 1 304 ? 6.984 -7.801 -19.922 1 95.19 304 CYS B C 1
ATOM 5632 O O . CYS B 1 304 ? 5.762 -7.906 -19.797 1 95.19 304 CYS B O 1
ATOM 5634 N N . ARG B 1 305 ? 7.547 -6.785 -20.406 1 96.75 305 ARG B N 1
ATOM 5635 C CA . ARG B 1 305 ? 6.941 -5.762 -21.25 1 96.75 305 ARG B CA 1
ATOM 5636 C C . ARG B 1 305 ? 7.758 -5.547 -22.516 1 96.75 305 ARG B C 1
ATOM 5638 O O . ARG B 1 305 ? 8.906 -5.996 -22.609 1 96.75 305 ARG B O 1
ATOM 5645 N N . THR B 1 306 ? 7.117 -4.922 -23.453 1 97.12 306 THR B N 1
ATOM 5646 C CA . THR B 1 306 ? 7.797 -4.574 -24.688 1 97.12 306 THR B CA 1
ATOM 5647 C C . THR B 1 306 ? 7.77 -3.066 -24.922 1 97.12 306 THR B C 1
ATOM 5649 O O . THR B 1 306 ? 6.695 -2.465 -25 1 97.12 306 THR B O 1
ATOM 5652 N N . PRO B 1 307 ? 8.953 -2.461 -25 1 98.12 307 PRO B N 1
ATOM 5653 C CA . PRO B 1 307 ? 8.953 -1.017 -25.25 1 98.12 307 PRO B CA 1
ATOM 5654 C C . PRO B 1 307 ? 8.484 -0.658 -26.656 1 98.12 307 PRO B C 1
ATOM 5656 O O . PRO B 1 307 ? 8.836 -1.342 -27.609 1 98.12 307 PRO B O 1
ATOM 5659 N N . LYS B 1 308 ? 7.777 0.409 -26.812 1 97.25 308 LYS B N 1
ATOM 5660 C CA . LYS B 1 308 ? 7.25 0.885 -28.078 1 97.25 308 LYS B CA 1
ATOM 5661 C C . LYS B 1 308 ? 8.32 1.625 -28.875 1 97.25 308 LYS B C 1
ATOM 5663 O O . LYS B 1 308 ? 8.195 1.795 -30.094 1 97.25 308 LYS B O 1
ATOM 5668 N N . HIS B 1 309 ? 9.266 2.197 -28.25 1 97.44 309 HIS B N 1
ATOM 5669 C CA . HIS B 1 309 ? 10.391 2.916 -28.844 1 97.44 309 HIS B CA 1
ATOM 5670 C C . HIS B 1 309 ? 11.703 2.545 -28.156 1 97.44 309 HIS B C 1
ATOM 5672 O O . HIS B 1 309 ? 11.703 1.898 -27.109 1 97.44 309 HIS B O 1
ATOM 5678 N N . ASP B 1 310 ? 12.758 2.889 -28.812 1 98.06 310 ASP B N 1
ATOM 5679 C CA . ASP B 1 310 ? 14.07 2.613 -28.219 1 98.06 310 ASP B CA 1
ATOM 5680 C C . ASP B 1 310 ? 14.203 3.266 -26.844 1 98.06 310 ASP B C 1
ATOM 5682 O O . ASP B 1 310 ? 13.758 4.398 -26.641 1 98.06 310 ASP B O 1
ATOM 5686 N N . ILE B 1 311 ? 14.797 2.543 -25.891 1 97 311 ILE B N 1
ATOM 5687 C CA . ILE B 1 311 ? 15.016 3.037 -24.547 1 97 311 ILE B CA 1
ATOM 5688 C C . ILE B 1 311 ? 16.516 3.074 -24.25 1 97 311 ILE B C 1
ATOM 5690 O O . ILE B 1 311 ? 17.203 2.068 -24.406 1 97 311 ILE B O 1
ATOM 5694 N N . ASP B 1 312 ? 17 4.234 -23.875 1 96.44 312 ASP B N 1
ATOM 5695 C CA . ASP B 1 312 ? 18.375 4.336 -23.391 1 96.44 312 ASP B CA 1
ATOM 5696 C C . ASP B 1 312 ? 18.422 4.27 -21.859 1 96.44 312 ASP B C 1
ATOM 5698 O O . ASP B 1 312 ? 17.812 5.094 -21.172 1 96.44 312 ASP B O 1
ATOM 5702 N N . LEU B 1 313 ? 19.125 3.314 -21.359 1 95.81 313 LEU B N 1
ATOM 5703 C CA . LEU B 1 313 ? 19.203 3.094 -19.906 1 95.81 313 LEU B CA 1
ATOM 5704 C C . LEU B 1 313 ? 20.594 2.627 -19.5 1 95.81 313 LEU B C 1
ATOM 5706 O O . LEU B 1 313 ? 21.062 1.588 -19.953 1 95.81 313 LEU B O 1
ATOM 5710 N N . HIS B 1 314 ? 21.219 3.385 -18.641 1 95.38 314 HIS B N 1
ATOM 5711 C CA . HIS B 1 314 ? 22.547 3.08 -18.078 1 95.38 314 HIS B CA 1
ATOM 5712 C C . HIS B 1 314 ? 23.547 2.816 -19.188 1 95.38 314 HIS B C 1
ATOM 5714 O O . HIS B 1 314 ? 24.312 1.852 -19.125 1 95.38 314 HIS B O 1
ATOM 5720 N N . GLY B 1 315 ? 23.5 3.57 -20.219 1 95.5 315 GLY B N 1
ATOM 5721 C CA . GLY B 1 315 ? 24.484 3.516 -21.297 1 95.5 315 GLY B CA 1
ATOM 5722 C C . GLY B 1 315 ? 24.172 2.459 -22.328 1 95.5 315 GLY B C 1
ATOM 5723 O O . GLY B 1 315 ? 24.922 2.277 -23.281 1 95.5 315 GLY B O 1
ATOM 5724 N N . ARG B 1 316 ? 23.047 1.736 -22.203 1 97.06 316 ARG B N 1
ATOM 5725 C CA . ARG B 1 316 ? 22.641 0.719 -23.172 1 97.06 316 ARG B CA 1
ATOM 5726 C C . ARG B 1 316 ? 21.312 1.074 -23.828 1 97.06 316 ARG B C 1
ATOM 5728 O O . ARG B 1 316 ? 20.438 1.641 -23.188 1 97.06 316 ARG B O 1
ATOM 5735 N N . THR B 1 317 ? 21.203 0.66 -25.094 1 97.81 317 THR B N 1
ATOM 5736 C CA . THR B 1 317 ? 19.953 0.883 -25.812 1 97.81 317 THR B CA 1
ATOM 5737 C C . THR B 1 317 ? 19.156 -0.416 -25.953 1 97.81 317 THR B C 1
ATOM 5739 O O . THR B 1 317 ? 19.656 -1.402 -26.484 1 97.81 317 THR B O 1
ATOM 5742 N N . ILE B 1 318 ? 18 -0.424 -25.422 1 98.12 318 ILE B N 1
ATOM 5743 C CA . ILE B 1 318 ? 17.047 -1.498 -25.656 1 98.12 318 ILE B CA 1
ATOM 5744 C C . ILE B 1 318 ? 16.188 -1.173 -26.875 1 98.12 318 ILE B C 1
ATOM 5746 O O . ILE B 1 318 ? 15.43 -0.205 -26.875 1 98.12 318 ILE B O 1
ATOM 5750 N N . PRO B 1 319 ? 16.312 -1.96 -27.906 1 97.75 319 PRO B N 1
ATOM 5751 C CA . PRO B 1 319 ? 15.555 -1.65 -29.125 1 97.75 319 PRO B CA 1
ATOM 5752 C C . PRO B 1 319 ? 14.047 -1.803 -28.922 1 97.75 319 PRO B C 1
ATOM 5754 O O . PRO B 1 319 ? 13.602 -2.689 -28.188 1 97.75 319 PRO B O 1
ATOM 5757 N N . ALA B 1 320 ? 13.32 -0.965 -29.672 1 97.81 320 ALA B N 1
ATOM 5758 C CA . ALA B 1 320 ? 11.867 -1.119 -29.734 1 97.81 320 ALA B CA 1
ATOM 5759 C C . ALA B 1 320 ? 11.477 -2.539 -30.141 1 97.81 320 ALA B C 1
ATOM 5761 O O . ALA B 1 320 ? 12.125 -3.143 -31 1 97.81 320 ALA B O 1
ATOM 5762 N N . GLY B 1 321 ? 10.531 -3.049 -29.422 1 97.19 321 GLY B N 1
ATOM 5763 C CA . GLY B 1 321 ? 9.992 -4.34 -29.812 1 97.19 321 GLY B CA 1
ATOM 5764 C C . GLY B 1 321 ? 10.68 -5.508 -29.125 1 97.19 321 GLY B C 1
ATOM 5765 O O . GLY B 1 321 ? 10.195 -6.641 -29.188 1 97.19 321 GLY B O 1
ATOM 5766 N N . GLN B 1 322 ? 11.758 -5.25 -28.484 1 96.94 322 GLN B N 1
ATOM 5767 C CA . GLN B 1 322 ? 12.438 -6.324 -27.766 1 96.94 322 GLN B CA 1
ATOM 5768 C C . GLN B 1 322 ? 11.891 -6.469 -26.344 1 96.94 322 GLN B C 1
ATOM 5770 O O . GLN B 1 322 ? 11.734 -5.477 -25.625 1 96.94 322 GLN B O 1
ATOM 5775 N N . PRO B 1 323 ? 11.617 -7.727 -25.969 1 96.81 323 PRO B N 1
ATOM 5776 C CA . PRO B 1 323 ? 11.023 -7.93 -24.641 1 96.81 323 PRO B CA 1
ATOM 5777 C C . PRO B 1 323 ? 11.984 -7.574 -23.5 1 96.81 323 PRO B C 1
ATOM 5779 O O . PRO B 1 323 ? 13.18 -7.863 -23.594 1 96.81 323 PRO B O 1
ATOM 5782 N N . VAL B 1 324 ? 11.422 -6.926 -22.5 1 97.94 324 VAL B N 1
ATOM 5783 C CA . VAL B 1 324 ? 12.164 -6.539 -21.312 1 97.94 324 VAL B CA 1
ATOM 5784 C C . VAL B 1 324 ? 11.531 -7.176 -20.078 1 97.94 324 VAL B C 1
ATOM 5786 O O . VAL B 1 324 ? 10.359 -6.93 -19.766 1 97.94 324 VAL B O 1
ATOM 5789 N N . THR B 1 325 ? 12.312 -8.055 -19.406 1 97.12 325 THR B N 1
ATOM 5790 C CA . THR B 1 325 ? 11.812 -8.672 -18.188 1 97.12 325 THR B CA 1
ATOM 5791 C C . THR B 1 325 ? 12 -7.742 -16.984 1 97.12 325 THR B C 1
ATOM 5793 O O . THR B 1 325 ? 13.07 -7.152 -16.812 1 97.12 325 THR B O 1
ATOM 5796 N N . MET B 1 326 ? 10.891 -7.539 -16.281 1 95.31 326 M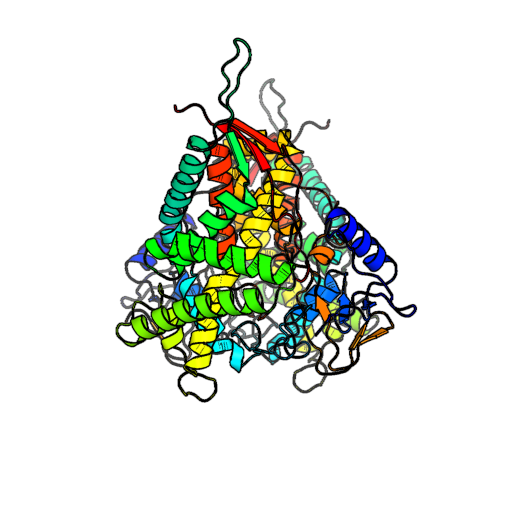ET B N 1
ATOM 5797 C CA . MET B 1 326 ? 10.883 -6.844 -15 1 95.31 326 MET B CA 1
ATOM 5798 C C . MET B 1 326 ? 11.047 -7.828 -13.844 1 95.31 326 MET B C 1
ATOM 5800 O O . MET B 1 326 ? 10.062 -8.352 -13.328 1 95.31 326 MET B O 1
ATOM 5804 N N . THR B 1 327 ? 12.242 -7.98 -13.383 1 96.25 327 THR B N 1
ATOM 5805 C CA . THR B 1 327 ? 12.516 -8.977 -12.352 1 96.25 327 THR B CA 1
ATOM 5806 C C . THR B 1 327 ? 12.234 -8.406 -10.961 1 96.25 327 THR B C 1
ATOM 5808 O O . THR B 1 327 ? 13.141 -7.934 -10.281 1 96.25 327 THR B O 1
ATOM 5811 N N . TYR B 1 328 ? 11.023 -8.625 -10.547 1 96.75 328 TYR B N 1
ATOM 5812 C CA . TYR B 1 328 ? 10.594 -8.141 -9.234 1 96.75 328 TYR B CA 1
ATOM 5813 C C . TYR B 1 328 ? 11.414 -8.781 -8.125 1 96.75 328 TYR B C 1
ATOM 5815 O O . TYR B 1 328 ? 11.695 -8.141 -7.109 1 96.75 328 TYR B O 1
ATOM 5823 N N . ALA B 1 329 ? 11.82 -10.031 -8.344 1 96.56 329 ALA B N 1
ATOM 5824 C CA . ALA B 1 329 ? 12.641 -10.742 -7.367 1 96.56 329 ALA B CA 1
ATOM 5825 C C . ALA B 1 329 ? 13.984 -10.047 -7.172 1 96.56 329 ALA B C 1
ATOM 5827 O O . ALA B 1 329 ? 14.484 -9.953 -6.047 1 96.56 329 ALA B O 1
ATOM 5828 N N . ALA B 1 330 ? 14.531 -9.578 -8.242 1 97.62 330 ALA B N 1
ATOM 5829 C CA . ALA B 1 330 ? 15.789 -8.844 -8.148 1 97.62 330 ALA B CA 1
ATOM 5830 C C . ALA B 1 330 ? 15.586 -7.484 -7.488 1 97.62 330 ALA B C 1
ATOM 5832 O O . ALA B 1 330 ? 16.359 -7.09 -6.613 1 97.62 330 ALA B O 1
ATOM 5833 N N . ALA B 1 331 ? 14.547 -6.785 -7.934 1 97.69 331 ALA B N 1
ATOM 5834 C CA . ALA B 1 331 ? 14.258 -5.453 -7.418 1 97.69 331 ALA B CA 1
ATOM 5835 C C . ALA B 1 331 ? 14.039 -5.484 -5.906 1 97.69 331 ALA B C 1
ATOM 5837 O O . ALA B 1 331 ? 14.5 -4.598 -5.188 1 97.69 331 ALA B O 1
ATOM 5838 N N . ASN B 1 332 ? 13.375 -6.48 -5.402 1 97.94 332 ASN B N 1
ATOM 5839 C CA . ASN B 1 332 ? 13.047 -6.598 -3.986 1 97.94 332 ASN B CA 1
ATOM 5840 C C . ASN B 1 332 ? 14.273 -6.949 -3.15 1 97.94 332 ASN B C 1
ATOM 5842 O O . ASN B 1 332 ? 14.195 -7.008 -1.923 1 97.94 332 ASN B O 1
ATOM 5846 N N . ARG B 1 333 ? 15.398 -7.156 -3.777 1 97.88 333 ARG B N 1
ATOM 5847 C CA . ARG B 1 333 ? 16.641 -7.453 -3.074 1 97.88 333 ARG B CA 1
ATOM 5848 C C . ARG B 1 333 ? 17.703 -6.406 -3.379 1 97.88 333 ARG B C 1
ATOM 5850 O O . ARG B 1 333 ? 18.906 -6.648 -3.172 1 97.88 333 ARG B O 1
ATOM 5857 N N . ASP B 1 334 ? 17.312 -5.289 -3.957 1 97.94 334 ASP B N 1
ATOM 5858 C CA . ASP B 1 334 ? 18.219 -4.172 -4.223 1 97.94 334 ASP B CA 1
ATOM 5859 C C . ASP B 1 334 ? 18.641 -3.494 -2.924 1 97.94 334 ASP B C 1
ATOM 5861 O O . ASP B 1 334 ? 17.812 -2.939 -2.201 1 97.94 334 ASP B O 1
ATOM 5865 N N . PRO B 1 335 ? 19.906 -3.5 -2.613 1 97.12 335 PRO B N 1
ATOM 5866 C CA . PRO B 1 335 ? 20.375 -2.926 -1.35 1 97.12 335 PRO B CA 1
ATOM 5867 C C . PRO B 1 335 ? 20.266 -1.402 -1.316 1 97.12 335 PRO B C 1
ATOM 5869 O O . PRO B 1 335 ? 20.391 -0.794 -0.251 1 97.12 335 PRO B O 1
ATOM 5872 N N . GLU B 1 336 ? 20.078 -0.798 -2.473 1 95 336 GLU B N 1
ATOM 5873 C CA . GLU B 1 336 ? 19.844 0.645 -2.49 1 95 336 GLU B CA 1
ATOM 5874 C C . GLU B 1 336 ? 18.5 1.003 -1.892 1 95 336 GLU B C 1
ATOM 5876 O O . GLU B 1 336 ? 18.266 2.146 -1.488 1 95 336 GLU B O 1
ATOM 5881 N N . VAL B 1 337 ? 17.609 0.059 -1.79 1 96 337 VAL B N 1
ATOM 5882 C CA . VAL B 1 337 ? 16.25 0.294 -1.312 1 96 337 VAL B CA 1
ATOM 5883 C C . VAL B 1 337 ? 16.031 -0.433 0.013 1 96 337 VAL B C 1
ATOM 5885 O O . VAL B 1 337 ? 15.539 0.154 0.976 1 96 337 VAL B O 1
ATOM 5888 N N . PHE B 1 338 ? 16.453 -1.637 0.09 1 96.75 338 PHE B N 1
ATOM 5889 C CA . PHE B 1 338 ? 16.203 -2.451 1.274 1 96.75 338 PHE B CA 1
ATOM 5890 C C . PHE B 1 338 ? 17.516 -2.773 1.991 1 96.75 338 PHE B C 1
ATOM 5892 O O . PHE B 1 338 ? 18.422 -3.342 1.396 1 96.75 338 PHE B O 1
ATOM 5899 N N . ASP B 1 339 ? 17.531 -2.473 3.326 1 93.88 339 ASP B N 1
ATOM 5900 C CA . ASP B 1 339 ? 18.672 -2.893 4.141 1 93.88 339 ASP B CA 1
ATOM 5901 C C . ASP B 1 339 ? 18.672 -4.402 4.355 1 93.88 339 ASP B C 1
ATOM 5903 O O . ASP B 1 339 ? 17.609 -4.996 4.609 1 93.88 339 ASP B O 1
ATOM 5907 N N . ASN B 1 340 ? 19.812 -4.988 4.258 1 96.44 340 ASN B N 1
ATOM 5908 C CA . ASN B 1 340 ? 19.891 -6.438 4.383 1 96.44 340 ASN B CA 1
ATOM 5909 C C . ASN B 1 340 ? 18.812 -7.133 3.555 1 96.44 340 ASN B C 1
ATOM 5911 O O . ASN B 1 340 ? 18.031 -7.914 4.086 1 96.44 340 ASN B O 1
ATOM 5915 N N . PRO B 1 341 ? 18.875 -6.898 2.234 1 97.38 341 PRO B N 1
ATOM 5916 C CA . PRO B 1 341 ? 17.719 -7.254 1.392 1 97.38 341 PRO B CA 1
ATOM 5917 C C . PRO B 1 341 ? 17.516 -8.766 1.301 1 97.38 341 PRO B C 1
ATOM 5919 O O . PRO B 1 341 ? 16.422 -9.211 0.917 1 97.38 341 PRO B O 1
ATOM 5922 N N . ASN B 1 342 ? 18.484 -9.609 1.645 1 97.5 342 ASN B N 1
ATOM 5923 C CA . ASN B 1 342 ? 18.359 -11.062 1.545 1 97.5 342 ASN B CA 1
ATOM 5924 C C . ASN B 1 342 ? 17.891 -11.672 2.861 1 97.5 342 ASN B C 1
ATOM 5926 O O . ASN B 1 342 ? 17.641 -12.883 2.936 1 97.5 342 ASN B O 1
ATOM 5930 N N . SER B 1 343 ? 17.75 -10.836 3.854 1 97.5 343 SER B N 1
ATOM 5931 C CA . SER B 1 343 ? 17.359 -11.32 5.172 1 97.5 343 SER B CA 1
ATOM 5932 C C . SER B 1 343 ? 15.898 -11 5.461 1 97.5 343 SER B C 1
ATOM 5934 O O . SER B 1 343 ? 15.383 -9.977 5.004 1 97.5 343 SER B O 1
ATOM 5936 N N . PHE B 1 344 ? 15.305 -11.961 6.238 1 98.06 344 PHE B N 1
ATOM 5937 C CA . PHE B 1 344 ? 13.977 -11.688 6.773 1 98.06 344 PHE B CA 1
ATOM 5938 C C . PHE B 1 344 ? 14.055 -10.688 7.918 1 98.06 344 PHE B C 1
ATOM 5940 O O . PHE B 1 344 ? 14.805 -10.875 8.875 1 98.06 344 PHE B O 1
ATOM 5947 N N . ILE B 1 345 ? 13.305 -9.594 7.75 1 96.88 345 ILE B N 1
ATOM 5948 C CA . ILE B 1 345 ? 13.172 -8.602 8.812 1 96.88 345 ILE B CA 1
ATOM 5949 C C . ILE B 1 345 ? 11.695 -8.344 9.102 1 96.88 345 ILE B C 1
ATOM 5951 O O . ILE B 1 345 ? 10.977 -7.805 8.258 1 96.88 345 ILE B O 1
ATOM 5955 N N . LEU B 1 346 ? 11.242 -8.867 10.258 1 95.75 346 LEU B N 1
ATOM 5956 C CA . LEU B 1 346 ? 9.859 -8.633 10.664 1 95.75 346 LEU B CA 1
ATOM 5957 C C . LEU B 1 346 ? 9.586 -7.148 10.852 1 95.75 346 LEU B C 1
ATOM 5959 O O . LEU B 1 346 ? 10.367 -6.441 11.492 1 95.75 346 LEU B O 1
ATOM 5963 N N . ASN B 1 347 ? 8.492 -6.605 10.219 1 92.94 347 ASN B N 1
ATOM 5964 C CA . ASN B 1 347 ? 8.078 -5.211 10.305 1 92.94 347 ASN B CA 1
ATOM 5965 C C . ASN B 1 347 ? 9.125 -4.273 9.727 1 92.94 347 ASN B C 1
ATOM 5967 O O . ASN B 1 347 ? 9.469 -3.262 10.336 1 92.94 347 ASN B O 1
ATOM 5971 N N . ARG B 1 348 ? 9.625 -4.688 8.633 1 92.88 348 ARG B N 1
ATOM 5972 C CA . ARG B 1 348 ? 10.555 -3.828 7.914 1 92.88 348 ARG B CA 1
ATOM 5973 C C . ARG B 1 348 ? 9.953 -2.445 7.684 1 92.88 348 ARG B C 1
ATOM 5975 O O . ARG B 1 348 ? 8.805 -2.324 7.254 1 92.88 348 ARG B O 1
ATOM 5982 N N . GLU B 1 349 ? 10.695 -1.415 7.98 1 87.56 349 GLU B N 1
ATOM 5983 C CA . GLU B 1 349 ? 10.219 -0.036 7.98 1 87.56 349 GLU B CA 1
ATOM 5984 C C . GLU B 1 349 ? 9.68 0.36 6.609 1 87.56 349 GLU B C 1
ATOM 5986 O O . GLU B 1 349 ? 8.68 1.08 6.52 1 87.56 349 GLU B O 1
ATOM 5991 N N . ASN B 1 350 ? 10.289 0.007 5.512 1 91.88 350 ASN B N 1
ATOM 5992 C CA . ASN B 1 350 ? 9.844 0.414 4.184 1 91.88 350 ASN B CA 1
ATOM 5993 C C . ASN B 1 350 ? 9.242 -0.757 3.41 1 91.88 350 ASN B C 1
ATOM 5995 O O . ASN B 1 350 ? 9.367 -0.827 2.186 1 91.88 350 ASN B O 1
ATOM 5999 N N . ILE B 1 351 ? 8.516 -1.628 4.148 1 94.25 351 ILE B N 1
ATOM 6000 C CA . ILE B 1 351 ? 8.008 -2.863 3.561 1 94.25 351 ILE B CA 1
ATOM 6001 C C . ILE B 1 351 ? 6.977 -2.535 2.486 1 94.25 351 ILE B C 1
ATOM 6003 O O . ILE B 1 351 ? 6.828 -3.277 1.513 1 94.25 351 ILE B O 1
ATOM 6007 N N . SER B 1 352 ? 6.328 -1.454 2.582 1 90.56 352 SER B N 1
ATOM 6008 C CA . SER B 1 352 ? 5.281 -1.072 1.639 1 90.56 352 SER B CA 1
ATOM 6009 C C . SER B 1 352 ? 5.867 -0.75 0.268 1 90.56 352 SER B C 1
ATOM 6011 O O . SER B 1 352 ? 5.129 -0.632 -0.714 1 90.56 352 SER B O 1
ATOM 6013 N N . SER B 1 353 ? 7.156 -0.643 0.168 1 94 353 SER B N 1
ATOM 6014 C CA . SER B 1 353 ? 7.809 -0.282 -1.086 1 94 353 SER B CA 1
ATOM 6015 C C . SER B 1 353 ? 8.047 -1.51 -1.959 1 94 353 SER B C 1
ATOM 6017 O O . SER B 1 353 ? 8.391 -1.383 -3.137 1 94 353 SER B O 1
ATOM 6019 N N . HIS B 1 354 ? 7.812 -2.693 -1.448 1 96.81 354 HIS B N 1
ATOM 6020 C CA . HIS B 1 354 ? 8.211 -3.857 -2.232 1 96.81 354 HIS B CA 1
ATOM 6021 C C . HIS B 1 354 ? 7.332 -4.016 -3.471 1 96.81 354 HIS B C 1
ATOM 6023 O O . HIS B 1 354 ? 6.23 -3.461 -3.529 1 96.81 354 HIS B O 1
ATOM 6029 N N . LEU B 1 355 ? 7.832 -4.73 -4.438 1 97.56 355 LEU B N 1
ATOM 6030 C CA . LEU B 1 355 ? 7.176 -4.852 -5.734 1 97.56 355 LEU B CA 1
ATOM 6031 C C . LEU B 1 355 ? 6.656 -6.27 -5.949 1 97.56 355 LEU B C 1
ATOM 6033 O O . LEU B 1 355 ? 6.551 -6.727 -7.09 1 97.56 355 LEU B O 1
ATOM 6037 N N . GLY B 1 356 ? 6.383 -6.941 -4.895 1 97 356 GLY B N 1
ATOM 6038 C CA . GLY B 1 356 ? 6.012 -8.344 -4.992 1 97 356 GLY B CA 1
ATOM 6039 C C . GLY B 1 356 ? 4.758 -8.578 -5.812 1 97 356 GLY B C 1
ATOM 6040 O O . GLY B 1 356 ? 4.574 -9.648 -6.387 1 97 356 GLY B O 1
ATOM 6041 N N . PHE B 1 357 ? 3.898 -7.566 -5.895 1 96.75 357 PHE B N 1
ATOM 6042 C CA . PHE B 1 357 ? 2.656 -7.691 -6.648 1 96.75 357 PHE B CA 1
ATOM 6043 C C . PHE B 1 357 ? 2.693 -6.824 -7.902 1 96.75 357 PHE B C 1
ATOM 6045 O O . PHE B 1 357 ? 1.658 -6.574 -8.523 1 96.75 357 PHE B O 1
ATOM 6052 N N . GLY B 1 358 ? 3.883 -6.379 -8.234 1 95.69 358 GLY B N 1
ATOM 6053 C CA . GLY B 1 358 ? 4.031 -5.492 -9.375 1 95.69 358 GLY B CA 1
ATOM 6054 C C . GLY B 1 358 ? 3.617 -4.062 -9.078 1 95.69 358 GLY B C 1
ATOM 6055 O O . GLY B 1 358 ? 3.498 -3.674 -7.914 1 95.69 358 GLY B O 1
ATOM 6056 N N . ARG B 1 359 ? 3.518 -3.301 -10.102 1 93.38 359 ARG B N 1
ATOM 6057 C CA . ARG B 1 359 ? 3.184 -1.883 -10.008 1 93.38 359 ARG B CA 1
ATOM 6058 C C . ARG B 1 359 ? 2.5 -1.397 -11.281 1 93.38 359 ARG B C 1
ATOM 6060 O O . ARG B 1 359 ? 2.611 -2.033 -12.336 1 93.38 359 ARG B O 1
ATOM 6067 N N . GLY B 1 360 ? 1.767 -0.23 -11.172 1 91.75 360 GLY B N 1
ATOM 6068 C CA . GLY B 1 360 ? 1.144 0.362 -12.344 1 91.75 360 GLY B CA 1
ATOM 6069 C C . GLY B 1 360 ? -0.171 -0.296 -12.719 1 91.75 360 GLY B C 1
ATOM 6070 O O . GLY B 1 360 ? -0.822 -0.918 -11.875 1 91.75 360 GLY B O 1
ATOM 6071 N N . ARG B 1 361 ? -0.558 -0.182 -13.938 1 90.75 361 ARG B N 1
ATOM 6072 C CA . ARG B 1 361 ? -1.863 -0.624 -14.414 1 90.75 361 ARG B CA 1
ATOM 6073 C C . ARG B 1 361 ? -1.964 -2.146 -14.406 1 90.75 361 ARG B C 1
ATOM 6075 O O . ARG B 1 361 ? -3.059 -2.701 -14.305 1 90.75 361 ARG B O 1
ATOM 6082 N N . HIS B 1 362 ? -0.807 -2.791 -14.477 1 94.5 362 HIS B N 1
ATOM 6083 C CA . HIS B 1 362 ? -0.812 -4.25 -14.531 1 94.5 362 HIS B CA 1
ATOM 6084 C C . HIS B 1 362 ? -0.4 -4.852 -13.195 1 94.5 362 HIS B C 1
ATOM 6086 O O . HIS B 1 362 ? 0.02 -6.012 -13.133 1 94.5 362 HIS B O 1
ATOM 6092 N N . ARG B 1 363 ? -0.454 -4.035 -12.18 1 95 363 ARG B N 1
ATOM 6093 C CA . ARG B 1 363 ? -0.267 -4.617 -10.852 1 95 363 ARG B CA 1
ATOM 6094 C C . ARG B 1 363 ? -1.249 -5.758 -10.609 1 95 363 ARG B C 1
ATOM 6096 O O . ARG B 1 363 ? -2.338 -5.781 -11.195 1 95 363 ARG B O 1
ATOM 6103 N N . CYS B 1 364 ? -0.87 -6.668 -9.781 1 95.81 364 CYS B N 1
ATOM 6104 C CA . CYS B 1 364 ? -1.7 -7.84 -9.531 1 95.81 364 CYS B CA 1
ATOM 6105 C C . CYS B 1 364 ? -3.104 -7.434 -9.102 1 95.81 364 CYS B C 1
ATOM 6107 O O . CYS B 1 364 ? -3.277 -6.785 -8.07 1 95.81 364 CYS B O 1
ATOM 6109 N N . ALA B 1 365 ? -4.105 -7.871 -9.852 1 94.19 365 ALA B N 1
ATOM 6110 C CA . ALA B 1 365 ? -5.5 -7.594 -9.508 1 94.19 365 ALA B CA 1
ATOM 6111 C C . ALA B 1 365 ? -5.902 -8.328 -8.227 1 94.19 365 ALA B C 1
ATOM 6113 O O . ALA B 1 365 ? -6.66 -7.801 -7.414 1 94.19 365 ALA B O 1
ATOM 6114 N N . GLY B 1 366 ? -5.391 -9.492 -8.039 1 95.75 366 GLY B N 1
ATOM 6115 C CA . GLY B 1 366 ? -5.789 -10.352 -6.934 1 95.75 366 GLY B CA 1
ATOM 6116 C C . GLY B 1 366 ? -4.996 -10.094 -5.664 1 95.75 366 GLY B C 1
ATOM 6117 O O . GLY B 1 366 ? -5.062 -10.883 -4.715 1 95.75 366 GLY B O 1
ATOM 6118 N N . MET B 1 367 ? -4.266 -9.023 -5.586 1 95.94 367 MET B N 1
ATOM 6119 C CA . MET B 1 367 ? -3.326 -8.75 -4.504 1 95.94 367 MET B CA 1
ATOM 6120 C C . MET B 1 367 ? -4.02 -8.82 -3.15 1 95.94 367 MET B C 1
ATOM 6122 O O . MET B 1 367 ? -3.547 -9.5 -2.238 1 95.94 367 MET B O 1
ATOM 6126 N N . PRO B 1 368 ? -5.23 -8.18 -2.924 1 95.5 368 PRO B N 1
ATOM 6127 C CA . PRO B 1 368 ? -5.836 -8.219 -1.592 1 95.5 368 PRO B CA 1
ATOM 6128 C C . PRO B 1 368 ? -6.301 -9.617 -1.193 1 95.5 368 PRO B C 1
ATOM 6130 O O . PRO B 1 368 ? -6.172 -10.008 -0.031 1 95.5 368 PRO B O 1
ATOM 6133 N N . LEU B 1 369 ? -6.805 -10.336 -2.129 1 96.56 369 LEU B N 1
ATOM 6134 C CA . LEU B 1 369 ? -7.242 -11.703 -1.868 1 96.56 369 LEU B CA 1
ATOM 6135 C C . LEU B 1 369 ? -6.047 -12.609 -1.594 1 96.56 369 LEU B C 1
ATOM 6137 O O . LEU B 1 369 ? -6.094 -13.445 -0.692 1 96.56 369 LEU B O 1
ATOM 6141 N N . ALA B 1 370 ? -5.004 -12.453 -2.4 1 97.25 370 ALA B N 1
ATOM 6142 C CA . ALA B 1 370 ? -3.795 -13.258 -2.223 1 97.25 370 ALA B CA 1
ATOM 6143 C C . ALA B 1 370 ? -3.184 -13.031 -0.844 1 97.25 370 ALA B C 1
ATOM 6145 O O . ALA B 1 370 ? -2.791 -13.984 -0.167 1 97.25 370 ALA B O 1
ATOM 6146 N N . ARG B 1 371 ? -3.113 -11.773 -0.414 1 96.56 371 ARG B N 1
ATOM 6147 C CA . ARG B 1 371 ? -2.598 -11.445 0.912 1 96.56 371 ARG B CA 1
ATOM 6148 C C . ARG B 1 371 ? -3.404 -12.148 2 1 96.56 371 ARG B C 1
ATOM 6150 O O . ARG B 1 371 ? -2.834 -12.797 2.881 1 96.56 371 ARG B O 1
ATOM 6157 N N . MET B 1 372 ? -4.664 -12.016 1.92 1 96.44 372 MET B N 1
ATOM 6158 C CA . MET B 1 372 ? -5.539 -12.609 2.926 1 96.44 372 MET B CA 1
ATOM 6159 C C . MET B 1 372 ? -5.398 -14.125 2.943 1 96.44 372 MET B C 1
ATOM 6161 O O . MET B 1 372 ? -5.297 -14.734 4.012 1 96.44 372 MET B O 1
ATOM 6165 N N . ALA B 1 373 ? -5.387 -14.695 1.779 1 98.19 373 ALA B N 1
ATOM 6166 C CA . ALA B 1 373 ? -5.312 -16.156 1.682 1 98.19 373 ALA B CA 1
ATOM 6167 C C . ALA B 1 373 ? -3.992 -16.672 2.242 1 98.19 373 ALA B C 1
ATOM 6169 O O . ALA B 1 373 ? -3.963 -17.688 2.928 1 98.19 373 ALA B O 1
ATOM 6170 N N . LEU B 1 374 ? -2.904 -16.016 1.946 1 98.44 374 LEU B N 1
ATOM 6171 C CA . LEU B 1 374 ? -1.602 -16.422 2.459 1 98.44 374 LEU B CA 1
ATOM 6172 C C . LEU B 1 374 ? -1.551 -16.297 3.979 1 98.44 374 LEU B C 1
ATOM 6174 O O . LEU B 1 374 ? -0.98 -17.156 4.656 1 98.44 374 LEU B O 1
ATOM 6178 N N . GLN B 1 375 ? -2.139 -15.25 4.484 1 98.38 375 GLN B N 1
ATOM 6179 C CA . GLN B 1 375 ? -2.201 -15.07 5.93 1 98.38 375 GLN B CA 1
ATOM 6180 C C . GLN B 1 375 ? -3.014 -16.172 6.59 1 98.38 375 GLN B C 1
ATOM 6182 O O . GLN B 1 375 ? -2.596 -16.734 7.605 1 98.38 375 GLN B O 1
ATOM 6187 N N . ILE B 1 376 ? -4.168 -16.453 6.02 1 98.38 376 ILE B N 1
ATOM 6188 C CA . ILE B 1 376 ? -5.023 -17.531 6.539 1 98.38 376 ILE B CA 1
ATOM 6189 C C . ILE B 1 376 ? -4.27 -18.859 6.504 1 98.38 376 ILE B C 1
ATOM 6191 O O . ILE B 1 376 ? -4.254 -19.594 7.492 1 98.38 376 ILE B O 1
ATOM 6195 N N . ALA B 1 377 ? -3.623 -19.125 5.395 1 98.81 377 ALA B N 1
ATOM 6196 C CA . ALA B 1 377 ? -2.902 -20.391 5.238 1 98.81 377 ALA B CA 1
ATOM 6197 C C . ALA B 1 377 ? -1.813 -20.531 6.297 1 98.81 377 ALA B C 1
ATOM 6199 O O . ALA B 1 377 ? -1.721 -21.562 6.965 1 98.81 377 ALA B O 1
ATOM 6200 N N . LEU B 1 378 ? -1.005 -19.516 6.418 1 98.75 378 LEU B N 1
ATOM 6201 C CA . LEU B 1 378 ? 0.09 -19.578 7.379 1 98.75 378 LEU B CA 1
ATOM 6202 C C . LEU B 1 378 ? -0.442 -19.719 8.797 1 98.75 378 LEU B C 1
ATOM 6204 O O . LEU B 1 378 ? 0.091 -20.5 9.594 1 98.75 378 LEU B O 1
ATOM 6208 N N . ARG B 1 379 ? -1.472 -18.953 9.125 1 98.38 379 ARG B N 1
ATOM 6209 C CA . ARG B 1 379 ? -2.08 -19.031 10.445 1 98.38 379 ARG B CA 1
ATOM 6210 C C . ARG B 1 379 ? -2.59 -20.438 10.734 1 98.38 379 ARG B C 1
ATOM 6212 O O . ARG B 1 379 ? -2.322 -21 11.797 1 98.38 379 ARG B O 1
ATOM 6219 N N . VAL B 1 380 ? -3.305 -21.031 9.82 1 98.56 380 VAL B N 1
ATOM 6220 C CA . VAL B 1 380 ? -3.881 -22.359 9.984 1 98.56 380 VAL B CA 1
ATOM 6221 C C . VAL B 1 380 ? -2.768 -23.391 10.125 1 98.56 380 VAL B C 1
ATOM 6223 O O . VAL B 1 380 ? -2.838 -24.266 10.984 1 98.56 380 VAL B O 1
ATOM 6226 N N . ILE B 1 381 ? -1.711 -23.312 9.352 1 98.62 381 ILE B N 1
ATOM 6227 C CA . ILE B 1 381 ? -0.587 -24.234 9.43 1 98.62 381 ILE B CA 1
ATOM 6228 C C . ILE B 1 381 ? 0.033 -24.188 10.82 1 98.62 381 ILE B C 1
ATOM 6230 O O . ILE B 1 381 ? 0.261 -25.219 11.445 1 98.62 381 ILE B O 1
ATOM 6234 N N . LEU B 1 382 ? 0.256 -22.984 11.305 1 98.44 382 LEU B N 1
ATOM 6235 C CA . LEU B 1 382 ? 0.919 -22.812 12.594 1 98.44 382 LEU B CA 1
ATOM 6236 C C . LEU B 1 382 ? 0.004 -23.25 13.734 1 98.44 382 LEU B C 1
ATOM 6238 O O . LEU B 1 382 ? 0.474 -23.766 14.75 1 98.44 382 LEU B O 1
ATOM 6242 N N . GLN B 1 383 ? -1.287 -23.047 13.555 1 97.38 383 GLN B N 1
ATOM 6243 C CA . GLN B 1 383 ? -2.258 -23.438 14.578 1 97.38 383 GLN B CA 1
ATOM 6244 C C . GLN B 1 383 ? -2.43 -24.953 14.641 1 97.38 383 GLN B C 1
ATOM 6246 O O . GLN B 1 383 ? -2.648 -25.516 15.711 1 97.38 383 GLN B O 1
ATOM 6251 N N . ARG B 1 384 ? -2.303 -25.594 13.516 1 96.56 384 ARG B N 1
ATOM 6252 C CA . ARG B 1 384 ? -2.633 -27.016 13.422 1 96.56 384 ARG B CA 1
ATOM 6253 C C . ARG B 1 384 ? -1.387 -27.891 13.586 1 96.56 384 ARG B C 1
ATOM 6255 O O . ARG B 1 384 ? -1.469 -29.109 13.555 1 96.56 384 ARG B O 1
ATOM 6262 N N . THR B 1 385 ? -0.272 -27.281 13.828 1 96.5 385 THR B N 1
ATOM 6263 C CA . THR B 1 385 ? 0.969 -28.016 14.008 1 96.5 385 THR B CA 1
ATOM 6264 C C . THR B 1 385 ? 1.729 -27.516 15.234 1 96.5 385 THR B C 1
ATOM 6266 O O . THR B 1 385 ? 1.551 -26.375 15.656 1 96.5 385 THR B O 1
ATOM 6269 N N . GLU B 1 386 ? 2.531 -28.375 15.773 1 95.75 386 GLU B N 1
ATOM 6270 C CA . GLU B 1 386 ? 3.436 -27.984 16.859 1 95.75 386 GLU B CA 1
ATOM 6271 C C . GLU B 1 386 ? 4.828 -27.672 16.328 1 95.75 386 GLU B C 1
ATOM 6273 O O . GLU B 1 386 ? 5.566 -26.891 16.938 1 95.75 386 GLU B O 1
ATOM 6278 N N . ASP B 1 387 ? 5.016 -28.344 15.25 1 95.56 387 ASP B N 1
ATOM 6279 C CA . ASP B 1 387 ? 6.324 -28.219 14.617 1 95.56 387 ASP B CA 1
ATOM 6280 C C . ASP B 1 387 ? 6.305 -28.75 13.195 1 95.56 387 ASP B C 1
ATOM 6282 O O . ASP B 1 387 ? 5.473 -29.594 12.852 1 95.56 387 ASP B O 1
ATOM 6286 N N . PHE B 1 388 ? 7.188 -28.172 12.375 1 97.75 388 PHE B N 1
ATOM 6287 C CA . PHE B 1 388 ? 7.402 -28.766 11.062 1 97.75 388 PHE B CA 1
ATOM 6288 C C . PHE B 1 388 ? 8.797 -28.438 10.547 1 97.75 388 PHE B C 1
ATOM 6290 O O . PHE B 1 388 ? 9.406 -27.453 10.961 1 97.75 388 PHE B O 1
ATOM 6297 N N . GLU B 1 389 ? 9.32 -29.281 9.664 1 97.94 389 GLU B N 1
ATOM 6298 C CA . GLU B 1 389 ? 10.617 -29.078 9.016 1 97.94 389 GLU B CA 1
ATOM 6299 C C . GLU B 1 389 ? 10.656 -29.781 7.652 1 97.94 389 GLU B C 1
ATOM 6301 O O . GLU B 1 389 ? 10 -30.797 7.449 1 97.94 389 GLU B O 1
ATOM 6306 N N . VAL B 1 390 ? 11.43 -29.203 6.812 1 98.12 390 VAL B N 1
ATOM 6307 C CA . VAL B 1 390 ? 11.625 -29.828 5.508 1 98.12 390 VAL B CA 1
ATOM 6308 C C . VAL B 1 390 ? 12.258 -31.203 5.684 1 98.12 390 VAL B C 1
ATOM 6310 O O . VAL B 1 390 ? 13.234 -31.359 6.426 1 98.12 390 VAL B O 1
ATOM 6313 N N . ASN B 1 391 ? 11.688 -32.156 5.051 1 95 391 ASN B N 1
ATOM 6314 C CA . ASN B 1 391 ? 12.18 -33.531 5.223 1 95 391 ASN B CA 1
ATOM 6315 C C . ASN B 1 391 ? 12.258 -34.281 3.887 1 95 391 ASN B C 1
ATOM 6317 O O . ASN B 1 391 ? 11.844 -35.438 3.789 1 95 391 ASN B O 1
ATOM 6321 N N . GLY B 1 392 ? 12.648 -33.719 2.861 1 95.69 392 GLY B N 1
ATOM 6322 C CA . GLY B 1 392 ? 12.82 -34.281 1.521 1 95.69 392 GLY B CA 1
ATOM 6323 C C . GLY B 1 392 ? 13.352 -33.25 0.532 1 95.69 392 GLY B C 1
ATOM 6324 O O . GLY B 1 392 ? 13.578 -32.094 0.886 1 95.69 392 GLY B O 1
ATOM 6325 N N . PRO B 1 393 ? 13.633 -33.719 -0.632 1 96 393 PRO B N 1
ATOM 6326 C CA . PRO B 1 393 ? 14.18 -32.781 -1.63 1 96 393 PRO B CA 1
ATOM 6327 C C . PRO B 1 393 ? 13.172 -31.734 -2.062 1 96 393 PRO B C 1
ATOM 6329 O O . PRO B 1 393 ? 11.977 -32.031 -2.195 1 96 393 PRO B O 1
ATOM 6332 N N . LEU B 1 394 ? 13.68 -30.516 -2.197 1 97.19 394 LEU B N 1
ATOM 6333 C CA . LEU B 1 394 ? 12.891 -29.438 -2.758 1 97.19 394 LEU B CA 1
ATOM 6334 C C . LEU B 1 394 ? 12.898 -29.469 -4.281 1 97.19 394 LEU B C 1
ATOM 6336 O O . LEU B 1 394 ? 13.891 -29.891 -4.883 1 97.19 394 LEU B O 1
ATOM 6340 N N . GLN B 1 395 ? 11.812 -29.188 -4.883 1 94.38 395 GLN B N 1
ATOM 6341 C CA . GLN B 1 395 ? 11.75 -28.953 -6.324 1 94.38 395 GLN B CA 1
ATOM 6342 C C . GLN B 1 395 ? 11.461 -27.5 -6.645 1 94.38 395 GLN B C 1
ATOM 6344 O O . GLN B 1 395 ? 10.852 -26.781 -5.844 1 94.38 395 GLN B O 1
ATOM 6349 N N . TYR B 1 396 ? 11.914 -27.078 -7.809 1 94.62 396 TYR B N 1
ATOM 6350 C CA . TYR B 1 396 ? 11.867 -25.656 -8.125 1 94.62 396 TYR B CA 1
ATOM 6351 C C . TYR B 1 396 ? 11.141 -25.422 -9.445 1 94.62 396 TYR B C 1
ATOM 6353 O O . TYR B 1 396 ? 11.18 -26.266 -10.344 1 94.62 396 TYR B O 1
ATOM 6361 N N . ALA B 1 397 ? 10.516 -24.234 -9.477 1 91.88 397 ALA B N 1
ATOM 6362 C CA . ALA B 1 397 ? 9.805 -23.812 -10.68 1 91.88 397 ALA B CA 1
ATOM 6363 C C . ALA B 1 397 ? 10.789 -23.312 -11.742 1 91.88 397 ALA B C 1
ATOM 6365 O O . ALA B 1 397 ? 11.82 -22.734 -11.414 1 91.88 397 ALA B O 1
ATOM 6366 N N . GLY B 1 398 ? 10.438 -23.547 -12.961 1 87.81 398 GLY B N 1
ATOM 6367 C CA . GLY B 1 398 ? 11.141 -22.906 -14.062 1 87.81 398 GLY B CA 1
ATOM 6368 C C . GLY B 1 398 ? 10.523 -21.578 -14.469 1 87.81 398 GLY B C 1
ATOM 6369 O O . GLY B 1 398 ? 9.484 -21.188 -13.938 1 87.81 398 GLY B O 1
ATOM 6370 N N . MET B 1 399 ? 11.117 -20.891 -15.43 1 87.25 399 MET B N 1
ATOM 6371 C CA . MET B 1 399 ? 10.578 -19.625 -15.953 1 87.25 399 MET B CA 1
ATOM 6372 C C . MET B 1 399 ? 9.195 -19.844 -16.562 1 87.25 399 MET B C 1
ATOM 6374 O O . MET B 1 399 ? 8.938 -20.875 -17.188 1 87.25 399 MET B O 1
ATOM 6378 N N . PRO B 1 400 ? 8.258 -18.859 -16.469 1 89.88 400 PRO B N 1
ATOM 6379 C CA . PRO B 1 400 ? 8.5 -17.5 -15.977 1 89.88 400 PRO B CA 1
ATOM 6380 C C . PRO B 1 400 ? 8.484 -17.406 -14.453 1 89.88 400 PRO B C 1
ATOM 6382 O O . PRO B 1 400 ? 8.773 -16.344 -13.891 1 89.88 400 PRO B O 1
ATOM 6385 N N . GLU B 1 401 ? 8.172 -18.516 -13.773 1 92.62 401 GLU B N 1
ATOM 6386 C CA . GLU B 1 401 ? 8.086 -18.547 -12.312 1 92.62 401 GLU B CA 1
ATOM 6387 C C . GLU B 1 401 ? 9.453 -18.781 -11.688 1 92.62 401 GLU B C 1
ATOM 6389 O O . GLU B 1 401 ? 10.453 -18.906 -12.398 1 92.62 401 GLU B O 1
ATOM 6394 N N . MET B 1 402 ? 9.531 -18.719 -10.445 1 95.25 402 MET B N 1
ATOM 6395 C CA . MET B 1 402 ? 10.656 -19.156 -9.609 1 95.25 402 MET B CA 1
ATOM 6396 C C . MET B 1 402 ? 10.188 -19.484 -8.195 1 95.25 402 MET B C 1
ATOM 6398 O O . MET B 1 402 ? 9.125 -19.031 -7.77 1 95.25 402 MET B O 1
ATOM 6402 N N . GLY B 1 403 ? 11 -20.344 -7.531 1 97.12 403 GLY B N 1
ATOM 6403 C CA . GLY B 1 403 ? 10.672 -20.719 -6.168 1 97.12 403 GLY B CA 1
ATOM 6404 C C . GLY B 1 403 ? 10.391 -22.203 -6.02 1 97.12 403 GLY B C 1
ATOM 6405 O O . GLY B 1 403 ? 10.703 -23 -6.914 1 97.12 403 GLY B O 1
ATOM 6406 N N . ILE B 1 404 ? 9.789 -22.594 -4.887 1 97.12 404 ILE B N 1
ATOM 6407 C CA . ILE B 1 404 ? 9.656 -24 -4.504 1 97.12 404 ILE B CA 1
ATOM 6408 C C . ILE B 1 404 ? 8.281 -24.516 -4.926 1 97.12 404 ILE B C 1
ATOM 6410 O O . ILE B 1 404 ? 7.254 -24.016 -4.473 1 97.12 404 ILE B O 1
ATOM 6414 N N . THR B 1 405 ? 8.258 -25.562 -5.766 1 94.12 405 THR B N 1
ATOM 6415 C CA . THR B 1 405 ? 7.004 -26.141 -6.238 1 94.12 405 THR B CA 1
ATOM 6416 C C . THR B 1 405 ? 6.664 -27.422 -5.461 1 94.12 405 THR B C 1
ATOM 6418 O O . THR B 1 405 ? 5.527 -27.891 -5.492 1 94.12 405 THR B O 1
ATOM 6421 N N . SER B 1 406 ? 7.641 -28.016 -4.82 1 95.56 406 SER B N 1
ATOM 6422 C CA . SER B 1 406 ? 7.469 -29.141 -3.912 1 95.56 406 SER B CA 1
ATOM 6423 C C . SER B 1 406 ? 8.305 -28.969 -2.646 1 95.56 406 SER B C 1
ATOM 6425 O O . SER B 1 406 ? 9.523 -28.797 -2.719 1 95.56 406 SER B O 1
ATOM 6427 N N . CYS B 1 407 ? 7.625 -28.953 -1.553 1 97.81 407 CYS B N 1
ATOM 6428 C CA . CYS B 1 407 ? 8.242 -28.766 -0.244 1 97.81 407 CYS B CA 1
ATOM 6429 C C . CYS B 1 407 ? 7.742 -29.797 0.75 1 97.81 407 CYS B C 1
ATOM 6431 O O . CYS B 1 407 ? 6.863 -29.516 1.565 1 97.81 407 CYS B O 1
ATOM 6433 N N . PRO B 1 408 ? 8.383 -31 0.73 1 97.38 408 PRO B N 1
ATOM 6434 C CA . PRO B 1 408 ? 8 -32.031 1.696 1 97.38 408 PRO B CA 1
ATOM 6435 C C . PRO B 1 408 ? 8.344 -31.641 3.135 1 97.38 408 PRO B C 1
ATOM 6437 O O . PRO B 1 408 ? 9.477 -31.25 3.42 1 97.38 408 PRO B O 1
ATOM 6440 N N . LEU B 1 409 ? 7.336 -31.766 3.973 1 97.75 409 LEU B N 1
ATOM 6441 C CA . LEU B 1 409 ? 7.516 -31.438 5.387 1 97.75 409 LEU B CA 1
ATOM 6442 C C . LEU B 1 409 ? 7.234 -32.656 6.262 1 97.75 409 LEU B C 1
ATOM 6444 O O . LEU B 1 409 ? 6.316 -33.438 5.98 1 97.75 409 LEU B O 1
ATOM 6448 N N . ARG B 1 410 ? 8.047 -32.844 7.23 1 96.69 410 ARG B N 1
ATOM 6449 C CA . ARG B 1 410 ? 7.645 -33.594 8.422 1 96.69 410 ARG B CA 1
ATOM 6450 C C . ARG B 1 410 ? 6.902 -32.688 9.398 1 96.69 410 ARG B C 1
ATOM 6452 O O . ARG B 1 410 ? 7.422 -31.641 9.805 1 96.69 410 ARG B O 1
ATOM 6459 N N . VAL B 1 411 ? 5.719 -33.094 9.742 1 96.31 411 VAL B N 1
ATOM 6460 C CA . VAL B 1 411 ? 4.863 -32.219 10.539 1 96.31 411 VAL B CA 1
ATOM 6461 C C . VAL B 1 411 ? 4.461 -32.938 11.828 1 96.31 411 VAL B C 1
ATOM 6463 O O . VAL B 1 411 ? 4.117 -34.094 11.805 1 96.31 411 VAL B O 1
ATOM 6466 N N . VAL B 1 412 ? 4.605 -32.219 12.922 1 94.81 412 VAL B N 1
ATOM 6467 C CA . VAL B 1 412 ? 4.016 -32.688 14.188 1 94.81 412 VAL B CA 1
ATOM 6468 C C . VAL B 1 412 ? 2.682 -31.969 14.406 1 94.81 412 VAL B C 1
ATOM 6470 O O . VAL B 1 412 ? 2.646 -30.766 14.688 1 94.81 412 VAL B O 1
ATOM 6473 N N . PRO B 1 413 ? 1.602 -32.688 14.211 1 93.31 413 PRO B N 1
ATOM 6474 C CA . PRO B 1 413 ? 0.293 -32.062 14.383 1 93.31 413 PRO B CA 1
ATOM 6475 C C . PRO B 1 413 ? 0.087 -31.5 15.781 1 93.31 413 PRO B C 1
ATOM 6477 O O . PRO B 1 413 ? 0.634 -32.031 16.75 1 93.31 413 PRO B O 1
ATOM 6480 N N . ALA B 1 414 ? -0.687 -30.422 15.844 1 91.5 414 ALA B N 1
ATOM 6481 C CA . ALA B 1 414 ? -1.032 -29.859 17.141 1 91.5 414 ALA B CA 1
ATOM 6482 C C . ALA B 1 414 ? -1.886 -30.828 17.953 1 91.5 414 ALA B C 1
ATOM 6484 O O . ALA B 1 414 ? -2.688 -31.578 17.391 1 91.5 414 ALA B O 1
ATOM 6485 N N . ARG B 1 415 ? -1.559 -30.875 19.312 1 75.19 415 ARG B N 1
ATOM 6486 C CA . ARG B 1 415 ? -2.314 -31.75 20.203 1 75.19 415 ARG B CA 1
ATOM 6487 C C . ARG B 1 415 ? -3.762 -31.281 20.328 1 75.19 415 ARG B C 1
ATOM 6489 O O . ARG B 1 415 ? -4.039 -30.078 20.328 1 75.19 415 ARG B O 1
ATOM 6496 N N . SER B 1 416 ? -4.719 -31.969 19.734 1 60.41 416 SER B N 1
ATOM 6497 C CA . SER B 1 416 ? -6.141 -31.672 19.875 1 60.41 416 SER B CA 1
ATOM 6498 C C . SER B 1 416 ? -6.453 -31.125 21.25 1 60.41 416 SER B C 1
ATOM 6500 O O . SER B 1 416 ? -6.016 -31.672 22.266 1 60.41 416 SER B O 1
ATOM 6502 N N . GLN B 1 417 ? -6.465 -29.766 21.562 1 41.56 417 GLN B N 1
ATOM 6503 C CA . GLN B 1 417 ? -7.094 -29.484 22.844 1 41.56 417 GLN B CA 1
ATOM 6504 C C . GLN B 1 417 ? -8.461 -30.156 22.953 1 41.56 417 GLN B C 1
ATOM 6506 O O . GLN B 1 417 ? -9.156 -30.312 21.938 1 41.56 417 GLN B O 1
#

Solvent-accessible surface area (backbone atoms only — not comparable to full-atom values): 42575 Å² total; per-residue (Å²): 132,80,54,48,82,64,70,51,90,84,30,72,54,68,82,67,86,81,30,49,52,71,60,50,51,52,49,38,53,50,32,42,76,75,40,37,74,29,41,29,58,38,54,75,38,37,34,41,33,22,39,39,70,60,30,51,47,50,41,45,38,56,90,45,29,31,22,53,84,37,44,34,40,62,56,67,86,82,64,77,66,33,44,46,61,34,34,45,81,68,73,17,47,40,52,46,53,16,48,49,49,37,60,36,57,46,51,47,60,65,44,45,66,57,51,45,52,49,42,46,52,53,48,52,52,50,49,67,74,24,56,49,77,74,77,74,86,85,80,80,74,67,34,18,54,46,34,49,5,62,44,48,24,29,48,44,30,21,45,51,45,27,61,55,55,64,51,60,74,79,47,23,65,54,48,28,52,41,51,51,48,24,52,51,18,53,71,66,64,33,61,70,52,25,48,54,34,47,48,52,44,42,50,53,18,45,51,53,49,53,49,31,70,75,51,65,58,60,35,58,62,20,39,67,28,16,46,69,71,34,46,39,89,85,69,39,72,60,54,67,69,51,51,32,28,26,43,31,44,60,64,50,64,52,51,53,46,55,13,21,38,47,14,45,49,51,50,48,32,36,72,36,51,67,58,42,53,49,40,53,75,38,61,53,49,38,46,42,43,48,52,43,44,39,32,69,47,30,39,39,52,13,42,26,25,23,30,73,49,69,41,81,51,97,92,40,74,47,56,48,70,45,40,33,23,42,19,38,42,34,24,38,43,28,65,66,61,31,78,66,31,90,54,93,50,69,39,45,82,68,56,86,70,49,38,56,52,53,42,53,93,74,26,50,80,58,47,68,59,51,52,50,49,51,39,45,48,53,49,47,53,41,67,51,26,73,43,59,32,68,66,58,75,71,38,52,31,50,75,33,37,32,37,26,49,31,31,30,25,39,30,28,58,39,78,81,126,131,79,55,48,81,62,68,51,92,86,31,70,56,70,84,67,86,79,30,49,51,70,60,50,52,51,49,37,54,51,30,40,76,75,41,36,74,28,40,28,58,39,54,77,38,37,34,39,33,25,39,39,69,59,28,52,49,49,41,46,38,56,89,45,29,30,23,53,84,37,43,33,40,63,56,68,86,81,63,77,66,34,44,45,62,35,34,44,81,67,73,17,46,40,51,48,52,17,48,48,47,38,60,37,56,47,51,48,60,64,44,45,66,58,51,46,52,49,40,46,53,52,47,52,52,50,50,66,74,25,56,48,79,73,76,74,85,84,79,80,74,66,34,19,54,47,34,50,5,61,45,49,24,28,49,43,29,20,44,50,45,26,61,52,55,64,52,61,76,78,47,23,64,54,47,28,52,42,50,51,49,24,52,51,18,53,71,66,65,33,62,69,53,25,50,53,35,47,50,52,46,42,49,54,17,46,51,52,48,53,50,32,72,75,52,65,58,61,35,58,61,19,38,67,30,16,45,70,71,35,44,40,88,83,68,40,72,60,56,66,68,50,50,32,29,26,43,29,44,61,64,49,63,54,52,52,48,54,13,20,39,47,14,44,48,51,50,50,32,35,72,35,51,68,57,43,53,49,42,53,75,38,61,54,48,38,46,43,43,48,52,46,44,39,31,70,48,30,38,38,51,12,41,25,25,22,30,73,49,69,41,81,51,96,92,41,76,46,57,48,70,44,40,33,24,42,20,38,42,33,25,38,43,26,64,68,59,31,79,66,32,90,53,91,50,68,37,46,82,68,57,87,69,47,37,55,52,52,43,54,91,76,27,50,81,57,46,67,60,51,53,50,50,52,40,45,47,53,50,45,53,43,66,52,25,74,44,61,32,69,65,57,75,71,39,52,30,53,74,34,37,31,39,25,49,31,31,29,25,39,30,27,59,37,76,79,127

Foldseek 3Di:
DPQPQDWDPPFPDHDDDQQPVVVVLVVLVVCVVPPQWTKTPGQNIFTEHQAQVVLQCLLAPCVFWDQQQPFWVVGDPVSDDAAPRNDGPPQRPLLLVLLLLQLDPVNLVVCQVVLLVQLLVQVVVQLVVFWDPPPDDDDPQIKGKDWQQLRSQLLSLLVLLCQQQVHDPVCSVVLSVLLSQLQVCVQVVVPVSVVVSLVVLLVVLVVSLVVCVVPPDDSSRHSSNSLQPTAGPVRHRDDSVNSSSNSSCSSRVSRPFRSQLRLQLQQVCQVVVVVLVVCLVPVVLLLQQSLLSLLQFQFFQIGWTFGQAWDDDPNDIDGGPHIYTSGLNSNSQNCVQAPVSNDRDRPGVVSVSRQSQHDHPVGNSCVSSSSSSSSSNSNSLSNFFPDKHFDDDFHWHDPRTTGTNTTMMITRTDDDD/DPFAQDWDPPFPDHDDDQQAVVVVLVVLVVCVVPPQWTKTPGQNIFTEHQAQVVLQCLLAPCVFWPQQQPFWVVGDPVSDDAAPRNDGPPQRPLLLVLLLLQLDPVNLVVCQVVLLVQLLVQVVVQLVVFWDPPPDDDDPQIKGKDWQQLRSQLLSLLSLLCQQQVHDPVCSVVLSVLLSQLQVCVQVVVPVSVVVSLVVLLVVLVVSLVVCVVPPDDSSRHSSNSLQPTPGPVRHRDDSVNSSSNSSCSSRVSRPFRSQLRQQLQQVCQVVVVVLVVCLVPVVLLLQQSLLSLLQFQFFQIGWTFGQAWDDDPNDIDGGGHIYTSGLNSNSQNCVQAPVSNDRDRPGVVSVSRQSQHDHPVGNSCVSSSSSSSSSNSNSLSNFFPDKHFDDDFHFRDPRTTGTNTTMMITRTDDDD